Protein 2MZF (pdb70)

GO terms:
  GO:0005576 extracellular region (C, EXP)
  GO:0019855 calcium channel inhibitor activity (F, IDA)

InterPro domains:
  IPR011142 Spider toxin CSTX, Knottin scaffold conserved site [PS60029] (4-30)
  IPR019553 Spider toxin CSTX, Knottin scaffold [PF10530] (2-53)

Solvent-accessible surface area: 6748 Å² total; per-residue (Å²): 150,209,90,77,20,53,36,138,103,84,1,91,164,86,208,142,43,9,19,201,54,148,166,159,90,68,59,36,70,78,80,138,66,184,11,134,131,172,86,88,55,28,8,0,63,111,78,161,93,160,143,162,82,120,175,138,152,126,206,80,208,104,138,211

Foldseek 3Di:
DDDFAEFPGFQPVHQQRYDQDPPGTWGWDWDCPVPPVHDITITTHDPDDCQDDVGDDPDDDDDD

Nearest PDB structures (foldseek):
  2mzf-assembly1_A  TM=7.029E-01  e=3.295E-10  Alopecosa marikovskyi
  2mzg-assembly1_A  TM=7.404E-01  e=4.765E-07  Alopecosa marikovskyi
  2mzf-assembly1_A  TM=7.749E-01  e=6.824E-11  Alopecosa marikovskyi
  2mzg-assembly1_A  TM=7.170E-01  e=1.504E-07  Alopecosa marikovskyi
  2mzf-assembly1_A  TM=7.108E-01  e=2.549E-09  Alopecosa marikovskyi

Structure (mmCIF, N/CA/C/O backbone):
data_2MZF
#
_entry.id   2MZF
#
loop_
_atom_site.group_PDB
_atom_site.id
_atom_site.type_symbol
_atom_site.label_atom_id
_atom_site.label_alt_id
_atom_site.label_comp_id
_atom_site.label_asym_id
_atom_site.label_entity_id
_atom_site.label_seq_id
_atom_site.pdbx_PDB_ins_code
_atom_site.Cartn_x
_atom_site.Cartn_y
_atom_site.Cartn_z
_atom_site.occupancy
_atom_site.B_iso_or_equiv
_atom_site.auth_seq_id
_atom_site.auth_comp_id
_atom_site.auth_asym_id
_atom_site.auth_atom_id
_atom_site.pdbx_PDB_model_num
ATOM 1 N N . ALA A 1 1 ? 1.329 0.000 0.000 1.00 14.01 1 ALA A N 1
ATOM 2 C CA . ALA A 1 1 ? 2.093 -0.001 -1.241 1.00 3.42 1 ALA A CA 1
ATOM 3 C C . ALA A 1 1 ? 2.319 -1.422 -1.745 1.00 73.22 1 ALA A C 1
ATOM 4 O O . ALA A 1 1 ? 3.036 -2.206 -1.123 1.00 13.11 1 ALA A O 1
ATOM 11 N N . LYS A 1 2 ? 1.703 -1.749 -2.876 1.00 53.10 2 LYS A N 1
ATOM 12 C CA . LYS A 1 2 ? 1.837 -3.076 -3.466 1.00 12.24 2 LYS A CA 1
ATOM 13 C C . LYS A 1 2 ? 3.170 -3.216 -4.193 1.00 63.02 2 LYS A C 1
ATOM 14 O O . LYS A 1 2 ? 3.935 -4.144 -3.934 1.00 75.41 2 LYS A O 1
ATOM 33 N N . ALA A 1 3 ? 3.442 -2.288 -5.104 1.00 51.13 3 ALA A N 1
ATOM 34 C CA . ALA A 1 3 ? 4.685 -2.306 -5.867 1.00 2.52 3 ALA A CA 1
ATOM 35 C C . ALA A 1 3 ? 5.881 -1.991 -4.975 1.00 22.34 3 ALA A C 1
ATOM 36 O O . ALA A 1 3 ? 5.786 -1.178 -4.055 1.00 53.13 3 ALA A O 1
ATOM 43 N N . CYS A 1 4 ? 7.006 -2.642 -5.251 1.00 1.31 4 CYS A N 1
ATOM 44 C CA . CYS A 1 4 ? 8.221 -2.433 -4.473 1.00 21.42 4 CYS A CA 1
ATOM 45 C C . CYS A 1 4 ? 8.992 -1.218 -4.983 1.00 21.32 4 CYS A C 1
ATOM 46 O O . CYS A 1 4 ? 8.493 -0.455 -5.812 1.00 23.23 4 CYS A O 1
ATOM 53 N N . THR A 1 5 ? 10.211 -1.044 -4.483 1.00 60.33 5 THR A N 1
ATOM 54 C CA . THR A 1 5 ? 11.050 0.077 -4.886 1.00 44.34 5 THR A CA 1
ATOM 55 C C . THR A 1 5 ? 12.217 -0.392 -5.747 1.00 62.45 5 THR A C 1
ATOM 56 O O . THR A 1 5 ? 13.317 -0.652 -5.258 1.00 71.25 5 THR A O 1
ATOM 67 N N . PRO A 1 6 ? 11.976 -0.503 -7.062 1.00 50.32 6 PRO A N 1
ATOM 68 C CA . PRO A 1 6 ? 12.996 -0.940 -8.020 1.00 50.02 6 PRO A CA 1
ATOM 69 C C . PRO A 1 6 ? 14.096 0.099 -8.210 1.00 71.14 6 PRO A C 1
ATOM 70 O O . PRO A 1 6 ? 14.180 1.074 -7.461 1.00 33.32 6 PRO A O 1
ATOM 81 N N . LEU A 1 7 ? 14.937 -0.113 -9.216 1.00 2.42 7 LEU A N 1
ATOM 82 C CA . LEU A 1 7 ? 16.032 0.806 -9.505 1.00 11.32 7 LEU A CA 1
ATOM 83 C C . LEU A 1 7 ? 15.501 2.150 -9.993 1.00 11.03 7 LEU A C 1
ATOM 84 O O . LEU A 1 7 ? 14.399 2.233 -10.539 1.00 13.32 7 LEU A O 1
ATOM 100 N N . LEU A 1 8 ? 16.291 3.199 -9.797 1.00 30.35 8 LEU A N 1
ATOM 101 C CA . LEU A 1 8 ? 15.901 4.540 -10.219 1.00 54.44 8 LEU A CA 1
ATOM 102 C C . LEU A 1 8 ? 14.648 5.001 -9.482 1.00 72.32 8 LEU A C 1
ATOM 103 O O . LEU A 1 8 ? 13.861 5.790 -10.006 1.00 32.42 8 LEU A O 1
ATOM 119 N N . HIS A 1 9 ? 14.471 4.506 -8.261 1.00 40.43 9 HIS A N 1
ATOM 120 C CA . HIS A 1 9 ? 13.314 4.869 -7.449 1.00 23.22 9 HIS A CA 1
ATOM 121 C C . HIS A 1 9 ? 13.738 5.215 -6.025 1.00 23.14 9 HIS A C 1
ATOM 122 O O . HIS A 1 9 ? 14.613 4.566 -5.452 1.00 51.31 9 HIS A O 1
ATOM 136 N N . ASP A 1 10 ? 13.112 6.241 -5.459 1.00 4.31 10 ASP A N 1
ATOM 137 C CA . ASP A 1 10 ? 13.423 6.673 -4.102 1.00 0.42 10 ASP A CA 1
ATOM 138 C C . ASP A 1 10 ? 13.154 5.554 -3.100 1.00 61.15 10 ASP A C 1
ATOM 139 O O . ASP A 1 10 ? 12.166 4.828 -3.215 1.00 11.44 10 ASP A O 1
ATOM 148 N N . CYS A 1 11 ? 14.039 5.420 -2.118 1.00 50.33 11 CYS A N 1
ATOM 149 C CA . CYS A 1 11 ? 13.899 4.390 -1.097 1.00 53.43 11 CYS A CA 1
ATOM 150 C C . CYS A 1 11 ? 14.092 4.976 0.298 1.00 12.31 11 CYS A C 1
ATOM 151 O O . CYS A 1 11 ? 14.496 4.277 1.227 1.00 64.51 11 CYS A O 1
ATOM 158 N N . SER A 1 12 ? 13.800 6.266 0.438 1.00 44.51 12 SER A N 1
ATOM 159 C CA . SER A 1 12 ? 13.945 6.948 1.718 1.00 14.53 12 SER A CA 1
ATOM 160 C C . SER A 1 12 ? 13.052 6.310 2.778 1.00 61.22 12 SER A C 1
ATOM 161 O O . SER A 1 12 ? 13.354 6.358 3.971 1.00 51.12 12 SER A O 1
ATOM 169 N N . HIS A 1 13 ? 11.952 5.711 2.334 1.00 1.31 13 HIS A N 1
ATOM 170 C CA . HIS A 1 13 ? 11.014 5.062 3.243 1.00 33.11 13 HIS A CA 1
ATOM 171 C C . HIS A 1 13 ? 11.694 3.929 4.006 1.00 35.43 13 HIS A C 1
ATOM 172 O O . HIS A 1 13 ? 11.383 3.677 5.170 1.00 54.44 13 HIS A O 1
ATOM 186 N N . ASP A 1 14 ? 12.621 3.248 3.341 1.00 73.21 14 ASP A N 1
ATOM 187 C CA . ASP A 1 14 ? 13.345 2.142 3.957 1.00 51.22 14 ASP A CA 1
ATOM 188 C C . ASP A 1 14 ? 14.581 1.779 3.139 1.00 73.23 14 ASP A C 1
ATOM 189 O O . ASP A 1 14 ? 14.479 1.438 1.960 1.00 2.40 14 ASP A O 1
ATOM 198 N N . ARG A 1 15 ? 15.747 1.857 3.772 1.00 21.32 15 ARG A N 1
ATOM 199 C CA . ARG A 1 15 ? 17.002 1.539 3.103 1.00 34.43 15 ARG A CA 1
ATOM 200 C C . ARG A 1 15 ? 17.012 0.090 2.625 1.00 73.20 15 ARG A C 1
ATOM 201 O O . ARG A 1 15 ? 17.809 -0.286 1.764 1.00 20.11 15 ARG A O 1
ATOM 222 N N . HIS A 1 16 ? 16.122 -0.720 3.190 1.00 72.11 16 HIS A N 1
ATOM 223 C CA . HIS A 1 16 ? 16.029 -2.129 2.822 1.00 70.30 16 HIS A CA 1
ATOM 224 C C . HIS A 1 16 ? 14.675 -2.436 2.189 1.00 40.21 16 HIS A C 1
ATOM 225 O O . HIS A 1 16 ? 14.190 -3.565 2.256 1.00 30.52 16 HIS A O 1
ATOM 239 N N . SER A 1 17 ? 14.070 -1.423 1.576 1.00 12.25 17 SER A N 1
ATOM 240 C CA . SER A 1 17 ? 12.770 -1.584 0.936 1.00 41.11 17 SER A CA 1
ATOM 241 C C . SER A 1 17 ? 12.931 -1.885 -0.551 1.00 52.44 17 SER A C 1
ATOM 242 O O . SER A 1 17 ? 12.020 -2.409 -1.193 1.00 24.21 17 SER A O 1
ATOM 250 N N . CYS A 1 18 ? 14.096 -1.550 -1.094 1.00 2.32 18 CYS A N 1
ATOM 251 C CA . CYS A 1 18 ? 14.379 -1.782 -2.505 1.00 63.44 18 CYS A CA 1
ATOM 252 C C . CYS A 1 18 ? 14.076 -3.228 -2.889 1.00 71.45 18 CYS A C 1
ATOM 253 O O . CYS A 1 18 ? 14.297 -4.150 -2.104 1.00 3.55 18 CYS A O 1
ATOM 260 N N . CYS A 1 19 ? 13.568 -3.417 -4.103 1.00 74.11 19 CYS A N 1
ATOM 261 C CA . CYS A 1 19 ? 13.234 -4.749 -4.593 1.00 14.05 19 CYS A CA 1
ATOM 262 C C . CYS A 1 19 ? 14.412 -5.704 -4.420 1.00 21.04 19 CYS A C 1
ATOM 263 O O . CYS A 1 19 ? 15.523 -5.283 -4.099 1.00 62.23 19 CYS A O 1
ATOM 270 N N . ARG A 1 20 ? 14.160 -6.991 -4.636 1.00 61.30 20 ARG A N 1
ATOM 271 C CA . ARG A 1 20 ? 15.198 -8.005 -4.503 1.00 40.12 20 ARG A CA 1
ATOM 272 C C . ARG A 1 20 ? 15.225 -8.919 -5.725 1.00 32.05 20 ARG A C 1
ATOM 273 O O . ARG A 1 20 ? 14.238 -9.031 -6.451 1.00 62.53 20 ARG A O 1
ATOM 294 N N . GLY A 1 21 ? 16.363 -9.569 -5.947 1.00 52.13 21 GLY A N 1
ATOM 295 C CA . GLY A 1 21 ? 16.498 -10.464 -7.081 1.00 13.11 21 GLY A CA 1
ATOM 296 C C . GLY A 1 21 ? 17.094 -11.803 -6.697 1.00 61.44 21 GLY A C 1
ATOM 297 O O . GLY A 1 21 ? 17.308 -12.079 -5.516 1.00 21.44 21 GLY A O 1
ATOM 301 N N . ASP A 1 22 ? 17.363 -12.638 -7.695 1.00 44.30 22 ASP A N 1
ATOM 302 C CA . ASP A 1 22 ? 17.938 -13.956 -7.455 1.00 51.53 22 ASP A CA 1
ATOM 303 C C . ASP A 1 22 ? 19.462 -13.888 -7.431 1.00 32.12 22 ASP A C 1
ATOM 304 O O . ASP A 1 22 ? 20.112 -14.592 -6.659 1.00 50.24 22 ASP A O 1
ATOM 313 N N . MET A 1 23 ? 20.024 -13.037 -8.282 1.00 50.21 23 MET A N 1
ATOM 314 C CA . MET A 1 23 ? 21.472 -12.877 -8.358 1.00 15.13 23 MET A CA 1
ATOM 315 C C . MET A 1 23 ? 21.950 -11.788 -7.403 1.00 53.20 23 MET A C 1
ATOM 316 O O . MET A 1 23 ? 22.566 -12.075 -6.377 1.00 74.21 23 MET A O 1
ATOM 330 N N . PHE A 1 24 ? 21.662 -10.537 -7.748 1.00 4.32 24 PHE A N 1
ATOM 331 C CA . PHE A 1 24 ? 22.063 -9.404 -6.922 1.00 34.14 24 PHE A CA 1
ATOM 332 C C . PHE A 1 24 ? 20.870 -8.504 -6.616 1.00 52.45 24 PHE A C 1
ATOM 333 O O . PHE A 1 24 ? 19.942 -8.389 -7.417 1.00 31.24 24 PHE A O 1
ATOM 350 N N . LYS A 1 25 ? 20.901 -7.867 -5.451 1.00 44.41 25 LYS A N 1
ATOM 351 C CA . LYS A 1 25 ? 19.823 -6.976 -5.037 1.00 64.34 25 LYS A CA 1
ATOM 352 C C . LYS A 1 25 ? 20.201 -5.518 -5.277 1.00 63.21 25 LYS A C 1
ATOM 353 O O . LYS A 1 25 ? 21.347 -5.209 -5.604 1.00 73.14 25 LYS A O 1
ATOM 372 N N . TYR A 1 26 ? 19.231 -4.625 -5.112 1.00 41.45 26 TYR A N 1
ATOM 373 C CA . TYR A 1 26 ? 19.461 -3.200 -5.313 1.00 12.20 26 TYR A CA 1
ATOM 374 C C . TYR A 1 26 ? 19.959 -2.543 -4.029 1.00 44.32 26 TYR A C 1
ATOM 375 O O . TYR A 1 26 ? 19.479 -2.846 -2.936 1.00 22.14 26 TYR A O 1
ATOM 393 N N . VAL A 1 27 ? 20.924 -1.639 -4.169 1.00 60.43 27 VAL A N 1
ATOM 394 C CA . VAL A 1 27 ? 21.486 -0.937 -3.022 1.00 74.20 27 VAL A CA 1
ATOM 395 C C . VAL A 1 27 ? 21.073 0.531 -3.020 1.00 72.13 27 VAL A C 1
ATOM 396 O O . VAL A 1 27 ? 21.166 1.215 -4.040 1.00 1.45 27 VAL A O 1
ATOM 409 N N . CYS A 1 28 ? 20.617 1.010 -1.867 1.00 53.13 28 CYS A N 1
ATOM 410 C CA . CYS A 1 28 ? 20.189 2.396 -1.731 1.00 5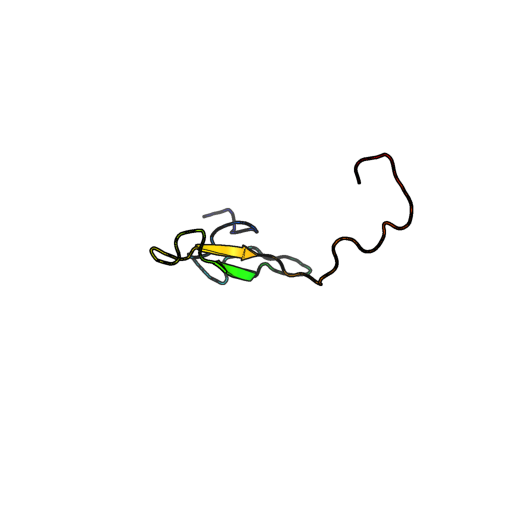3.25 28 CYS A CA 1
ATOM 411 C C . CYS A 1 28 ? 21.384 3.343 -1.790 1.00 63.14 28 CYS A C 1
ATOM 412 O O . CYS A 1 28 ? 22.369 3.161 -1.074 1.00 52.44 28 CYS A O 1
ATOM 419 N N . ASP A 1 29 ? 21.290 4.353 -2.648 1.00 62.34 29 ASP A N 1
ATOM 420 C CA . ASP A 1 29 ? 22.362 5.329 -2.800 1.00 22.41 29 ASP A CA 1
ATOM 421 C C . ASP A 1 29 ? 21.819 6.752 -2.708 1.00 41.31 29 ASP A C 1
ATOM 422 O O . ASP A 1 29 ? 20.827 7.092 -3.352 1.00 72.33 29 ASP A O 1
ATOM 431 N N . CYS A 1 30 ? 22.476 7.579 -1.901 1.00 43.14 30 CYS A N 1
ATOM 432 C CA . CYS A 1 30 ? 22.059 8.964 -1.722 1.00 45.55 30 CYS A CA 1
ATOM 433 C C . CYS A 1 30 ? 22.987 9.913 -2.476 1.00 54.40 30 CYS A C 1
ATOM 434 O O . CYS A 1 30 ? 24.202 9.714 -2.511 1.00 41.41 30 CYS A O 1
ATOM 441 N N . PHE A 1 31 ? 22.406 10.946 -3.078 1.00 44.41 31 PHE A N 1
ATOM 442 C CA . PHE A 1 31 ? 23.180 11.926 -3.832 1.00 64.44 31 PHE A CA 1
ATOM 443 C C . PHE A 1 31 ? 22.573 13.319 -3.695 1.00 63.25 31 PHE A C 1
ATOM 444 O O . PHE A 1 31 ? 21.470 13.479 -3.172 1.00 33.10 31 PHE A O 1
ATOM 461 N N . TYR A 1 32 ? 23.302 14.324 -4.168 1.00 45.33 32 TYR A N 1
ATOM 462 C CA . TYR A 1 32 ? 22.839 15.704 -4.096 1.00 60.34 32 TYR A CA 1
ATOM 463 C C . TYR A 1 32 ? 22.496 16.236 -5.484 1.00 3.51 32 TYR A C 1
ATOM 464 O O . TYR A 1 32 ? 23.290 16.921 -6.129 1.00 4.34 32 TYR A O 1
ATOM 482 N N . PRO A 1 33 ? 21.282 15.915 -5.956 1.00 14.23 33 PRO A N 1
ATOM 483 C CA . PRO A 1 33 ? 20.803 16.351 -7.271 1.00 22.13 33 PRO A CA 1
ATOM 484 C C . PRO A 1 33 ? 20.534 17.851 -7.323 1.00 52.22 33 PRO A C 1
ATOM 485 O O . PRO A 1 33 ? 19.384 18.282 -7.396 1.00 3.41 33 PRO A O 1
ATOM 496 N N . GLU A 1 34 ? 21.603 18.641 -7.285 1.00 34.24 34 GLU A N 1
ATOM 497 C CA . GLU A 1 34 ? 21.480 20.093 -7.327 1.00 24.34 34 GLU A CA 1
ATOM 498 C C . GLU A 1 34 ? 20.740 20.613 -6.097 1.00 60.11 34 GLU A C 1
ATOM 499 O O . GLU A 1 34 ? 20.116 21.672 -6.137 1.00 15.42 34 GLU A O 1
ATOM 511 N N . GLY A 1 35 ? 20.815 19.857 -5.006 1.00 22.11 35 GLY A N 1
ATOM 512 C CA . GLY A 1 35 ? 20.148 20.256 -3.780 1.00 52.00 35 GLY A CA 1
ATOM 513 C C . GLY A 1 35 ? 20.935 19.876 -2.542 1.00 75.12 35 GLY A C 1
ATOM 514 O O . GLY A 1 35 ? 20.355 19.546 -1.508 1.00 64.35 35 GLY A O 1
ATOM 518 N N . GLU A 1 36 ? 22.259 19.922 -2.647 1.00 13.34 36 GLU A N 1
ATOM 519 C CA . GLU A 1 36 ? 23.126 19.577 -1.526 1.00 24.24 36 GLU A CA 1
ATOM 520 C C . GLU A 1 36 ? 22.908 20.532 -0.356 1.00 71.24 36 GLU A C 1
ATOM 521 O O . GLU A 1 36 ? 23.241 20.217 0.786 1.00 2.35 36 GLU A O 1
ATOM 533 N N . ASP A 1 37 ? 22.348 21.700 -0.650 1.00 50.13 37 ASP A N 1
ATOM 534 C CA . ASP A 1 37 ? 22.085 22.702 0.376 1.00 55.42 37 ASP A CA 1
ATOM 535 C C . ASP A 1 37 ? 20.652 22.593 0.887 1.00 50.44 37 ASP A C 1
ATOM 536 O O . ASP A 1 37 ? 20.317 23.122 1.948 1.00 75.13 37 ASP A O 1
ATOM 545 N N . LYS A 1 38 ? 19.808 21.905 0.126 1.00 53.24 38 LYS A N 1
ATOM 546 C CA . LYS A 1 38 ? 18.411 21.725 0.500 1.00 32.33 38 LYS A CA 1
ATOM 547 C C . LYS A 1 38 ? 18.187 20.352 1.126 1.00 71.11 38 LYS A C 1
ATOM 548 O O . LYS A 1 38 ? 17.908 20.241 2.320 1.00 35.44 38 LYS A O 1
ATOM 567 N N . THR A 1 39 ? 18.312 19.308 0.312 1.00 54.25 39 THR A N 1
ATOM 568 C CA . THR A 1 39 ? 18.124 17.943 0.786 1.00 73.54 39 THR A CA 1
ATOM 569 C C . THR A 1 39 ? 18.777 16.939 -0.156 1.00 3.44 39 THR A C 1
ATOM 570 O O . THR A 1 39 ? 19.091 17.262 -1.301 1.00 1.33 39 THR A O 1
ATOM 581 N N . GLU A 1 40 ? 18.979 15.719 0.333 1.00 41.03 40 GLU A N 1
ATOM 582 C CA . GLU A 1 40 ? 19.595 14.668 -0.467 1.00 72.24 40 GLU A CA 1
ATOM 583 C C . GLU A 1 40 ? 18.557 13.640 -0.908 1.00 65.42 40 GLU A C 1
ATOM 584 O O . GLU A 1 40 ? 17.609 13.348 -0.180 1.00 72.24 40 GLU A O 1
ATOM 596 N N . VAL A 1 41 ? 18.744 13.094 -2.105 1.00 31.30 41 VAL A N 1
ATOM 597 C CA . VAL A 1 41 ? 17.826 12.099 -2.644 1.00 14.14 41 VAL A CA 1
ATOM 598 C C . VAL A 1 41 ? 18.444 10.705 -2.610 1.00 4.33 41 VAL A C 1
ATOM 599 O O . VAL A 1 41 ? 19.556 10.496 -3.095 1.00 72.44 41 VAL A O 1
ATOM 612 N N . CYS A 1 42 ? 17.715 9.755 -2.035 1.00 44.44 42 CYS A N 1
ATOM 613 C CA . CYS A 1 42 ? 18.191 8.380 -1.937 1.00 22.11 42 CYS A CA 1
ATOM 614 C C . CYS A 1 42 ? 17.354 7.452 -2.812 1.00 14.13 42 CYS A C 1
ATOM 615 O O . CYS A 1 42 ? 16.170 7.236 -2.552 1.00 52.43 42 CYS A O 1
ATOM 622 N N . SER A 1 43 ? 17.978 6.904 -3.850 1.00 73.25 43 SER A N 1
ATOM 623 C CA . SER A 1 43 ? 17.291 6.001 -4.766 1.00 24.12 43 SER A CA 1
ATOM 624 C C . SER A 1 43 ? 18.016 4.662 -4.856 1.00 25.42 43 SER A C 1
ATOM 625 O O . SER A 1 43 ? 19.148 4.523 -4.391 1.00 3.43 43 SER A O 1
ATOM 633 N N . CYS A 1 44 ? 17.356 3.678 -5.457 1.00 2.51 44 CYS A N 1
ATOM 634 C CA . CYS A 1 44 ? 17.936 2.349 -5.608 1.00 63.01 44 CYS A CA 1
ATOM 635 C C . CYS A 1 44 ? 18.900 2.307 -6.791 1.00 22.02 44 CYS A C 1
ATOM 636 O O . CYS A 1 44 ? 18.531 2.641 -7.916 1.00 63.41 44 CYS A O 1
ATOM 643 N N . GLN A 1 45 ? 20.135 1.894 -6.526 1.00 72.45 45 GLN A N 1
ATOM 644 C CA . GLN A 1 45 ? 21.151 1.809 -7.567 1.00 52.41 45 GLN A CA 1
ATOM 645 C C . GLN A 1 45 ? 21.747 0.407 -7.634 1.00 21.43 45 GLN A C 1
ATOM 646 O O . GLN A 1 45 ? 21.808 -0.299 -6.628 1.00 21.11 45 GLN A O 1
ATOM 660 N N . GLN A 1 46 ? 22.184 0.011 -8.825 1.00 10.11 46 GLN A N 1
ATOM 661 C CA . GLN A 1 46 ? 22.773 -1.308 -9.022 1.00 22.04 46 GLN A CA 1
ATOM 662 C C . GLN A 1 46 ? 24.296 -1.226 -9.044 1.00 32.22 46 GLN A C 1
ATOM 663 O O . GLN A 1 46 ? 24.882 -0.192 -9.365 1.00 45.04 46 GLN A O 1
ATOM 677 N N . PRO A 1 47 ? 24.954 -2.341 -8.693 1.00 61.10 47 PRO A N 1
ATOM 678 C CA . PRO A 1 47 ? 26.418 -2.420 -8.665 1.00 2.54 47 PRO A CA 1
ATOM 679 C C . PRO A 1 47 ? 27.028 -2.382 -10.062 1.00 44.14 47 PRO A C 1
ATOM 680 O O . PRO A 1 47 ? 26.320 -2.211 -11.055 1.00 23.10 47 PRO A O 1
ATOM 691 N N . LYS A 1 48 ? 28.345 -2.543 -10.132 1.00 55.02 48 LYS A N 1
ATOM 692 C CA . LYS A 1 48 ? 29.051 -2.529 -11.407 1.00 24.45 48 LYS A CA 1
ATOM 693 C C . LYS A 1 48 ? 30.370 -3.288 -11.308 1.00 43.21 48 LYS A C 1
ATOM 694 O O . LYS A 1 48 ? 30.730 -3.788 -10.242 1.00 62.52 48 LYS A O 1
ATOM 713 N N . SER A 1 49 ? 31.086 -3.371 -12.424 1.00 44.43 49 SER A N 1
ATOM 714 C CA . SER A 1 49 ? 32.364 -4.072 -12.463 1.00 63.41 49 SER A CA 1
ATOM 715 C C . SER A 1 49 ? 33.357 -3.342 -13.363 1.00 52.23 49 SER A C 1
ATOM 716 O O . SER A 1 49 ? 34.318 -3.934 -13.855 1.00 24.10 49 SER A O 1
ATOM 724 N N . HIS A 1 50 ? 33.117 -2.052 -13.575 1.00 0.04 50 HIS A N 1
ATOM 725 C CA . HIS A 1 50 ? 33.989 -1.240 -14.415 1.00 74.44 50 HIS A CA 1
ATOM 726 C C . HIS A 1 50 ? 34.202 -1.899 -15.774 1.00 41.21 50 HIS A C 1
ATOM 727 O O . HIS A 1 50 ? 35.331 -2.016 -16.250 1.00 44.30 50 HIS A O 1
ATOM 741 N N . LYS A 1 51 ? 33.109 -2.329 -16.395 1.00 63.33 51 LYS A N 1
ATOM 742 C CA . LYS A 1 51 ? 33.174 -2.977 -17.700 1.00 62.23 51 LYS A CA 1
ATOM 743 C C . LYS A 1 51 ? 31.820 -2.926 -18.401 1.00 71.14 51 LYS A C 1
ATOM 744 O O . LYS A 1 51 ? 30.946 -3.754 -18.142 1.00 43.34 51 LYS A O 1
ATOM 763 N N . ILE A 1 52 ? 31.654 -1.952 -19.289 1.00 63.14 52 ILE A N 1
ATOM 764 C CA . ILE A 1 52 ? 30.408 -1.796 -20.028 1.00 12.23 52 ILE A CA 1
ATOM 765 C C . ILE A 1 52 ? 30.631 -1.975 -21.526 1.00 74.13 52 ILE A C 1
ATOM 766 O O . ILE A 1 52 ? 29.683 -2.166 -22.286 1.00 54.43 52 ILE A O 1
ATOM 782 N N . ALA A 1 53 ? 31.892 -1.913 -21.942 1.00 34.43 53 ALA A N 1
ATOM 783 C CA . ALA A 1 53 ? 32.240 -2.072 -23.349 1.00 55.45 53 ALA A CA 1
ATOM 784 C C . ALA A 1 53 ? 33.745 -2.240 -23.525 1.00 2.11 53 ALA A C 1
ATOM 785 O O . ALA A 1 53 ? 34.494 -1.264 -23.506 1.00 43.11 53 ALA A O 1
ATOM 792 N N . GLU A 1 54 ? 34.181 -3.484 -23.697 1.00 42.51 54 GLU A N 1
ATOM 793 C CA . GLU A 1 54 ? 35.598 -3.778 -23.876 1.00 62.42 54 GLU A CA 1
ATOM 794 C C . GLU A 1 54 ? 35.824 -4.633 -25.119 1.00 0.50 54 GLU A C 1
ATOM 795 O O . GLU A 1 54 ? 36.772 -5.416 -25.185 1.00 23.25 54 GLU A O 1
ATOM 807 N N . LYS A 1 55 ? 34.946 -4.478 -26.104 1.00 42.44 55 LYS A N 1
ATOM 808 C CA . LYS A 1 55 ? 35.047 -5.233 -27.347 1.00 25.43 55 LYS A CA 1
ATOM 809 C C . LYS A 1 55 ? 34.493 -4.430 -28.519 1.00 0.30 55 LYS A C 1
ATOM 810 O O . LYS A 1 55 ? 33.312 -4.536 -28.853 1.00 32.34 55 LYS A O 1
ATOM 829 N N . ILE A 1 56 ? 35.351 -3.629 -29.140 1.00 40.51 56 ILE A N 1
ATOM 830 C CA . ILE A 1 56 ? 34.947 -2.810 -30.277 1.00 62.10 56 ILE A CA 1
ATOM 831 C C . ILE A 1 56 ? 36.098 -2.627 -31.260 1.00 63.50 56 ILE A C 1
ATOM 832 O O . ILE A 1 56 ? 36.171 -1.620 -31.965 1.00 51.35 56 ILE A O 1
ATOM 848 N N . ILE A 1 57 ? 36.994 -3.607 -31.302 1.00 64.52 57 ILE A N 1
ATOM 849 C CA . ILE A 1 57 ? 38.141 -3.555 -32.201 1.00 62.45 57 ILE A CA 1
ATOM 850 C C . ILE A 1 57 ? 37.694 -3.475 -33.657 1.00 3.33 57 ILE A C 1
ATOM 851 O O . ILE A 1 57 ? 38.290 -2.758 -34.461 1.00 51.35 57 ILE A O 1
ATOM 867 N N . ASP A 1 58 ? 36.641 -4.214 -33.988 1.00 5.43 58 ASP A N 1
ATOM 868 C CA . ASP A 1 58 ? 36.112 -4.225 -35.347 1.00 41.22 58 ASP A CA 1
ATOM 869 C C . ASP A 1 58 ? 35.024 -3.169 -35.515 1.00 51.20 58 ASP A C 1
ATOM 870 O O . ASP A 1 58 ? 34.524 -2.616 -34.535 1.00 0.34 58 ASP A O 1
ATOM 879 N N . LYS A 1 59 ? 34.661 -2.894 -36.763 1.00 2.51 59 LYS A N 1
ATOM 880 C CA . LYS A 1 59 ? 33.632 -1.905 -37.061 1.00 11.10 59 LYS A CA 1
ATOM 881 C C . LYS A 1 59 ? 32.259 -2.562 -37.162 1.00 51.42 59 LYS A C 1
ATOM 882 O O . LYS A 1 59 ? 32.147 -3.788 -37.179 1.00 73.11 59 LYS A O 1
ATOM 901 N N . ALA A 1 60 ? 31.218 -1.739 -37.229 1.00 31.34 60 ALA A N 1
ATOM 902 C CA . ALA A 1 60 ? 29.853 -2.241 -37.332 1.00 64.42 60 ALA A CA 1
ATOM 903 C C . ALA A 1 60 ? 28.872 -1.109 -37.617 1.00 73.53 60 ALA A C 1
ATOM 904 O O . ALA A 1 60 ? 28.707 -0.197 -36.806 1.00 63.20 60 ALA A O 1
ATOM 911 N N . LYS A 1 61 ? 28.223 -1.172 -38.775 1.00 44.54 61 LYS A N 1
ATOM 912 C CA . LYS A 1 61 ? 27.257 -0.153 -39.168 1.00 43.14 61 LYS A CA 1
ATOM 913 C C . LYS A 1 61 ? 25.845 -0.552 -38.751 1.00 42.01 61 LYS A C 1
ATOM 914 O O . LYS A 1 61 ? 24.936 -0.615 -39.580 1.00 53.30 61 LYS A O 1
ATOM 933 N N . THR A 1 62 ? 25.666 -0.819 -37.461 1.00 55.23 62 THR A N 1
ATOM 934 C CA . THR A 1 62 ? 24.365 -1.211 -36.935 1.00 55.23 62 THR A CA 1
ATOM 935 C C . THR A 1 62 ? 24.273 -0.939 -35.438 1.00 52.40 62 THR A C 1
ATOM 936 O O . THR A 1 62 ? 25.234 -1.150 -34.697 1.00 24.31 62 THR A O 1
ATOM 947 N N . THR A 1 63 ? 23.110 -0.470 -34.996 1.00 50.34 63 THR A N 1
ATOM 948 C CA . THR A 1 63 ? 22.892 -0.169 -33.587 1.00 11.35 63 THR A CA 1
ATOM 949 C C . THR A 1 63 ? 23.173 -1.387 -32.715 1.00 41.42 63 THR A C 1
ATOM 950 O O . THR A 1 63 ? 22.516 -2.421 -32.845 1.00 11.15 63 THR A O 1
ATOM 961 N N . LEU A 1 64 ? 24.151 -1.259 -31.825 1.00 70.34 64 LEU A N 1
ATOM 962 C CA . LEU A 1 64 ? 24.518 -2.351 -30.929 1.00 55.13 64 LEU A CA 1
ATOM 963 C C . LEU A 1 64 ? 23.464 -2.541 -29.843 1.00 73.05 64 LEU A C 1
ATOM 964 O O . LEU A 1 64 ? 22.288 -2.755 -30.135 1.00 33.22 64 LEU A O 1
ATOM 980 N N . ALA A 1 1 ? 8.380 -8.241 -5.777 1.00 14.01 1 ALA A N 2
ATOM 981 C CA . ALA A 1 1 ? 7.168 -7.443 -5.647 1.00 3.42 1 ALA A CA 2
ATOM 982 C C . ALA A 1 1 ? 6.976 -6.535 -6.857 1.00 73.22 1 ALA A C 2
ATOM 983 O O . ALA A 1 1 ? 7.905 -6.316 -7.636 1.00 13.11 1 ALA A O 2
ATOM 990 N N . LYS A 1 2 ? 5.766 -6.008 -7.011 1.00 53.10 2 LYS A N 2
ATOM 991 C CA . LYS A 1 2 ? 5.452 -5.122 -8.125 1.00 12.24 2 LYS A CA 2
ATOM 992 C C . LYS A 1 2 ? 5.460 -3.664 -7.680 1.00 63.02 2 LYS A C 2
ATOM 993 O O . LYS A 1 2 ? 6.004 -2.799 -8.366 1.00 75.41 2 LYS A O 2
ATOM 1012 N N . ALA A 1 3 ? 4.853 -3.397 -6.528 1.00 51.13 3 ALA A N 2
ATOM 1013 C CA . ALA A 1 3 ? 4.793 -2.044 -5.991 1.00 2.52 3 ALA A CA 2
ATOM 1014 C C . ALA A 1 3 ? 6.025 -1.735 -5.146 1.00 22.34 3 ALA A C 2
ATOM 1015 O O . ALA A 1 3 ? 6.028 -0.787 -4.359 1.00 53.13 3 ALA A O 2
ATOM 1022 N N . CYS A 1 4 ? 7.069 -2.539 -5.314 1.00 1.31 4 CYS A N 2
ATOM 1023 C CA . CYS A 1 4 ? 8.307 -2.351 -4.566 1.00 21.42 4 CYS A CA 2
ATOM 1024 C C . CYS A 1 4 ? 9.070 -1.131 -5.074 1.00 21.32 4 CYS A C 2
ATOM 1025 O O . CYS A 1 4 ? 8.556 -0.352 -5.878 1.00 23.23 4 CYS A O 2
ATOM 1032 N N . THR A 1 5 ? 10.302 -0.972 -4.600 1.00 60.33 5 THR A N 2
ATOM 1033 C CA . THR A 1 5 ? 11.136 0.153 -5.005 1.00 44.34 5 THR A CA 2
ATOM 1034 C C . THR A 1 5 ? 12.280 -0.306 -5.902 1.00 62.45 5 THR A C 2
ATOM 1035 O O . THR A 1 5 ? 13.388 -0.584 -5.443 1.00 71.25 5 THR A O 2
ATOM 1046 N N . PRO A 1 6 ? 12.009 -0.390 -7.212 1.00 50.32 6 PRO A N 2
ATOM 1047 C CA . PRO A 1 6 ? 13.003 -0.814 -8.202 1.00 50.02 6 PRO A CA 2
ATOM 1048 C C . PRO A 1 6 ? 14.105 0.222 -8.397 1.00 71.14 6 PRO A C 2
ATOM 1049 O O . PRO A 1 6 ? 14.215 1.179 -7.629 1.00 33.32 6 PRO A O 2
ATOM 1060 N N . LEU A 1 7 ? 14.921 0.024 -9.426 1.00 2.42 7 LEU A N 2
ATOM 1061 C CA . LEU A 1 7 ? 16.016 0.941 -9.721 1.00 11.32 7 LEU A CA 2
ATOM 1062 C C . LEU A 1 7 ? 15.484 2.293 -10.187 1.00 11.03 7 LEU A C 2
ATOM 1063 O O . LEU A 1 7 ? 14.394 2.381 -10.753 1.00 13.32 7 LEU A O 2
ATOM 1079 N N . LEU A 1 8 ? 16.261 3.343 -9.947 1.00 30.35 8 LEU A N 2
ATOM 1080 C CA . LEU A 1 8 ? 15.869 4.691 -10.344 1.00 54.44 8 LEU A CA 2
ATOM 1081 C C . LEU A 1 8 ? 14.619 5.138 -9.593 1.00 72.32 8 LEU A C 2
ATOM 1082 O O . LEU A 1 8 ? 13.825 5.929 -10.105 1.00 32.42 8 LEU A O 2
ATOM 1098 N N . HIS A 1 9 ? 14.449 4.627 -8.378 1.00 40.43 9 HIS A N 2
ATOM 1099 C CA . HIS A 1 9 ? 13.296 4.975 -7.556 1.00 23.22 9 HIS A CA 2
ATOM 1100 C C . HIS A 1 9 ? 13.728 5.329 -6.137 1.00 23.14 9 HIS A C 2
ATOM 1101 O O . HIS A 1 9 ? 14.623 4.700 -5.574 1.00 51.31 9 HIS A O 2
ATOM 1115 N N . ASP A 1 10 ? 13.085 6.342 -5.564 1.00 4.31 10 ASP A N 2
ATOM 1116 C CA . ASP A 1 10 ? 13.403 6.780 -4.209 1.00 0.42 10 ASP A CA 2
ATOM 1117 C C . ASP A 1 10 ? 13.061 5.696 -3.193 1.00 61.15 10 ASP A C 2
ATOM 1118 O O . ASP A 1 10 ? 11.955 5.155 -3.194 1.00 11.44 10 ASP A O 2
ATOM 1127 N N . CYS A 1 11 ? 14.017 5.381 -2.326 1.00 50.33 11 CYS A N 2
ATOM 1128 C CA . CYS A 1 11 ? 13.819 4.361 -1.305 1.00 53.43 11 CYS A CA 2
ATOM 1129 C C . CYS A 1 11 ? 14.064 4.932 0.090 1.00 12.31 11 CYS A C 2
ATOM 1130 O O . CYS A 1 11 ? 14.410 4.201 1.019 1.00 64.51 11 CYS A O 2
ATOM 1137 N N . SER A 1 12 ? 13.883 6.241 0.227 1.00 44.51 12 SER A N 2
ATOM 1138 C CA . SER A 1 12 ? 14.088 6.910 1.506 1.00 14.53 12 SER A CA 2
ATOM 1139 C C . SER A 1 12 ? 13.280 6.234 2.610 1.00 61.22 12 SER A C 2
ATOM 1140 O O . SER A 1 12 ? 13.659 6.264 3.781 1.00 51.12 12 SER A O 2
ATOM 1148 N N . HIS A 1 13 ? 12.162 5.624 2.227 1.00 1.31 13 HIS A N 2
ATOM 1149 C CA . HIS A 1 13 ? 11.299 4.939 3.183 1.00 33.11 13 HIS A CA 2
ATOM 1150 C C . HIS A 1 13 ? 12.057 3.822 3.896 1.00 35.43 13 HIS A C 2
ATOM 1151 O O . HIS A 1 13 ? 11.836 3.568 5.079 1.00 54.44 13 HIS A O 2
ATOM 1165 N N . ASP A 1 14 ? 12.948 3.160 3.167 1.00 73.21 14 ASP A N 2
ATOM 1166 C CA . ASP A 1 14 ? 13.739 2.071 3.729 1.00 51.22 14 ASP A CA 2
ATOM 1167 C C . ASP A 1 14 ? 14.930 1.745 2.833 1.00 73.23 14 ASP A C 2
ATOM 1168 O O . ASP A 1 14 ? 14.762 1.388 1.668 1.00 2.40 14 ASP A O 2
ATOM 1177 N N . ARG A 1 15 ? 16.132 1.872 3.386 1.00 21.32 15 ARG A N 2
ATOM 1178 C CA . ARG A 1 15 ? 17.350 1.593 2.637 1.00 34.43 15 ARG A CA 2
ATOM 1179 C C . ARG A 1 15 ? 17.383 0.140 2.172 1.00 73.20 15 ARG A C 2
ATOM 1180 O O . ARG A 1 15 ? 18.134 -0.217 1.265 1.00 20.11 15 ARG A O 2
ATOM 1201 N N . HIS A 1 16 ? 16.562 -0.696 2.802 1.00 72.11 16 HIS A N 2
ATOM 1202 C CA . HIS A 1 16 ? 16.496 -2.111 2.454 1.00 70.30 16 HIS A CA 2
ATOM 1203 C C . HIS A 1 16 ? 15.119 -2.472 1.908 1.00 40.21 16 HIS A C 2
ATOM 1204 O O . HIS A 1 16 ? 14.677 -3.616 2.017 1.00 30.52 16 HIS A O 2
ATOM 1218 N N . SER A 1 17 ? 14.442 -1.489 1.320 1.00 12.25 17 SER A N 2
ATOM 1219 C CA . SER A 1 17 ? 13.113 -1.703 0.762 1.00 41.11 17 SER A CA 2
ATOM 1220 C C . SER A 1 17 ? 13.189 -1.958 -0.740 1.00 52.44 17 SER A C 2
ATOM 1221 O O . SER A 1 17 ? 12.245 -2.468 -1.344 1.00 24.21 17 SER A O 2
ATOM 1229 N N . CYS A 1 18 ? 14.321 -1.599 -1.338 1.00 2.32 18 CYS A N 2
ATOM 1230 C CA . CYS A 1 18 ? 14.523 -1.788 -2.770 1.00 63.44 18 CYS A CA 2
ATOM 1231 C C . CYS A 1 18 ? 14.208 -3.224 -3.178 1.00 71.45 18 CYS A C 2
ATOM 1232 O O . CYS A 1 18 ? 14.465 -4.166 -2.428 1.00 3.55 18 CYS A O 2
ATOM 1239 N N . CYS A 1 19 ? 13.650 -3.384 -4.374 1.00 74.11 19 CYS A N 2
ATOM 1240 C CA . CYS A 1 19 ? 13.300 -4.704 -4.884 1.00 14.05 19 CYS A CA 2
ATOM 1241 C C . CYS A 1 19 ? 14.484 -5.660 -4.778 1.00 21.04 19 CYS A C 2
ATOM 1242 O O . CYS A 1 19 ? 15.611 -5.241 -4.510 1.00 62.23 19 CYS A O 2
ATOM 1249 N N . ARG A 1 20 ? 14.222 -6.945 -4.992 1.00 61.30 20 ARG A N 2
ATOM 1250 C CA . ARG A 1 20 ? 15.264 -7.960 -4.919 1.00 40.12 20 ARG A CA 2
ATOM 1251 C C . ARG A 1 20 ? 15.167 -8.925 -6.098 1.00 32.05 20 ARG A C 2
ATOM 1252 O O . ARG A 1 20 ? 14.161 -8.956 -6.805 1.00 62.53 20 ARG A O 2
ATOM 1273 N N . GLY A 1 21 ? 16.220 -9.711 -6.302 1.00 52.13 21 GLY A N 2
ATOM 1274 C CA . GLY A 1 21 ? 16.232 -10.665 -7.396 1.00 13.11 21 GLY A CA 2
ATOM 1275 C C . GLY A 1 21 ? 16.727 -12.032 -6.967 1.00 61.44 21 GLY A C 2
ATOM 1276 O O . GLY A 1 21 ? 16.828 -12.317 -5.773 1.00 21.44 21 GLY A O 2
ATOM 1280 N N . ASP A 1 22 ? 17.033 -12.882 -7.941 1.00 44.30 22 ASP A N 2
ATOM 1281 C CA . ASP A 1 22 ? 17.518 -14.228 -7.658 1.00 51.53 22 ASP A CA 2
ATOM 1282 C C . ASP A 1 22 ? 18.992 -14.202 -7.267 1.00 32.12 22 ASP A C 2
ATOM 1283 O O . ASP A 1 22 ? 19.453 -15.041 -6.494 1.00 50.24 22 ASP A O 2
ATOM 1292 N N . MET A 1 23 ? 19.726 -13.235 -7.808 1.00 50.21 23 MET A N 2
ATOM 1293 C CA . MET A 1 23 ? 21.149 -13.101 -7.515 1.00 15.13 23 MET A CA 2
ATOM 1294 C C . MET A 1 23 ? 21.375 -12.155 -6.341 1.00 53.20 23 MET A C 2
ATOM 1295 O O . MET A 1 23 ? 21.717 -12.587 -5.240 1.00 74.21 23 MET A O 2
ATOM 1309 N N . PHE A 1 24 ? 21.183 -10.862 -6.583 1.00 4.32 24 PHE A N 2
ATOM 1310 C CA . PHE A 1 24 ? 21.368 -9.855 -5.545 1.00 34.14 24 PHE A CA 2
ATOM 1311 C C . PHE A 1 24 ? 20.350 -8.728 -5.694 1.00 52.45 24 PHE A C 2
ATOM 1312 O O . PHE A 1 24 ? 19.782 -8.526 -6.767 1.00 31.24 24 PHE A O 2
ATOM 1329 N N . LYS A 1 25 ? 20.125 -7.996 -4.608 1.00 44.41 25 LYS A N 2
ATOM 1330 C CA . LYS A 1 25 ? 19.176 -6.888 -4.615 1.00 64.34 25 LYS A CA 2
ATOM 1331 C C . LYS A 1 25 ? 19.888 -5.564 -4.871 1.00 63.21 25 LYS A C 2
ATOM 1332 O O . LYS A 1 25 ? 21.092 -5.441 -4.643 1.00 73.14 25 LYS A O 2
ATOM 1351 N N . TYR A 1 26 ? 19.137 -4.576 -5.346 1.00 41.45 26 TYR A N 2
ATOM 1352 C CA . TYR A 1 26 ? 19.697 -3.261 -5.634 1.00 12.20 26 TYR A CA 2
ATOM 1353 C C . TYR A 1 26 ? 20.209 -2.597 -4.359 1.00 44.32 26 TYR A C 2
ATOM 1354 O O . TYR A 1 26 ? 19.834 -2.978 -3.251 1.00 22.14 26 TYR A O 2
ATOM 1372 N N . VAL A 1 27 ? 21.070 -1.598 -4.526 1.00 60.43 27 VAL A N 2
ATOM 1373 C CA . VAL A 1 27 ? 21.635 -0.877 -3.392 1.00 74.20 27 VAL A CA 2
ATOM 1374 C C . VAL A 1 27 ? 21.111 0.553 -3.334 1.00 72.13 27 VAL A C 2
ATOM 1375 O O . VAL A 1 27 ? 21.149 1.282 -4.327 1.00 1.45 27 VAL A O 2
ATOM 1388 N N . CYS A 1 28 ? 20.622 0.952 -2.165 1.00 53.13 28 CYS A N 2
ATOM 1389 C CA . CYS A 1 28 ? 20.089 2.296 -1.976 1.00 53.25 28 CYS A CA 2
ATOM 1390 C C . CYS A 1 28 ? 21.217 3.318 -1.874 1.00 63.14 28 CYS A C 2
ATOM 1391 O O . CYS A 1 28 ? 21.920 3.385 -0.865 1.00 52.44 28 CYS A O 2
ATOM 1398 N N . ASP A 1 29 ? 21.385 4.113 -2.925 1.00 62.34 29 ASP A N 2
ATOM 1399 C CA . ASP A 1 29 ? 22.426 5.133 -2.955 1.00 22.41 29 ASP A CA 2
ATOM 1400 C C . ASP A 1 29 ? 21.840 6.516 -2.688 1.00 41.31 29 ASP A C 2
ATOM 1401 O O . ASP A 1 29 ? 20.733 6.827 -3.127 1.00 72.33 29 ASP A O 2
ATOM 1410 N N . CYS A 1 30 ? 22.590 7.342 -1.965 1.00 43.14 30 CYS A N 2
ATOM 1411 C CA . CYS A 1 30 ? 22.145 8.691 -1.639 1.00 45.55 30 CYS A CA 2
ATOM 1412 C C . CYS A 1 30 ? 23.063 9.734 -2.269 1.00 54.40 30 CYS A C 2
ATOM 1413 O O . CYS A 1 30 ? 24.283 9.574 -2.286 1.00 41.41 30 CYS A O 2
ATOM 1420 N N . PHE A 1 31 ? 22.467 10.804 -2.786 1.00 44.41 31 PHE A N 2
ATOM 1421 C CA . PHE A 1 31 ? 23.229 11.873 -3.419 1.00 64.44 31 PHE A CA 2
ATOM 1422 C C . PHE A 1 31 ? 22.576 13.228 -3.168 1.00 63.25 31 PHE A C 2
ATOM 1423 O O . PHE A 1 31 ? 21.619 13.336 -2.400 1.00 33.10 31 PHE A O 2
ATOM 1440 N N . TYR A 1 32 ? 23.100 14.261 -3.819 1.00 45.33 32 TYR A N 2
ATOM 1441 C CA . TYR A 1 32 ? 22.571 15.611 -3.665 1.00 60.34 32 TYR A CA 2
ATOM 1442 C C . TYR A 1 32 ? 22.118 16.175 -5.008 1.00 3.51 32 TYR A C 2
ATOM 1443 O O . TYR A 1 32 ? 22.632 15.815 -6.067 1.00 4.34 32 TYR A O 2
ATOM 1461 N N . PRO A 1 33 ? 21.132 17.083 -4.965 1.00 14.23 33 PRO A N 2
ATOM 1462 C CA . PRO A 1 33 ? 20.588 17.719 -6.169 1.00 22.13 33 PRO A CA 2
ATOM 1463 C C . PRO A 1 33 ? 21.579 18.682 -6.814 1.00 52.22 33 PRO A C 2
ATOM 1464 O O . PRO A 1 33 ? 21.316 19.232 -7.883 1.00 3.41 33 PRO A O 2
ATOM 1475 N N . GLU A 1 34 ? 22.719 18.879 -6.158 1.00 34.24 34 GLU A N 2
ATOM 1476 C CA . GLU A 1 34 ? 23.748 19.776 -6.670 1.00 24.34 34 GLU A CA 2
ATOM 1477 C C . GLU A 1 34 ? 23.253 21.219 -6.688 1.00 60.11 34 GLU A C 2
ATOM 1478 O O . GLU A 1 34 ? 23.699 22.030 -7.498 1.00 15.42 34 GLU A O 2
ATOM 1490 N N . GLY A 1 35 ? 22.325 21.532 -5.788 1.00 22.11 35 GLY A N 2
ATOM 1491 C CA . GLY A 1 35 ? 21.783 22.876 -5.717 1.00 52.00 35 GLY A CA 2
ATOM 1492 C C . GLY A 1 35 ? 21.109 23.161 -4.390 1.00 75.12 35 GLY A C 2
ATOM 1493 O O . GLY A 1 35 ? 21.455 24.122 -3.705 1.00 64.35 35 GLY A O 2
ATOM 1497 N N . GLU A 1 36 ? 20.141 22.324 -4.028 1.00 13.34 36 GLU A N 2
ATOM 1498 C CA . GLU A 1 36 ? 19.415 22.494 -2.775 1.00 24.24 36 GLU A CA 2
ATOM 1499 C C . GLU A 1 36 ? 19.947 21.543 -1.706 1.00 71.24 36 GLU A C 2
ATOM 1500 O O . GLU A 1 36 ? 19.570 20.372 -1.658 1.00 2.35 36 GLU A O 2
ATOM 1512 N N . ASP A 1 37 ? 20.825 22.056 -0.850 1.00 50.13 37 ASP A N 2
ATOM 1513 C CA . ASP A 1 37 ? 21.408 21.253 0.218 1.00 55.42 37 ASP A CA 2
ATOM 1514 C C . ASP A 1 37 ? 20.489 21.219 1.435 1.00 50.44 37 ASP A C 2
ATOM 1515 O O . ASP A 1 37 ? 20.904 21.539 2.550 1.00 75.13 37 ASP A O 2
ATOM 1524 N N . LYS A 1 38 ? 19.239 20.828 1.215 1.00 53.24 38 LYS A N 2
ATOM 1525 C CA . LYS A 1 38 ? 18.260 20.751 2.293 1.00 32.33 38 LYS A CA 2
ATOM 1526 C C . LYS A 1 38 ? 17.822 19.308 2.527 1.00 71.11 38 LYS A C 2
ATOM 1527 O O . LYS A 1 38 ? 17.317 18.967 3.598 1.00 35.44 38 LYS A O 2
ATOM 1546 N N . THR A 1 39 ? 18.020 18.463 1.521 1.00 54.25 39 THR A N 2
ATOM 1547 C CA . THR A 1 39 ? 17.646 17.058 1.618 1.00 73.54 39 THR A CA 2
ATOM 1548 C C . THR A 1 39 ? 18.479 16.201 0.671 1.00 3.44 39 THR A C 2
ATOM 1549 O O . THR A 1 39 ? 18.825 16.632 -0.428 1.00 1.33 39 THR A O 2
ATOM 1560 N N . GLU A 1 40 ? 18.795 14.985 1.105 1.00 41.03 40 GLU A N 2
ATOM 1561 C CA . GLU A 1 40 ? 19.588 14.067 0.293 1.00 72.24 40 GLU A CA 2
ATOM 1562 C C . GLU A 1 40 ? 18.687 13.100 -0.470 1.00 65.42 40 GLU A C 2
ATOM 1563 O O . GLU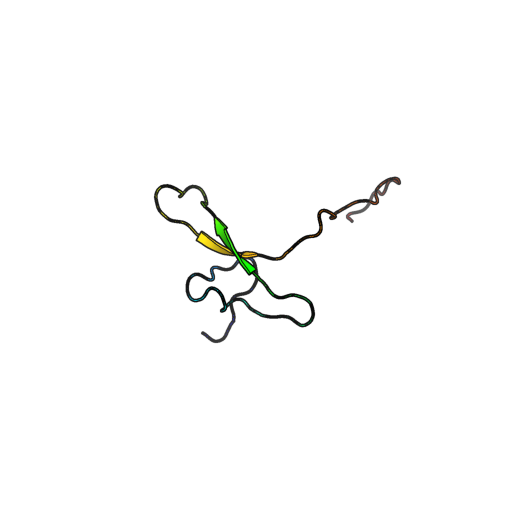 A 1 40 ? 17.815 12.456 0.111 1.00 72.24 40 GLU A O 2
ATOM 1575 N N . VAL A 1 41 ? 18.907 13.005 -1.778 1.00 31.30 41 VAL A N 2
ATOM 1576 C CA . VAL A 1 41 ? 18.117 12.118 -2.623 1.00 14.14 41 VAL A CA 2
ATOM 1577 C C . VAL A 1 41 ? 18.640 10.687 -2.558 1.00 4.33 41 VAL A C 2
ATOM 1578 O O . VAL A 1 41 ? 19.764 10.406 -2.974 1.00 72.44 41 VAL A O 2
ATOM 1591 N N . CYS A 1 42 ? 17.817 9.786 -2.033 1.00 44.44 42 CYS A N 2
ATOM 1592 C CA . CYS A 1 42 ? 18.195 8.383 -1.911 1.00 22.11 42 CYS A CA 2
ATOM 1593 C C . CYS A 1 42 ? 17.362 7.512 -2.848 1.00 14.13 42 CYS A C 2
ATOM 1594 O O . CYS A 1 42 ? 16.154 7.366 -2.667 1.00 52.43 42 CYS A O 2
ATOM 1601 N N . SER A 1 43 ? 18.019 6.937 -3.851 1.00 73.25 43 SER A N 2
ATOM 1602 C CA . SER A 1 43 ? 17.340 6.084 -4.819 1.00 24.12 43 SER A CA 2
ATOM 1603 C C . SER A 1 43 ? 18.068 4.752 -4.975 1.00 25.42 43 SER A C 2
ATOM 1604 O O . SER A 1 43 ? 19.209 4.600 -4.538 1.00 3.43 43 SER A O 2
ATOM 1612 N N . CYS A 1 44 ? 17.399 3.789 -5.600 1.00 2.51 44 CYS A N 2
ATOM 1613 C CA . CYS A 1 44 ? 17.981 2.469 -5.814 1.00 63.01 44 CYS A CA 2
ATOM 1614 C C . CYS A 1 44 ? 18.922 2.477 -7.016 1.00 22.02 44 CYS A C 2
ATOM 1615 O O . CYS A 1 44 ? 18.530 2.853 -8.119 1.00 63.41 44 CYS A O 2
ATOM 1622 N N . GLN A 1 45 ? 20.163 2.058 -6.790 1.00 72.45 45 GLN A N 2
ATOM 1623 C CA . GLN A 1 45 ? 21.159 2.018 -7.854 1.00 52.41 45 GLN A CA 2
ATOM 1624 C C . GLN A 1 45 ? 21.797 0.635 -7.950 1.00 21.43 45 GLN A C 2
ATOM 1625 O O . GLN A 1 45 ? 21.710 -0.165 -7.018 1.00 21.11 45 GLN A O 2
ATOM 1639 N N . GLN A 1 46 ? 22.437 0.361 -9.082 1.00 10.11 46 GLN A N 2
ATOM 1640 C CA . GLN A 1 46 ? 23.088 -0.925 -9.299 1.00 22.04 46 GLN A CA 2
ATOM 1641 C C . GLN A 1 46 ? 24.507 -0.918 -8.739 1.00 32.22 46 GLN A C 2
ATOM 1642 O O . GLN A 1 46 ? 25.114 0.132 -8.534 1.00 45.04 46 GLN A O 2
ATOM 1656 N N . PRO A 1 47 ? 25.048 -2.118 -8.484 1.00 61.10 47 PRO A N 2
ATOM 1657 C CA . PRO A 1 47 ? 26.402 -2.278 -7.944 1.00 2.54 47 PRO A CA 2
ATOM 1658 C C . PRO A 1 47 ? 27.477 -1.899 -8.955 1.00 44.14 47 PRO A C 2
ATOM 1659 O O . PRO A 1 47 ? 27.175 -1.430 -10.052 1.00 23.10 47 PRO A O 2
ATOM 1670 N N . LYS A 1 48 ? 28.735 -2.104 -8.579 1.00 55.02 48 LYS A N 2
ATOM 1671 C CA . LYS A 1 48 ? 29.858 -1.785 -9.453 1.00 24.45 48 LYS A CA 2
ATOM 1672 C C . LYS A 1 48 ? 29.676 -2.423 -10.825 1.00 43.21 48 LYS A C 2
ATOM 1673 O O . LYS A 1 48 ? 29.792 -3.639 -10.975 1.00 62.52 48 LYS A O 2
ATOM 1692 N N . SER A 1 49 ? 29.392 -1.595 -11.826 1.00 44.43 49 SER A N 2
ATOM 1693 C CA . SER A 1 49 ? 29.194 -2.080 -13.187 1.00 63.41 49 SER A CA 2
ATOM 1694 C C . SER A 1 49 ? 30.530 -2.281 -13.893 1.00 52.23 49 SER A C 2
ATOM 1695 O O . SER A 1 49 ? 31.592 -2.199 -13.274 1.00 24.10 49 SER A O 2
ATOM 1703 N N . HIS A 1 50 ? 30.471 -2.546 -15.195 1.00 0.04 50 HIS A N 2
ATOM 1704 C CA . HIS A 1 50 ? 31.677 -2.759 -15.987 1.00 74.44 50 HIS A CA 2
ATOM 1705 C C . HIS A 1 50 ? 31.464 -2.312 -17.431 1.00 41.21 50 HIS A C 2
ATOM 1706 O O . HIS A 1 50 ? 30.477 -1.649 -17.748 1.00 44.30 50 HIS A O 2
ATOM 1720 N N . LYS A 1 51 ? 32.397 -2.681 -18.302 1.00 63.33 51 LYS A N 2
ATOM 1721 C CA . LYS A 1 51 ? 32.312 -2.320 -19.713 1.00 62.23 51 LYS A CA 2
ATOM 1722 C C . LYS A 1 51 ? 32.045 -3.551 -20.574 1.00 71.14 51 LYS A C 2
ATOM 1723 O O . LYS A 1 51 ? 32.619 -3.701 -21.652 1.00 43.34 51 LYS A O 2
ATOM 1742 N N . ILE A 1 52 ? 31.169 -4.427 -20.091 1.00 63.14 52 ILE A N 2
ATOM 1743 C CA . ILE A 1 52 ? 30.825 -5.641 -20.819 1.00 12.23 52 ILE A CA 2
ATOM 1744 C C . ILE A 1 52 ? 29.340 -5.674 -21.165 1.00 74.13 52 ILE A C 2
ATOM 1745 O O . ILE A 1 52 ? 28.486 -5.555 -20.287 1.00 54.43 52 ILE A O 2
ATOM 1761 N N . ALA A 1 53 ? 29.040 -5.836 -22.449 1.00 34.43 53 ALA A N 2
ATOM 1762 C CA . ALA A 1 53 ? 27.659 -5.887 -22.910 1.00 55.45 53 ALA A CA 2
ATOM 1763 C C . ALA A 1 53 ? 26.901 -4.624 -22.516 1.00 2.11 53 ALA A C 2
ATOM 1764 O O . ALA A 1 53 ? 25.733 -4.685 -22.132 1.00 43.11 53 ALA A O 2
ATOM 1771 N N . GLU A 1 54 ? 27.573 -3.481 -22.614 1.00 42.51 54 GLU A N 2
ATOM 1772 C CA . GLU A 1 54 ? 26.962 -2.204 -22.265 1.00 62.42 54 GLU A CA 2
ATOM 1773 C C . GLU A 1 54 ? 26.920 -1.272 -23.473 1.00 0.50 54 GLU A C 2
ATOM 1774 O O . GLU A 1 54 ? 26.890 -0.051 -23.330 1.00 23.25 54 GLU A O 2
ATOM 1786 N N . LYS A 1 55 ? 26.921 -1.860 -24.666 1.00 42.44 55 LYS A N 2
ATOM 1787 C CA . LYS A 1 55 ? 26.884 -1.086 -25.901 1.00 25.43 55 LYS A CA 2
ATOM 1788 C C . LYS A 1 55 ? 25.623 -1.399 -26.701 1.00 0.30 55 LYS A C 2
ATOM 1789 O O . LYS A 1 55 ? 25.037 -2.473 -26.558 1.00 32.34 55 LYS A O 2
ATOM 1808 N N . ILE A 1 56 ? 25.213 -0.457 -27.544 1.00 40.51 56 ILE A N 2
ATOM 1809 C CA . ILE A 1 56 ? 24.025 -0.636 -28.369 1.00 62.10 56 ILE A CA 2
ATOM 1810 C C . ILE A 1 56 ? 24.338 -0.399 -29.842 1.00 63.50 56 ILE A C 2
ATOM 1811 O O . ILE A 1 56 ? 25.430 0.050 -30.191 1.00 51.35 56 ILE A O 2
ATOM 1827 N N . ILE A 1 57 ? 23.372 -0.702 -30.703 1.00 64.52 57 ILE A N 2
ATOM 1828 C CA . ILE A 1 57 ? 23.543 -0.520 -32.138 1.00 62.45 57 ILE A CA 2
ATOM 1829 C C . ILE A 1 57 ? 22.714 0.654 -32.646 1.00 3.33 57 ILE A C 2
ATOM 1830 O O . ILE A 1 57 ? 21.546 0.806 -32.284 1.00 51.35 57 ILE A O 2
ATOM 1846 N N . ASP A 1 58 ? 23.322 1.482 -33.488 1.00 5.43 58 ASP A N 2
ATOM 1847 C CA . ASP A 1 58 ? 22.639 2.642 -34.049 1.00 41.22 58 ASP A CA 2
ATOM 1848 C C . ASP A 1 58 ? 21.495 2.210 -34.961 1.00 51.20 58 ASP A C 2
ATOM 1849 O O . ASP A 1 58 ? 21.626 1.259 -35.732 1.00 0.34 58 ASP A O 2
ATOM 1858 N N . LYS A 1 59 ? 20.372 2.914 -34.867 1.00 2.51 59 LYS A N 2
ATOM 1859 C CA . LYS A 1 59 ? 19.205 2.604 -35.683 1.00 11.10 59 LYS A CA 2
ATOM 1860 C C . LYS A 1 59 ? 19.346 3.195 -37.082 1.00 51.42 59 LYS A C 2
ATOM 1861 O O . LYS A 1 59 ? 18.759 4.232 -37.391 1.00 73.11 59 LYS A O 2
ATOM 1880 N N . ALA A 1 60 ? 20.128 2.528 -37.924 1.00 31.34 60 ALA A N 2
ATOM 1881 C CA . ALA A 1 60 ? 20.343 2.985 -39.291 1.00 64.42 60 ALA A CA 2
ATOM 1882 C C . ALA A 1 60 ? 19.158 2.632 -40.182 1.00 73.53 60 ALA A C 2
ATOM 1883 O O . ALA A 1 60 ? 18.454 1.651 -39.937 1.00 63.20 60 ALA A O 2
ATOM 1890 N N . LYS A 1 61 ? 18.941 3.435 -41.218 1.00 44.54 61 LYS A N 2
ATOM 1891 C CA . LYS A 1 61 ? 17.840 3.207 -42.147 1.00 43.14 61 LYS A CA 2
ATOM 1892 C C . LYS A 1 61 ? 17.906 1.800 -42.733 1.00 42.01 61 LYS A C 2
ATOM 1893 O O . LYS A 1 61 ? 18.918 1.404 -43.314 1.00 53.30 61 LYS A O 2
ATOM 1912 N N . THR A 1 62 ? 16.820 1.048 -42.579 1.00 55.23 62 THR A N 2
ATOM 1913 C CA . THR A 1 62 ? 16.756 -0.314 -43.093 1.00 55.23 62 THR A CA 2
ATOM 1914 C C . THR A 1 62 ? 16.227 -0.337 -44.523 1.00 52.40 62 THR A C 2
ATOM 1915 O O . THR A 1 62 ? 15.020 -0.432 -44.749 1.00 24.31 62 THR A O 2
ATOM 1926 N N . THR A 1 63 ? 17.139 -0.251 -45.487 1.00 50.34 63 THR A N 2
ATOM 1927 C CA . THR A 1 63 ? 16.765 -0.262 -46.896 1.00 11.35 63 THR A CA 2
ATOM 1928 C C . THR A 1 63 ? 16.071 -1.566 -47.270 1.00 41.42 63 THR A C 2
ATOM 1929 O O . THR A 1 63 ? 16.178 -2.565 -46.558 1.00 11.15 63 THR A O 2
ATOM 1940 N N . LEU A 1 64 ? 15.359 -1.551 -48.392 1.00 70.34 64 LEU A N 2
ATOM 1941 C CA . LEU A 1 64 ? 14.648 -2.733 -48.862 1.00 55.13 64 LEU A CA 2
ATOM 1942 C C . LEU A 1 64 ? 15.599 -3.915 -49.019 1.00 73.05 64 LEU A C 2
ATOM 1943 O O . LEU A 1 64 ? 15.360 -4.995 -48.477 1.00 33.22 64 LEU A O 2
ATOM 1959 N N . ALA A 1 1 ? 1.813 -7.991 -2.347 1.00 14.01 1 ALA A N 3
ATOM 1960 C CA . ALA A 1 1 ? 0.544 -7.283 -2.239 1.00 3.42 1 ALA A CA 3
ATOM 1961 C C . ALA A 1 1 ? 0.623 -5.912 -2.901 1.00 73.22 1 ALA A C 3
ATOM 1962 O O . ALA A 1 1 ? -0.308 -5.488 -3.585 1.00 13.11 1 ALA A O 3
ATOM 1969 N N . LYS A 1 2 ? 1.739 -5.222 -2.692 1.00 53.10 2 LYS A N 3
ATOM 1970 C CA . LYS A 1 2 ? 1.941 -3.898 -3.268 1.00 12.24 2 LYS A CA 3
ATOM 1971 C C . LYS A 1 2 ? 3.266 -3.828 -4.019 1.00 63.02 2 LYS A C 3
ATOM 1972 O O . LYS A 1 2 ? 4.172 -4.623 -3.773 1.00 75.41 2 LYS A O 3
ATOM 1991 N N . ALA A 1 3 ? 3.374 -2.869 -4.933 1.00 51.13 3 ALA A N 3
ATOM 1992 C CA . ALA A 1 3 ? 4.590 -2.692 -5.716 1.00 2.52 3 ALA A CA 3
ATOM 1993 C C . ALA A 1 3 ? 5.782 -2.384 -4.816 1.00 22.34 3 ALA A C 3
ATOM 1994 O O . ALA A 1 3 ? 5.630 -1.783 -3.752 1.00 53.13 3 ALA A O 3
ATOM 2001 N N . CYS A 1 4 ? 6.967 -2.800 -5.249 1.00 1.31 4 CYS A N 3
ATOM 2002 C CA . CYS A 1 4 ? 8.186 -2.569 -4.483 1.00 21.42 4 CYS A CA 3
ATOM 2003 C C . CYS A 1 4 ? 8.918 -1.329 -4.985 1.00 21.32 4 CYS A C 3
ATOM 2004 O O . CYS A 1 4 ? 8.391 -0.569 -5.797 1.00 23.23 4 CYS A O 3
ATOM 2011 N N . THR A 1 5 ? 10.138 -1.129 -4.497 1.00 60.33 5 THR A N 3
ATOM 2012 C CA . THR A 1 5 ? 10.944 0.018 -4.895 1.00 44.34 5 THR A CA 3
ATOM 2013 C C . THR A 1 5 ? 12.113 -0.409 -5.775 1.00 62.45 5 THR A C 3
ATOM 2014 O O . THR A 1 5 ? 13.221 -0.656 -5.300 1.00 71.25 5 THR A O 3
ATOM 2025 N N . PRO A 1 6 ? 11.863 -0.498 -7.090 1.00 50.32 6 PRO A N 3
ATOM 2026 C CA . PRO A 1 6 ? 12.883 -0.893 -8.065 1.00 50.02 6 PRO A CA 3
ATOM 2027 C C . PRO A 1 6 ? 13.960 0.172 -8.242 1.00 71.14 6 PRO A C 3
ATOM 2028 O O . PRO A 1 6 ? 14.056 1.110 -7.449 1.00 33.32 6 PRO A O 3
ATOM 2039 N N . LEU A 1 7 ? 14.767 0.022 -9.285 1.00 2.42 7 LEU A N 3
ATOM 2040 C CA . LEU A 1 7 ? 15.838 0.973 -9.567 1.00 11.32 7 LEU A CA 3
ATOM 2041 C C . LEU A 1 7 ? 15.270 2.323 -9.993 1.00 11.03 7 LEU A C 3
ATOM 2042 O O . LEU A 1 7 ? 14.166 2.401 -10.534 1.00 13.32 7 LEU A O 3
ATOM 2058 N N . LEU A 1 8 ? 16.030 3.382 -9.746 1.00 30.35 8 LEU A N 3
ATOM 2059 C CA . LEU A 1 8 ? 15.604 4.731 -10.105 1.00 54.44 8 LEU A CA 3
ATOM 2060 C C . LEU A 1 8 ? 14.362 5.137 -9.319 1.00 72.32 8 LEU A C 3
ATOM 2061 O O . LEU A 1 8 ? 13.544 5.927 -9.793 1.00 32.42 8 LEU A O 3
ATOM 2077 N N . HIS A 1 9 ? 14.228 4.594 -8.113 1.00 40.43 9 HIS A N 3
ATOM 2078 C CA . HIS A 1 9 ? 13.086 4.902 -7.259 1.00 23.22 9 HIS A CA 3
ATOM 2079 C C . HIS A 1 9 ? 13.543 5.234 -5.841 1.00 23.14 9 HIS A C 3
ATOM 2080 O O . HIS A 1 9 ? 14.439 4.587 -5.299 1.00 51.31 9 HIS A O 3
ATOM 2094 N N . ASP A 1 10 ? 12.921 6.247 -5.247 1.00 4.31 10 ASP A N 3
ATOM 2095 C CA . ASP A 1 10 ? 13.263 6.666 -3.893 1.00 0.42 10 ASP A CA 3
ATOM 2096 C C . ASP A 1 10 ? 13.046 5.527 -2.902 1.00 61.15 10 ASP A C 3
ATOM 2097 O O . ASP A 1 10 ? 12.038 4.822 -2.959 1.00 11.44 10 ASP A O 3
ATOM 2106 N N . CYS A 1 11 ? 13.998 5.353 -1.991 1.00 50.33 11 CYS A N 3
ATOM 2107 C CA . CYS A 1 11 ? 13.913 4.299 -0.987 1.00 53.43 11 CYS A CA 3
ATOM 2108 C C . CYS A 1 11 ? 14.101 4.868 0.416 1.00 12.31 11 CYS A C 3
ATOM 2109 O O . CYS A 1 11 ? 14.394 4.135 1.361 1.00 64.51 11 CYS A O 3
ATOM 2116 N N . SER A 1 12 ? 13.930 6.180 0.544 1.00 44.51 12 SER A N 3
ATOM 2117 C CA . SER A 1 12 ? 14.084 6.849 1.830 1.00 14.53 12 SER A CA 3
ATOM 2118 C C . SER A 1 12 ? 13.196 6.202 2.889 1.00 61.22 12 SER A C 3
ATOM 2119 O O . SER A 1 12 ? 13.560 6.130 4.063 1.00 51.12 12 SER A O 3
ATOM 2127 N N . HIS A 1 13 ? 12.026 5.735 2.465 1.00 1.31 13 HIS A N 3
ATOM 2128 C CA . HIS A 1 13 ? 11.083 5.094 3.375 1.00 33.11 13 HIS A CA 3
ATOM 2129 C C . HIS A 1 13 ? 11.709 3.865 4.029 1.00 35.43 13 HIS A C 3
ATOM 2130 O O . HIS A 1 13 ? 11.423 3.551 5.184 1.00 54.44 13 HIS A O 3
ATOM 2144 N N . ASP A 1 14 ? 12.563 3.175 3.281 1.00 73.21 14 ASP A N 3
ATOM 2145 C CA . ASP A 1 14 ? 13.230 1.981 3.789 1.00 51.22 14 ASP A CA 3
ATOM 2146 C C . ASP A 1 14 ? 14.421 1.608 2.910 1.00 73.23 14 ASP A C 3
ATOM 2147 O O . ASP A 1 14 ? 14.263 1.322 1.723 1.00 2.40 14 ASP A O 3
ATOM 2156 N N . ARG A 1 15 ? 15.611 1.618 3.501 1.00 21.32 15 ARG A N 3
ATOM 2157 C CA . ARG A 1 15 ? 16.828 1.284 2.772 1.00 34.43 15 ARG A CA 3
ATOM 2158 C C . ARG A 1 15 ? 16.824 -0.182 2.348 1.00 73.20 15 ARG A C 3
ATOM 2159 O O . ARG A 1 15 ? 17.632 -0.602 1.518 1.00 20.11 15 ARG A O 3
ATOM 2180 N N . HIS A 1 16 ? 15.910 -0.956 2.924 1.00 72.11 16 HIS A N 3
ATOM 2181 C CA . HIS A 1 16 ? 15.800 -2.376 2.607 1.00 70.30 16 HIS A CA 3
ATOM 2182 C C . HIS A 1 16 ? 14.506 -2.666 1.854 1.00 40.21 16 HIS A C 3
ATOM 2183 O O . HIS A 1 16 ? 14.184 -3.821 1.575 1.00 30.52 16 HIS A O 3
ATOM 2197 N N . SER A 1 17 ? 13.767 -1.609 1.528 1.00 12.25 17 SER A N 3
ATOM 2198 C CA . SER A 1 17 ? 12.505 -1.751 0.812 1.00 41.11 17 SER A CA 3
ATOM 2199 C C . SER A 1 17 ? 12.748 -2.003 -0.674 1.00 52.44 17 SER A C 3
ATOM 2200 O O . SER A 1 17 ? 11.884 -2.527 -1.376 1.00 24.21 17 SER A O 3
ATOM 2208 N N . CYS A 1 18 ? 13.933 -1.628 -1.144 1.00 2.32 18 CYS A N 3
ATOM 2209 C CA . CYS A 1 18 ? 14.293 -1.811 -2.545 1.00 63.44 18 CYS A CA 3
ATOM 2210 C C . CYS A 1 18 ? 14.056 -3.254 -2.982 1.00 71.45 18 CYS A C 3
ATOM 2211 O O . CYS A 1 18 ? 14.336 -4.194 -2.238 1.00 3.55 18 CYS A O 3
ATOM 2218 N N . CYS A 1 19 ? 13.540 -3.421 -4.195 1.00 74.11 19 CYS A N 3
ATOM 2219 C CA . CYS A 1 19 ? 13.265 -4.747 -4.733 1.00 14.05 19 CYS A CA 3
ATOM 2220 C C . CYS A 1 19 ? 14.489 -5.650 -4.609 1.00 21.04 19 CYS A C 3
ATOM 2221 O O . CYS A 1 19 ? 15.583 -5.187 -4.288 1.00 62.23 19 CYS A O 3
ATOM 2228 N N . ARG A 1 20 ? 14.296 -6.939 -4.867 1.00 61.30 20 ARG A N 3
ATOM 2229 C CA . ARG A 1 20 ? 15.384 -7.906 -4.783 1.00 40.12 20 ARG A CA 3
ATOM 2230 C C . ARG A 1 20 ? 15.449 -8.762 -6.045 1.00 32.05 20 ARG A C 3
ATOM 2231 O O . ARG A 1 20 ? 14.475 -8.860 -6.791 1.00 62.53 20 ARG A O 3
ATOM 2252 N N . GLY A 1 21 ? 16.603 -9.379 -6.278 1.00 52.13 21 GLY A N 3
ATOM 2253 C CA . GLY A 1 21 ? 16.774 -10.218 -7.450 1.00 13.11 21 GLY A CA 3
ATOM 2254 C C . GLY A 1 21 ? 17.191 -11.632 -7.095 1.00 61.44 21 GLY A C 3
ATOM 2255 O O . GLY A 1 21 ? 17.177 -12.015 -5.925 1.00 21.44 21 GLY A O 3
ATOM 2259 N N . ASP A 1 22 ? 17.563 -12.407 -8.107 1.00 44.30 22 ASP A N 3
ATOM 2260 C CA . ASP A 1 22 ? 17.986 -13.787 -7.897 1.00 51.53 22 ASP A CA 3
ATOM 2261 C C . ASP A 1 22 ? 19.465 -13.852 -7.529 1.00 32.12 22 ASP A C 3
ATOM 2262 O O . ASP A 1 22 ? 19.873 -14.665 -6.700 1.00 50.24 22 ASP A O 3
ATOM 2271 N N . MET A 1 23 ? 20.263 -12.989 -8.150 1.00 50.21 23 MET A N 3
ATOM 2272 C CA . MET A 1 23 ? 21.696 -12.948 -7.886 1.00 15.13 23 MET A CA 3
ATOM 2273 C C . MET A 1 23 ? 22.013 -11.983 -6.748 1.00 53.20 23 MET A C 3
ATOM 2274 O O . MET A 1 23 ? 22.419 -12.400 -5.664 1.00 74.21 23 MET A O 3
ATOM 2288 N N . PHE A 1 24 ? 21.824 -10.693 -7.003 1.00 4.32 24 PHE A N 3
ATOM 2289 C CA . PHE A 1 24 ? 22.091 -9.669 -6.000 1.00 34.14 24 PHE A CA 3
ATOM 2290 C C . PHE A 1 24 ? 20.954 -8.653 -5.945 1.00 52.45 24 PHE A C 3
ATOM 2291 O O . PHE A 1 24 ? 20.194 -8.500 -6.902 1.00 31.24 24 PHE A O 3
ATOM 2308 N N . LYS A 1 25 ? 20.843 -7.959 -4.817 1.00 44.41 25 LYS A N 3
ATOM 2309 C CA . LYS A 1 25 ? 19.801 -6.955 -4.635 1.00 64.34 25 LYS A CA 3
ATOM 2310 C C . LYS A 1 25 ? 20.348 -5.552 -4.872 1.00 63.21 25 LYS A C 3
ATOM 2311 O O . LYS A 1 25 ? 21.534 -5.294 -4.661 1.00 73.14 25 LYS A O 3
ATOM 2330 N N . TYR A 1 26 ? 19.479 -4.649 -5.309 1.00 41.45 26 TYR A N 3
ATOM 2331 C CA . TYR A 1 26 ? 19.876 -3.271 -5.576 1.00 12.20 26 TYR A CA 3
ATOM 2332 C C . TYR A 1 26 ? 20.393 -2.598 -4.308 1.00 44.32 26 TYR A C 3
ATOM 2333 O O . TYR A 1 26 ? 20.063 -3.008 -3.194 1.00 22.14 26 TYR A O 3
ATOM 2351 N N . VAL A 1 27 ? 21.206 -1.562 -4.485 1.00 60.43 27 VAL A N 3
ATOM 2352 C CA . VAL A 1 27 ? 21.769 -0.829 -3.357 1.00 74.20 27 VAL A CA 3
ATOM 2353 C C . VAL A 1 27 ? 21.232 0.596 -3.304 1.00 72.13 27 VAL A C 3
ATOM 2354 O O . VAL A 1 27 ? 21.245 1.313 -4.306 1.00 1.45 27 VAL A O 3
ATOM 2367 N N . CYS A 1 28 ? 20.760 1.002 -2.131 1.00 53.13 28 CYS A N 3
ATOM 2368 C CA . CYS A 1 28 ? 20.218 2.342 -1.946 1.00 53.25 28 CYS A CA 3
ATOM 2369 C C . CYS A 1 28 ? 21.332 3.387 -1.960 1.00 63.14 28 CYS A C 3
ATOM 2370 O O . CYS A 1 28 ? 22.168 3.429 -1.058 1.00 52.44 28 CYS A O 3
ATOM 2377 N N . ASP A 1 29 ? 21.334 4.225 -2.990 1.00 62.34 29 ASP A N 3
ATOM 2378 C CA . ASP A 1 29 ? 22.343 5.271 -3.122 1.00 22.41 29 ASP A CA 3
ATOM 2379 C C . ASP A 1 29 ? 21.730 6.649 -2.899 1.00 41.31 29 ASP A C 3
ATOM 2380 O O . ASP A 1 29 ? 20.582 6.898 -3.271 1.00 72.33 29 ASP A O 3
ATOM 2389 N N . CYS A 1 30 ? 22.502 7.543 -2.289 1.00 43.14 30 CYS A N 3
ATOM 2390 C CA . CYS A 1 30 ? 22.035 8.897 -2.015 1.00 45.55 30 CYS A CA 3
ATOM 2391 C C . CYS A 1 30 ? 22.860 9.923 -2.786 1.00 54.40 30 CYS A C 3
ATOM 2392 O O . CYS A 1 30 ? 24.078 9.793 -2.905 1.00 41.41 30 CYS A O 3
ATOM 2399 N N . PHE A 1 31 ? 22.187 10.943 -3.308 1.00 44.41 31 PHE A N 3
ATOM 2400 C CA . PHE A 1 31 ? 22.856 11.991 -4.068 1.00 64.44 31 PHE A CA 3
ATOM 2401 C C . PHE A 1 31 ? 22.183 13.342 -3.840 1.00 63.25 31 PHE A C 3
ATOM 2402 O O . PHE A 1 31 ? 21.239 13.453 -3.058 1.00 33.10 31 PHE A O 3
ATOM 2419 N N . TYR A 1 32 ? 22.676 14.365 -4.530 1.00 45.33 32 TYR A N 3
ATOM 2420 C CA . TYR A 1 32 ? 22.125 15.709 -4.401 1.00 60.34 32 TYR A CA 3
ATOM 2421 C C . TYR A 1 32 ? 21.947 16.358 -5.770 1.00 3.51 32 TYR A C 3
ATOM 2422 O O . TYR A 1 32 ? 22.672 16.070 -6.722 1.00 4.34 32 TYR A O 3
ATOM 2440 N N . PRO A 1 33 ? 20.956 17.257 -5.873 1.00 14.23 33 PRO A N 3
ATOM 2441 C CA . PRO A 1 33 ? 20.658 17.966 -7.120 1.00 22.13 33 PRO A CA 3
ATOM 2442 C C . PRO A 1 33 ? 21.743 18.974 -7.488 1.00 52.22 33 PRO A C 3
ATOM 2443 O O . PRO A 1 33 ? 21.650 19.652 -8.510 1.00 3.41 33 PRO A O 3
ATOM 2454 N N . GLU A 1 34 ? 22.768 19.065 -6.648 1.00 34.24 34 GLU A N 3
ATOM 2455 C CA . GLU A 1 34 ? 23.870 19.990 -6.885 1.00 24.34 34 GLU A CA 3
ATOM 2456 C C . GLU A 1 34 ? 23.425 21.433 -6.669 1.00 60.11 34 GLU A C 3
ATOM 2457 O O . GLU A 1 34 ? 23.941 22.355 -7.300 1.00 15.42 34 GLU A O 3
ATOM 2469 N N . GLY A 1 35 ? 22.461 21.621 -5.772 1.00 22.11 35 GLY A N 3
ATOM 2470 C CA . GLY A 1 35 ? 21.962 22.954 -5.488 1.00 52.00 35 GLY A CA 3
ATOM 2471 C C . GLY A 1 35 ? 21.433 23.085 -4.074 1.00 75.12 35 GLY A C 3
ATOM 2472 O O . GLY A 1 35 ? 21.826 23.991 -3.340 1.00 64.35 35 GLY A O 3
ATOM 2476 N N . GLU A 1 36 ? 20.539 22.179 -3.690 1.00 13.34 36 GLU A N 3
ATOM 2477 C CA . GLU A 1 36 ? 19.954 22.200 -2.355 1.00 24.24 36 GLU A CA 3
ATOM 2478 C C . GLU A 1 36 ? 20.623 21.169 -1.452 1.00 71.24 36 GLU A C 3
ATOM 2479 O O . GLU A 1 36 ? 20.384 19.968 -1.581 1.00 2.35 36 GLU A O 3
ATOM 2491 N N . ASP A 1 37 ? 21.462 21.646 -0.539 1.00 50.13 37 ASP A N 3
ATOM 2492 C CA . ASP A 1 37 ? 22.166 20.766 0.387 1.00 55.42 37 ASP A CA 3
ATOM 2493 C C . ASP A 1 37 ? 21.355 20.559 1.663 1.00 50.44 37 ASP A C 3
ATOM 2494 O O . ASP A 1 37 ? 21.901 20.201 2.707 1.00 75.13 37 ASP A O 3
ATOM 2503 N N . LYS A 1 38 ? 20.050 20.788 1.572 1.00 53.24 38 LYS A N 3
ATOM 2504 C CA . LYS A 1 38 ? 19.162 20.627 2.718 1.00 32.33 38 LYS A CA 3
ATOM 2505 C C . LYS A 1 38 ? 18.425 19.294 2.653 1.00 71.11 38 LYS A C 3
ATOM 2506 O O . LYS A 1 38 ? 17.851 18.840 3.644 1.00 35.44 38 LYS A O 3
ATOM 2525 N N . THR A 1 39 ? 18.446 18.667 1.480 1.00 54.25 39 THR A N 3
ATOM 2526 C CA . THR A 1 39 ? 17.780 17.386 1.286 1.00 73.54 39 THR A CA 3
ATOM 2527 C C . THR A 1 39 ? 18.551 16.509 0.305 1.00 3.44 39 THR A C 3
ATOM 2528 O O . THR A 1 39 ? 18.920 16.953 -0.780 1.00 1.33 39 THR A O 3
ATOM 2539 N N . GLU A 1 40 ? 18.789 15.261 0.697 1.00 41.03 40 GLU A N 3
ATOM 2540 C CA . GLU A 1 40 ? 19.517 14.322 -0.149 1.00 72.24 40 GLU A CA 3
ATOM 2541 C C . GLU A 1 40 ? 18.573 13.282 -0.745 1.00 65.42 40 GLU A C 3
ATOM 2542 O O . GLU A 1 40 ? 17.790 12.655 -0.030 1.00 72.24 40 GLU A O 3
ATOM 2554 N N . VAL A 1 41 ? 18.650 13.105 -2.060 1.00 31.30 41 VAL A N 3
ATOM 2555 C CA . VAL A 1 41 ? 17.803 12.142 -2.753 1.00 14.14 41 VAL A CA 3
ATOM 2556 C C . VAL A 1 41 ? 18.390 10.736 -2.673 1.00 4.33 41 VAL A C 3
ATOM 2557 O O . VAL A 1 41 ? 19.491 10.482 -3.162 1.00 72.44 41 VAL A O 3
ATOM 2570 N N . CYS A 1 42 ? 17.646 9.826 -2.051 1.00 44.44 42 CYS A N 3
ATOM 2571 C CA . CYS A 1 42 ? 18.091 8.446 -1.906 1.00 22.11 42 CYS A CA 3
ATOM 2572 C C . CYS A 1 42 ? 17.216 7.502 -2.727 1.00 14.13 42 CYS A C 3
ATOM 2573 O O . CYS A 1 42 ? 16.039 7.309 -2.422 1.00 52.43 42 CYS A O 3
ATOM 2580 N N . SER A 1 43 ? 17.800 6.918 -3.768 1.00 73.25 43 SER A N 3
ATOM 2581 C CA . SER A 1 43 ? 17.073 5.999 -4.635 1.00 24.12 43 SER A CA 3
ATOM 2582 C C . SER A 1 43 ? 17.834 4.686 -4.793 1.00 25.42 43 SER A C 3
ATOM 2583 O O . SER A 1 43 ? 18.984 4.565 -4.367 1.00 3.43 43 SER A O 3
ATOM 2591 N N . CYS A 1 44 ? 17.184 3.703 -5.409 1.00 2.51 44 CYS A N 3
ATOM 2592 C CA . CYS A 1 44 ? 17.797 2.398 -5.623 1.00 63.01 44 CYS A CA 3
ATOM 2593 C C . CYS A 1 44 ? 18.719 2.423 -6.839 1.00 22.02 44 CYS A C 3
ATOM 2594 O O . CYS A 1 44 ? 18.303 2.793 -7.936 1.00 63.41 44 CYS A O 3
ATOM 2601 N N . GLN A 1 45 ? 19.971 2.028 -6.633 1.00 72.45 45 GLN A N 3
ATOM 2602 C CA . GLN A 1 45 ? 20.952 2.006 -7.712 1.00 52.41 45 GLN A CA 3
ATOM 2603 C C . GLN A 1 45 ? 21.656 0.654 -7.780 1.00 21.43 45 GLN A C 3
ATOM 2604 O O . GLN A 1 45 ? 21.622 -0.121 -6.826 1.00 21.11 45 GLN A O 3
ATOM 2618 N N . GLN A 1 46 ? 22.291 0.381 -8.915 1.00 10.11 46 GLN A N 3
ATOM 2619 C CA . GLN A 1 46 ? 23.001 -0.878 -9.109 1.00 22.04 46 GLN A CA 3
ATOM 2620 C C . GLN A 1 46 ? 24.421 -0.792 -8.556 1.00 32.22 46 GLN A C 3
ATOM 2621 O O . GLN A 1 46 ? 24.977 0.291 -8.374 1.00 45.04 46 GLN A O 3
ATOM 2635 N N . PRO A 1 47 ? 25.022 -1.960 -8.284 1.00 61.10 47 PRO A N 3
ATOM 2636 C CA . PRO A 1 47 ? 26.384 -2.042 -7.749 1.00 2.54 47 PRO A CA 3
ATOM 2637 C C . PRO A 1 47 ? 27.435 -1.629 -8.773 1.00 44.14 47 PRO A C 3
ATOM 2638 O O . PRO A 1 47 ? 27.105 -1.198 -9.878 1.00 23.10 47 PRO A O 3
ATOM 2649 N N . LYS A 1 48 ? 28.703 -1.763 -8.400 1.00 55.02 48 LYS A N 3
ATOM 2650 C CA . LYS A 1 48 ? 29.804 -1.405 -9.287 1.00 24.45 48 LYS A CA 3
ATOM 2651 C C . LYS A 1 48 ? 29.783 0.086 -9.605 1.00 43.21 48 LYS A C 3
ATOM 2652 O O . LYS A 1 48 ? 29.100 0.523 -10.532 1.00 62.52 48 LYS A O 3
ATOM 2671 N N . SER A 1 49 ? 30.537 0.862 -8.834 1.00 44.43 49 SER A N 3
ATOM 2672 C CA . SER A 1 49 ? 30.603 2.305 -9.033 1.00 63.41 49 SER A CA 3
ATOM 2673 C C . SER A 1 49 ? 31.540 2.652 -10.185 1.00 52.23 49 SER A C 3
ATOM 2674 O O . SER A 1 49 ? 31.986 1.774 -10.923 1.00 24.10 49 SER A O 3
ATOM 2682 N N . HIS A 1 50 ? 31.833 3.941 -10.334 1.00 0.04 50 HIS A N 3
ATOM 2683 C CA . HIS A 1 50 ? 32.717 4.405 -11.397 1.00 74.44 50 HIS A CA 3
ATOM 2684 C C . HIS A 1 50 ? 34.049 3.663 -11.359 1.00 41.21 50 HIS A C 3
ATOM 2685 O O . HIS A 1 50 ? 34.419 2.980 -12.314 1.00 44.30 50 HIS A O 3
ATOM 2699 N N . LYS A 1 51 ? 34.766 3.801 -10.249 1.00 63.33 51 LYS A N 3
ATOM 2700 C CA . LYS A 1 51 ? 36.057 3.143 -10.085 1.00 62.23 51 LYS A CA 3
ATOM 2701 C C . LYS A 1 51 ? 36.573 3.304 -8.658 1.00 71.14 51 LYS A C 3
ATOM 2702 O O . LYS A 1 51 ? 37.250 4.282 -8.340 1.00 43.34 51 LYS A O 3
ATOM 2721 N N . ILE A 1 52 ? 36.248 2.339 -7.805 1.00 63.14 52 ILE A N 3
ATOM 2722 C CA . ILE A 1 52 ? 36.681 2.372 -6.414 1.00 12.23 52 ILE A CA 3
ATOM 2723 C C . ILE A 1 52 ? 37.598 1.196 -6.095 1.00 74.13 52 ILE A C 3
ATOM 2724 O O . ILE A 1 52 ? 38.292 1.196 -5.078 1.00 54.43 52 ILE A O 3
ATOM 2740 N N . ALA A 1 53 ? 37.596 0.197 -6.971 1.00 34.43 53 ALA A N 3
ATOM 2741 C CA . ALA A 1 53 ? 38.430 -0.984 -6.784 1.00 55.45 53 ALA A CA 3
ATOM 2742 C C . ALA A 1 53 ? 38.815 -1.601 -8.123 1.00 2.11 53 ALA A C 3
ATOM 2743 O O . ALA A 1 53 ? 39.982 -1.585 -8.513 1.00 43.11 53 ALA A O 3
ATOM 2750 N N . GLU A 1 54 ? 37.825 -2.146 -8.824 1.00 42.51 54 GLU A N 3
ATOM 2751 C CA . GLU A 1 54 ? 38.062 -2.770 -10.121 1.00 62.42 54 GLU A CA 3
ATOM 2752 C C . GLU A 1 54 ? 39.030 -3.943 -9.991 1.00 0.50 54 GLU A C 3
ATOM 2753 O O . GLU A 1 54 ? 39.890 -4.151 -10.847 1.00 23.25 54 GLU A O 3
ATOM 2765 N N . LYS A 1 55 ? 38.883 -4.707 -8.914 1.00 42.44 55 LYS A N 3
ATOM 2766 C CA . LYS A 1 55 ? 39.742 -5.860 -8.671 1.00 25.43 55 LYS A CA 3
ATOM 2767 C C . LYS A 1 55 ? 41.214 -5.471 -8.761 1.00 0.30 55 LYS A C 3
ATOM 2768 O O . LYS A 1 55 ? 42.010 -6.164 -9.396 1.00 32.34 55 LYS A O 3
ATOM 2787 N N . ILE A 1 56 ? 41.569 -4.360 -8.124 1.00 40.51 56 ILE A N 3
ATOM 2788 C CA . ILE A 1 56 ? 42.945 -3.881 -8.132 1.00 62.10 56 ILE A CA 3
ATOM 2789 C C . ILE A 1 56 ? 43.850 -4.795 -7.312 1.00 63.50 56 ILE A C 3
ATOM 2790 O O . ILE A 1 56 ? 43.623 -5.002 -6.120 1.00 51.35 56 ILE A O 3
ATOM 2806 N N . ILE A 1 57 ? 44.876 -5.337 -7.959 1.00 64.52 57 ILE A N 3
ATOM 2807 C CA . ILE A 1 57 ? 45.817 -6.226 -7.289 1.00 62.45 57 ILE A CA 3
ATOM 2808 C C . ILE A 1 57 ? 45.088 -7.347 -6.557 1.00 3.33 57 ILE A C 3
ATOM 2809 O O . ILE A 1 57 ? 44.871 -7.275 -5.347 1.00 51.35 57 ILE A O 3
ATOM 2825 N N . ASP A 1 58 ? 44.712 -8.384 -7.298 1.00 5.43 58 ASP A N 3
ATOM 2826 C CA . ASP A 1 58 ? 44.009 -9.524 -6.719 1.00 41.22 58 ASP A CA 3
ATOM 2827 C C . ASP A 1 58 ? 44.776 -10.086 -5.526 1.00 51.20 58 ASP A C 3
ATOM 2828 O O . ASP A 1 58 ? 46.002 -9.995 -5.463 1.00 0.34 58 ASP A O 3
ATOM 2837 N N . LYS A 1 59 ? 44.045 -10.667 -4.581 1.00 2.51 59 LYS A N 3
ATOM 2838 C CA . LYS A 1 59 ? 44.656 -11.245 -3.389 1.00 11.10 59 LYS A CA 3
ATOM 2839 C C . LYS A 1 59 ? 44.226 -12.697 -3.207 1.00 51.42 59 LYS A C 3
ATOM 2840 O O . LYS A 1 59 ? 43.128 -13.084 -3.607 1.00 73.11 59 LYS A O 3
ATOM 2859 N N . ALA A 1 60 ? 45.098 -13.497 -2.601 1.00 31.34 60 ALA A N 3
ATOM 2860 C CA . ALA A 1 60 ? 44.806 -14.904 -2.365 1.00 64.42 60 ALA A CA 3
ATOM 2861 C C . ALA A 1 60 ? 45.583 -15.431 -1.162 1.00 73.53 60 ALA A C 3
ATOM 2862 O O . ALA A 1 60 ? 46.634 -14.898 -0.806 1.00 63.20 60 ALA A O 3
ATOM 2869 N N . LYS A 1 61 ? 45.058 -16.480 -0.538 1.00 44.54 61 LYS A N 3
ATOM 2870 C CA . LYS A 1 61 ? 45.701 -17.080 0.625 1.00 43.14 61 LYS A CA 3
ATOM 2871 C C . LYS A 1 61 ? 46.132 -18.514 0.330 1.00 42.01 61 LYS A C 3
ATOM 2872 O O . LYS A 1 61 ? 45.804 -19.068 -0.721 1.00 53.30 61 LYS A O 3
ATOM 2891 N N . THR A 1 62 ? 46.866 -19.110 1.263 1.00 55.23 62 THR A N 3
ATOM 2892 C CA . THR A 1 62 ? 47.341 -20.480 1.103 1.00 55.23 62 THR A CA 3
ATOM 2893 C C . THR A 1 62 ? 46.940 -21.343 2.294 1.00 52.40 62 THR A C 3
ATOM 2894 O O . THR A 1 62 ? 46.889 -20.869 3.429 1.00 24.31 62 THR A O 3
ATOM 2905 N N . THR A 1 63 ? 46.657 -22.614 2.029 1.00 50.34 63 THR A N 3
ATOM 2906 C CA . THR A 1 63 ? 46.260 -23.545 3.078 1.00 11.35 63 THR A CA 3
ATOM 2907 C C . THR A 1 63 ? 47.473 -24.051 3.851 1.00 41.42 63 THR A C 3
ATOM 2908 O O . THR A 1 63 ? 47.372 -24.394 5.030 1.00 11.15 63 THR A O 3
ATOM 2919 N N . LEU A 1 64 ? 48.620 -24.093 3.181 1.00 70.34 64 LEU A N 3
ATOM 2920 C CA . LEU A 1 64 ? 49.853 -24.557 3.806 1.00 55.13 64 LEU A CA 3
ATOM 2921 C C . LEU A 1 64 ? 50.878 -23.430 3.891 1.00 73.05 64 LEU A C 3
ATOM 2922 O O . LEU A 1 64 ? 50.996 -22.615 2.977 1.00 33.22 64 LEU A O 3
ATOM 2938 N N . ALA A 1 1 ? -0.029 -3.180 -8.093 1.00 14.01 1 ALA A N 4
ATOM 2939 C CA . ALA A 1 1 ? -0.426 -3.211 -6.691 1.00 3.42 1 ALA A CA 4
ATOM 2940 C C . ALA A 1 1 ? 0.663 -3.834 -5.825 1.00 73.22 1 ALA A C 4
ATOM 2941 O O . ALA A 1 1 ? 1.230 -4.871 -6.172 1.00 13.11 1 ALA A O 4
ATOM 2948 N N . LYS A 1 2 ? 0.954 -3.195 -4.696 1.00 53.10 2 LYS A N 4
ATOM 2949 C CA . LYS A 1 2 ? 1.976 -3.686 -3.779 1.00 12.24 2 LYS A CA 4
ATOM 2950 C C . LYS A 1 2 ? 3.344 -3.715 -4.454 1.00 63.02 2 LYS A C 4
ATOM 2951 O O . LYS A 1 2 ? 4.175 -4.572 -4.157 1.00 75.41 2 LYS A O 4
ATOM 2970 N N . ALA A 1 3 ? 3.570 -2.771 -5.362 1.00 51.13 3 ALA A N 4
ATOM 2971 C CA . ALA A 1 3 ? 4.838 -2.686 -6.075 1.00 2.52 3 ALA A CA 4
ATOM 2972 C C . ALA A 1 3 ? 5.980 -2.338 -5.126 1.00 22.34 3 ALA A C 4
ATOM 2973 O O . ALA A 1 3 ? 5.787 -1.627 -4.140 1.00 53.13 3 ALA A O 4
ATOM 2980 N N . CYS A 1 4 ? 7.170 -2.845 -5.429 1.00 1.31 4 CYS A N 4
ATOM 2981 C CA . CYS A 1 4 ? 8.344 -2.589 -4.603 1.00 21.42 4 CYS A CA 4
ATOM 2982 C C . CYS A 1 4 ? 9.095 -1.355 -5.092 1.00 21.32 4 CYS A C 4
ATOM 2983 O O . CYS A 1 4 ? 8.611 -0.619 -5.953 1.00 23.23 4 CYS A O 4
ATOM 2990 N N . THR A 1 5 ? 10.284 -1.135 -4.538 1.00 60.33 5 THR A N 4
ATOM 2991 C CA . THR A 1 5 ? 11.103 0.010 -4.917 1.00 44.34 5 THR A CA 4
ATOM 2992 C C . THR A 1 5 ? 12.322 -0.428 -5.720 1.00 62.45 5 THR A C 4
ATOM 2993 O O . THR A 1 5 ? 13.402 -0.664 -5.177 1.00 71.25 5 THR A O 4
ATOM 3004 N N . PRO A 1 6 ? 12.149 -0.540 -7.045 1.00 50.32 6 PRO A N 4
ATOM 3005 C CA . PRO A 1 6 ? 13.225 -0.950 -7.953 1.00 50.02 6 PRO A CA 4
ATOM 3006 C C . PRO A 1 6 ? 14.308 0.116 -8.086 1.00 71.14 6 PRO A C 4
ATOM 3007 O O . PRO A 1 6 ? 14.370 1.055 -7.292 1.00 33.32 6 PRO A O 4
ATOM 3018 N N . LEU A 1 7 ? 15.160 -0.036 -9.093 1.00 2.42 7 LEU A N 4
ATOM 3019 C CA . LEU A 1 7 ? 16.242 0.914 -9.331 1.00 11.32 7 LEU A CA 4
ATOM 3020 C C . LEU A 1 7 ? 15.690 2.271 -9.756 1.00 11.03 7 LEU A C 4
ATOM 3021 O O . LEU A 1 7 ? 14.592 2.363 -10.307 1.00 13.32 7 LEU A O 4
ATOM 3037 N N . LEU A 1 8 ? 16.459 3.323 -9.499 1.00 30.35 8 LEU A N 4
ATOM 3038 C CA . LEU A 1 8 ? 16.049 4.676 -9.856 1.00 54.44 8 LEU A CA 4
ATOM 3039 C C . LEU A 1 8 ? 14.834 5.111 -9.043 1.00 72.32 8 LEU A C 4
ATOM 3040 O O . LEU A 1 8 ? 14.003 5.886 -9.515 1.00 32.42 8 LEU A O 4
ATOM 3056 N N . HIS A 1 9 ? 14.738 4.606 -7.817 1.00 40.43 9 HIS A N 4
ATOM 3057 C CA . HIS A 1 9 ? 13.625 4.944 -6.936 1.00 23.22 9 HIS A CA 4
ATOM 3058 C C . HIS A 1 9 ? 14.122 5.238 -5.523 1.00 23.14 9 HIS A C 4
ATOM 3059 O O . HIS A 1 9 ? 14.952 4.508 -4.981 1.00 51.31 9 HIS A O 4
ATOM 3073 N N . ASP A 1 10 ? 13.608 6.312 -4.933 1.00 4.31 10 ASP A N 4
ATOM 3074 C CA . ASP A 1 10 ? 13.997 6.702 -3.584 1.00 0.42 10 ASP A CA 4
ATOM 3075 C C . ASP A 1 10 ? 13.867 5.528 -2.619 1.00 61.15 10 ASP A C 4
ATOM 3076 O O . ASP A 1 10 ? 13.032 4.643 -2.810 1.00 11.44 10 ASP A O 4
ATOM 3085 N N . CYS A 1 11 ? 14.697 5.526 -1.582 1.00 50.33 11 CYS A N 4
ATOM 3086 C CA . CYS A 1 11 ? 14.677 4.460 -0.587 1.00 53.43 11 CYS A CA 4
ATOM 3087 C C . CYS A 1 11 ? 14.852 5.025 0.819 1.00 12.31 11 CYS A C 4
ATOM 3088 O O . CYS A 1 11 ? 15.077 4.282 1.775 1.00 64.51 11 CYS A O 4
ATOM 3095 N N . SER A 1 12 ? 14.748 6.345 0.939 1.00 44.51 12 SER A N 4
ATOM 3096 C CA . SER A 1 12 ? 14.898 7.011 2.227 1.00 14.53 12 SER A CA 4
ATOM 3097 C C . SER A 1 12 ? 13.865 6.501 3.225 1.00 61.22 12 SER A C 4
ATOM 3098 O O . SER A 1 12 ? 14.094 6.514 4.435 1.00 51.12 12 SER A O 4
ATOM 3106 N N . HIS A 1 13 ? 12.725 6.052 2.710 1.00 1.31 13 HIS A N 4
ATOM 3107 C CA . HIS A 1 13 ? 11.654 5.536 3.557 1.00 33.11 13 HIS A CA 4
ATOM 3108 C C . HIS A 1 13 ? 12.085 4.250 4.255 1.00 35.43 13 HIS A C 4
ATOM 3109 O O . HIS A 1 13 ? 11.722 4.006 5.406 1.00 54.44 13 HIS A O 4
ATOM 3123 N N . ASP A 1 14 ? 12.858 3.431 3.551 1.00 73.21 14 ASP A N 4
ATOM 3124 C CA . ASP A 1 14 ? 13.339 2.170 4.103 1.00 51.22 14 ASP A CA 4
ATOM 3125 C C . ASP A 1 14 ? 14.482 1.609 3.263 1.00 73.23 14 ASP A C 4
ATOM 3126 O O . ASP A 1 14 ? 14.303 1.291 2.088 1.00 2.40 14 ASP A O 4
ATOM 3135 N N . ARG A 1 15 ? 15.656 1.492 3.874 1.00 21.32 15 ARG A N 4
ATOM 3136 C CA . ARG A 1 15 ? 16.830 0.971 3.182 1.00 34.43 15 ARG A CA 4
ATOM 3137 C C . ARG A 1 15 ? 16.640 -0.499 2.820 1.00 73.20 15 ARG A C 4
ATOM 3138 O O . ARG A 1 15 ? 17.403 -1.059 2.032 1.00 20.11 15 ARG A O 4
ATOM 3159 N N . HIS A 1 16 ? 15.619 -1.119 3.403 1.00 72.11 16 HIS A N 4
ATOM 3160 C CA . HIS A 1 16 ? 15.329 -2.525 3.142 1.00 70.30 16 HIS A CA 4
ATOM 3161 C C . HIS A 1 16 ? 14.029 -2.675 2.358 1.00 40.21 16 HIS A C 4
ATOM 3162 O O . HIS A 1 16 ? 13.422 -3.745 2.342 1.00 30.52 16 HIS A O 4
ATOM 3176 N N . SER A 1 17 ? 13.607 -1.594 1.708 1.00 12.25 17 SER A N 4
ATOM 3177 C CA . SER A 1 17 ? 12.377 -1.605 0.925 1.00 41.11 17 SER A CA 4
ATOM 3178 C C . SER A 1 17 ? 12.671 -1.889 -0.545 1.00 52.44 17 SER A C 4
ATOM 3179 O O . SER A 1 17 ? 11.816 -2.391 -1.276 1.00 24.21 17 SER A O 4
ATOM 3187 N N . CYS A 1 18 ? 13.887 -1.564 -0.972 1.00 2.32 18 CYS A N 4
ATOM 3188 C CA . CYS A 1 18 ? 14.296 -1.782 -2.354 1.00 63.44 18 CYS A CA 4
ATOM 3189 C C . CYS A 1 18 ? 14.044 -3.228 -2.775 1.00 71.45 18 CYS A C 4
ATOM 3190 O O . CYS A 1 18 ? 14.152 -4.148 -1.964 1.00 3.55 18 CYS A O 4
ATOM 3197 N N . CYS A 1 19 ? 13.708 -3.418 -4.046 1.00 74.11 19 CYS A N 4
ATOM 3198 C CA . CYS A 1 19 ? 13.442 -4.749 -4.575 1.00 14.05 19 CYS A CA 4
ATOM 3199 C C . CYS A 1 19 ? 14.654 -5.659 -4.397 1.00 21.04 19 CYS A C 4
ATOM 3200 O O . CYS A 1 19 ? 15.632 -5.288 -3.748 1.00 62.23 19 CYS A O 4
ATOM 3207 N N . ARG A 1 20 ? 14.581 -6.852 -4.979 1.00 61.30 20 ARG A N 4
ATOM 3208 C CA . ARG A 1 20 ? 15.672 -7.815 -4.883 1.00 40.12 20 ARG A CA 4
ATOM 3209 C C . ARG A 1 20 ? 16.060 -8.334 -6.265 1.00 32.05 20 ARG A C 4
ATOM 3210 O O . ARG A 1 20 ? 17.233 -8.593 -6.534 1.00 62.53 20 ARG A O 4
ATOM 3231 N N . GLY A 1 21 ? 15.068 -8.484 -7.136 1.00 52.13 21 GLY A N 4
ATOM 3232 C CA . GLY A 1 21 ? 15.326 -8.972 -8.478 1.00 13.11 21 GLY A CA 4
ATOM 3233 C C . GLY A 1 21 ? 15.887 -10.381 -8.486 1.00 61.44 21 GLY A C 4
ATOM 3234 O O . GLY A 1 21 ? 16.354 -10.875 -7.460 1.00 21.44 21 GLY A O 4
ATOM 3238 N N . ASP A 1 22 ? 15.840 -11.029 -9.644 1.00 44.30 22 ASP A N 4
ATOM 3239 C CA . ASP A 1 22 ? 16.347 -12.388 -9.781 1.00 51.53 22 ASP A CA 4
ATOM 3240 C C . ASP A 1 22 ? 17.864 -12.389 -9.948 1.00 32.12 22 ASP A C 4
ATOM 3241 O O . ASP A 1 22 ? 18.507 -13.434 -9.862 1.00 50.24 22 ASP A O 4
ATOM 3250 N N . MET A 1 23 ? 18.428 -11.210 -10.187 1.00 50.21 23 MET A N 4
ATOM 3251 C CA . MET A 1 23 ? 19.869 -11.074 -10.367 1.00 15.13 23 MET A CA 4
ATOM 3252 C C . MET A 1 23 ? 20.560 -10.806 -9.033 1.00 53.20 23 MET A C 4
ATOM 3253 O O . MET A 1 23 ? 21.180 -11.697 -8.453 1.00 74.21 23 MET A O 4
ATOM 3267 N N . PHE A 1 24 ? 20.448 -9.571 -8.554 1.00 4.32 24 PHE A N 4
ATOM 3268 C CA . PHE A 1 24 ? 21.063 -9.184 -7.290 1.00 34.14 24 PHE A CA 4
ATOM 3269 C C . PHE A 1 24 ? 20.263 -8.075 -6.612 1.00 52.45 24 PHE A C 4
ATOM 3270 O O . PHE A 1 24 ? 19.659 -7.234 -7.278 1.00 31.24 24 PHE A O 4
ATOM 3287 N N . LYS A 1 25 ? 20.264 -8.081 -5.283 1.00 44.41 25 LYS A N 4
ATOM 3288 C CA . LYS A 1 25 ? 19.539 -7.076 -4.513 1.00 64.34 25 LYS A CA 4
ATOM 3289 C C . LYS A 1 25 ? 20.049 -5.674 -4.832 1.00 63.21 25 LYS A C 4
ATOM 3290 O O . LYS A 1 25 ? 21.197 -5.499 -5.243 1.00 73.14 25 LYS A O 4
ATOM 3309 N N . TYR A 1 26 ? 19.189 -4.680 -4.640 1.00 41.45 26 TYR A N 4
ATOM 3310 C CA . TYR A 1 26 ? 19.553 -3.294 -4.909 1.00 12.20 26 TYR A CA 4
ATOM 3311 C C . TYR A 1 26 ? 20.134 -2.631 -3.663 1.00 44.32 26 TYR A C 4
ATOM 3312 O O . TYR A 1 26 ? 19.716 -2.917 -2.541 1.00 22.14 26 TYR A O 4
ATOM 3330 N N . VAL A 1 27 ? 21.103 -1.745 -3.869 1.00 60.43 27 VAL A N 4
ATOM 3331 C CA . VAL A 1 27 ? 21.742 -1.040 -2.765 1.00 74.20 27 VAL A CA 4
ATOM 3332 C C . VAL A 1 27 ? 21.394 0.444 -2.785 1.00 72.13 27 VAL A C 4
ATOM 3333 O O . VAL A 1 27 ? 21.366 1.072 -3.844 1.00 1.45 27 VAL A O 4
ATOM 3346 N N . CYS A 1 28 ? 21.130 1.000 -1.607 1.00 53.13 28 CYS A N 4
ATOM 3347 C CA . CYS A 1 28 ? 20.784 2.411 -1.488 1.00 53.25 28 CYS A CA 4
ATOM 3348 C C . CYS A 1 28 ? 21.996 3.295 -1.770 1.00 63.14 28 CYS A C 4
ATOM 3349 O O . CYS A 1 28 ? 23.092 3.042 -1.267 1.00 52.44 28 CYS A O 4
ATOM 3356 N N . ASP A 1 29 ? 21.792 4.331 -2.575 1.00 62.34 29 ASP A N 4
ATOM 3357 C CA . ASP A 1 29 ? 22.867 5.253 -2.923 1.00 22.41 29 ASP A CA 4
ATOM 3358 C C . ASP A 1 29 ? 22.429 6.700 -2.718 1.00 41.31 29 ASP A C 4
ATOM 3359 O O . ASP A 1 29 ? 21.468 7.162 -3.335 1.00 72.33 29 ASP A O 4
ATOM 3368 N N . CYS A 1 30 ? 23.139 7.410 -1.849 1.00 43.14 30 CYS A N 4
ATOM 3369 C CA . CYS A 1 30 ? 22.824 8.804 -1.562 1.00 45.55 30 CYS A CA 4
ATOM 3370 C C . CYS A 1 30 ? 23.763 9.742 -2.316 1.00 54.40 30 CYS A C 4
ATOM 3371 O O . CYS A 1 30 ? 24.976 9.535 -2.341 1.00 41.41 30 CYS A O 4
ATOM 3378 N N . PHE A 1 31 ? 23.192 10.772 -2.931 1.00 44.41 31 PHE A N 4
ATOM 3379 C CA . PHE A 1 31 ? 23.977 11.741 -3.688 1.00 64.44 31 PHE A CA 4
ATOM 3380 C C . PHE A 1 31 ? 23.381 13.141 -3.562 1.00 63.25 31 PHE A C 4
ATOM 3381 O O . PHE A 1 31 ? 22.279 13.313 -3.043 1.00 33.10 31 PHE A O 4
ATOM 3398 N N . TYR A 1 32 ? 24.120 14.136 -4.040 1.00 45.33 32 TYR A N 4
ATOM 3399 C CA . TYR A 1 32 ? 23.667 15.520 -3.980 1.00 60.34 32 TYR A CA 4
ATOM 3400 C C . TYR A 1 32 ? 23.341 16.049 -5.372 1.00 3.51 32 TYR A C 4
ATOM 3401 O O . TYR A 1 32 ? 24.145 16.730 -6.010 1.00 4.34 32 TYR A O 4
ATOM 3419 N N . PRO A 1 33 ? 22.132 15.729 -5.857 1.00 14.23 33 PRO A N 4
ATOM 3420 C CA . PRO A 1 33 ? 21.669 16.161 -7.180 1.00 22.13 33 PRO A CA 4
ATOM 3421 C C . PRO A 1 33 ? 21.404 17.662 -7.239 1.00 52.22 33 PRO A C 4
ATOM 3422 O O . PRO A 1 33 ? 20.261 18.094 -7.378 1.00 3.41 33 PRO A O 4
ATOM 3433 N N . GLU A 1 34 ? 22.469 18.451 -7.132 1.00 34.24 34 GLU A N 4
ATOM 3434 C CA . GLU A 1 34 ? 22.349 19.903 -7.173 1.00 24.34 34 GLU A CA 4
ATOM 3435 C C . GLU A 1 34 ? 21.276 20.389 -6.203 1.00 60.11 34 GLU A C 4
ATOM 3436 O O . GLU A 1 34 ? 20.628 21.409 -6.435 1.00 15.42 34 GLU A O 4
ATOM 3448 N N . GLY A 1 35 ? 21.091 19.648 -5.113 1.00 22.11 35 GLY A N 4
ATOM 3449 C CA . GLY A 1 35 ? 20.096 20.018 -4.125 1.00 52.00 35 GLY A CA 4
ATOM 3450 C C . GLY A 1 35 ? 20.570 21.130 -3.213 1.00 75.12 35 GLY A C 4
ATOM 3451 O O . GLY A 1 35 ? 21.118 20.872 -2.141 1.00 64.35 35 GLY A O 4
ATOM 3455 N N . GLU A 1 36 ? 20.361 22.372 -3.638 1.00 13.34 36 GLU A N 4
ATOM 3456 C CA . GLU A 1 36 ? 20.774 23.528 -2.851 1.00 24.24 36 GLU A CA 4
ATOM 3457 C C . GLU A 1 36 ? 19.801 23.782 -1.703 1.00 71.24 36 GLU A C 4
ATOM 3458 O O . GLU A 1 36 ? 20.210 24.080 -0.581 1.00 2.35 36 GLU A O 4
ATOM 3470 N N . ASP A 1 37 ? 18.509 23.662 -1.994 1.00 50.13 37 ASP A N 4
ATOM 3471 C CA . ASP A 1 37 ? 17.476 23.877 -0.987 1.00 55.42 37 ASP A CA 4
ATOM 3472 C C . ASP A 1 37 ? 16.959 22.548 -0.447 1.00 50.44 37 ASP A C 4
ATOM 3473 O O . ASP A 1 37 ? 16.231 22.510 0.546 1.00 75.13 37 ASP A O 4
ATOM 3482 N N . LYS A 1 38 ? 17.340 21.459 -1.106 1.00 53.24 38 LYS A N 4
ATOM 3483 C CA . LYS A 1 38 ? 16.914 20.126 -0.694 1.00 32.33 38 LYS A CA 4
ATOM 3484 C C . LYS A 1 38 ? 18.013 19.427 0.102 1.00 71.11 38 LYS A C 4
ATOM 3485 O O . LYS A 1 38 ? 18.985 20.055 0.522 1.00 35.44 38 LYS A O 4
ATOM 3504 N N . THR A 1 39 ? 17.852 18.123 0.305 1.00 54.25 39 THR A N 4
ATOM 3505 C CA . THR A 1 39 ? 18.829 17.340 1.049 1.00 73.54 39 THR A CA 4
ATOM 3506 C C . THR A 1 39 ? 19.350 16.175 0.215 1.00 3.44 39 THR A C 4
ATOM 3507 O O . THR A 1 39 ? 18.954 15.999 -0.937 1.00 1.33 39 THR A O 4
ATOM 3518 N N . GLU A 1 40 ? 20.240 15.381 0.805 1.00 41.03 40 GLU A N 4
ATOM 3519 C CA . GLU A 1 40 ? 20.814 14.234 0.114 1.00 72.24 40 GLU A CA 4
ATOM 3520 C C . GLU A 1 40 ? 19.720 13.284 -0.366 1.00 65.42 40 GLU A C 4
ATOM 3521 O O . GLU A 1 40 ? 18.880 12.840 0.416 1.00 72.24 40 GLU A O 4
ATOM 3533 N N . VAL A 1 41 ? 19.737 12.976 -1.659 1.00 31.30 41 VAL A N 4
ATOM 3534 C CA . VAL A 1 41 ? 18.748 12.080 -2.245 1.00 14.14 41 VAL A CA 4
ATOM 3535 C C . VAL A 1 41 ? 19.266 10.646 -2.296 1.00 4.33 41 VAL A C 4
ATOM 3536 O O . VAL A 1 41 ? 20.294 10.368 -2.914 1.00 72.44 41 VAL A O 4
ATOM 3549 N N . CYS A 1 42 ? 18.549 9.741 -1.641 1.00 44.44 42 CYS A N 4
ATOM 3550 C CA . CYS A 1 42 ? 18.935 8.335 -1.610 1.00 22.11 42 CYS A CA 4
ATOM 3551 C C . CYS A 1 42 ? 17.988 7.492 -2.458 1.00 14.13 42 CYS A C 4
ATOM 3552 O O . CYS A 1 42 ? 16.787 7.433 -2.195 1.00 52.43 42 CYS A O 4
ATOM 3559 N N . SER A 1 43 ? 18.537 6.839 -3.478 1.00 73.25 43 SER A N 4
ATOM 3560 C CA . SER A 1 43 ? 17.741 6.002 -4.367 1.00 24.12 43 SER A CA 4
ATOM 3561 C C . SER A 1 43 ? 18.353 4.610 -4.496 1.00 25.42 43 SER A C 4
ATOM 3562 O O . SER A 1 43 ? 19.479 4.371 -4.055 1.00 3.43 43 SER A O 4
ATOM 3570 N N . CYS A 1 44 ? 17.605 3.695 -5.101 1.00 2.51 44 CYS A N 4
ATOM 3571 C CA . CYS A 1 44 ? 18.071 2.326 -5.288 1.00 63.01 44 CYS A CA 4
ATOM 3572 C C . CYS A 1 44 ? 19.003 2.228 -6.493 1.00 22.02 44 CYS A C 4
ATOM 3573 O O . CYS A 1 44 ? 18.621 2.562 -7.614 1.00 63.41 44 CYS A O 4
ATOM 3580 N N . GLN A 1 45 ? 20.227 1.770 -6.252 1.00 72.45 45 GLN A N 4
ATOM 3581 C CA . GLN A 1 45 ? 21.213 1.629 -7.316 1.00 52.41 45 GLN A CA 4
ATOM 3582 C C . GLN A 1 45 ? 21.827 0.232 -7.309 1.00 21.43 45 GLN A C 4
ATOM 3583 O O . GLN A 1 45 ? 21.829 -0.449 -6.284 1.00 21.11 45 GLN A O 4
ATOM 3597 N N . GLN A 1 46 ? 22.344 -0.187 -8.459 1.00 10.11 46 GLN A N 4
ATOM 3598 C CA . GLN A 1 46 ? 22.959 -1.503 -8.584 1.00 22.04 46 GLN A CA 4
ATOM 3599 C C . GLN A 1 46 ? 24.480 -1.402 -8.511 1.00 32.22 46 GLN A C 4
ATOM 3600 O O . GLN A 1 46 ? 25.067 -0.340 -8.719 1.00 45.04 46 GLN A O 4
ATOM 3614 N N . PRO A 1 47 ? 25.134 -2.534 -8.209 1.00 61.10 47 PRO A N 4
ATOM 3615 C CA . PRO A 1 47 ? 26.595 -2.600 -8.103 1.00 2.54 47 PRO A CA 4
ATOM 3616 C C . PRO A 1 47 ? 27.282 -2.447 -9.455 1.00 44.14 47 PRO A C 4
ATOM 3617 O O . PRO A 1 47 ? 26.630 -2.208 -10.471 1.00 23.10 47 PRO A O 4
ATOM 3628 N N . LYS A 1 48 ? 28.603 -2.587 -9.461 1.00 55.02 48 LYS A N 4
ATOM 3629 C CA . LYS A 1 48 ? 29.381 -2.467 -10.689 1.00 24.45 48 LYS A CA 4
ATOM 3630 C C . LYS A 1 48 ? 28.975 -3.537 -11.696 1.00 43.21 48 LYS A C 4
ATOM 3631 O O . LYS A 1 48 ? 28.906 -4.721 -11.365 1.00 62.52 48 LYS A O 4
ATOM 3650 N N . SER A 1 49 ? 28.708 -3.114 -12.927 1.00 44.43 49 SER A N 4
ATOM 3651 C CA . SER A 1 49 ? 28.307 -4.036 -13.983 1.00 63.41 49 SER A CA 4
ATOM 3652 C C . SER A 1 49 ? 28.969 -3.668 -15.308 1.00 52.23 49 SER A C 4
ATOM 3653 O O . SER A 1 49 ? 28.294 -3.473 -16.319 1.00 24.10 49 SER A O 4
ATOM 3661 N N . HIS A 1 50 ? 30.295 -3.574 -15.293 1.00 0.04 50 HIS A N 4
ATOM 3662 C CA . HIS A 1 50 ? 31.050 -3.229 -16.492 1.00 74.44 50 HIS A CA 4
ATOM 3663 C C . HIS A 1 50 ? 32.405 -3.930 -16.501 1.00 41.21 50 HIS A C 4
ATOM 3664 O O . HIS A 1 50 ? 33.449 -3.284 -16.594 1.00 44.30 50 HIS A O 4
ATOM 3678 N N . LYS A 1 51 ? 32.382 -5.254 -16.404 1.00 63.33 51 LYS A N 4
ATOM 3679 C CA . LYS A 1 51 ? 33.608 -6.044 -16.401 1.00 62.23 51 LYS A CA 4
ATOM 3680 C C . LYS A 1 51 ? 33.342 -7.463 -16.896 1.00 71.14 51 LYS A C 4
ATOM 3681 O O . LYS A 1 51 ? 33.932 -8.422 -16.400 1.00 43.34 51 LYS A O 4
ATOM 3700 N N . ILE A 1 52 ? 32.452 -7.585 -17.875 1.00 63.14 52 ILE A N 4
ATOM 3701 C CA . ILE A 1 52 ? 32.112 -8.887 -18.438 1.00 12.23 52 ILE A CA 4
ATOM 3702 C C . ILE A 1 52 ? 31.133 -8.744 -19.599 1.00 74.13 52 ILE A C 4
ATOM 3703 O O . ILE A 1 52 ? 31.192 -9.498 -20.570 1.00 54.43 52 ILE A O 4
ATOM 3719 N N . ALA A 1 53 ? 30.235 -7.771 -19.492 1.00 34.43 53 ALA A N 4
ATOM 3720 C CA . ALA A 1 53 ? 29.246 -7.527 -20.534 1.00 55.45 53 ALA A CA 4
ATOM 3721 C C . ALA A 1 53 ? 29.753 -6.504 -21.545 1.00 2.11 53 ALA A C 4
ATOM 3722 O O . ALA A 1 53 ? 29.715 -5.300 -21.295 1.00 43.11 53 ALA A O 4
ATOM 3729 N N . GLU A 1 54 ? 30.231 -6.993 -22.686 1.00 42.51 54 GLU A N 4
ATOM 3730 C CA . GLU A 1 54 ? 30.749 -6.120 -23.733 1.00 62.42 54 GLU A CA 4
ATOM 3731 C C . GLU A 1 54 ? 30.693 -6.810 -25.093 1.00 0.50 54 GLU A C 4
ATOM 3732 O O . GLU A 1 54 ? 31.479 -6.503 -25.990 1.00 23.25 54 GLU A O 4
ATOM 3744 N N . LYS A 1 55 ? 29.759 -7.743 -25.239 1.00 42.44 55 LYS A N 4
ATOM 3745 C CA . LYS A 1 55 ? 29.599 -8.478 -26.488 1.00 25.43 55 LYS A CA 4
ATOM 3746 C C . LYS A 1 55 ? 28.245 -8.178 -27.124 1.00 0.30 55 LYS A C 4
ATOM 3747 O O . LYS A 1 55 ? 27.421 -7.468 -26.548 1.00 32.34 55 LYS A O 4
ATOM 3766 N N . ILE A 1 56 ? 28.023 -8.727 -28.314 1.00 40.51 56 ILE A N 4
ATOM 3767 C CA . ILE A 1 56 ? 26.768 -8.521 -29.027 1.00 62.10 56 ILE A CA 4
ATOM 3768 C C . ILE A 1 56 ? 26.538 -7.041 -29.317 1.00 63.50 56 ILE A C 4
ATOM 3769 O O . ILE A 1 56 ? 25.768 -6.376 -28.625 1.00 51.35 56 ILE A O 4
ATOM 3785 N N . ILE A 1 57 ? 27.209 -6.535 -30.346 1.00 64.52 57 ILE A N 4
ATOM 3786 C CA . ILE A 1 57 ? 27.075 -5.135 -30.730 1.00 62.45 57 ILE A CA 4
ATOM 3787 C C . ILE A 1 57 ? 26.857 -4.995 -32.233 1.00 3.33 57 ILE A C 4
ATOM 3788 O O . ILE A 1 57 ? 27.712 -5.375 -33.032 1.00 51.35 57 ILE A O 4
ATOM 3804 N N . ASP A 1 58 ? 25.707 -4.447 -32.610 1.00 5.43 58 ASP A N 4
ATOM 3805 C CA . ASP A 1 58 ? 25.377 -4.254 -34.017 1.00 41.22 58 ASP A CA 4
ATOM 3806 C C . ASP A 1 58 ? 24.316 -3.170 -34.182 1.00 51.20 58 ASP A C 4
ATOM 3807 O O . ASP A 1 58 ? 23.120 -3.430 -34.044 1.00 0.34 58 ASP A O 4
ATOM 3816 N N . LYS A 1 59 ? 24.762 -1.953 -34.479 1.00 2.51 59 LYS A N 4
ATOM 3817 C CA . LYS A 1 59 ? 23.852 -0.829 -34.663 1.00 11.10 59 LYS A CA 4
ATOM 3818 C C . LYS A 1 59 ? 24.514 0.278 -35.478 1.00 51.42 59 LYS A C 4
ATOM 3819 O O . LYS A 1 59 ? 25.562 0.798 -35.098 1.00 73.11 59 LYS A O 4
ATOM 3838 N N . ALA A 1 60 ? 23.894 0.634 -36.598 1.00 31.34 60 ALA A N 4
ATOM 3839 C CA . ALA A 1 60 ? 24.421 1.682 -37.462 1.00 64.42 60 ALA A CA 4
ATOM 3840 C C . ALA A 1 60 ? 23.482 1.954 -38.633 1.00 73.53 60 ALA A C 4
ATOM 3841 O O . ALA A 1 60 ? 23.870 1.835 -39.795 1.00 63.20 60 ALA A O 4
ATOM 3848 N N . LYS A 1 61 ? 22.243 2.317 -38.319 1.00 44.54 61 LYS A N 4
ATOM 3849 C CA . LYS A 1 61 ? 21.247 2.605 -39.343 1.00 43.14 61 LYS A CA 4
ATOM 3850 C C . LYS A 1 61 ? 20.916 4.094 -39.377 1.00 42.01 61 LYS A C 4
ATOM 3851 O O . LYS A 1 61 ? 19.988 4.551 -38.711 1.00 53.30 61 LYS A O 4
ATOM 3870 N N . THR A 1 62 ? 21.683 4.848 -40.160 1.00 55.23 62 THR A N 4
ATOM 3871 C CA . THR A 1 62 ? 21.472 6.285 -40.282 1.00 55.23 62 THR A CA 4
ATOM 3872 C C . THR A 1 62 ? 21.154 6.674 -41.720 1.00 52.40 62 THR A C 4
ATOM 3873 O O . THR A 1 62 ? 22.018 6.623 -42.595 1.00 24.31 62 THR A O 4
ATOM 3884 N N . THR A 1 63 ? 19.905 7.065 -41.960 1.00 50.34 63 THR A N 4
ATOM 3885 C CA . THR A 1 63 ? 19.473 7.463 -43.294 1.00 11.35 63 THR A CA 4
ATOM 3886 C C . THR A 1 63 ? 18.841 8.850 -43.275 1.00 41.42 63 THR A C 4
ATOM 3887 O O . THR A 1 63 ? 18.212 9.244 -42.293 1.00 11.15 63 THR A O 4
ATOM 3898 N N . LEU A 1 64 ? 19.011 9.587 -44.367 1.00 70.34 64 LEU A N 4
ATOM 3899 C CA . LEU A 1 64 ? 18.457 10.932 -44.478 1.00 55.13 64 LEU A CA 4
ATOM 3900 C C . LEU A 1 64 ? 17.085 10.902 -45.144 1.00 73.05 64 LEU A C 4
ATOM 3901 O O . LEU A 1 64 ? 16.058 11.027 -44.478 1.00 33.22 64 LEU A O 4
ATOM 3917 N N . ALA A 1 1 ? 7.322 -7.299 -4.447 1.00 14.01 1 ALA A N 5
ATOM 3918 C CA . ALA A 1 1 ? 6.056 -6.785 -4.952 1.00 3.42 1 ALA A CA 5
ATOM 3919 C C . ALA A 1 1 ? 6.247 -6.061 -6.280 1.00 73.22 1 ALA A C 5
ATOM 3920 O O . ALA A 1 1 ? 7.370 -5.913 -6.762 1.00 13.11 1 ALA A O 5
ATOM 3927 N N . LYS A 1 2 ? 5.144 -5.613 -6.868 1.00 53.10 2 LYS A N 5
ATOM 3928 C CA . LYS A 1 2 ? 5.189 -4.902 -8.142 1.00 12.24 2 LYS A CA 5
ATOM 3929 C C . LYS A 1 2 ? 5.355 -3.402 -7.922 1.00 63.02 2 LYS A C 5
ATOM 3930 O O . LYS A 1 2 ? 6.044 -2.726 -8.685 1.00 75.41 2 LYS A O 5
ATOM 3949 N N . ALA A 1 3 ? 4.719 -2.889 -6.874 1.00 51.13 3 ALA A N 5
ATOM 3950 C CA . ALA A 1 3 ? 4.799 -1.469 -6.553 1.00 2.52 3 ALA A CA 5
ATOM 3951 C C . ALA A 1 3 ? 6.002 -1.175 -5.663 1.00 22.34 3 ALA A C 5
ATOM 3952 O O . ALA A 1 3 ? 6.061 -0.134 -5.006 1.00 53.13 3 ALA A O 5
ATOM 3959 N N . CYS A 1 4 ? 6.959 -2.097 -5.646 1.00 1.31 4 CYS A N 5
ATOM 3960 C CA . CYS A 1 4 ? 8.160 -1.937 -4.835 1.00 21.42 4 CYS A CA 5
ATOM 3961 C C . CYS A 1 4 ? 8.951 -0.708 -5.271 1.00 21.32 4 CYS A C 5
ATOM 3962 O O . CYS A 1 4 ? 8.475 0.101 -6.069 1.00 23.23 4 CYS A O 5
ATOM 3969 N N . THR A 1 5 ? 10.164 -0.572 -4.743 1.00 60.33 5 THR A N 5
ATOM 3970 C CA . THR A 1 5 ? 11.020 0.559 -5.076 1.00 44.34 5 THR A CA 5
ATOM 3971 C C . THR A 1 5 ? 12.198 0.120 -5.939 1.00 62.45 5 THR A C 5
ATOM 3972 O O . THR A 1 5 ? 13.286 -0.173 -5.443 1.00 71.25 5 THR A O 5
ATOM 3983 N N . PRO A 1 6 ? 11.980 0.075 -7.261 1.00 50.32 6 PRO A N 5
ATOM 3984 C CA . PRO A 1 6 ? 13.012 -0.327 -8.221 1.00 50.02 6 PRO A CA 5
ATOM 3985 C C . PRO A 1 6 ? 14.124 0.709 -8.342 1.00 71.14 6 PRO A C 5
ATOM 3986 O O . PRO A 1 6 ? 14.224 1.628 -7.527 1.00 33.32 6 PRO A O 5
ATOM 3997 N N . LEU A 1 7 ? 14.958 0.559 -9.364 1.00 2.42 7 LEU A N 5
ATOM 3998 C CA . LEU A 1 7 ? 16.064 1.482 -9.593 1.00 11.32 7 LEU A CA 5
ATOM 3999 C C . LEU A 1 7 ? 15.549 2.864 -9.979 1.00 11.03 7 LEU A C 5
ATOM 4000 O O . LEU A 1 7 ? 14.440 3.003 -10.496 1.00 13.32 7 LEU A O 5
ATOM 4016 N N . LEU A 1 8 ? 16.360 3.886 -9.724 1.00 30.35 8 LEU A N 5
ATOM 4017 C CA . LEU A 1 8 ? 15.987 5.259 -10.046 1.00 54.44 8 LEU A CA 5
ATOM 4018 C C . LEU A 1 8 ? 14.789 5.706 -9.214 1.00 72.32 8 LEU A C 5
ATOM 4019 O O . LEU A 1 8 ? 13.988 6.532 -9.655 1.00 32.42 8 LEU A O 5
ATOM 4035 N N . HIS A 1 9 ? 14.674 5.159 -8.009 1.00 40.43 9 HIS A N 5
ATOM 4036 C CA . HIS A 1 9 ? 13.575 5.504 -7.114 1.00 23.22 9 HIS A CA 5
ATOM 4037 C C . HIS A 1 9 ? 14.083 5.736 -5.694 1.00 23.14 9 HIS A C 5
ATOM 4038 O O . HIS A 1 9 ? 14.939 4.999 -5.203 1.00 51.31 9 HIS A O 5
ATOM 4052 N N . ASP A 1 10 ? 13.551 6.763 -5.041 1.00 4.31 10 ASP A N 5
ATOM 4053 C CA . ASP A 1 10 ? 13.950 7.091 -3.677 1.00 0.42 10 ASP A CA 5
ATOM 4054 C C . ASP A 1 10 ? 13.866 5.864 -2.776 1.00 61.15 10 ASP A C 5
ATOM 4055 O O . ASP A 1 10 ? 12.926 5.074 -2.869 1.00 11.44 10 ASP A O 5
ATOM 4064 N N . CYS A 1 11 ? 14.858 5.707 -1.905 1.00 50.33 11 CYS A N 5
ATOM 4065 C CA . CYS A 1 11 ? 14.898 4.575 -0.987 1.00 53.43 11 CYS A CA 5
ATOM 4066 C C . CYS A 1 11 ? 15.064 5.049 0.454 1.00 12.31 11 CYS A C 5
ATOM 4067 O O . CYS A 1 11 ? 15.110 4.241 1.382 1.00 64.51 11 CYS A O 5
ATOM 4074 N N . SER A 1 12 ? 15.153 6.363 0.633 1.00 44.51 12 SER A N 5
ATOM 4075 C CA . SER A 1 12 ? 15.317 6.944 1.960 1.00 14.53 12 SER A CA 5
ATOM 4076 C C . SER A 1 12 ? 14.244 6.430 2.916 1.00 61.22 12 SER A C 5
ATOM 4077 O O . SER A 1 12 ? 14.465 6.339 4.123 1.00 51.12 12 SER A O 5
ATOM 4085 N N . HIS A 1 13 ? 13.082 6.094 2.364 1.00 1.31 13 HIS A N 5
ATOM 4086 C CA . HIS A 1 13 ? 11.973 5.587 3.166 1.00 33.11 13 HIS A CA 5
ATOM 4087 C C . HIS A 1 13 ? 12.366 4.299 3.883 1.00 35.43 13 HIS A C 5
ATOM 4088 O O . HIS A 1 13 ? 11.957 4.059 5.019 1.00 54.44 13 HIS A O 5
ATOM 4102 N N . ASP A 1 14 ? 13.160 3.472 3.211 1.00 73.21 14 ASP A N 5
ATOM 4103 C CA . ASP A 1 14 ? 13.608 2.208 3.783 1.00 51.22 14 ASP A CA 5
ATOM 4104 C C . ASP A 1 14 ? 14.781 1.638 2.992 1.00 73.23 14 ASP A C 5
ATOM 4105 O O . ASP A 1 14 ? 14.658 1.349 1.801 1.00 2.40 14 ASP A O 5
ATOM 4114 N N . ARG A 1 15 ? 15.918 1.481 3.661 1.00 21.32 15 ARG A N 5
ATOM 4115 C CA . ARG A 1 15 ? 17.114 0.948 3.019 1.00 34.43 15 ARG A CA 5
ATOM 4116 C C . ARG A 1 15 ? 16.888 -0.488 2.555 1.00 73.20 15 ARG A C 5
ATOM 4117 O O . ARG A 1 15 ? 17.649 -1.017 1.744 1.00 20.11 15 ARG A O 5
ATOM 4138 N N . HIS A 1 16 ? 15.837 -1.114 3.074 1.00 72.11 16 HIS A N 5
ATOM 4139 C CA . HIS A 1 16 ? 15.510 -2.489 2.713 1.00 70.30 16 HIS A CA 5
ATOM 4140 C C . HIS A 1 16 ? 14.169 -2.556 1.989 1.00 40.21 16 HIS A C 5
ATOM 4141 O O . HIS A 1 16 ? 13.504 -3.593 1.989 1.00 30.52 16 HIS A O 5
ATOM 4155 N N . SER A 1 17 ? 13.778 -1.445 1.374 1.00 12.25 17 SER A N 5
ATOM 4156 C CA . SER A 1 17 ? 12.515 -1.377 0.649 1.00 41.11 17 SER A CA 5
ATOM 4157 C C . SER A 1 17 ? 12.731 -1.602 -0.844 1.00 52.44 17 SER A C 5
ATOM 4158 O O . SER A 1 17 ? 11.830 -2.051 -1.554 1.00 24.21 17 SER A O 5
ATOM 4166 N N . CYS A 1 18 ? 13.933 -1.287 -1.315 1.00 2.32 18 CYS A N 5
ATOM 4167 C CA . CYS A 1 18 ? 14.271 -1.454 -2.723 1.00 63.44 18 CYS A CA 5
ATOM 4168 C C . CYS A 1 18 ? 13.961 -2.872 -3.194 1.00 71.45 18 CYS A C 5
ATOM 4169 O O . CYS A 1 18 ? 14.147 -3.838 -2.452 1.00 3.55 18 CYS A O 5
ATOM 4176 N N . CYS A 1 19 ? 13.489 -2.991 -4.429 1.00 74.11 19 CYS A N 5
ATOM 4177 C CA . CYS A 1 19 ? 13.154 -4.290 -4.999 1.00 14.05 19 CYS A CA 5
ATOM 4178 C C . CYS A 1 19 ? 14.316 -5.266 -4.849 1.00 21.04 19 CYS A C 5
ATOM 4179 O O . CYS A 1 19 ? 15.424 -4.876 -4.479 1.00 62.23 19 CYS A O 5
ATOM 4186 N N . ARG A 1 20 ? 14.056 -6.537 -5.139 1.00 61.30 20 ARG A N 5
ATOM 4187 C CA . ARG A 1 20 ? 15.080 -7.570 -5.036 1.00 40.12 20 ARG A CA 5
ATOM 4188 C C . ARG A 1 20 ? 15.096 -8.447 -6.285 1.00 32.05 20 ARG A C 5
ATOM 4189 O O . ARG A 1 20 ? 14.215 -8.346 -7.137 1.00 62.53 20 ARG A O 5
ATOM 4210 N N . GLY A 1 21 ? 16.106 -9.305 -6.385 1.00 52.13 21 GLY A N 5
ATOM 4211 C CA . GLY A 1 21 ? 16.218 -10.187 -7.532 1.00 13.11 21 GLY A CA 5
ATOM 4212 C C . GLY A 1 21 ? 16.540 -11.615 -7.138 1.00 61.44 21 GLY A C 5
ATOM 4213 O O . GLY A 1 21 ? 16.116 -12.084 -6.081 1.00 21.44 21 GLY A O 5
ATOM 4217 N N . ASP A 1 22 ? 17.289 -12.308 -7.989 1.00 44.30 22 ASP A N 5
ATOM 4218 C CA . ASP A 1 22 ? 17.665 -13.691 -7.725 1.00 51.53 22 ASP A CA 5
ATOM 4219 C C . ASP A 1 22 ? 19.047 -13.764 -7.081 1.00 32.12 22 ASP A C 5
ATOM 4220 O O . ASP A 1 22 ? 19.301 -14.614 -6.228 1.00 50.24 22 ASP A O 5
ATOM 4229 N N . MET A 1 23 ? 19.936 -12.868 -7.498 1.00 50.21 23 MET A N 5
ATOM 4230 C CA . MET A 1 23 ? 21.291 -12.832 -6.962 1.00 15.13 23 MET A CA 5
ATOM 4231 C C . MET A 1 23 ? 21.388 -11.859 -5.791 1.00 53.20 23 MET A C 5
ATOM 4232 O O . MET A 1 23 ? 21.613 -12.266 -4.651 1.00 74.21 23 MET A O 5
ATOM 4246 N N . PHE A 1 24 ? 21.216 -10.573 -6.080 1.00 4.32 24 PHE A N 5
ATOM 4247 C CA . PHE A 1 24 ? 21.285 -9.543 -5.051 1.00 34.14 24 PHE A CA 5
ATOM 4248 C C . PHE A 1 24 ? 20.283 -8.427 -5.330 1.00 52.45 24 PHE A C 5
ATOM 4249 O O . PHE A 1 24 ? 19.811 -8.268 -6.457 1.00 31.24 24 PHE A O 5
ATOM 4266 N N . LYS A 1 25 ? 19.959 -7.658 -4.297 1.00 44.41 25 LYS A N 5
ATOM 4267 C CA . LYS A 1 25 ? 19.014 -6.555 -4.429 1.00 64.34 25 LYS A CA 5
ATOM 4268 C C . LYS A 1 25 ? 19.742 -5.240 -4.682 1.00 63.21 25 LYS A C 5
ATOM 4269 O O . LYS A 1 25 ? 20.960 -5.151 -4.514 1.00 73.14 25 LYS A O 5
ATOM 4288 N N . TYR A 1 26 ? 18.992 -4.221 -5.086 1.00 41.45 26 TYR A N 5
ATOM 4289 C CA . TYR A 1 26 ? 19.568 -2.910 -5.363 1.00 12.20 26 TYR A CA 5
ATOM 4290 C C . TYR A 1 26 ? 20.155 -2.294 -4.097 1.00 44.32 26 TYR A C 5
ATOM 4291 O O . TYR A 1 26 ? 19.740 -2.618 -2.984 1.00 22.14 26 TYR A O 5
ATOM 4309 N N . VAL A 1 27 ? 21.124 -1.402 -4.275 1.00 60.43 27 VAL A N 5
ATOM 4310 C CA . VAL A 1 27 ? 21.769 -0.738 -3.149 1.00 74.20 27 VAL A CA 5
ATOM 4311 C C . VAL A 1 27 ? 21.376 0.734 -3.082 1.00 72.13 27 VAL A C 5
ATOM 4312 O O . VAL A 1 27 ? 21.179 1.383 -4.109 1.00 1.45 27 VAL A O 5
ATOM 4325 N N . CYS A 1 28 ? 21.266 1.256 -1.865 1.00 53.13 28 CYS A N 5
ATOM 4326 C CA . CYS A 1 28 ? 20.898 2.651 -1.661 1.00 53.25 28 CYS A CA 5
ATOM 4327 C C . CYS A 1 28 ? 22.084 3.572 -1.933 1.00 63.14 28 CYS A C 5
ATOM 4328 O O . CYS A 1 28 ? 23.172 3.378 -1.392 1.00 52.44 28 CYS A O 5
ATOM 4335 N N . ASP A 1 29 ? 21.865 4.575 -2.778 1.00 62.34 29 ASP A N 5
ATOM 4336 C CA . ASP A 1 29 ? 22.914 5.527 -3.122 1.00 22.41 29 ASP A CA 5
ATOM 4337 C C . ASP A 1 29 ? 22.442 6.960 -2.897 1.00 41.31 29 ASP A C 5
ATOM 4338 O O . ASP A 1 29 ? 21.488 7.418 -3.527 1.00 72.33 29 ASP A O 5
ATOM 4347 N N . CYS A 1 30 ? 23.115 7.665 -1.994 1.00 43.14 30 CYS A N 5
ATOM 4348 C CA . CYS A 1 30 ? 22.765 9.045 -1.684 1.00 45.55 30 CYS A CA 5
ATOM 4349 C C . CYS A 1 30 ? 23.685 10.018 -2.418 1.00 54.40 30 CYS A C 5
ATOM 4350 O O . CYS A 1 30 ? 24.908 9.947 -2.294 1.00 41.41 30 CYS A O 5
ATOM 4357 N N . PHE A 1 31 ? 23.087 10.926 -3.182 1.00 44.41 31 PHE A N 5
ATOM 4358 C CA . PHE A 1 31 ? 23.850 11.912 -3.937 1.00 64.44 31 PHE A CA 5
ATOM 4359 C C . PHE A 1 31 ? 23.098 13.238 -4.018 1.00 63.25 31 PHE A C 5
ATOM 4360 O O . PHE A 1 31 ? 22.008 13.380 -3.463 1.00 33.10 31 PHE A O 5
ATOM 4377 N N . TYR A 1 32 ? 23.688 14.205 -4.711 1.00 45.33 32 TYR A N 5
ATOM 4378 C CA . TYR A 1 32 ? 23.077 15.519 -4.862 1.00 60.34 32 TYR A CA 5
ATOM 4379 C C . TYR A 1 32 ? 22.650 15.759 -6.307 1.00 3.51 32 TYR A C 5
ATOM 4380 O O . TYR A 1 32 ? 23.323 16.449 -7.075 1.00 4.34 32 TYR A O 5
ATOM 4398 N N . PRO A 1 33 ? 21.504 15.175 -6.689 1.00 14.23 33 PRO A N 5
ATOM 4399 C CA . PRO A 1 33 ? 20.960 15.311 -8.044 1.00 22.13 33 PRO A CA 5
ATOM 4400 C C . PRO A 1 33 ? 20.451 16.720 -8.326 1.00 52.22 33 PRO A C 5
ATOM 4401 O O . PRO A 1 33 ? 19.252 16.931 -8.506 1.00 3.41 33 PRO A O 5
ATOM 4412 N N . GLU A 1 34 ? 21.369 17.680 -8.362 1.00 34.24 34 GLU A N 5
ATOM 4413 C CA . GLU A 1 34 ? 21.011 19.070 -8.623 1.00 24.34 34 GLU A CA 5
ATOM 4414 C C . GLU A 1 34 ? 19.866 19.515 -7.718 1.00 60.11 34 GLU A C 5
ATOM 4415 O O . GLU A 1 34 ? 19.059 20.365 -8.092 1.00 15.42 34 GLU A O 5
ATOM 4427 N N . GLY A 1 35 ? 19.801 18.932 -6.525 1.00 22.11 35 GLY A N 5
ATOM 4428 C CA . GLY A 1 35 ? 18.751 19.280 -5.585 1.00 52.00 35 GLY A CA 5
ATOM 4429 C C . GLY A 1 35 ? 19.179 19.094 -4.143 1.00 75.12 35 GLY A C 5
ATOM 4430 O O . GLY A 1 35 ? 18.844 18.091 -3.514 1.00 64.35 35 GLY A O 5
ATOM 4434 N N . GLU A 1 36 ? 19.922 20.063 -3.618 1.00 13.34 36 GLU A N 5
ATOM 4435 C CA . GLU A 1 36 ? 20.399 20.000 -2.241 1.00 24.24 36 GLU A CA 5
ATOM 4436 C C . GLU A 1 36 ? 19.531 20.858 -1.326 1.00 71.24 36 GLU A C 5
ATOM 4437 O O . GLU A 1 36 ? 19.902 21.978 -0.972 1.00 2.35 36 GLU A O 5
ATOM 4449 N N . ASP A 1 37 ? 18.374 20.326 -0.946 1.00 50.13 37 ASP A N 5
ATOM 4450 C CA . ASP A 1 37 ? 17.453 21.043 -0.071 1.00 55.42 37 ASP A CA 5
ATOM 4451 C C . ASP A 1 37 ? 17.746 20.735 1.394 1.00 50.44 37 ASP A C 5
ATOM 4452 O O . ASP A 1 37 ? 18.306 21.562 2.113 1.00 75.13 37 ASP A O 5
ATOM 4461 N N . LYS A 1 38 ? 17.361 19.541 1.830 1.00 53.24 38 LYS A N 5
ATOM 4462 C CA . LYS A 1 38 ? 17.580 19.123 3.210 1.00 32.33 38 LYS A CA 5
ATOM 4463 C C . LYS A 1 38 ? 18.753 18.151 3.304 1.00 71.11 38 LYS A C 5
ATOM 4464 O O . LYS A 1 38 ? 19.819 18.496 3.816 1.00 35.44 38 LYS A O 5
ATOM 4483 N N . THR A 1 39 ? 18.551 16.937 2.804 1.00 54.25 39 THR A N 5
ATOM 4484 C CA . THR A 1 39 ? 19.591 15.916 2.830 1.00 73.54 39 THR A CA 5
ATOM 4485 C C . THR A 1 39 ? 19.858 15.366 1.434 1.00 3.44 39 THR A C 5
ATOM 4486 O O . THR A 1 39 ? 19.169 15.717 0.477 1.00 1.33 39 THR A O 5
ATOM 4497 N N . GLU A 1 40 ? 20.865 14.504 1.325 1.00 41.03 40 GLU A N 5
ATOM 4498 C CA . GLU A 1 40 ? 21.222 13.906 0.044 1.00 72.24 40 GLU A CA 5
ATOM 4499 C C . GLU A 1 40 ? 20.118 12.975 -0.449 1.00 65.42 40 GLU A C 5
ATOM 4500 O O . GLU A 1 40 ? 19.518 12.237 0.332 1.00 72.24 40 GLU A O 5
ATOM 4512 N N . VAL A 1 41 ? 19.855 13.015 -1.752 1.00 31.30 41 VAL A N 5
ATOM 4513 C CA . VAL A 1 41 ? 18.826 12.175 -2.350 1.00 14.14 41 VAL A CA 5
ATOM 4514 C C . VAL A 1 41 ? 19.286 10.726 -2.447 1.00 4.33 41 VAL A C 5
ATOM 4515 O O . VAL A 1 41 ? 20.217 10.406 -3.186 1.00 72.44 41 VAL A O 5
ATOM 4528 N N . CYS A 1 42 ? 18.627 9.849 -1.695 1.00 44.44 42 CYS A N 5
ATOM 4529 C CA . CYS A 1 42 ? 18.968 8.432 -1.694 1.00 22.11 42 CYS A CA 5
ATOM 4530 C C . CYS A 1 42 ? 18.012 7.643 -2.585 1.00 14.13 42 CYS A C 5
ATOM 4531 O O . CYS A 1 42 ? 16.806 7.605 -2.339 1.00 52.43 42 CYS A O 5
ATOM 4538 N N . SER A 1 43 ? 18.560 7.014 -3.620 1.00 73.25 43 SER A N 5
ATOM 4539 C CA . SER A 1 43 ? 17.756 6.228 -4.549 1.00 24.12 43 SER A CA 5
ATOM 4540 C C . SER A 1 43 ? 18.357 4.839 -4.748 1.00 25.42 43 SER A C 5
ATOM 4541 O O . SER A 1 43 ? 19.478 4.569 -4.317 1.00 3.43 43 SER A O 5
ATOM 4549 N N . CYS A 1 44 ? 17.603 3.963 -5.402 1.00 2.51 44 CYS A N 5
ATOM 4550 C CA . CYS A 1 44 ? 18.058 2.602 -5.658 1.00 63.01 44 CYS A CA 5
ATOM 4551 C C . CYS A 1 44 ? 18.988 2.558 -6.868 1.00 22.02 44 CYS A C 5
ATOM 4552 O O . CYS A 1 44 ? 18.593 2.912 -7.978 1.00 63.41 44 CYS A O 5
ATOM 4559 N N . GLN A 1 45 ? 20.223 2.121 -6.643 1.00 72.45 45 GLN A N 5
ATOM 4560 C CA . GLN A 1 45 ? 21.208 2.032 -7.714 1.00 52.41 45 GLN A CA 5
ATOM 4561 C C . GLN A 1 45 ? 21.750 0.611 -7.837 1.00 21.43 45 GLN A C 5
ATOM 4562 O O . GLN A 1 45 ? 21.656 -0.181 -6.902 1.00 21.11 45 GLN A O 5
ATOM 4576 N N . GLN A 1 46 ? 22.315 0.299 -9.000 1.00 10.11 46 GLN A N 5
ATOM 4577 C CA . GLN A 1 46 ? 22.871 -1.027 -9.245 1.00 22.04 46 GLN A CA 5
ATOM 4578 C C . GLN A 1 46 ? 23.980 -1.346 -8.248 1.00 32.22 46 GLN A C 5
ATOM 4579 O O . GLN A 1 46 ? 24.639 -0.456 -7.710 1.00 45.04 46 GLN A O 5
ATOM 4593 N N . PRO A 1 47 ? 24.192 -2.646 -7.994 1.00 61.10 47 PRO A N 5
ATOM 4594 C CA . PRO A 1 47 ? 25.222 -3.112 -7.060 1.00 2.54 47 PRO A CA 5
ATOM 4595 C C . PRO A 1 47 ? 26.633 -2.885 -7.593 1.00 44.14 47 PRO A C 5
ATOM 4596 O O . PRO A 1 47 ? 26.819 -2.289 -8.654 1.00 23.10 47 PRO A O 5
ATOM 4607 N N . LYS A 1 48 ? 27.625 -3.364 -6.850 1.00 55.02 48 LYS A N 5
ATOM 4608 C CA . LYS A 1 48 ? 29.019 -3.215 -7.247 1.00 24.45 48 LYS A CA 5
ATOM 4609 C C . LYS A 1 48 ? 29.866 -4.360 -6.699 1.00 43.21 48 LYS A C 5
ATOM 4610 O O . LYS A 1 48 ? 31.011 -4.159 -6.294 1.00 62.52 48 LYS A O 5
ATOM 4629 N N . SER A 1 49 ? 29.296 -5.560 -6.689 1.00 44.43 49 SER A N 5
ATOM 4630 C CA . SER A 1 49 ? 29.998 -6.736 -6.189 1.00 63.41 49 SER A CA 5
ATOM 4631 C C . SER A 1 49 ? 29.960 -7.868 -7.211 1.00 52.23 49 SER A C 5
ATOM 4632 O O . SER A 1 49 ? 30.448 -8.969 -6.955 1.00 24.10 49 SER A O 5
ATOM 4640 N N . HIS A 1 50 ? 29.377 -7.588 -8.373 1.00 0.04 50 HIS A N 5
ATOM 4641 C CA . HIS A 1 50 ? 29.276 -8.581 -9.436 1.00 74.44 50 HIS A CA 5
ATOM 4642 C C . HIS A 1 50 ? 28.703 -7.960 -10.707 1.00 41.21 50 HIS A C 5
ATOM 4643 O O . HIS A 1 50 ? 27.617 -7.381 -10.693 1.00 44.30 50 HIS A O 5
ATOM 4657 N N . LYS A 1 51 ? 29.441 -8.084 -11.804 1.00 63.33 51 LYS A N 5
ATOM 4658 C CA . LYS A 1 51 ? 29.008 -7.536 -13.085 1.00 62.23 51 LYS A CA 5
ATOM 4659 C C . LYS A 1 51 ? 29.486 -8.409 -14.240 1.00 71.14 51 LYS A C 5
ATOM 4660 O O . LYS A 1 51 ? 28.704 -9.153 -14.833 1.00 43.34 51 LYS A O 5
ATOM 4679 N N . ILE A 1 52 ? 30.773 -8.313 -14.554 1.00 63.14 52 ILE A N 5
ATOM 4680 C CA . ILE A 1 52 ? 31.356 -9.097 -15.637 1.00 12.23 52 ILE A CA 5
ATOM 4681 C C . ILE A 1 52 ? 32.437 -10.037 -15.116 1.00 74.13 52 ILE A C 5
ATOM 4682 O O . ILE A 1 52 ? 32.699 -11.084 -15.706 1.00 54.43 52 ILE A O 5
ATOM 4698 N N . ALA A 1 53 ? 33.058 -9.656 -14.005 1.00 34.43 53 ALA A N 5
ATOM 4699 C CA . ALA A 1 53 ? 34.109 -10.468 -13.401 1.00 55.45 53 ALA A CA 5
ATOM 4700 C C . ALA A 1 53 ? 34.628 -9.829 -12.118 1.00 2.11 53 ALA A C 5
ATOM 4701 O O . ALA A 1 53 ? 34.944 -10.522 -11.153 1.00 43.11 53 ALA A O 5
ATOM 4708 N N . GLU A 1 54 ? 34.713 -8.502 -12.116 1.00 42.51 54 GLU A N 5
ATOM 4709 C CA . GLU A 1 54 ? 35.196 -7.769 -10.952 1.00 62.42 54 GLU A CA 5
ATOM 4710 C C . GLU A 1 54 ? 36.609 -8.208 -10.580 1.00 0.50 54 GLU A C 5
ATOM 4711 O O . GLU A 1 54 ? 36.841 -8.752 -9.500 1.00 23.25 54 GLU A O 5
ATOM 4723 N N . LYS A 1 55 ? 37.554 -7.969 -11.485 1.00 42.44 55 LYS A N 5
ATOM 4724 C CA . LYS A 1 55 ? 38.945 -8.338 -11.254 1.00 25.43 55 LYS A CA 5
ATOM 4725 C C . LYS A 1 55 ? 39.833 -7.098 -11.187 1.00 0.30 55 LYS A C 5
ATOM 4726 O O . LYS A 1 55 ? 40.899 -7.121 -10.571 1.00 32.34 55 LYS A O 5
ATOM 4745 N N . ILE A 1 56 ? 39.385 -6.020 -11.819 1.00 40.51 56 ILE A N 5
ATOM 4746 C CA . ILE A 1 56 ? 40.137 -4.772 -11.828 1.00 62.10 56 ILE A CA 5
ATOM 4747 C C . ILE A 1 56 ? 41.485 -4.947 -12.519 1.00 63.50 56 ILE A C 5
ATOM 4748 O O . ILE A 1 56 ? 42.475 -5.313 -11.885 1.00 51.35 56 ILE A O 5
ATOM 4764 N N . ILE A 1 57 ? 41.515 -4.682 -13.820 1.00 64.52 57 ILE A N 5
ATOM 4765 C CA . ILE A 1 57 ? 42.743 -4.807 -14.597 1.00 62.45 57 ILE A CA 5
ATOM 4766 C C . ILE A 1 57 ? 43.776 -3.774 -14.162 1.00 3.33 57 ILE A C 5
ATOM 4767 O O . ILE A 1 57 ? 44.978 -3.962 -14.355 1.00 51.35 57 ILE A O 5
ATOM 4783 N N . ASP A 1 58 ? 43.301 -2.682 -13.574 1.00 5.43 58 ASP A N 5
ATOM 4784 C CA . ASP A 1 58 ? 44.184 -1.618 -13.108 1.00 41.22 58 ASP A CA 5
ATOM 4785 C C . ASP A 1 58 ? 44.924 -0.975 -14.278 1.00 51.20 58 ASP A C 5
ATOM 4786 O O . ASP A 1 58 ? 45.848 -1.563 -14.841 1.00 0.34 58 ASP A O 5
ATOM 4795 N N . LYS A 1 59 ? 44.511 0.234 -14.640 1.00 2.51 59 LYS A N 5
ATOM 4796 C CA . LYS A 1 59 ? 45.134 0.957 -15.742 1.00 11.10 59 LYS A CA 5
ATOM 4797 C C . LYS A 1 59 ? 44.941 0.213 -17.060 1.00 51.42 59 LYS A C 5
ATOM 4798 O O . LYS A 1 59 ? 45.589 -0.803 -17.310 1.00 73.11 59 LYS A O 5
ATOM 4817 N N . ALA A 1 60 ? 44.047 0.726 -17.898 1.00 31.34 60 ALA A N 5
ATOM 4818 C CA . ALA A 1 60 ? 43.772 0.111 -19.191 1.00 64.42 60 ALA A CA 5
ATOM 4819 C C . ALA A 1 60 ? 45.014 0.113 -20.076 1.00 73.53 60 ALA A C 5
ATOM 4820 O O . ALA A 1 60 ? 46.095 0.516 -19.644 1.00 63.20 60 ALA A O 5
ATOM 4827 N N . LYS A 1 61 ? 44.854 -0.339 -21.314 1.00 44.54 61 LYS A N 5
ATOM 4828 C CA . LYS A 1 61 ? 45.963 -0.390 -22.260 1.00 43.14 61 LYS A CA 5
ATOM 4829 C C . LYS A 1 61 ? 45.688 0.500 -23.469 1.00 42.01 61 LYS A C 5
ATOM 4830 O O . LYS A 1 61 ? 44.537 0.819 -23.768 1.00 53.30 61 LYS A O 5
ATOM 4849 N N . THR A 1 62 ? 46.751 0.895 -24.161 1.00 55.23 62 THR A N 5
ATOM 4850 C CA . THR A 1 62 ? 46.624 1.747 -25.337 1.00 55.23 62 THR A CA 5
ATOM 4851 C C . THR A 1 62 ? 46.826 0.948 -26.619 1.00 52.40 62 THR A C 5
ATOM 4852 O O . THR A 1 62 ? 47.167 -0.235 -26.580 1.00 24.31 62 THR A O 5
ATOM 4863 N N . THR A 1 63 ? 46.614 1.602 -27.757 1.00 50.34 63 THR A N 5
ATOM 4864 C CA . THR A 1 63 ? 46.773 0.952 -29.052 1.00 11.35 63 THR A CA 5
ATOM 4865 C C . THR A 1 63 ? 47.472 1.872 -30.047 1.00 41.42 63 THR A C 5
ATOM 4866 O O . THR A 1 63 ? 47.658 3.060 -29.784 1.00 11.15 63 THR A O 5
ATOM 4877 N N . LEU A 1 64 ? 47.858 1.315 -31.189 1.00 70.34 64 LEU A N 5
ATOM 4878 C CA . LEU A 1 64 ? 48.537 2.085 -32.225 1.00 55.13 64 LEU A CA 5
ATOM 4879 C C . LEU A 1 64 ? 47.619 3.163 -32.792 1.00 73.05 64 LEU A C 5
ATOM 4880 O O . LEU A 1 64 ? 46.408 3.138 -32.575 1.00 33.22 64 LEU A O 5
ATOM 4896 N N . ALA A 1 1 ? -0.225 -5.300 -1.324 1.00 14.01 1 ALA A N 6
ATOM 4897 C CA . ALA A 1 1 ? -0.751 -4.003 -0.915 1.00 3.42 1 ALA A CA 6
ATOM 4898 C C . ALA A 1 1 ? -0.270 -2.897 -1.848 1.00 73.22 1 ALA A C 6
ATOM 4899 O O . ALA A 1 1 ? -0.974 -1.914 -2.078 1.00 13.11 1 ALA A O 6
ATOM 4906 N N . LYS A 1 2 ? 0.936 -3.063 -2.382 1.00 53.10 2 LYS A N 6
ATOM 4907 C CA . LYS A 1 2 ? 1.513 -2.078 -3.291 1.00 12.24 2 LYS A CA 6
ATOM 4908 C C . LYS A 1 2 ? 2.820 -2.588 -3.886 1.00 63.02 2 LYS A C 6
ATOM 4909 O O . LYS A 1 2 ? 3.414 -3.540 -3.380 1.00 75.41 2 LYS A O 6
ATOM 4928 N N . ALA A 1 3 ? 3.265 -1.949 -4.963 1.00 51.13 3 ALA A N 6
ATOM 4929 C CA . ALA A 1 3 ? 4.505 -2.335 -5.624 1.00 2.52 3 ALA A CA 6
ATOM 4930 C C . ALA A 1 3 ? 5.711 -2.074 -4.728 1.00 22.34 3 ALA A C 6
ATOM 4931 O O . ALA A 1 3 ? 5.591 -1.440 -3.679 1.00 53.13 3 ALA A O 6
ATOM 4938 N N . CYS A 1 4 ? 6.871 -2.566 -5.147 1.00 1.31 4 CYS A N 6
ATOM 4939 C CA . CYS A 1 4 ? 8.099 -2.387 -4.381 1.00 21.42 4 CYS A CA 6
ATOM 4940 C C . CYS A 1 4 ? 8.858 -1.151 -4.853 1.00 21.32 4 CYS A C 6
ATOM 4941 O O . CYS A 1 4 ? 8.347 -0.359 -5.646 1.00 23.23 4 CYS A O 6
ATOM 4948 N N . THR A 1 5 ? 10.082 -0.990 -4.359 1.00 60.33 5 THR A N 6
ATOM 4949 C CA . THR A 1 5 ? 10.912 0.150 -4.728 1.00 44.34 5 THR A CA 6
ATOM 4950 C C . THR A 1 5 ? 12.071 -0.279 -5.6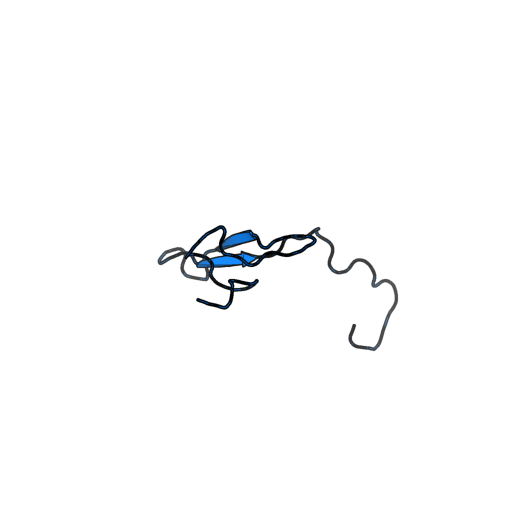22 1.00 62.45 5 THR A C 6
ATOM 4951 O O . THR A 1 5 ? 13.171 -0.571 -5.154 1.00 71.25 5 THR A O 6
ATOM 4962 N N . PRO A 1 6 ? 11.820 -0.320 -6.939 1.00 50.32 6 PRO A N 6
ATOM 4963 C CA . PRO A 1 6 ? 12.832 -0.712 -7.925 1.00 50.02 6 PRO A CA 6
ATOM 4964 C C . PRO A 1 6 ? 13.936 0.329 -8.067 1.00 71.14 6 PRO A C 6
ATOM 4965 O O . PRO A 1 6 ? 14.056 1.240 -7.246 1.00 33.32 6 PRO A O 6
ATOM 4976 N N . LEU A 1 7 ? 14.743 0.191 -9.114 1.00 2.42 7 LEU A N 6
ATOM 4977 C CA . LEU A 1 7 ? 15.838 1.120 -9.365 1.00 11.32 7 LEU A CA 6
ATOM 4978 C C . LEU A 1 7 ? 15.307 2.501 -9.736 1.00 11.03 7 LEU A C 6
ATOM 4979 O O . LEU A 1 7 ? 14.207 2.631 -10.276 1.00 13.32 7 LEU A O 6
ATOM 4995 N N . LEU A 1 8 ? 16.094 3.530 -9.444 1.00 30.35 8 LEU A N 6
ATOM 4996 C CA . LEU A 1 8 ? 15.704 4.902 -9.749 1.00 54.44 8 LEU A CA 6
ATOM 4997 C C . LEU A 1 8 ? 14.468 5.307 -8.953 1.00 72.32 8 LEU A C 6
ATOM 4998 O O . LEU A 1 8 ? 13.657 6.112 -9.411 1.00 32.42 8 LEU A O 6
ATOM 5014 N N . HIS A 1 9 ? 14.331 4.745 -7.756 1.00 40.43 9 HIS A N 6
ATOM 5015 C CA . HIS A 1 9 ? 13.194 5.049 -6.894 1.00 23.22 9 HIS A CA 6
ATOM 5016 C C . HIS A 1 9 ? 13.652 5.310 -5.462 1.00 23.14 9 HIS A C 6
ATOM 5017 O O . HIS A 1 9 ? 14.519 4.608 -4.940 1.00 51.31 9 HIS A O 6
ATOM 5031 N N . ASP A 1 10 ? 13.066 6.323 -4.833 1.00 4.31 10 ASP A N 6
ATOM 5032 C CA . ASP A 1 10 ? 13.414 6.676 -3.462 1.00 0.42 10 ASP A CA 6
ATOM 5033 C C . ASP A 1 10 ? 13.209 5.488 -2.526 1.00 61.15 10 ASP A C 6
ATOM 5034 O O . ASP A 1 10 ? 12.227 4.756 -2.642 1.00 11.44 10 ASP A O 6
ATOM 5043 N N . CYS A 1 11 ? 14.143 5.304 -1.600 1.00 50.33 11 CYS A N 6
ATOM 5044 C CA . CYS A 1 11 ? 14.066 4.205 -0.645 1.00 53.43 11 CYS A CA 6
ATOM 5045 C C . CYS A 1 11 ? 14.226 4.715 0.785 1.00 12.31 11 CYS A C 6
ATOM 5046 O O . CYS A 1 11 ? 14.529 3.948 1.698 1.00 64.51 11 CYS A O 6
ATOM 5053 N N . SER A 1 12 ? 14.019 6.014 0.970 1.00 44.51 12 SER A N 6
ATOM 5054 C CA . SER A 1 12 ? 14.143 6.628 2.288 1.00 14.53 12 SER A CA 6
ATOM 5055 C C . SER A 1 12 ? 13.156 6.008 3.271 1.00 61.22 12 SER A C 6
ATOM 5056 O O . SER A 1 12 ? 13.425 5.926 4.470 1.00 51.12 12 SER A O 6
ATOM 5064 N N . HIS A 1 13 ? 12.011 5.571 2.754 1.00 1.31 13 HIS A N 6
ATOM 5065 C CA . HIS A 1 13 ? 10.982 4.957 3.586 1.00 33.11 13 HIS A CA 6
ATOM 5066 C C . HIS A 1 13 ? 11.519 3.708 4.281 1.00 35.43 13 HIS A C 6
ATOM 5067 O O . HIS A 1 13 ? 11.123 3.391 5.402 1.00 54.44 13 HIS A O 6
ATOM 5081 N N . ASP A 1 14 ? 12.422 3.004 3.607 1.00 73.21 14 ASP A N 6
ATOM 5082 C CA . ASP A 1 14 ? 13.013 1.791 4.158 1.00 51.22 14 ASP A CA 6
ATOM 5083 C C . ASP A 1 14 ? 14.263 1.394 3.381 1.00 73.23 14 ASP A C 6
ATOM 5084 O O . ASP A 1 14 ? 14.197 1.104 2.186 1.00 2.40 14 ASP A O 6
ATOM 5093 N N . ARG A 1 15 ? 15.402 1.383 4.067 1.00 21.32 15 ARG A N 6
ATOM 5094 C CA . ARG A 1 15 ? 16.668 1.024 3.439 1.00 34.43 15 ARG A CA 6
ATOM 5095 C C . ARG A 1 15 ? 16.627 -0.408 2.912 1.00 73.20 15 ARG A C 6
ATOM 5096 O O . ARG A 1 15 ? 17.447 -0.798 2.082 1.00 20.11 15 ARG A O 6
ATOM 5117 N N . HIS A 1 16 ? 15.666 -1.185 3.402 1.00 72.11 16 HIS A N 6
ATOM 5118 C CA . HIS A 1 16 ? 15.518 -2.574 2.980 1.00 70.30 16 HIS A CA 6
ATOM 5119 C C . HIS A 1 16 ? 14.192 -2.782 2.253 1.00 40.21 16 HIS A C 6
ATOM 5120 O O . HIS A 1 16 ? 13.642 -3.883 2.249 1.00 30.52 16 HIS A O 6
ATOM 5134 N N . SER A 1 17 ? 13.687 -1.718 1.640 1.00 12.25 17 SER A N 6
ATOM 5135 C CA . SER A 1 17 ? 12.424 -1.783 0.912 1.00 41.11 17 SER A CA 6
ATOM 5136 C C . SER A 1 17 ? 12.665 -2.005 -0.577 1.00 52.44 17 SER A C 6
ATOM 5137 O O . SER A 1 17 ? 11.785 -2.480 -1.297 1.00 24.21 17 SER A O 6
ATOM 5145 N N . CYS A 1 18 ? 13.864 -1.658 -1.034 1.00 2.32 18 CYS A N 6
ATOM 5146 C CA . CYS A 1 18 ? 14.223 -1.818 -2.438 1.00 63.44 18 CYS A CA 6
ATOM 5147 C C . CYS A 1 18 ? 13.948 -3.241 -2.911 1.00 71.45 18 CYS A C 6
ATOM 5148 O O . CYS A 1 18 ? 14.192 -4.207 -2.187 1.00 3.55 18 CYS A O 6
ATOM 5155 N N . CYS A 1 19 ? 13.438 -3.366 -4.132 1.00 74.11 19 CYS A N 6
ATOM 5156 C CA . CYS A 1 19 ? 13.129 -4.671 -4.704 1.00 14.05 19 CYS A CA 6
ATOM 5157 C C . CYS A 1 19 ? 14.337 -5.599 -4.624 1.00 21.04 19 CYS A C 6
ATOM 5158 O O . CYS A 1 19 ? 15.432 -5.180 -4.249 1.00 62.23 19 CYS A O 6
ATOM 5165 N N . ARG A 1 20 ? 14.130 -6.863 -4.980 1.00 61.30 20 ARG A N 6
ATOM 5166 C CA . ARG A 1 20 ? 15.201 -7.852 -4.948 1.00 40.12 20 ARG A CA 6
ATOM 5167 C C . ARG A 1 20 ? 15.252 -8.639 -6.254 1.00 32.05 20 ARG A C 6
ATOM 5168 O O . ARG A 1 20 ? 14.288 -8.660 -7.017 1.00 62.53 20 ARG A O 6
ATOM 5189 N N . GLY A 1 21 ? 16.387 -9.286 -6.504 1.00 52.13 21 GLY A N 6
ATOM 5190 C CA . GLY A 1 21 ? 16.543 -10.066 -7.718 1.00 13.11 21 GLY A CA 6
ATOM 5191 C C . GLY A 1 21 ? 17.302 -11.357 -7.484 1.00 61.44 21 GLY A C 6
ATOM 5192 O O . GLY A 1 21 ? 17.614 -11.705 -6.344 1.00 21.44 21 GLY A O 6
ATOM 5196 N N . ASP A 1 22 ? 17.599 -12.071 -8.564 1.00 44.30 22 ASP A N 6
ATOM 5197 C CA . ASP A 1 22 ? 18.325 -13.332 -8.472 1.00 51.53 22 ASP A CA 6
ATOM 5198 C C . ASP A 1 22 ? 19.805 -13.131 -8.781 1.00 32.12 22 ASP A C 6
ATOM 5199 O O . ASP A 1 22 ? 20.651 -13.917 -8.355 1.00 5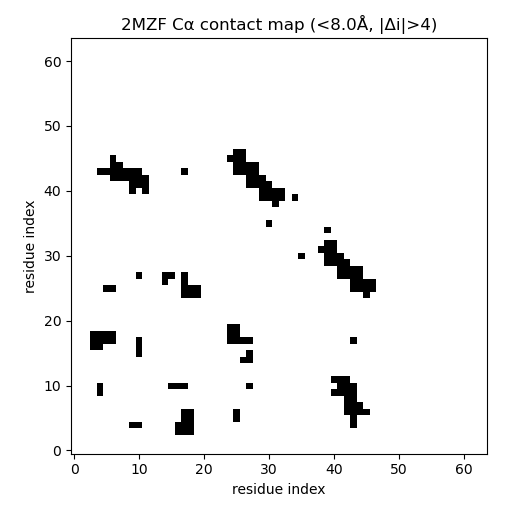0.24 22 ASP A O 6
ATOM 5208 N N . MET A 1 23 ? 20.110 -12.073 -9.526 1.00 50.21 23 MET A N 6
ATOM 5209 C CA . MET A 1 23 ? 21.488 -11.769 -9.892 1.00 15.13 23 MET A CA 6
ATOM 5210 C C . MET A 1 23 ? 22.141 -10.866 -8.850 1.00 53.20 23 MET A C 6
ATOM 5211 O O . MET A 1 23 ? 23.128 -11.243 -8.219 1.00 74.21 23 MET A O 6
ATOM 5225 N N . PHE A 1 24 ? 21.583 -9.672 -8.676 1.00 4.32 24 PHE A N 6
ATOM 5226 C CA . PHE A 1 24 ? 22.113 -8.716 -7.711 1.00 34.14 24 PHE A CA 6
ATOM 5227 C C . PHE A 1 24 ? 20.982 -7.953 -7.025 1.00 52.45 24 PHE A C 6
ATOM 5228 O O . PHE A 1 24 ? 19.913 -7.754 -7.602 1.00 31.24 24 PHE A O 6
ATOM 5245 N N . LYS A 1 25 ? 21.227 -7.529 -5.790 1.00 44.41 25 LYS A N 6
ATOM 5246 C CA . LYS A 1 25 ? 20.233 -6.787 -5.024 1.00 64.34 25 LYS A CA 6
ATOM 5247 C C . LYS A 1 25 ? 20.496 -5.287 -5.099 1.00 63.21 25 LYS A C 6
ATOM 5248 O O . LYS A 1 25 ? 21.644 -4.845 -5.060 1.00 73.14 25 LYS A O 6
ATOM 5267 N N . TYR A 1 26 ? 19.425 -4.508 -5.203 1.00 41.45 26 TYR A N 6
ATOM 5268 C CA . TYR A 1 26 ? 19.541 -3.057 -5.284 1.00 12.20 26 TYR A CA 6
ATOM 5269 C C . TYR A 1 26 ? 20.072 -2.479 -3.976 1.00 44.32 26 TYR A C 6
ATOM 5270 O O . TYR A 1 26 ? 19.687 -2.913 -2.889 1.00 22.14 26 TYR A O 6
ATOM 5288 N N . VAL A 1 27 ? 20.961 -1.497 -4.088 1.00 60.43 27 VAL A N 6
ATOM 5289 C CA . VAL A 1 27 ? 21.546 -0.857 -2.916 1.00 74.20 27 VAL A CA 6
ATOM 5290 C C . VAL A 1 27 ? 21.085 0.591 -2.792 1.00 72.13 27 VAL A C 6
ATOM 5291 O O . VAL A 1 27 ? 21.074 1.336 -3.772 1.00 1.45 27 VAL A O 6
ATOM 5304 N N . CYS A 1 28 ? 20.704 0.984 -1.581 1.00 53.13 28 CYS A N 6
ATOM 5305 C CA . CYS A 1 28 ? 20.242 2.343 -1.328 1.00 53.25 28 CYS A CA 6
ATOM 5306 C C . CYS A 1 28 ? 21.402 3.333 -1.389 1.00 63.14 28 CYS A C 6
ATOM 5307 O O . CYS A 1 28 ? 22.306 3.296 -0.554 1.00 52.44 28 CYS A O 6
ATOM 5314 N N . ASP A 1 29 ? 21.368 4.215 -2.382 1.00 62.34 29 ASP A N 6
ATOM 5315 C CA . ASP A 1 29 ? 22.415 5.215 -2.551 1.00 22.41 29 ASP A CA 6
ATOM 5316 C C . ASP A 1 29 ? 21.858 6.622 -2.360 1.00 41.31 29 ASP A C 6
ATOM 5317 O O . ASP A 1 29 ? 20.833 6.981 -2.941 1.00 72.33 29 ASP A O 6
ATOM 5326 N N . CYS A 1 30 ? 22.540 7.416 -1.540 1.00 43.14 30 CYS A N 6
ATOM 5327 C CA . CYS A 1 30 ? 22.113 8.783 -1.268 1.00 45.55 30 CYS A CA 6
ATOM 5328 C C . CYS A 1 30 ? 23.012 9.786 -1.986 1.00 54.40 30 CYS A C 6
ATOM 5329 O O . CYS A 1 30 ? 24.229 9.791 -1.796 1.00 41.41 30 CYS A O 6
ATOM 5336 N N . PHE A 1 31 ? 22.406 10.632 -2.810 1.00 44.41 31 PHE A N 6
ATOM 5337 C CA . PHE A 1 31 ? 23.151 11.639 -3.557 1.00 64.44 31 PHE A CA 6
ATOM 5338 C C . PHE A 1 31 ? 22.330 12.916 -3.717 1.00 63.25 31 PHE A C 6
ATOM 5339 O O . PHE A 1 31 ? 21.122 12.924 -3.479 1.00 33.10 31 PHE A O 6
ATOM 5356 N N . TYR A 1 32 ? 22.995 13.993 -4.121 1.00 45.33 32 TYR A N 6
ATOM 5357 C CA . TYR A 1 32 ? 22.330 15.275 -4.310 1.00 60.34 32 TYR A CA 6
ATOM 5358 C C . TYR A 1 32 ? 22.291 15.657 -5.788 1.00 3.51 32 TYR A C 6
ATOM 5359 O O . TYR A 1 32 ? 23.206 15.361 -6.556 1.00 4.34 32 TYR A O 6
ATOM 5377 N N . PRO A 1 33 ? 21.206 16.332 -6.195 1.00 14.23 33 PRO A N 6
ATOM 5378 C CA . PRO A 1 33 ? 21.022 16.771 -7.581 1.00 22.13 33 PRO A CA 6
ATOM 5379 C C . PRO A 1 33 ? 21.983 17.889 -7.968 1.00 52.22 33 PRO A C 6
ATOM 5380 O O . PRO A 1 33 ? 21.562 19.002 -8.278 1.00 3.41 33 PRO A O 6
ATOM 5391 N N . GLU A 1 34 ? 23.277 17.583 -7.949 1.00 34.24 34 GLU A N 6
ATOM 5392 C CA . GLU A 1 34 ? 24.297 18.564 -8.298 1.00 24.34 34 GLU A CA 6
ATOM 5393 C C . GLU A 1 34 ? 24.084 19.868 -7.535 1.00 60.11 34 GLU A C 6
ATOM 5394 O O . GLU A 1 34 ? 24.494 20.937 -7.984 1.00 15.42 34 GLU A O 6
ATOM 5406 N N . GLY A 1 35 ? 23.437 19.769 -6.378 1.00 22.11 35 GLY A N 6
ATOM 5407 C CA . GLY A 1 35 ? 23.179 20.948 -5.570 1.00 52.00 35 GLY A CA 6
ATOM 5408 C C . GLY A 1 35 ? 22.397 20.628 -4.312 1.00 75.12 35 GLY A C 6
ATOM 5409 O O . GLY A 1 35 ? 21.352 19.982 -4.371 1.00 64.35 35 GLY A O 6
ATOM 5413 N N . GLU A 1 36 ? 22.905 21.080 -3.170 1.00 13.34 36 GLU A N 6
ATOM 5414 C CA . GLU A 1 36 ? 22.247 20.836 -1.891 1.00 24.24 36 GLU A CA 6
ATOM 5415 C C . GLU A 1 36 ? 21.214 21.919 -1.595 1.00 71.24 36 GLU A C 6
ATOM 5416 O O . GLU A 1 36 ? 21.523 22.931 -0.967 1.00 2.35 36 GLU A O 6
ATOM 5428 N N . ASP A 1 37 ? 19.987 21.698 -2.052 1.00 50.13 37 ASP A N 6
ATOM 5429 C CA . ASP A 1 37 ? 18.906 22.653 -1.836 1.00 55.42 37 ASP A CA 6
ATOM 5430 C C . ASP A 1 37 ? 18.057 22.251 -0.635 1.00 50.44 37 ASP A C 6
ATOM 5431 O O . ASP A 1 37 ? 17.791 23.063 0.251 1.00 75.13 37 ASP A O 6
ATOM 5440 N N . LYS A 1 38 ? 17.632 20.993 -0.613 1.00 53.24 38 LYS A N 6
ATOM 5441 C CA . LYS A 1 38 ? 16.812 20.481 0.479 1.00 32.33 38 LYS A CA 6
ATOM 5442 C C . LYS A 1 38 ? 17.584 19.460 1.307 1.00 71.11 38 LYS A C 6
ATOM 5443 O O . LYS A 1 38 ? 18.058 19.763 2.403 1.00 35.44 38 LYS A O 6
ATOM 5462 N N . THR A 1 39 ? 17.711 18.247 0.776 1.00 54.25 39 THR A N 6
ATOM 5463 C CA . THR A 1 39 ? 18.426 17.182 1.466 1.00 73.54 39 THR A CA 6
ATOM 5464 C C . THR A 1 39 ? 18.999 16.174 0.478 1.00 3.44 39 THR A C 6
ATOM 5465 O O . THR A 1 39 ? 18.953 16.385 -0.734 1.00 1.33 39 THR A O 6
ATOM 5476 N N . GLU A 1 40 ? 19.539 15.078 1.002 1.00 41.03 40 GLU A N 6
ATOM 5477 C CA . GLU A 1 40 ? 20.121 14.038 0.162 1.00 72.24 40 GLU A CA 6
ATOM 5478 C C . GLU A 1 40 ? 19.043 13.091 -0.358 1.00 65.42 40 GLU A C 6
ATOM 5479 O O . GLU A 1 40 ? 18.175 12.649 0.394 1.00 72.24 40 GLU A O 6
ATOM 5491 N N . VAL A 1 41 ? 19.105 12.785 -1.650 1.00 31.30 41 VAL A N 6
ATOM 5492 C CA . VAL A 1 41 ? 18.136 11.890 -2.272 1.00 14.14 41 VAL A CA 6
ATOM 5493 C C . VAL A 1 41 ? 18.612 10.443 -2.220 1.00 4.33 41 VAL A C 6
ATOM 5494 O O . VAL A 1 41 ? 19.594 10.078 -2.866 1.00 72.44 41 VAL A O 6
ATOM 5507 N N . CYS A 1 42 ? 17.908 9.622 -1.448 1.00 44.44 42 CYS A N 6
ATOM 5508 C CA . CYS A 1 42 ? 18.257 8.213 -1.311 1.00 22.11 42 CYS A CA 6
ATOM 5509 C C . CYS A 1 42 ? 17.368 7.345 -2.196 1.00 14.13 42 CYS A C 6
ATOM 5510 O O . CYS A 1 42 ? 16.183 7.163 -1.916 1.00 52.43 42 CYS A O 6
ATOM 5517 N N . SER A 1 43 ? 17.949 6.809 -3.265 1.00 73.25 43 SER A N 6
ATOM 5518 C CA . SER A 1 43 ? 17.209 5.963 -4.194 1.00 24.12 43 SER A CA 6
ATOM 5519 C C . SER A 1 43 ? 17.924 4.630 -4.400 1.00 25.42 43 SER A C 6
ATOM 5520 O O . SER A 1 43 ? 19.061 4.448 -3.968 1.00 3.43 43 SER A O 6
ATOM 5528 N N . CYS A 1 44 ? 17.246 3.700 -5.067 1.00 2.51 44 CYS A N 6
ATOM 5529 C CA . CYS A 1 44 ? 17.813 2.384 -5.331 1.00 63.01 44 CYS A CA 6
ATOM 5530 C C . CYS A 1 44 ? 18.752 2.428 -6.534 1.00 22.02 44 CYS A C 6
ATOM 5531 O O . CYS A 1 44 ? 18.329 2.717 -7.652 1.00 63.41 44 CYS A O 6
ATOM 5538 N N . GLN A 1 45 ? 20.027 2.140 -6.294 1.00 72.45 45 GLN A N 6
ATOM 5539 C CA . GLN A 1 45 ? 21.025 2.147 -7.357 1.00 52.41 45 GLN A CA 6
ATOM 5540 C C . GLN A 1 45 ? 21.723 0.794 -7.458 1.00 21.43 45 GLN A C 6
ATOM 5541 O O . GLN A 1 45 ? 21.726 0.015 -6.506 1.00 21.11 45 GLN A O 6
ATOM 5555 N N . GLN A 1 46 ? 22.312 0.524 -8.618 1.00 10.11 46 GLN A N 6
ATOM 5556 C CA . GLN A 1 46 ? 23.011 -0.736 -8.843 1.00 22.04 46 GLN A CA 6
ATOM 5557 C C . GLN A 1 46 ? 24.442 -0.665 -8.319 1.00 32.22 46 GLN A C 6
ATOM 5558 O O . GLN A 1 46 ? 25.009 0.413 -8.136 1.00 45.04 46 GLN A O 6
ATOM 5572 N N . PRO A 1 47 ? 25.040 -1.839 -8.069 1.00 61.10 47 PRO A N 6
ATOM 5573 C CA . PRO A 1 47 ? 26.412 -1.937 -7.561 1.00 2.54 47 PRO A CA 6
ATOM 5574 C C . PRO A 1 47 ? 27.445 -1.520 -8.601 1.00 44.14 47 PRO A C 6
ATOM 5575 O O . PRO A 1 47 ? 27.098 -1.074 -9.695 1.00 23.10 47 PRO A O 6
ATOM 5586 N N . LYS A 1 48 ? 28.720 -1.668 -8.254 1.00 55.02 48 LYS A N 6
ATOM 5587 C CA . LYS A 1 48 ? 29.806 -1.308 -9.159 1.00 24.45 48 LYS A CA 6
ATOM 5588 C C . LYS A 1 48 ? 30.974 -2.280 -9.019 1.00 43.21 48 LYS A C 6
ATOM 5589 O O . LYS A 1 48 ? 31.986 -1.963 -8.393 1.00 62.52 48 LYS A O 6
ATOM 5608 N N . SER A 1 49 ? 30.827 -3.463 -9.607 1.00 44.43 49 SER A N 6
ATOM 5609 C CA . SER A 1 49 ? 31.868 -4.481 -9.546 1.00 63.41 49 SER A CA 6
ATOM 5610 C C . SER A 1 49 ? 31.779 -5.422 -10.743 1.00 52.23 49 SER A C 6
ATOM 5611 O O . SER A 1 49 ? 30.714 -5.588 -11.339 1.00 24.10 49 SER A O 6
ATOM 5619 N N . HIS A 1 50 ? 32.905 -6.038 -11.090 1.00 0.04 50 HIS A N 6
ATOM 5620 C CA . HIS A 1 50 ? 32.955 -6.964 -12.216 1.00 74.44 50 HIS A CA 6
ATOM 5621 C C . HIS A 1 50 ? 33.935 -8.101 -11.941 1.00 41.21 50 HIS A C 6
ATOM 5622 O O . HIS A 1 50 ? 34.388 -8.285 -10.811 1.00 44.30 50 HIS A O 6
ATOM 5636 N N . LYS A 1 51 ? 34.257 -8.861 -12.982 1.00 63.33 51 LYS A N 6
ATOM 5637 C CA . LYS A 1 51 ? 35.184 -9.980 -12.854 1.00 62.23 51 LYS A CA 6
ATOM 5638 C C . LYS A 1 51 ? 34.658 -11.012 -11.861 1.00 71.14 51 LYS A C 6
ATOM 5639 O O . LYS A 1 51 ? 34.919 -10.921 -10.662 1.00 43.34 51 LYS A O 6
ATOM 5658 N N . ILE A 1 52 ? 33.917 -11.991 -12.368 1.00 63.14 52 ILE A N 6
ATOM 5659 C CA . ILE A 1 52 ? 33.358 -13.041 -11.526 1.00 12.23 52 ILE A CA 6
ATOM 5660 C C . ILE A 1 52 ? 32.998 -14.273 -12.348 1.00 74.13 52 ILE A C 6
ATOM 5661 O O . ILE A 1 52 ? 32.452 -14.162 -13.445 1.00 54.43 52 ILE A O 6
ATOM 5677 N N . ALA A 1 53 ? 33.306 -15.448 -11.809 1.00 34.43 53 ALA A N 6
ATOM 5678 C CA . ALA A 1 53 ? 33.011 -16.703 -12.490 1.00 55.45 53 ALA A CA 6
ATOM 5679 C C . ALA A 1 53 ? 33.889 -16.874 -13.726 1.00 2.11 53 ALA A C 6
ATOM 5680 O O . ALA A 1 53 ? 34.860 -17.630 -13.707 1.00 43.11 53 ALA A O 6
ATOM 5687 N N . GLU A 1 54 ? 33.540 -16.169 -14.797 1.00 42.51 54 GLU A N 6
ATOM 5688 C CA . GLU A 1 54 ? 34.297 -16.247 -16.042 1.00 62.42 54 GLU A CA 6
ATOM 5689 C C . GLU A 1 54 ? 34.314 -17.675 -16.579 1.00 0.50 54 GLU A C 6
ATOM 5690 O O . GLU A 1 54 ? 35.257 -18.429 -16.340 1.00 23.25 54 GLU A O 6
ATOM 5702 N N . LYS A 1 55 ? 33.264 -18.040 -17.307 1.00 42.44 55 LYS A N 6
ATOM 5703 C CA . LYS A 1 55 ? 33.158 -19.376 -17.880 1.00 25.43 55 LYS A CA 6
ATOM 5704 C C . LYS A 1 55 ? 32.816 -19.306 -19.364 1.00 0.30 55 LYS A C 6
ATOM 5705 O O . LYS A 1 55 ? 31.887 -18.602 -19.764 1.00 32.34 55 LYS A O 6
ATOM 5724 N N . ILE A 1 56 ? 33.569 -20.039 -20.177 1.00 40.51 56 ILE A N 6
ATOM 5725 C CA . ILE A 1 56 ? 33.343 -20.061 -21.616 1.00 62.10 56 ILE A CA 6
ATOM 5726 C C . ILE A 1 56 ? 33.778 -21.391 -22.221 1.00 63.50 56 ILE A C 6
ATOM 5727 O O . ILE A 1 56 ? 34.971 -21.676 -22.326 1.00 51.35 56 ILE A O 6
ATOM 5743 N N . ILE A 1 57 ? 32.803 -22.201 -22.619 1.00 64.52 57 ILE A N 6
ATOM 5744 C CA . ILE A 1 57 ? 33.084 -23.500 -23.216 1.00 62.45 57 ILE A CA 6
ATOM 5745 C C . ILE A 1 57 ? 33.319 -23.376 -24.718 1.00 3.33 57 ILE A C 6
ATOM 5746 O O . ILE A 1 57 ? 34.309 -23.883 -25.246 1.00 51.35 57 ILE A O 6
ATOM 5762 N N . ASP A 1 58 ? 32.403 -22.697 -25.400 1.00 5.43 58 ASP A N 6
ATOM 5763 C CA . ASP A 1 58 ? 32.511 -22.504 -26.840 1.00 41.22 58 ASP A CA 6
ATOM 5764 C C . ASP A 1 58 ? 32.019 -21.116 -27.241 1.00 51.20 58 ASP A C 6
ATOM 5765 O O . ASP A 1 58 ? 30.976 -20.657 -26.775 1.00 0.34 58 ASP A O 6
ATOM 5774 N N . LYS A 1 59 ? 32.778 -20.452 -28.106 1.00 2.51 59 LYS A N 6
ATOM 5775 C CA . LYS A 1 59 ? 32.421 -19.115 -28.569 1.00 11.10 59 LYS A CA 6
ATOM 5776 C C . LYS A 1 59 ? 33.045 -18.828 -29.931 1.00 51.42 59 LYS A C 6
ATOM 5777 O O . LYS A 1 59 ? 34.118 -18.232 -30.018 1.00 73.11 59 LYS A O 6
ATOM 5796 N N . ALA A 1 60 ? 32.364 -19.253 -30.990 1.00 31.34 60 ALA A N 6
ATOM 5797 C CA . ALA A 1 60 ? 32.850 -19.036 -32.347 1.00 64.42 60 ALA A CA 6
ATOM 5798 C C . ALA A 1 60 ? 31.776 -19.372 -33.376 1.00 73.53 60 ALA A C 6
ATOM 5799 O O . ALA A 1 60 ? 30.767 -20.000 -33.053 1.00 63.20 60 ALA A O 6
ATOM 5806 N N . LYS A 1 61 ? 31.998 -18.950 -34.616 1.00 44.54 61 LYS A N 6
ATOM 5807 C CA . LYS A 1 61 ? 31.049 -19.206 -35.693 1.00 43.14 61 LYS A CA 6
ATOM 5808 C C . LYS A 1 61 ? 29.715 -18.518 -35.418 1.00 42.01 61 LYS A C 6
ATOM 5809 O O . LYS A 1 61 ? 29.415 -18.151 -34.282 1.00 53.30 61 LYS A O 6
ATOM 5828 N N . THR A 1 62 ? 28.916 -18.345 -36.467 1.00 55.23 62 THR A N 6
ATOM 5829 C CA . THR A 1 62 ? 27.616 -17.701 -36.340 1.00 55.23 62 THR A CA 6
ATOM 5830 C C . THR A 1 62 ? 26.912 -17.611 -37.689 1.00 52.40 62 THR A C 6
ATOM 5831 O O . THR A 1 62 ? 26.830 -16.536 -38.287 1.00 24.31 62 THR A O 6
ATOM 5842 N N . THR A 1 63 ? 26.404 -18.743 -38.164 1.00 50.34 63 THR A N 6
ATOM 5843 C CA . THR A 1 63 ? 25.708 -18.791 -39.443 1.00 11.35 63 THR A CA 6
ATOM 5844 C C . THR A 1 63 ? 24.439 -19.630 -39.347 1.00 41.42 63 THR A C 6
ATOM 5845 O O . THR A 1 63 ? 24.456 -20.744 -38.823 1.00 11.15 63 THR A O 6
ATOM 5856 N N . LEU A 1 64 ? 23.338 -19.089 -39.857 1.00 70.34 64 LEU A N 6
ATOM 5857 C CA . LEU A 1 64 ? 22.058 -19.787 -39.830 1.00 55.13 64 LEU A CA 6
ATOM 5858 C C . LEU A 1 64 ? 21.898 -20.681 -41.056 1.00 73.05 64 LEU A C 6
ATOM 5859 O O . LEU A 1 64 ? 21.471 -21.830 -40.948 1.00 33.22 64 LEU A O 6
ATOM 5875 N N . ALA A 1 1 ? 2.804 -4.016 -11.461 1.00 14.01 1 ALA A N 7
ATOM 5876 C CA . ALA A 1 1 ? 2.553 -5.172 -10.610 1.00 3.42 1 ALA A CA 7
ATOM 5877 C C . ALA A 1 1 ? 3.339 -5.076 -9.306 1.00 73.22 1 ALA A C 7
ATOM 5878 O O . ALA A 1 1 ? 2.842 -5.444 -8.241 1.00 13.11 1 ALA A O 7
ATOM 5885 N N . LYS A 1 2 ? 4.568 -4.580 -9.397 1.00 53.10 2 LYS A N 7
ATOM 5886 C CA . LYS A 1 2 ? 5.423 -4.434 -8.226 1.00 12.24 2 LYS A CA 7
ATOM 5887 C C . LYS A 1 2 ? 5.503 -2.975 -7.788 1.00 63.02 2 LYS A C 7
ATOM 5888 O O . LYS A 1 2 ? 6.122 -2.149 -8.460 1.00 75.41 2 LYS A O 7
ATOM 5907 N N . ALA A 1 3 ? 4.875 -2.664 -6.659 1.00 51.13 3 ALA A N 7
ATOM 5908 C CA . ALA A 1 3 ? 4.879 -1.305 -6.131 1.00 2.52 3 ALA A CA 7
ATOM 5909 C C . ALA A 1 3 ? 6.099 -1.063 -5.249 1.00 22.34 3 ALA A C 7
ATOM 5910 O O . ALA A 1 3 ? 6.138 -0.104 -4.477 1.00 53.13 3 ALA A O 7
ATOM 5917 N N . CYS A 1 4 ? 7.092 -1.937 -5.368 1.00 1.31 4 CYS A N 7
ATOM 5918 C CA . CYS A 1 4 ? 8.314 -1.818 -4.582 1.00 21.42 4 CYS A CA 7
ATOM 5919 C C . CYS A 1 4 ? 9.135 -0.612 -5.028 1.00 21.32 4 CYS A C 7
ATOM 5920 O O . CYS A 1 4 ? 8.669 0.214 -5.814 1.00 23.23 4 CYS A O 7
ATOM 5927 N N . THR A 1 5 ? 10.360 -0.516 -4.522 1.00 60.33 5 THR A N 7
ATOM 5928 C CA . THR A 1 5 ? 11.245 0.589 -4.867 1.00 44.34 5 THR A CA 7
ATOM 5929 C C . THR A 1 5 ? 12.392 0.118 -5.755 1.00 62.45 5 THR A C 7
ATOM 5930 O O . THR A 1 5 ? 13.472 -0.235 -5.280 1.00 71.25 5 THR A O 7
ATOM 5941 N N . PRO A 1 6 ? 12.155 0.112 -7.074 1.00 50.32 6 PRO A N 7
ATOM 5942 C CA . PRO A 1 6 ? 13.157 -0.312 -8.057 1.00 50.02 6 PRO A CA 7
ATOM 5943 C C . PRO A 1 6 ? 14.313 0.676 -8.170 1.00 71.14 6 PRO A C 7
ATOM 5944 O O . PRO A 1 6 ? 14.446 1.588 -7.352 1.00 33.32 6 PRO A O 7
ATOM 5955 N N . LEU A 1 7 ? 15.147 0.490 -9.187 1.00 2.42 7 LEU A N 7
ATOM 5956 C CA . LEU A 1 7 ? 16.293 1.366 -9.406 1.00 11.32 7 LEU A CA 7
ATOM 5957 C C . LEU A 1 7 ? 15.839 2.769 -9.798 1.00 11.03 7 LEU A C 7
ATOM 5958 O O . LEU A 1 7 ? 14.713 2.962 -10.257 1.00 13.32 7 LEU A O 7
ATOM 5974 N N . LEU A 1 8 ? 16.723 3.743 -9.614 1.00 30.35 8 LEU A N 7
ATOM 5975 C CA . LEU A 1 8 ? 16.414 5.129 -9.950 1.00 54.44 8 LEU A CA 7
ATOM 5976 C C . LEU A 1 8 ? 15.162 5.600 -9.217 1.00 72.32 8 LEU A C 7
ATOM 5977 O O . LEU A 1 8 ? 14.439 6.474 -9.699 1.00 32.42 8 LEU A O 7
ATOM 5993 N N . HIS A 1 9 ? 14.912 5.019 -8.048 1.00 40.43 9 HIS A N 7
ATOM 5994 C CA . HIS A 1 9 ? 13.749 5.382 -7.247 1.00 23.22 9 HIS A CA 7
ATOM 5995 C C . HIS A 1 9 ? 14.152 5.671 -5.803 1.00 23.14 9 HIS A C 7
ATOM 5996 O O . HIS A 1 9 ? 15.020 5.001 -5.245 1.00 51.31 9 HIS A O 7
ATOM 6010 N N . ASP A 1 10 ? 13.516 6.673 -5.206 1.00 4.31 10 ASP A N 7
ATOM 6011 C CA . ASP A 1 10 ? 13.808 7.051 -3.828 1.00 0.42 10 ASP A CA 7
ATOM 6012 C C . ASP A 1 10 ? 13.509 5.898 -2.874 1.00 61.15 10 ASP A C 7
ATOM 6013 O O . ASP A 1 10 ? 12.499 5.208 -3.014 1.00 11.44 10 ASP A O 7
ATOM 6022 N N . CYS A 1 11 ? 14.395 5.694 -1.906 1.00 50.33 11 CYS A N 7
ATOM 6023 C CA . CYS A 1 11 ? 14.229 4.625 -0.928 1.00 53.43 11 CYS A CA 7
ATOM 6024 C C . CYS A 1 11 ? 14.510 5.129 0.485 1.00 12.31 11 CYS A C 7
ATOM 6025 O O . CYS A 1 11 ? 14.905 4.361 1.362 1.00 64.51 11 CYS A O 7
ATOM 6032 N N . SER A 1 12 ? 14.303 6.425 0.696 1.00 44.51 12 SER A N 7
ATOM 6033 C CA . SER A 1 12 ? 14.539 7.033 2.000 1.00 14.53 12 SER A CA 7
ATOM 6034 C C . SER A 1 12 ? 13.594 6.452 3.048 1.00 61.22 12 SER A C 7
ATOM 6035 O O . SER A 1 12 ? 13.893 6.461 4.243 1.00 51.12 12 SER A O 7
ATOM 6043 N N . HIS A 1 13 ? 12.453 5.948 2.592 1.00 1.31 13 HIS A N 7
ATOM 6044 C CA . HIS A 1 13 ? 11.464 5.361 3.490 1.00 33.11 13 HIS A CA 7
ATOM 6045 C C . HIS A 1 13 ? 12.001 4.087 4.133 1.00 35.43 13 HIS A C 7
ATOM 6046 O O . HIS A 1 13 ? 11.641 3.749 5.261 1.00 54.44 13 HIS A O 7
ATOM 6060 N N . ASP A 1 14 ? 12.864 3.384 3.408 1.00 73.21 14 ASP A N 7
ATOM 6061 C CA . ASP A 1 14 ? 13.452 2.145 3.908 1.00 51.22 14 ASP A CA 7
ATOM 6062 C C . ASP A 1 14 ? 14.656 1.737 3.066 1.00 73.23 14 ASP A C 7
ATOM 6063 O O . ASP A 1 14 ? 14.537 1.516 1.861 1.00 2.40 14 ASP A O 7
ATOM 6072 N N . ARG A 1 15 ? 15.816 1.640 3.708 1.00 21.32 15 ARG A N 7
ATOM 6073 C CA . ARG A 1 15 ? 17.043 1.261 3.018 1.00 34.43 15 ARG A CA 7
ATOM 6074 C C . ARG A 1 15 ? 16.955 -0.172 2.502 1.00 73.20 15 ARG A C 7
ATOM 6075 O O . ARG A 1 15 ? 17.762 -0.596 1.674 1.00 20.11 15 ARG A O 7
ATOM 6096 N N . HIS A 1 16 ? 15.970 -0.915 2.998 1.00 72.11 16 HIS A N 7
ATOM 6097 C CA . HIS A 1 16 ? 15.777 -2.302 2.587 1.00 70.30 16 HIS A CA 7
ATOM 6098 C C . HIS A 1 16 ? 14.489 -2.455 1.784 1.00 40.21 16 HIS A C 7
ATOM 6099 O O . HIS A 1 16 ? 14.105 -3.566 1.414 1.00 30.52 16 HIS A O 7
ATOM 6113 N N . SER A 1 17 ? 13.825 -1.335 1.519 1.00 12.25 17 SER A N 7
ATOM 6114 C CA . SER A 1 17 ? 12.578 -1.347 0.763 1.00 41.11 17 SER A CA 7
ATOM 6115 C C . SER A 1 17 ? 12.842 -1.595 -0.719 1.00 52.44 17 SER A C 7
ATOM 6116 O O . SER A 1 17 ? 11.955 -2.025 -1.456 1.00 24.21 17 SER A O 7
ATOM 6124 N N . CYS A 1 18 ? 14.069 -1.319 -1.148 1.00 2.32 18 CYS A N 7
ATOM 6125 C CA . CYS A 1 18 ? 14.452 -1.510 -2.542 1.00 63.44 18 CYS A CA 7
ATOM 6126 C C . CYS A 1 18 ? 14.108 -2.921 -3.012 1.00 71.45 18 CYS A C 7
ATOM 6127 O O . CYS A 1 18 ? 14.288 -3.893 -2.279 1.00 3.55 18 CYS A O 7
ATOM 6134 N N . CYS A 1 19 ? 13.611 -3.023 -4.241 1.00 74.11 19 CYS A N 7
ATOM 6135 C CA . CYS A 1 19 ? 13.241 -4.313 -4.810 1.00 14.05 19 CYS A CA 7
ATOM 6136 C C . CYS A 1 19 ? 14.388 -5.311 -4.690 1.00 21.04 19 CYS A C 7
ATOM 6137 O O . CYS A 1 19 ? 15.526 -4.933 -4.407 1.00 62.23 19 CYS A O 7
ATOM 6144 N N . ARG A 1 20 ? 14.082 -6.585 -4.906 1.00 61.30 20 ARG A N 7
ATOM 6145 C CA . ARG A 1 20 ? 15.087 -7.638 -4.821 1.00 40.12 20 ARG A CA 7
ATOM 6146 C C . ARG A 1 20 ? 15.052 -8.525 -6.063 1.00 32.05 20 ARG A C 7
ATOM 6147 O O . ARG A 1 20 ? 14.005 -9.056 -6.430 1.00 62.53 20 ARG A O 7
ATOM 6168 N N . GLY A 1 21 ? 16.206 -8.681 -6.706 1.00 52.13 21 GLY A N 7
ATOM 6169 C CA . GLY A 1 21 ? 16.285 -9.502 -7.898 1.00 13.11 21 GLY A CA 7
ATOM 6170 C C . GLY A 1 21 ? 16.390 -10.981 -7.578 1.00 61.44 21 GLY A C 7
ATOM 6171 O O . GLY A 1 21 ? 15.855 -11.444 -6.571 1.00 21.44 21 GLY A O 7
ATOM 6175 N N . ASP A 1 22 ? 17.079 -11.723 -8.438 1.00 44.30 22 ASP A N 7
ATOM 6176 C CA . ASP A 1 22 ? 17.252 -13.158 -8.242 1.00 51.53 22 ASP A CA 7
ATOM 6177 C C . ASP A 1 22 ? 18.622 -13.463 -7.647 1.00 32.12 22 ASP A C 7
ATOM 6178 O O . ASP A 1 22 ? 18.741 -14.257 -6.713 1.00 50.24 22 ASP A O 7
ATOM 6187 N N . MET A 1 23 ? 19.654 -12.830 -8.194 1.00 50.21 23 MET A N 7
ATOM 6188 C CA . MET A 1 23 ? 21.017 -13.035 -7.717 1.00 15.13 23 MET A CA 7
ATOM 6189 C C . MET A 1 23 ? 21.355 -12.053 -6.600 1.00 53.20 23 MET A C 7
ATOM 6190 O O . MET A 1 23 ? 21.644 -12.455 -5.472 1.00 74.21 23 MET A O 7
ATOM 6204 N N . PHE A 1 24 ? 21.317 -10.763 -6.920 1.00 4.32 24 PHE A N 7
ATOM 6205 C CA . PHE A 1 24 ? 21.621 -9.724 -5.943 1.00 34.14 24 PHE A CA 7
ATOM 6206 C C . PHE A 1 24 ? 20.558 -8.630 -5.964 1.00 52.45 24 PHE A C 7
ATOM 6207 O O . PHE A 1 24 ? 19.894 -8.413 -6.978 1.00 31.24 24 PHE A O 7
ATOM 6224 N N . LYS A 1 25 ? 20.400 -7.946 -4.837 1.00 44.41 25 LYS A N 7
ATOM 6225 C CA . LYS A 1 25 ? 19.418 -6.874 -4.722 1.00 64.34 25 LYS A CA 7
ATOM 6226 C C . LYS A 1 25 ? 20.079 -5.509 -4.887 1.00 63.21 25 LYS A C 7
ATOM 6227 O O . LYS A 1 25 ? 21.291 -5.371 -4.709 1.00 73.14 25 LYS A O 7
ATOM 6246 N N . TYR A 1 26 ? 19.279 -4.505 -5.224 1.00 41.45 26 TYR A N 7
ATOM 6247 C CA . TYR A 1 26 ? 19.787 -3.152 -5.413 1.00 12.20 26 TYR A CA 7
ATOM 6248 C C . TYR A 1 26 ? 20.268 -2.561 -4.090 1.00 44.32 26 TYR A C 7
ATOM 6249 O O . TYR A 1 26 ? 19.834 -2.977 -3.016 1.00 22.14 26 TYR A O 7
ATOM 6267 N N . VAL A 1 27 ? 21.169 -1.588 -4.177 1.00 60.43 27 VAL A N 7
ATOM 6268 C CA . VAL A 1 27 ? 21.708 -0.937 -2.989 1.00 74.20 27 VAL A CA 7
ATOM 6269 C C . VAL A 1 27 ? 21.298 0.530 -2.931 1.00 72.13 27 VAL A C 7
ATOM 6270 O O . VAL A 1 27 ? 21.402 1.255 -3.921 1.00 1.45 27 VAL A O 7
ATOM 6283 N N . CYS A 1 28 ? 20.831 0.962 -1.765 1.00 53.13 28 CYS A N 7
ATOM 6284 C CA . CYS A 1 28 ? 20.403 2.343 -1.576 1.00 53.25 28 CYS A CA 7
ATOM 6285 C C . CYS A 1 28 ? 21.607 3.278 -1.498 1.00 63.14 28 CYS A C 7
ATOM 6286 O O . CYS A 1 28 ? 22.456 3.143 -0.617 1.00 52.44 28 CYS A O 7
ATOM 6293 N N . ASP A 1 29 ? 21.672 4.228 -2.425 1.00 62.34 29 ASP A N 7
ATOM 6294 C CA . ASP A 1 29 ? 22.770 5.187 -2.462 1.00 22.41 29 ASP A CA 7
ATOM 6295 C C . ASP A 1 29 ? 22.243 6.617 -2.391 1.00 41.31 29 ASP A C 7
ATOM 6296 O O . ASP A 1 29 ? 21.210 6.940 -2.977 1.00 72.33 29 ASP A O 7
ATOM 6305 N N . CYS A 1 30 ? 22.961 7.471 -1.669 1.00 43.14 30 CYS A N 7
ATOM 6306 C CA . CYS A 1 30 ? 22.567 8.867 -1.518 1.00 45.55 30 CYS A CA 7
ATOM 6307 C C . CYS A 1 30 ? 23.565 9.791 -2.210 1.00 54.40 30 CYS A C 7
ATOM 6308 O O . CYS A 1 30 ? 24.776 9.670 -2.018 1.00 41.41 30 CYS A O 7
ATOM 6315 N N . PHE A 1 31 ? 23.050 10.714 -3.015 1.00 44.41 31 PHE A N 7
ATOM 6316 C CA . PHE A 1 31 ? 23.896 11.659 -3.735 1.00 64.44 31 PHE A CA 7
ATOM 6317 C C . PHE A 1 31 ? 23.202 13.011 -3.877 1.00 63.25 31 PHE A C 7
ATOM 6318 O O . PHE A 1 31 ? 22.059 13.182 -3.454 1.00 33.10 31 PHE A O 7
ATOM 6335 N N . TYR A 1 32 ? 23.904 13.968 -4.473 1.00 45.33 32 TYR A N 7
ATOM 6336 C CA . TYR A 1 32 ? 23.359 15.306 -4.668 1.00 60.34 32 TYR A CA 7
ATOM 6337 C C . TYR A 1 32 ? 23.112 15.584 -6.148 1.00 3.51 32 TYR A C 7
ATOM 6338 O O . TYR A 1 32 ? 23.903 16.242 -6.824 1.00 4.34 32 TYR A O 7
ATOM 6356 N N . PRO A 1 33 ? 21.986 15.069 -6.665 1.00 14.23 33 PRO A N 7
ATOM 6357 C CA . PRO A 1 33 ? 21.607 15.249 -8.070 1.00 22.13 33 PRO A CA 7
ATOM 6358 C C . PRO A 1 33 ? 21.210 16.688 -8.385 1.00 52.22 33 PRO A C 7
ATOM 6359 O O . PRO A 1 33 ? 20.059 16.965 -8.717 1.00 3.41 33 PRO A O 7
ATOM 6370 N N . GLU A 1 34 ? 22.173 17.599 -8.278 1.00 34.24 34 GLU A N 7
ATOM 6371 C CA . GLU A 1 34 ? 21.923 19.009 -8.551 1.00 24.34 34 GLU A CA 7
ATOM 6372 C C . GLU A 1 34 ? 20.649 19.480 -7.858 1.00 60.11 34 GLU A C 7
ATOM 6373 O O . GLU A 1 34 ? 19.952 20.366 -8.350 1.00 15.42 34 GLU A O 7
ATOM 6385 N N . GLY A 1 35 ? 20.349 18.878 -6.710 1.00 22.11 35 GLY A N 7
ATOM 6386 C CA . GLY A 1 35 ? 19.158 19.248 -5.968 1.00 52.00 35 GLY A CA 7
ATOM 6387 C C . GLY A 1 35 ? 19.261 18.899 -4.496 1.00 75.12 35 GLY A C 7
ATOM 6388 O O . GLY A 1 35 ? 18.727 17.882 -4.054 1.00 64.35 35 GLY A O 7
ATOM 6392 N N . GLU A 1 36 ? 19.951 19.743 -3.736 1.00 13.34 36 GLU A N 7
ATOM 6393 C CA . GLU A 1 36 ? 20.124 19.516 -2.306 1.00 24.24 36 GLU A CA 7
ATOM 6394 C C . GLU A 1 36 ? 19.151 20.370 -1.498 1.00 71.24 36 GLU A C 7
ATOM 6395 O O . GLU A 1 36 ? 19.544 21.355 -0.873 1.00 2.35 36 GLU A O 7
ATOM 6407 N N . ASP A 1 37 ? 17.879 19.984 -1.516 1.00 50.13 37 ASP A N 7
ATOM 6408 C CA . ASP A 1 37 ? 16.849 20.713 -0.786 1.00 55.42 37 ASP A CA 7
ATOM 6409 C C . ASP A 1 37 ? 17.099 20.646 0.718 1.00 50.44 37 ASP A C 7
ATOM 6410 O O . ASP A 1 37 ? 17.513 21.627 1.334 1.00 75.13 37 ASP A O 7
ATOM 6419 N N . LYS A 1 38 ? 16.842 19.481 1.303 1.00 53.24 38 LYS A N 7
ATOM 6420 C CA . LYS A 1 38 ? 17.039 19.284 2.735 1.00 32.33 38 LYS A CA 7
ATOM 6421 C C . LYS A 1 38 ? 18.183 18.311 2.998 1.00 71.11 38 LYS A C 7
ATOM 6422 O O . LYS A 1 38 ? 18.937 18.469 3.960 1.00 35.44 38 LYS A O 7
ATOM 6441 N N . THR A 1 39 ? 18.310 17.306 2.137 1.00 54.25 39 THR A N 7
ATOM 6442 C CA . THR A 1 39 ? 19.363 16.309 2.276 1.00 73.54 39 THR A CA 7
ATOM 6443 C C . THR A 1 39 ? 19.622 15.593 0.956 1.00 3.44 39 THR A C 7
ATOM 6444 O O . THR A 1 39 ? 18.837 15.707 0.014 1.00 1.33 39 THR A O 7
ATOM 6455 N N . GLU A 1 40 ? 20.726 14.857 0.892 1.00 41.03 40 GLU A N 7
ATOM 6456 C CA . GLU A 1 40 ? 21.088 14.124 -0.316 1.00 72.24 40 GLU A CA 7
ATOM 6457 C C . GLU A 1 40 ? 19.975 13.161 -0.720 1.00 65.42 40 GLU A C 7
ATOM 6458 O O . GLU A 1 40 ? 19.343 12.532 0.129 1.00 72.24 40 GLU A O 7
ATOM 6470 N N . VAL A 1 41 ? 19.741 13.051 -2.023 1.00 31.30 41 VAL A N 7
ATOM 6471 C CA . VAL A 1 41 ? 18.706 12.165 -2.543 1.00 14.14 41 VAL A CA 7
ATOM 6472 C C . VAL A 1 41 ? 19.140 10.707 -2.462 1.00 4.33 41 VAL A C 7
ATOM 6473 O O . VAL A 1 41 ? 20.132 10.307 -3.071 1.00 72.44 41 VAL A O 7
ATOM 6486 N N . CYS A 1 42 ? 18.390 9.912 -1.703 1.00 44.44 42 CYS A N 7
ATOM 6487 C CA . CYS A 1 42 ? 18.696 8.496 -1.541 1.00 22.11 42 CYS A CA 7
ATOM 6488 C C . CYS A 1 42 ? 17.817 7.643 -2.450 1.00 14.13 42 CYS A C 7
ATOM 6489 O O . CYS A 1 42 ? 16.609 7.531 -2.236 1.00 52.43 42 CYS A O 7
ATOM 6496 N N . SER A 1 43 ? 18.430 7.041 -3.463 1.00 73.25 43 SER A N 7
ATOM 6497 C CA . SER A 1 43 ? 17.705 6.199 -4.407 1.00 24.12 43 SER A CA 7
ATOM 6498 C C . SER A 1 43 ? 18.386 4.844 -4.563 1.00 25.42 43 SER A C 7
ATOM 6499 O O . SER A 1 43 ? 19.509 4.643 -4.098 1.00 3.43 43 SER A O 7
ATOM 6507 N N . CYS A 1 44 ? 17.699 3.915 -5.219 1.00 2.51 44 CYS A N 7
ATOM 6508 C CA . CYS A 1 44 ? 18.236 2.577 -5.437 1.00 63.01 44 CYS A CA 7
ATOM 6509 C C . CYS A 1 44 ? 19.206 2.565 -6.615 1.00 22.02 44 CYS A C 7
ATOM 6510 O O . CYS A 1 44 ? 18.846 2.940 -7.731 1.00 63.41 44 CYS A O 7
ATOM 6517 N N . GLN A 1 45 ? 20.436 2.132 -6.358 1.00 72.45 45 GLN A N 7
ATOM 6518 C CA . GLN A 1 45 ? 21.457 2.072 -7.396 1.00 52.41 45 GLN A CA 7
ATOM 6519 C C . GLN A 1 45 ? 22.031 0.664 -7.515 1.00 21.43 45 GLN A C 7
ATOM 6520 O O . GLN A 1 45 ? 22.093 -0.075 -6.533 1.00 21.11 45 GLN A O 7
ATOM 6534 N N . GLN A 1 46 ? 22.448 0.301 -8.723 1.00 10.11 46 GLN A N 7
ATOM 6535 C CA . GLN A 1 46 ? 23.017 -1.020 -8.969 1.00 22.04 46 GLN A CA 7
ATOM 6536 C C . GLN A 1 46 ? 24.540 -0.958 -9.010 1.00 32.22 46 GLN A C 7
ATOM 6537 O O . GLN A 1 46 ? 25.136 0.083 -9.287 1.00 45.04 46 GLN A O 7
ATOM 6551 N N . PRO A 1 47 ? 25.187 -2.099 -8.728 1.00 61.10 47 PRO A N 7
ATOM 6552 C CA . PRO A 1 47 ? 26.649 -2.200 -8.727 1.00 2.54 47 PRO A CA 7
ATOM 6553 C C . PRO A 1 47 ? 27.238 -2.099 -10.130 1.00 44.14 47 PRO A C 7
ATOM 6554 O O . PRO A 1 47 ? 26.520 -1.861 -11.101 1.00 23.10 47 PRO A O 7
ATOM 6565 N N . LYS A 1 48 ? 28.551 -2.279 -10.229 1.00 55.02 48 LYS A N 7
ATOM 6566 C CA . LYS A 1 48 ? 29.238 -2.210 -11.514 1.00 24.45 48 LYS A CA 7
ATOM 6567 C C . LYS A 1 48 ? 29.233 -3.569 -12.207 1.00 43.21 48 LYS A C 7
ATOM 6568 O O . LYS A 1 48 ? 28.772 -4.562 -11.645 1.00 62.52 48 LYS A O 7
ATOM 6587 N N . SER A 1 49 ? 29.752 -3.605 -13.430 1.00 44.43 49 SER A N 7
ATOM 6588 C CA . SER A 1 49 ? 29.805 -4.842 -14.201 1.00 63.41 49 SER A CA 7
ATOM 6589 C C . SER A 1 49 ? 31.098 -4.925 -15.007 1.00 52.23 49 SER A C 7
ATOM 6590 O O . SER A 1 49 ? 31.565 -3.928 -15.558 1.00 24.10 49 SER A O 7
ATOM 6598 N N . HIS A 1 50 ? 31.674 -6.121 -15.068 1.00 0.04 50 HIS A N 7
ATOM 6599 C CA . HIS A 1 50 ? 32.914 -6.336 -15.806 1.00 74.44 50 HIS A CA 7
ATOM 6600 C C . HIS A 1 50 ? 32.719 -7.379 -16.903 1.00 41.21 50 HIS A C 7
ATOM 6601 O O . HIS A 1 50 ? 33.639 -8.128 -17.233 1.00 44.30 50 HIS A O 7
ATOM 6615 N N . LYS A 1 51 ? 31.516 -7.422 -17.465 1.00 63.33 51 LYS A N 7
ATOM 6616 C CA . LYS A 1 51 ? 31.200 -8.373 -18.525 1.00 62.23 51 LYS A CA 7
ATOM 6617 C C . LYS A 1 51 ? 30.298 -7.734 -19.576 1.00 71.14 51 LYS A C 7
ATOM 6618 O O . LYS A 1 51 ? 29.538 -8.424 -20.256 1.00 43.34 51 LYS A O 7
ATOM 6637 N N . ILE A 1 52 ? 30.388 -6.414 -19.704 1.00 63.14 52 ILE A N 7
ATOM 6638 C CA . ILE A 1 52 ? 29.581 -5.684 -20.675 1.00 12.23 52 ILE A CA 7
ATOM 6639 C C . ILE A 1 52 ? 30.381 -4.555 -21.314 1.00 74.13 52 ILE A C 7
ATOM 6640 O O . ILE A 1 52 ? 31.272 -3.981 -20.690 1.00 54.43 52 ILE A O 7
ATOM 6656 N N . ALA A 1 53 ? 30.054 -4.240 -22.564 1.00 34.43 53 ALA A N 7
ATOM 6657 C CA . ALA A 1 53 ? 30.739 -3.177 -23.288 1.00 55.45 53 ALA A CA 7
ATOM 6658 C C . ALA A 1 53 ? 32.249 -3.384 -23.269 1.00 2.11 53 ALA A C 7
ATOM 6659 O O . ALA A 1 53 ? 33.015 -2.424 -23.195 1.00 43.11 53 ALA A O 7
ATOM 6666 N N . GLU A 1 54 ? 32.670 -4.643 -23.336 1.00 42.51 54 GLU A N 7
ATOM 6667 C CA . GLU A 1 54 ? 34.091 -4.974 -23.324 1.00 62.42 54 GLU A CA 7
ATOM 6668 C C . GLU A 1 54 ? 34.769 -4.504 -24.608 1.00 0.50 54 GLU A C 7
ATOM 6669 O O . GLU A 1 54 ? 34.756 -5.199 -25.623 1.00 23.25 54 GLU A O 7
ATOM 6681 N N . LYS A 1 55 ? 35.363 -3.316 -24.555 1.00 42.44 55 LYS A N 7
ATOM 6682 C CA . LYS A 1 55 ? 36.049 -2.750 -25.711 1.00 25.43 55 LYS A CA 7
ATOM 6683 C C . LYS A 1 55 ? 36.929 -1.574 -25.300 1.00 0.30 55 LYS A C 7
ATOM 6684 O O . LYS A 1 55 ? 36.479 -0.664 -24.602 1.00 32.34 55 LYS A O 7
ATOM 6703 N N . ILE A 1 56 ? 38.184 -1.599 -25.737 1.00 40.51 56 ILE A N 7
ATOM 6704 C CA . ILE A 1 56 ? 39.125 -0.534 -25.415 1.00 62.10 56 ILE A CA 7
ATOM 6705 C C . ILE A 1 56 ? 38.859 0.708 -26.261 1.00 63.50 56 ILE A C 7
ATOM 6706 O O . ILE A 1 56 ? 38.869 0.647 -27.491 1.00 51.35 56 ILE A O 7
ATOM 6722 N N . ILE A 1 57 ? 38.625 1.831 -25.593 1.00 64.52 57 ILE A N 7
ATOM 6723 C CA . ILE A 1 57 ? 38.360 3.088 -26.283 1.00 62.45 57 ILE A CA 7
ATOM 6724 C C . ILE A 1 57 ? 39.655 3.832 -26.586 1.00 3.33 57 ILE A C 7
ATOM 6725 O O . ILE A 1 57 ? 40.490 4.032 -25.703 1.00 51.35 57 ILE A O 7
ATOM 6741 N N . ASP A 1 58 ? 39.817 4.242 -27.840 1.00 5.43 58 ASP A N 7
ATOM 6742 C CA . ASP A 1 58 ? 41.010 4.967 -28.260 1.00 41.22 58 ASP A CA 7
ATOM 6743 C C . ASP A 1 58 ? 41.103 6.316 -27.555 1.00 51.20 58 ASP A C 7
ATOM 6744 O O . ASP A 1 58 ? 40.089 6.967 -27.302 1.00 0.34 58 ASP A O 7
ATOM 6753 N N . LYS A 1 59 ? 42.325 6.730 -27.237 1.00 2.51 59 LYS A N 7
ATOM 6754 C CA . LYS A 1 59 ? 42.551 8.001 -26.561 1.00 11.10 59 LYS A CA 7
ATOM 6755 C C . LYS A 1 59 ? 41.965 9.158 -27.365 1.00 51.42 59 LYS A C 7
ATOM 6756 O O . LYS A 1 59 ? 41.026 9.819 -26.925 1.00 73.11 59 LYS A O 7
ATOM 6775 N N . ALA A 1 60 ? 42.525 9.393 -28.548 1.00 31.34 60 ALA A N 7
ATOM 6776 C CA . ALA A 1 60 ? 42.055 10.467 -29.415 1.00 64.42 60 ALA A CA 7
ATOM 6777 C C . ALA A 1 60 ? 42.702 10.384 -30.792 1.00 73.53 60 ALA A C 7
ATOM 6778 O O . ALA A 1 60 ? 43.835 9.919 -30.931 1.00 63.20 60 ALA A O 7
ATOM 6785 N N . LYS A 1 61 ? 41.978 10.835 -31.810 1.00 44.54 61 LYS A N 7
ATOM 6786 C CA . LYS A 1 61 ? 42.480 10.811 -33.178 1.00 43.14 61 LYS A CA 7
ATOM 6787 C C . LYS A 1 61 ? 43.849 11.478 -33.266 1.00 42.01 61 LYS A C 7
ATOM 6788 O O . LYS A 1 61 ? 43.971 12.694 -33.108 1.00 53.30 61 LYS A O 7
ATOM 6807 N N . THR A 1 62 ? 44.878 10.676 -33.521 1.00 55.23 62 THR A N 7
ATOM 6808 C CA . THR A 1 62 ? 46.238 11.188 -33.629 1.00 55.23 62 THR A CA 7
ATOM 6809 C C . THR A 1 62 ? 46.341 12.244 -34.723 1.00 52.40 62 THR A C 7
ATOM 6810 O O . THR A 1 62 ? 45.569 12.239 -35.682 1.00 24.31 62 THR A O 7
ATOM 6821 N N . THR A 1 63 ? 47.301 13.153 -34.574 1.00 50.34 63 THR A N 7
ATOM 6822 C CA . THR A 1 63 ? 47.506 14.216 -35.549 1.00 11.35 63 THR A CA 7
ATOM 6823 C C . THR A 1 63 ? 46.297 15.143 -35.614 1.00 41.42 63 THR A C 7
ATOM 6824 O O . THR A 1 63 ? 45.196 14.773 -35.200 1.00 11.15 63 THR A O 7
ATOM 6835 N N . LEU A 1 64 ? 46.507 16.346 -36.134 1.00 70.34 64 LEU A N 7
ATOM 6836 C CA . LEU A 1 64 ? 45.432 17.326 -36.254 1.00 55.13 64 LEU A CA 7
ATOM 6837 C C . LEU A 1 64 ? 44.756 17.560 -34.907 1.00 73.05 64 LEU A C 7
ATOM 6838 O O . LEU A 1 64 ? 44.967 18.590 -34.266 1.00 33.22 64 LEU A O 7
ATOM 6854 N N . ALA A 1 1 ? 2.629 -8.608 -10.936 1.00 14.01 1 ALA A N 8
ATOM 6855 C CA . ALA A 1 1 ? 2.727 -7.203 -10.558 1.00 3.42 1 ALA A CA 8
ATOM 6856 C C . ALA A 1 1 ? 3.659 -7.019 -9.365 1.00 73.22 1 ALA A C 8
ATOM 6857 O O . ALA A 1 1 ? 3.599 -7.774 -8.394 1.00 13.11 1 ALA A O 8
ATOM 6864 N N . LYS A 1 2 ? 4.521 -6.011 -9.444 1.00 53.10 2 LYS A N 8
ATOM 6865 C CA . LYS A 1 2 ? 5.467 -5.727 -8.370 1.00 12.24 2 LYS A CA 8
ATOM 6866 C C . LYS A 1 2 ? 5.450 -4.245 -8.008 1.00 63.02 2 LYS A C 8
ATOM 6867 O O . LYS A 1 2 ? 6.043 -3.420 -8.703 1.00 75.41 2 LYS A O 8
ATOM 6886 N N . ALA A 1 3 ? 4.766 -3.915 -6.918 1.00 51.13 3 ALA A N 8
ATOM 6887 C CA . ALA A 1 3 ? 4.675 -2.533 -6.463 1.00 2.52 3 ALA A CA 8
ATOM 6888 C C . ALA A 1 3 ? 5.847 -2.176 -5.553 1.00 22.34 3 ALA A C 8
ATOM 6889 O O . ALA A 1 3 ? 5.803 -1.181 -4.830 1.00 53.13 3 ALA A O 8
ATOM 6896 N N . CYS A 1 4 ? 6.892 -2.995 -5.594 1.00 1.31 4 CYS A N 8
ATOM 6897 C CA . CYS A 1 4 ? 8.075 -2.768 -4.773 1.00 21.42 4 CYS A CA 8
ATOM 6898 C C . CYS A 1 4 ? 8.800 -1.497 -5.206 1.00 21.32 4 CYS A C 8
ATOM 6899 O O . CYS A 1 4 ? 8.290 -0.721 -6.014 1.00 23.23 4 CYS A O 8
ATOM 6906 N N . THR A 1 5 ? 9.996 -1.291 -4.662 1.00 60.33 5 THR A N 8
ATOM 6907 C CA . THR A 1 5 ? 10.793 -0.116 -4.990 1.00 44.34 5 THR A CA 8
ATOM 6908 C C . THR A 1 5 ? 12.004 -0.491 -5.837 1.00 62.45 5 THR A C 8
ATOM 6909 O O . THR A 1 5 ? 13.100 -0.725 -5.326 1.00 71.25 5 THR A O 8
ATOM 6920 N N . PRO A 1 6 ? 11.805 -0.549 -7.162 1.00 50.32 6 PRO A N 8
ATOM 6921 C CA . PRO A 1 6 ? 12.871 -0.894 -8.108 1.00 50.02 6 PRO A CA 8
ATOM 6922 C C . PRO A 1 6 ? 13.928 0.200 -8.215 1.00 71.14 6 PRO A C 8
ATOM 6923 O O . PRO A 1 6 ? 13.980 1.111 -7.387 1.00 33.32 6 PRO A O 8
ATOM 6934 N N . LEU A 1 7 ? 14.768 0.106 -9.240 1.00 2.42 7 LEU A N 8
ATOM 6935 C CA . LEU A 1 7 ? 15.824 1.090 -9.456 1.00 11.32 7 LEU A CA 8
ATOM 6936 C C . LEU A 1 7 ? 15.237 2.443 -9.844 1.00 11.03 7 LEU A C 8
ATOM 6937 O O . LEU A 1 7 ? 14.139 2.520 -10.397 1.00 13.32 7 LEU A O 8
ATOM 6953 N N . LEU A 1 8 ? 15.975 3.507 -9.553 1.00 30.35 8 LEU A N 8
ATOM 6954 C CA . LEU A 1 8 ? 15.530 4.859 -9.873 1.00 54.44 8 LEU A CA 8
ATOM 6955 C C . LEU A 1 8 ? 14.289 5.229 -9.067 1.00 72.32 8 LEU A C 8
ATOM 6956 O O . LEU A 1 8 ? 13.432 5.979 -9.534 1.00 32.42 8 LEU A O 8
ATOM 6972 N N . HIS A 1 9 ? 14.200 4.699 -7.851 1.00 40.43 9 HIS A N 8
ATOM 6973 C CA . HIS A 1 9 ? 13.066 4.975 -6.977 1.00 23.22 9 HIS A CA 8
ATOM 6974 C C . HIS A 1 9 ? 13.534 5.278 -5.557 1.00 23.14 9 HIS A C 8
ATOM 6975 O O . HIS A 1 9 ? 14.408 4.595 -5.023 1.00 51.31 9 HIS A O 8
ATOM 6989 N N . ASP A 1 10 ? 12.949 6.306 -4.953 1.00 4.31 10 ASP A N 8
ATOM 6990 C CA . ASP A 1 10 ? 13.306 6.699 -3.594 1.00 0.42 10 ASP A CA 8
ATOM 6991 C C . ASP A 1 10 ? 13.237 5.505 -2.647 1.00 61.15 10 ASP A C 8
ATOM 6992 O O . ASP A 1 10 ? 12.405 4.612 -2.816 1.00 11.44 10 ASP A O 8
ATOM 7001 N N . CYS A 1 11 ? 14.116 5.495 -1.651 1.00 50.33 11 CYS A N 8
ATOM 7002 C CA . CYS A 1 11 ? 14.156 4.410 -0.677 1.00 53.43 11 CYS A CA 8
ATOM 7003 C C . CYS A 1 11 ? 14.415 4.950 0.727 1.00 12.31 11 CYS A C 8
ATOM 7004 O O . CYS A 1 11 ? 14.818 4.209 1.623 1.00 64.51 11 CYS A O 8
ATOM 7011 N N . SER A 1 12 ? 14.178 6.245 0.910 1.00 44.51 12 SER A N 8
ATOM 7012 C CA . SER A 1 12 ? 14.389 6.885 2.203 1.00 14.53 12 SER A CA 8
ATOM 7013 C C . SER A 1 12 ? 13.477 6.278 3.265 1.00 61.22 12 SER A C 8
ATOM 7014 O O . SER A 1 12 ? 13.902 6.019 4.391 1.00 51.12 12 SER A O 8
ATOM 7022 N N . HIS A 1 13 ? 12.220 6.052 2.896 1.00 1.31 13 HIS A N 8
ATOM 7023 C CA . HIS A 1 13 ? 11.246 5.474 3.816 1.00 33.11 13 HIS A CA 8
ATOM 7024 C C . HIS A 1 13 ? 11.703 4.101 4.299 1.00 35.43 13 HIS A C 8
ATOM 7025 O O . HIS A 1 13 ? 11.409 3.699 5.425 1.00 54.44 13 HIS A O 8
ATOM 7039 N N . ASP A 1 14 ? 12.423 3.387 3.441 1.00 73.21 14 ASP A N 8
ATOM 7040 C CA . ASP A 1 14 ? 12.921 2.059 3.781 1.00 51.22 14 ASP A CA 8
ATOM 7041 C C . ASP A 1 14 ? 14.000 1.616 2.797 1.00 73.23 14 ASP A C 8
ATOM 7042 O O . ASP A 1 14 ? 13.697 1.124 1.709 1.00 2.40 14 ASP A O 8
ATOM 7051 N N . ARG A 1 15 ? 15.258 1.794 3.186 1.00 21.32 15 ARG A N 8
ATOM 7052 C CA . ARG A 1 15 ? 16.381 1.415 2.337 1.00 34.43 15 ARG A CA 8
ATOM 7053 C C . ARG A 1 15 ? 16.386 -0.090 2.08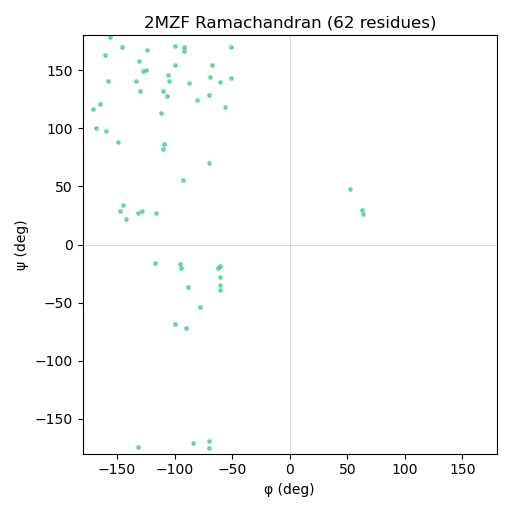2 1.00 73.20 15 ARG A C 8
ATOM 7054 O O . ARG A 1 15 ? 17.012 -0.567 1.136 1.00 20.11 15 ARG A O 8
ATOM 7075 N N . HIS A 1 16 ? 15.684 -0.832 2.933 1.00 72.11 16 HIS A N 8
ATOM 7076 C CA . HIS A 1 16 ? 15.606 -2.282 2.800 1.00 70.30 16 HIS A CA 8
ATOM 7077 C C . HIS A 1 16 ? 14.301 -2.697 2.130 1.00 40.21 16 HIS A C 8
ATOM 7078 O O . HIS A 1 16 ? 13.882 -3.851 2.226 1.00 30.52 16 HIS A O 8
ATOM 7092 N N . SER A 1 17 ? 13.661 -1.750 1.452 1.00 12.25 17 SER A N 8
ATOM 7093 C CA . SER A 1 17 ? 12.401 -2.016 0.769 1.00 41.11 17 SER A CA 8
ATOM 7094 C C . SER A 1 17 ? 12.625 -2.225 -0.724 1.00 52.44 17 SER A C 8
ATOM 7095 O O . SER A 1 17 ? 11.764 -2.758 -1.425 1.00 24.21 17 SER A O 8
ATOM 7103 N N . CYS A 1 18 ? 13.789 -1.801 -1.207 1.00 2.32 18 CYS A N 8
ATOM 7104 C CA . CYS A 1 18 ? 14.129 -1.940 -2.617 1.00 63.44 18 CYS A CA 8
ATOM 7105 C C . CYS A 1 18 ? 13.912 -3.374 -3.091 1.00 71.45 18 CYS A C 8
ATOM 7106 O O . CYS A 1 18 ? 14.157 -4.328 -2.351 1.00 3.55 18 CYS A O 8
ATOM 7113 N N . CYS A 1 19 ? 13.452 -3.520 -4.329 1.00 74.11 19 CYS A N 8
ATOM 7114 C CA . CYS A 1 19 ? 13.201 -4.837 -4.902 1.00 14.05 19 CYS A CA 8
ATOM 7115 C C . CYS A 1 19 ? 14.424 -5.736 -4.752 1.00 21.04 19 CYS A C 8
ATOM 7116 O O . CYS A 1 19 ? 15.499 -5.281 -4.363 1.00 62.23 19 CYS A O 8
ATOM 7123 N N . ARG A 1 20 ? 14.250 -7.017 -5.063 1.00 61.30 20 ARG A N 8
ATOM 7124 C CA . ARG A 1 20 ? 15.338 -7.982 -4.961 1.00 40.12 20 ARG A CA 8
ATOM 7125 C C . ARG A 1 20 ? 15.439 -8.824 -6.230 1.00 32.05 20 ARG A C 8
ATOM 7126 O O . ARG A 1 20 ? 14.504 -8.877 -7.028 1.00 62.53 20 ARG A O 8
ATOM 7147 N N . GLY A 1 21 ? 16.583 -9.478 -6.411 1.00 52.13 21 GLY A N 8
ATOM 7148 C CA . GLY A 1 21 ? 16.785 -10.308 -7.585 1.00 13.11 21 GLY A CA 8
ATOM 7149 C C . GLY A 1 21 ? 17.521 -11.594 -7.267 1.00 61.44 21 GLY A C 8
ATOM 7150 O O . GLY A 1 21 ? 17.726 -11.927 -6.099 1.00 21.44 21 GLY A O 8
ATOM 7154 N N . ASP A 1 22 ? 17.916 -12.320 -8.306 1.00 44.30 22 ASP A N 8
ATOM 7155 C CA . ASP A 1 22 ? 18.633 -13.578 -8.132 1.00 51.53 22 ASP A CA 8
ATOM 7156 C C . ASP A 1 22 ? 20.141 -13.348 -8.130 1.00 32.12 22 ASP A C 8
ATOM 7157 O O . ASP A 1 22 ? 20.889 -14.081 -7.482 1.00 50.24 22 ASP A O 8
ATOM 7166 N N . MET A 1 23 ? 20.581 -12.327 -8.856 1.00 50.21 23 MET A N 8
ATOM 7167 C CA . MET A 1 23 ? 22.000 -12.001 -8.938 1.00 15.13 23 MET A CA 8
ATOM 7168 C C . MET A 1 23 ? 22.395 -11.018 -7.841 1.00 53.20 23 MET A C 8
ATOM 7169 O O . MET A 1 23 ? 23.142 -11.363 -6.925 1.00 74.21 23 MET A O 8
ATOM 7183 N N . PHE A 1 24 ? 21.891 -9.793 -7.940 1.00 4.32 24 PHE A N 8
ATOM 7184 C CA . PHE A 1 24 ? 22.192 -8.759 -6.957 1.00 34.14 24 PHE A CA 8
ATOM 7185 C C . PHE A 1 24 ? 20.952 -7.929 -6.641 1.00 52.45 24 PHE A C 8
ATOM 7186 O O . PHE A 1 24 ? 20.080 -7.747 -7.491 1.00 31.24 24 PHE A O 8
ATOM 7203 N N . LYS A 1 25 ? 20.879 -7.429 -5.412 1.00 44.41 25 LYS A N 8
ATOM 7204 C CA . LYS A 1 25 ? 19.746 -6.617 -4.982 1.00 64.34 25 LYS A CA 8
ATOM 7205 C C . LYS A 1 25 ? 20.087 -5.131 -5.042 1.00 63.21 25 LYS A C 8
ATOM 7206 O O . LYS A 1 25 ? 21.239 -4.741 -4.850 1.00 73.14 25 LYS A O 8
ATOM 7225 N N . TYR A 1 26 ? 19.080 -4.309 -5.309 1.00 41.45 26 TYR A N 8
ATOM 7226 C CA . TYR A 1 26 ? 19.273 -2.867 -5.395 1.00 12.20 26 TYR A CA 8
ATOM 7227 C C . TYR A 1 26 ? 19.623 -2.281 -4.031 1.00 44.32 26 TYR A C 8
ATOM 7228 O O . TYR A 1 26 ? 18.996 -2.608 -3.023 1.00 22.14 26 TYR A O 8
ATOM 7246 N N . VAL A 1 27 ? 20.630 -1.413 -4.007 1.00 60.43 27 VAL A N 8
ATOM 7247 C CA . VAL A 1 27 ? 21.064 -0.780 -2.767 1.00 74.20 27 VAL A CA 8
ATOM 7248 C C . VAL A 1 27 ? 20.656 0.688 -2.729 1.00 72.13 27 VAL A C 8
ATOM 7249 O O . VAL A 1 27 ? 20.662 1.374 -3.752 1.00 1.45 27 VAL A O 8
ATOM 7262 N N . CYS A 1 28 ? 20.300 1.167 -1.541 1.00 53.13 28 CYS A N 8
ATOM 7263 C CA . CYS A 1 28 ? 19.888 2.555 -1.366 1.00 53.25 28 CYS A CA 8
ATOM 7264 C C . CYS A 1 28 ? 21.088 3.493 -1.454 1.00 63.14 28 CYS A C 8
ATOM 7265 O O . CYS A 1 28 ? 21.967 3.477 -0.592 1.00 52.44 28 CYS A O 8
ATOM 7272 N N . ASP A 1 29 ? 21.118 4.309 -2.502 1.00 62.34 29 ASP A N 8
ATOM 7273 C CA . ASP A 1 29 ? 22.209 5.256 -2.703 1.00 22.41 29 ASP A CA 8
ATOM 7274 C C . ASP A 1 29 ? 21.700 6.694 -2.636 1.00 41.31 29 ASP A C 8
ATOM 7275 O O . ASP A 1 29 ? 20.652 7.018 -3.196 1.00 72.33 29 ASP A O 8
ATOM 7284 N N . CYS A 1 30 ? 22.448 7.549 -1.949 1.00 43.14 30 CYS A N 8
ATOM 7285 C CA . CYS A 1 30 ? 22.073 8.951 -1.808 1.00 45.55 30 CYS A CA 8
ATOM 7286 C C . CYS A 1 30 ? 23.001 9.847 -2.624 1.00 54.40 30 CYS A C 8
ATOM 7287 O O . CYS A 1 30 ? 24.204 9.600 -2.708 1.00 41.41 30 CYS A O 8
ATOM 7294 N N . PHE A 1 31 ? 22.432 10.888 -3.222 1.00 44.41 31 PHE A N 8
ATOM 7295 C CA . PHE A 1 31 ? 23.207 11.821 -4.033 1.00 64.44 31 PHE A CA 8
ATOM 7296 C C . PHE A 1 31 ? 22.662 13.240 -3.898 1.00 63.25 31 PHE A C 8
ATOM 7297 O O . PHE A 1 31 ? 21.589 13.454 -3.333 1.00 33.10 31 PHE A O 8
ATOM 7314 N N . TYR A 1 32 ? 23.409 14.205 -4.421 1.00 45.33 32 TYR A N 8
ATOM 7315 C CA . TYR A 1 32 ? 23.003 15.605 -4.357 1.00 60.34 32 TYR A CA 8
ATOM 7316 C C . TYR A 1 32 ? 22.620 16.125 -5.740 1.00 3.51 32 TYR A C 8
ATOM 7317 O O . TYR A 1 32 ? 23.412 16.763 -6.433 1.00 4.34 32 TYR A O 8
ATOM 7335 N N . PRO A 1 33 ? 21.374 15.845 -6.151 1.00 14.23 33 PRO A N 8
ATOM 7336 C CA . PRO A 1 33 ? 20.855 16.275 -7.453 1.00 22.13 33 PRO A CA 8
ATOM 7337 C C . PRO A 1 33 ? 20.644 17.784 -7.523 1.00 52.22 33 PRO A C 8
ATOM 7338 O O . PRO A 1 33 ? 19.511 18.261 -7.555 1.00 3.41 33 PRO A O 8
ATOM 7349 N N . GLU A 1 34 ? 21.745 18.529 -7.549 1.00 34.24 34 GLU A N 8
ATOM 7350 C CA . GLU A 1 34 ? 21.680 19.984 -7.615 1.00 24.34 34 GLU A CA 8
ATOM 7351 C C . GLU A 1 34 ? 21.015 20.557 -6.367 1.00 60.11 34 GLU A C 8
ATOM 7352 O O . GLU A 1 34 ? 20.411 21.628 -6.408 1.00 15.42 34 GLU A O 8
ATOM 7364 N N . GLY A 1 35 ? 21.131 19.834 -5.257 1.00 22.11 35 GLY A N 8
ATOM 7365 C CA . GLY A 1 35 ? 20.535 20.284 -4.013 1.00 52.00 35 GLY A CA 8
ATOM 7366 C C . GLY A 1 35 ? 21.388 19.945 -2.806 1.00 75.12 35 GLY A C 8
ATOM 7367 O O . GLY A 1 35 ? 20.865 19.683 -1.724 1.00 64.35 35 GLY A O 8
ATOM 7371 N N . GLU A 1 36 ? 22.704 19.947 -2.993 1.00 13.34 36 GLU A N 8
ATOM 7372 C CA . GLU A 1 36 ? 23.629 19.634 -1.911 1.00 24.24 36 GLU A CA 8
ATOM 7373 C C . GLU A 1 36 ? 23.465 20.614 -0.753 1.00 71.24 36 GLU A C 8
ATOM 7374 O O . GLU A 1 36 ? 23.831 20.318 0.383 1.00 2.35 36 GLU A O 8
ATOM 7386 N N . ASP A 1 37 ? 22.913 21.786 -1.052 1.00 50.13 37 ASP A N 8
ATOM 7387 C CA . ASP A 1 37 ? 22.699 22.811 -0.037 1.00 55.42 37 ASP A CA 8
ATOM 7388 C C . ASP A 1 37 ? 21.276 22.746 0.509 1.00 50.44 37 ASP A C 8
ATOM 7389 O O . ASP A 1 37 ? 20.975 23.319 1.557 1.00 75.13 37 ASP A O 8
ATOM 7398 N N . LYS A 1 38 ? 20.404 22.044 -0.206 1.00 53.24 38 LYS A N 8
ATOM 7399 C CA . LYS A 1 38 ? 19.013 21.903 0.205 1.00 32.33 38 LYS A CA 8
ATOM 7400 C C . LYS A 1 38 ? 18.781 20.559 0.888 1.00 71.11 38 LYS A C 8
ATOM 7401 O O . LYS A 1 38 ? 18.586 20.491 2.102 1.00 35.44 38 LYS A O 8
ATOM 7420 N N . THR A 1 39 ? 18.804 19.488 0.099 1.00 54.25 39 THR A N 8
ATOM 7421 C CA . THR A 1 39 ? 18.597 18.146 0.626 1.00 73.54 39 THR A CA 8
ATOM 7422 C C . THR A 1 39 ? 19.158 17.090 -0.320 1.00 3.44 39 THR A C 8
ATOM 7423 O O . THR A 1 39 ? 19.416 17.368 -1.490 1.00 1.33 39 THR A O 8
ATOM 7434 N N . GLU A 1 40 ? 19.343 15.879 0.195 1.00 41.03 40 GLU A N 8
ATOM 7435 C CA . GLU A 1 40 ? 19.875 14.782 -0.606 1.00 72.24 40 GLU A CA 8
ATOM 7436 C C . GLU A 1 40 ? 18.776 13.784 -0.958 1.00 65.42 40 GLU A C 8
ATOM 7437 O O . GLU A 1 40 ? 17.843 13.571 -0.184 1.00 72.24 40 GLU A O 8
ATOM 7449 N N . VAL A 1 41 ? 18.893 13.174 -2.134 1.00 31.30 41 VAL A N 8
ATOM 7450 C CA . VAL A 1 41 ? 17.910 12.198 -2.591 1.00 14.14 41 VAL A CA 8
ATOM 7451 C C . VAL A 1 41 ? 18.474 10.784 -2.533 1.00 4.33 41 VAL A C 8
ATOM 7452 O O . VAL A 1 41 ? 19.541 10.506 -3.083 1.00 72.44 41 VAL A O 8
ATOM 7465 N N . CYS A 1 42 ? 17.752 9.891 -1.865 1.00 44.44 42 CYS A N 8
ATOM 7466 C CA . CYS A 1 42 ? 18.179 8.503 -1.735 1.00 22.11 42 CYS A CA 8
ATOM 7467 C C . CYS A 1 42 ? 17.270 7.577 -2.538 1.00 14.13 42 CYS A C 8
ATOM 7468 O O . CYS A 1 42 ? 16.097 7.405 -2.209 1.00 52.43 42 CYS A O 8
ATOM 7475 N N . SER A 1 43 ? 17.821 6.982 -3.590 1.00 73.25 43 SER A N 8
ATOM 7476 C CA . SER A 1 43 ? 17.059 6.076 -4.443 1.00 24.12 43 SER A CA 8
ATOM 7477 C C . SER A 1 43 ? 17.774 4.736 -4.586 1.00 25.42 43 SER A C 8
ATOM 7478 O O . SER A 1 43 ? 18.915 4.577 -4.150 1.00 3.43 43 SER A O 8
ATOM 7486 N N . CYS A 1 44 ? 17.094 3.772 -5.198 1.00 2.51 44 CYS A N 8
ATOM 7487 C CA . CYS A 1 44 ? 17.661 2.445 -5.399 1.00 63.01 44 CYS A CA 8
ATOM 7488 C C . CYS A 1 44 ? 18.604 2.431 -6.599 1.00 22.02 44 CYS A C 8
ATOM 7489 O O . CYS A 1 44 ? 18.218 2.799 -7.708 1.00 63.41 44 CYS A O 8
ATOM 7496 N N . GLN A 1 45 ? 19.841 2.004 -6.367 1.00 72.45 45 GLN A N 8
ATOM 7497 C CA . GLN A 1 45 ? 20.839 1.943 -7.429 1.00 52.41 45 GLN A CA 8
ATOM 7498 C C . GLN A 1 45 ? 21.536 0.587 -7.443 1.00 21.43 45 GLN A C 8
ATOM 7499 O O . GLN A 1 45 ? 21.442 -0.179 -6.486 1.00 21.11 45 GLN A O 8
ATOM 7513 N N . GLN A 1 46 ? 22.235 0.299 -8.537 1.00 10.11 46 GLN A N 8
ATOM 7514 C CA . GLN A 1 46 ? 22.947 -0.967 -8.676 1.00 22.04 46 GLN A CA 8
ATOM 7515 C C . GLN A 1 46 ? 24.313 -0.899 -8.000 1.00 32.22 46 GLN A C 8
ATOM 7516 O O . GLN A 1 46 ? 24.866 0.176 -7.769 1.00 45.04 46 GLN A O 8
ATOM 7530 N N . PRO A 1 47 ? 24.871 -2.075 -7.675 1.00 61.10 47 PRO A N 8
ATOM 7531 C CA . PRO A 1 47 ? 26.180 -2.176 -7.022 1.00 2.54 47 PRO A CA 8
ATOM 7532 C C . PRO A 1 47 ? 27.323 -1.778 -7.949 1.00 44.14 47 PRO A C 8
ATOM 7533 O O . PRO A 1 47 ? 27.098 -1.341 -9.077 1.00 23.10 47 PRO A O 8
ATOM 7544 N N . LYS A 1 48 ? 28.551 -1.931 -7.465 1.00 55.02 48 LYS A N 8
ATOM 7545 C CA . LYS A 1 48 ? 29.732 -1.589 -8.251 1.00 24.45 48 LYS A CA 8
ATOM 7546 C C . LYS A 1 48 ? 30.123 -2.738 -9.174 1.00 43.21 48 LYS A C 8
ATOM 7547 O O . LYS A 1 48 ? 30.286 -3.875 -8.730 1.00 62.52 48 LYS A O 8
ATOM 7566 N N . SER A 1 49 ? 30.272 -2.435 -10.459 1.00 44.43 49 SER A N 8
ATOM 7567 C CA . SER A 1 49 ? 30.641 -3.443 -11.445 1.00 63.41 49 SER A CA 8
ATOM 7568 C C . SER A 1 49 ? 31.601 -2.866 -12.480 1.00 52.23 49 SER A C 8
ATOM 7569 O O . SER A 1 49 ? 31.246 -1.960 -13.236 1.00 24.10 49 SER A O 8
ATOM 7577 N N . HIS A 1 50 ? 32.819 -3.395 -12.509 1.00 0.04 50 HIS A N 8
ATOM 7578 C CA . HIS A 1 50 ? 33.832 -2.933 -13.451 1.00 74.44 50 HIS A CA 8
ATOM 7579 C C . HIS A 1 50 ? 34.705 -4.092 -13.923 1.00 41.21 50 HIS A C 8
ATOM 7580 O O . HIS A 1 50 ? 34.630 -4.508 -15.079 1.00 44.30 50 HIS A O 8
ATOM 7594 N N . LYS A 1 51 ? 35.532 -4.609 -13.021 1.00 63.33 51 LYS A N 8
ATOM 7595 C CA . LYS A 1 51 ? 36.419 -5.721 -13.344 1.00 62.23 51 LYS A CA 8
ATOM 7596 C C . LYS A 1 51 ? 37.098 -6.258 -12.087 1.00 71.14 51 LYS A C 8
ATOM 7597 O O . LYS A 1 51 ? 36.732 -7.317 -11.577 1.00 43.34 51 LYS A O 8
ATOM 7616 N N . ILE A 1 52 ? 38.086 -5.520 -11.594 1.00 63.14 52 ILE A N 8
ATOM 7617 C CA . ILE A 1 52 ? 38.814 -5.920 -10.396 1.00 12.23 52 ILE A CA 8
ATOM 7618 C C . ILE A 1 52 ? 39.328 -7.352 -10.518 1.00 74.13 52 ILE A C 8
ATOM 7619 O O . ILE A 1 52 ? 38.691 -8.292 -10.046 1.00 54.43 52 ILE A O 8
ATOM 7635 N N . ALA A 1 53 ? 40.484 -7.507 -11.154 1.00 34.43 53 ALA A N 8
ATOM 7636 C CA . ALA A 1 53 ? 41.086 -8.822 -11.335 1.00 55.45 53 ALA A CA 8
ATOM 7637 C C . ALA A 1 53 ? 40.271 -9.670 -12.306 1.00 2.11 53 ALA A C 8
ATOM 7638 O O . ALA A 1 53 ? 40.646 -9.833 -13.466 1.00 43.11 53 ALA A O 8
ATOM 7645 N N . GLU A 1 54 ? 39.156 -10.207 -11.822 1.00 42.51 54 GLU A N 8
ATOM 7646 C CA . GLU A 1 54 ? 38.289 -11.039 -12.650 1.00 62.42 54 GLU A CA 8
ATOM 7647 C C . GLU A 1 54 ? 39.024 -12.293 -13.117 1.00 0.50 54 GLU A C 8
ATOM 7648 O O . GLU A 1 54 ? 39.744 -12.267 -14.116 1.00 23.25 54 GLU A O 8
ATOM 7660 N N . LYS A 1 55 ? 38.837 -13.388 -12.388 1.00 42.44 55 LYS A N 8
ATOM 7661 C CA . LYS A 1 55 ? 39.479 -14.651 -12.728 1.00 25.43 55 LYS A CA 8
ATOM 7662 C C . LYS A 1 55 ? 38.468 -15.640 -13.299 1.00 0.30 55 LYS A C 8
ATOM 7663 O O . LYS A 1 55 ? 37.298 -15.307 -13.483 1.00 32.34 55 LYS A O 8
ATOM 7682 N N . ILE A 1 56 ? 38.929 -16.855 -13.576 1.00 40.51 56 ILE A N 8
ATOM 7683 C CA . ILE A 1 56 ? 38.063 -17.892 -14.124 1.00 62.10 56 ILE A CA 8
ATOM 7684 C C . ILE A 1 56 ? 38.048 -19.126 -13.229 1.00 63.50 56 ILE A C 8
ATOM 7685 O O . ILE A 1 56 ? 38.876 -19.262 -12.327 1.00 51.35 56 ILE A O 8
ATOM 7701 N N . ILE A 1 57 ? 37.101 -20.023 -13.482 1.00 64.52 57 ILE A N 8
ATOM 7702 C CA . ILE A 1 57 ? 36.979 -21.247 -12.700 1.00 62.45 57 ILE A CA 8
ATOM 7703 C C . ILE A 1 57 ? 36.479 -20.951 -11.290 1.00 3.33 57 ILE A C 8
ATOM 7704 O O . ILE A 1 57 ? 35.345 -21.279 -10.940 1.00 51.35 57 ILE A O 8
ATOM 7720 N N . ASP A 1 58 ? 37.332 -20.328 -10.484 1.00 5.43 58 ASP A N 8
ATOM 7721 C CA . ASP A 1 58 ? 36.977 -19.985 -9.112 1.00 41.22 58 ASP A CA 8
ATOM 7722 C C . ASP A 1 58 ? 36.858 -21.239 -8.252 1.00 51.20 58 ASP A C 8
ATOM 7723 O O . ASP A 1 58 ? 37.740 -21.540 -7.448 1.00 0.34 58 ASP A O 8
ATOM 7732 N N . LYS A 1 59 ? 35.759 -21.966 -8.425 1.00 2.51 59 LYS A N 8
ATOM 7733 C CA . LYS A 1 59 ? 35.522 -23.187 -7.664 1.00 11.10 59 LYS A CA 8
ATOM 7734 C C . LYS A 1 59 ? 35.454 -22.894 -6.169 1.00 51.42 59 LYS A C 8
ATOM 7735 O O . LYS A 1 59 ? 35.769 -21.788 -5.730 1.00 73.11 59 LYS A O 8
ATOM 7754 N N . ALA A 1 60 ? 35.044 -23.891 -5.392 1.00 31.34 60 ALA A N 8
ATOM 7755 C CA . ALA A 1 60 ? 34.940 -23.740 -3.947 1.00 64.42 60 ALA A CA 8
ATOM 7756 C C . ALA A 1 60 ? 34.735 -25.090 -3.267 1.00 73.53 60 ALA A C 8
ATOM 7757 O O . ALA A 1 60 ? 35.391 -25.403 -2.274 1.00 63.20 60 ALA A O 8
ATOM 7764 N N . LYS A 1 61 ? 33.819 -25.887 -3.808 1.00 44.54 61 LYS A N 8
ATOM 7765 C CA . LYS A 1 61 ? 33.527 -27.203 -3.256 1.00 43.14 61 LYS A CA 8
ATOM 7766 C C . LYS A 1 61 ? 33.021 -27.091 -1.821 1.00 42.01 61 LYS A C 8
ATOM 7767 O O . LYS A 1 61 ? 32.786 -25.992 -1.318 1.00 53.30 61 LYS A O 8
ATOM 7786 N N . THR A 1 62 ? 32.855 -28.235 -1.166 1.00 55.23 62 THR A N 8
ATOM 7787 C CA . THR A 1 62 ? 32.378 -28.266 0.211 1.00 55.23 62 THR A CA 8
ATOM 7788 C C . THR A 1 62 ? 32.968 -29.448 0.972 1.00 52.40 62 THR A C 8
ATOM 7789 O O . THR A 1 62 ? 33.423 -30.421 0.371 1.00 24.31 62 THR A O 8
ATOM 7800 N N . THR A 1 63 ? 32.956 -29.358 2.298 1.00 50.34 63 THR A N 8
ATOM 7801 C CA . THR A 1 63 ? 33.490 -30.419 3.141 1.00 11.35 63 THR A CA 8
ATOM 7802 C C . THR A 1 63 ? 32.548 -30.728 4.300 1.00 41.42 63 THR A C 8
ATOM 7803 O O . THR A 1 63 ? 31.560 -30.025 4.515 1.00 11.15 63 THR A O 8
ATOM 7814 N N . LEU A 1 64 ? 32.860 -31.784 5.044 1.00 70.34 64 LEU A N 8
ATOM 7815 C CA . LEU A 1 64 ? 32.040 -32.185 6.182 1.00 55.13 64 LEU A CA 8
ATOM 7816 C C . LEU A 1 64 ? 32.842 -32.126 7.478 1.00 73.05 64 LEU A C 8
ATOM 7817 O O . LEU A 1 64 ? 32.443 -31.467 8.437 1.00 33.22 64 LEU A O 8
ATOM 7833 N N . ALA A 1 1 ? 0.422 -8.432 -2.286 1.00 14.01 1 ALA A N 9
ATOM 7834 C CA . ALA A 1 1 ? 1.732 -7.932 -2.683 1.00 3.42 1 ALA A CA 9
ATOM 7835 C C . ALA A 1 1 ? 1.642 -6.495 -3.186 1.00 73.22 1 ALA A C 9
ATOM 7836 O O . ALA A 1 1 ? 0.908 -6.201 -4.129 1.00 13.11 1 ALA A O 9
ATOM 7843 N N . LYS A 1 2 ? 2.393 -5.603 -2.550 1.00 53.10 2 LYS A N 9
ATOM 7844 C CA . LYS A 1 2 ? 2.399 -4.195 -2.933 1.00 12.24 2 LYS A CA 9
ATOM 7845 C C . LYS A 1 2 ? 3.612 -3.873 -3.800 1.00 63.02 2 LYS A C 9
ATOM 7846 O O . LYS A 1 2 ? 4.599 -4.608 -3.801 1.00 75.41 2 LYS A O 9
ATOM 7865 N N . ALA A 1 3 ? 3.531 -2.768 -4.535 1.00 51.13 3 ALA A N 9
ATOM 7866 C CA . ALA A 1 3 ? 4.624 -2.347 -5.403 1.00 2.52 3 ALA A CA 9
ATOM 7867 C C . ALA A 1 3 ? 5.893 -2.084 -4.600 1.00 22.34 3 ALA A C 9
ATOM 7868 O O . ALA A 1 3 ? 5.861 -1.407 -3.573 1.00 53.13 3 ALA A O 9
ATOM 7875 N N . CYS A 1 4 ? 7.010 -2.626 -5.075 1.00 1.31 4 CYS A N 9
ATOM 7876 C CA . CYS A 1 4 ? 8.291 -2.452 -4.401 1.00 21.42 4 CYS A CA 9
ATOM 7877 C C . CYS A 1 4 ? 9.019 -1.218 -4.927 1.00 21.32 4 CYS A C 9
ATOM 7878 O O . CYS A 1 4 ? 8.432 -0.383 -5.618 1.00 23.23 4 CYS A O 9
ATOM 7885 N N . THR A 1 5 ? 10.301 -1.108 -4.595 1.00 60.33 5 THR A N 9
ATOM 7886 C CA . THR A 1 5 ? 11.110 0.023 -5.032 1.00 44.34 5 THR A CA 9
ATOM 7887 C C . THR A 1 5 ? 12.309 -0.441 -5.851 1.00 62.45 5 THR A C 9
ATOM 7888 O O . THR A 1 5 ? 13.398 -0.674 -5.327 1.00 71.25 5 THR A O 9
ATOM 7899 N N . PRO A 1 6 ? 12.107 -0.581 -7.170 1.00 50.32 6 PRO A N 9
ATOM 7900 C CA . PRO A 1 6 ? 13.160 -1.018 -8.091 1.00 50.02 6 PRO A CA 9
ATOM 7901 C C . PRO A 1 6 ? 14.249 0.035 -8.269 1.00 71.14 6 PRO A C 9
ATOM 7902 O O . PRO A 1 6 ? 14.310 1.012 -7.520 1.00 33.32 6 PRO A O 9
ATOM 7913 N N . LEU A 1 7 ? 15.103 -0.166 -9.266 1.00 2.42 7 LEU A N 9
ATOM 7914 C CA . LEU A 1 7 ? 16.189 0.767 -9.543 1.00 11.32 7 LEU A CA 9
ATOM 7915 C C . LEU A 1 7 ? 15.646 2.106 -10.032 1.00 11.03 7 LEU A C 9
ATOM 7916 O O . LEU A 1 7 ? 14.568 2.170 -10.626 1.00 13.32 7 LEU A O 9
ATOM 7932 N N . LEU A 1 8 ? 16.397 3.172 -9.781 1.00 30.35 8 LEU A N 9
ATOM 7933 C CA . LEU A 1 8 ? 15.991 4.510 -10.198 1.00 54.44 8 LEU A CA 9
ATOM 7934 C C . LEU A 1 8 ? 14.716 4.941 -9.481 1.00 72.32 8 LEU A C 9
ATOM 7935 O O . LEU A 1 8 ? 13.912 5.700 -10.023 1.00 32.42 8 LEU A O 9
ATOM 7951 N N . HIS A 1 9 ? 14.538 4.452 -8.257 1.00 40.43 9 HIS A N 9
ATOM 7952 C CA . HIS A 1 9 ? 13.362 4.790 -7.463 1.00 23.22 9 HIS A CA 9
ATOM 7953 C C . HIS A 1 9 ? 13.753 5.135 -6.029 1.00 23.14 9 HIS A C 9
ATOM 7954 O O . HIS A 1 9 ? 14.619 4.488 -5.440 1.00 51.31 9 HIS A O 9
ATOM 7968 N N . ASP A 1 10 ? 13.111 6.157 -5.476 1.00 4.31 10 ASP A N 9
ATOM 7969 C CA . ASP A 1 10 ? 13.393 6.588 -4.111 1.00 0.42 10 ASP A CA 9
ATOM 7970 C C . ASP A 1 10 ? 13.079 5.475 -3.115 1.00 61.15 10 ASP A C 9
ATOM 7971 O O . ASP A 1 10 ? 12.076 4.775 -3.246 1.00 11.44 10 ASP A O 9
ATOM 7980 N N . CYS A 1 11 ? 13.944 5.320 -2.118 1.00 50.33 11 CYS A N 9
ATOM 7981 C CA . CYS A 1 11 ? 13.761 4.293 -1.100 1.00 53.43 11 CYS A CA 9
ATOM 7982 C C . CYS A 1 11 ? 14.009 4.860 0.294 1.00 12.31 11 CYS A C 9
ATOM 7983 O O . CYS A 1 11 ? 14.408 4.138 1.208 1.00 64.51 11 CYS A O 9
ATOM 7990 N N . SER A 1 12 ? 13.769 6.158 0.451 1.00 44.51 12 SER A N 9
ATOM 7991 C CA . SER A 1 12 ? 13.968 6.824 1.733 1.00 14.53 12 SER A CA 9
ATOM 7992 C C . SER A 1 12 ? 13.054 6.231 2.801 1.00 61.22 12 SER A C 9
ATOM 7993 O O . SER A 1 12 ? 13.356 6.287 3.993 1.00 51.12 12 SER A O 9
ATOM 8001 N N . HIS A 1 13 ? 11.934 5.664 2.364 1.00 1.31 13 HIS A N 9
ATOM 8002 C CA . HIS A 1 13 ? 10.974 5.060 3.281 1.00 33.11 13 HIS A CA 9
ATOM 8003 C C . HIS A 1 13 ? 11.624 3.940 4.087 1.00 35.43 13 HIS A C 9
ATOM 8004 O O . HIS A 1 13 ? 11.360 3.785 5.280 1.00 54.44 13 HIS A O 9
ATOM 8018 N N . ASP A 1 14 ? 12.473 3.159 3.428 1.00 73.21 14 ASP A N 9
ATOM 8019 C CA . ASP A 1 14 ? 13.161 2.053 4.084 1.00 51.22 14 ASP A CA 9
ATOM 8020 C C . ASP A 1 14 ? 14.330 1.561 3.235 1.00 73.23 14 ASP A C 9
ATOM 8021 O O . ASP A 1 14 ? 14.146 1.133 2.096 1.00 2.40 14 ASP A O 9
ATOM 8030 N N . ARG A 1 15 ? 15.532 1.626 3.798 1.00 21.32 15 ARG A N 9
ATOM 8031 C CA . ARG A 1 15 ? 16.731 1.190 3.093 1.00 34.43 15 ARG A CA 9
ATOM 8032 C C . ARG A 1 15 ? 16.581 -0.248 2.605 1.00 73.20 15 ARG A C 9
ATOM 8033 O O . ARG A 1 15 ? 17.188 -0.643 1.608 1.00 20.11 15 ARG A O 9
ATOM 8054 N N . HIS A 1 16 ? 15.770 -1.027 3.314 1.00 72.11 16 HIS A N 9
ATOM 8055 C CA . HIS A 1 16 ? 15.541 -2.421 2.953 1.00 70.30 16 HIS A CA 9
ATOM 8056 C C . HIS A 1 16 ? 14.206 -2.583 2.233 1.00 40.21 16 HIS A C 9
ATOM 8057 O O . HIS A 1 16 ? 13.574 -3.638 2.306 1.00 30.52 16 HIS A O 9
ATOM 8071 N N . SER A 1 17 ? 13.781 -1.532 1.539 1.00 12.25 17 SER A N 9
ATOM 8072 C CA . SER A 1 17 ? 12.519 -1.557 0.810 1.00 41.11 17 SER A CA 9
ATOM 8073 C C . SER A 1 17 ? 12.754 -1.831 -0.672 1.00 52.44 17 SER A C 9
ATOM 8074 O O . SER A 1 17 ? 11.855 -2.285 -1.382 1.00 24.21 17 SER A O 9
ATOM 8082 N N . CYS A 1 18 ? 13.968 -1.551 -1.135 1.00 2.32 18 CYS A N 9
ATOM 8083 C CA . CYS A 1 18 ? 14.322 -1.765 -2.532 1.00 63.44 18 CYS A CA 9
ATOM 8084 C C . CYS A 1 18 ? 14.078 -3.216 -2.939 1.00 71.45 18 CYS A C 9
ATOM 8085 O O . CYS A 1 18 ? 14.286 -4.138 -2.149 1.00 3.55 18 CYS A O 9
ATOM 8092 N N . CYS A 1 19 ? 13.634 -3.412 -4.176 1.00 74.11 19 CYS A N 9
ATOM 8093 C CA . CYS A 1 19 ? 13.360 -4.749 -4.689 1.00 14.05 19 CYS A CA 9
ATOM 8094 C C . CYS A 1 19 ? 14.510 -5.700 -4.369 1.00 21.04 19 CYS A C 9
ATOM 8095 O O . CYS A 1 19 ? 15.623 -5.266 -4.069 1.00 62.23 19 CYS A O 9
ATOM 8102 N N . ARG A 1 20 ? 14.233 -6.998 -4.435 1.00 61.30 20 ARG A N 9
ATOM 8103 C CA . ARG A 1 20 ? 15.243 -8.010 -4.152 1.00 40.12 20 ARG A CA 9
ATOM 8104 C C . ARG A 1 20 ? 15.293 -9.055 -5.263 1.00 32.05 20 ARG A C 9
ATOM 8105 O O . ARG A 1 20 ? 14.399 -9.122 -6.106 1.00 62.53 20 ARG A O 9
ATOM 8126 N N . GLY A 1 21 ? 16.345 -9.868 -5.258 1.00 52.13 21 GLY A N 9
ATOM 8127 C CA . GLY A 1 21 ? 16.491 -10.898 -6.270 1.00 13.11 21 GLY A CA 9
ATOM 8128 C C . GLY A 1 21 ? 17.786 -11.672 -6.127 1.00 61.44 21 GLY A C 9
ATOM 8129 O O . GLY A 1 21 ? 18.629 -11.335 -5.295 1.00 21.44 21 GLY A O 9
ATOM 8133 N N . ASP A 1 22 ? 17.945 -12.712 -6.937 1.00 44.30 22 ASP A N 9
ATOM 8134 C CA . ASP A 1 22 ? 19.148 -13.536 -6.897 1.00 51.53 22 ASP A CA 9
ATOM 8135 C C . ASP A 1 22 ? 20.392 -12.697 -7.170 1.00 32.12 22 ASP A C 9
ATOM 8136 O O . ASP A 1 22 ? 21.209 -12.473 -6.279 1.00 50.24 22 ASP A O 9
ATOM 8145 N N . MET A 1 23 ? 20.528 -12.236 -8.410 1.00 50.21 23 MET A N 9
ATOM 8146 C CA . MET A 1 23 ? 21.673 -11.422 -8.801 1.00 15.13 23 MET A CA 9
ATOM 8147 C C . MET A 1 23 ? 21.217 -10.082 -9.370 1.00 53.20 23 MET A C 9
ATOM 8148 O O . MET A 1 23 ? 21.825 -9.554 -10.302 1.00 74.21 23 MET A O 9
ATOM 8162 N N . PHE A 1 24 ? 20.145 -9.538 -8.805 1.00 4.32 24 PHE A N 9
ATOM 8163 C CA . PHE A 1 24 ? 19.608 -8.260 -9.258 1.00 34.14 24 PHE A CA 9
ATOM 8164 C C . PHE A 1 24 ? 19.273 -7.360 -8.072 1.00 52.45 24 PHE A C 9
ATOM 8165 O O . PHE A 1 24 ? 18.656 -6.306 -8.233 1.00 31.24 24 PHE A O 9
ATOM 8182 N N . LYS A 1 25 ? 19.683 -7.783 -6.882 1.00 44.41 25 LYS A N 9
ATOM 8183 C CA . LYS A 1 25 ? 19.428 -7.017 -5.668 1.00 64.34 25 LYS A CA 9
ATOM 8184 C C . LYS A 1 25 ? 19.877 -5.568 -5.834 1.00 63.21 25 LYS A C 9
ATOM 8185 O O . LYS A 1 25 ? 20.991 -5.301 -6.285 1.00 73.14 25 LYS A O 9
ATOM 8204 N N . TYR A 1 26 ? 19.003 -4.637 -5.466 1.00 41.45 26 TYR A N 9
ATOM 8205 C CA . TYR A 1 26 ? 19.310 -3.216 -5.575 1.00 12.20 26 TYR A CA 9
ATOM 8206 C C . TYR A 1 26 ? 19.829 -2.667 -4.250 1.00 44.32 26 TYR A C 9
ATOM 8207 O O . TYR A 1 26 ? 19.383 -3.076 -3.177 1.00 22.14 26 TYR A O 9
ATOM 8225 N N . VAL A 1 27 ? 20.774 -1.737 -4.331 1.00 60.43 27 VAL A N 9
ATOM 8226 C CA . VAL A 1 27 ? 21.354 -1.128 -3.141 1.00 74.20 27 VAL A CA 9
ATOM 8227 C C . VAL A 1 27 ? 20.914 0.324 -2.995 1.00 72.13 27 VAL A C 9
ATOM 8228 O O . VAL A 1 27 ? 21.048 1.121 -3.925 1.00 1.45 27 VAL A O 9
ATOM 8241 N N . CYS A 1 28 ? 20.389 0.663 -1.823 1.00 53.13 28 CYS A N 9
ATOM 8242 C CA . CYS A 1 28 ? 19.929 2.019 -1.554 1.00 53.25 28 CYS A CA 9
ATOM 8243 C C . CYS A 1 28 ? 21.109 2.982 -1.440 1.00 63.14 28 CYS A C 9
ATOM 8244 O O . CYS A 1 28 ? 21.898 2.904 -0.498 1.00 52.44 28 CYS A O 9
ATOM 8251 N N . ASP A 1 29 ? 21.221 3.887 -2.406 1.00 62.34 29 ASP A N 9
ATOM 8252 C CA . ASP A 1 29 ? 22.302 4.866 -2.414 1.00 22.41 29 ASP A CA 9
ATOM 8253 C C . ASP A 1 29 ? 21.754 6.283 -2.283 1.00 41.31 29 ASP A C 9
ATOM 8254 O O . ASP A 1 29 ? 20.702 6.607 -2.836 1.00 72.33 29 ASP A O 9
ATOM 8263 N N . CYS A 1 30 ? 22.473 7.125 -1.548 1.00 43.14 30 CYS A N 9
ATOM 8264 C CA . CYS A 1 30 ? 22.058 8.508 -1.342 1.00 45.55 30 CYS A CA 9
ATOM 8265 C C . CYS A 1 30 ? 23.052 9.474 -1.981 1.00 54.40 30 CYS A C 9
ATOM 8266 O O . CYS A 1 30 ? 24.263 9.263 -1.923 1.00 41.41 30 CYS A O 9
ATOM 8273 N N . PHE A 1 31 ? 22.530 10.533 -2.590 1.00 44.41 31 PHE A N 9
ATOM 8274 C CA . PHE A 1 31 ? 23.370 11.532 -3.241 1.00 64.44 31 PHE A CA 9
ATOM 8275 C C . PHE A 1 31 ? 22.760 12.924 -3.110 1.00 63.25 31 PHE A C 9
ATOM 8276 O O . PHE A 1 31 ? 21.747 13.109 -2.437 1.00 33.10 31 PHE A O 9
ATOM 8293 N N . TYR A 1 32 ? 23.385 13.900 -3.759 1.00 45.33 32 TYR A N 9
ATOM 8294 C CA . TYR A 1 32 ? 22.907 15.277 -3.714 1.00 60.34 32 TYR A CA 9
ATOM 8295 C C . TYR A 1 32 ? 22.285 15.682 -5.047 1.00 3.51 32 TYR A C 9
ATOM 8296 O O . TYR A 1 32 ? 22.681 15.212 -6.114 1.00 4.34 32 TYR A O 9
ATOM 8314 N N . PRO A 1 33 ? 21.286 16.575 -4.985 1.00 14.23 33 PRO A N 9
ATOM 8315 C CA . PRO A 1 33 ? 20.587 17.065 -6.178 1.00 22.13 33 PRO A CA 9
ATOM 8316 C C . PRO A 1 33 ? 21.470 17.963 -7.038 1.00 52.22 33 PRO A C 9
ATOM 8317 O O . PRO A 1 33 ? 21.079 18.365 -8.134 1.00 3.41 33 PRO A O 9
ATOM 8328 N N . GLU A 1 34 ? 22.660 18.273 -6.534 1.00 34.24 34 GLU A N 9
ATOM 8329 C CA . GLU A 1 34 ? 23.596 19.125 -7.258 1.00 24.34 34 GLU A CA 9
ATOM 8330 C C . GLU A 1 34 ? 23.043 20.540 -7.405 1.00 60.11 34 GLU A C 9
ATOM 8331 O O . GLU A 1 34 ? 23.341 21.236 -8.374 1.00 15.42 34 GLU A O 9
ATOM 8343 N N . GLY A 1 35 ? 22.235 20.957 -6.435 1.00 22.11 35 GLY A N 9
ATOM 8344 C CA . GLY A 1 35 ? 21.652 22.285 -6.476 1.00 52.00 35 GLY A CA 9
ATOM 8345 C C . GLY A 1 35 ? 21.024 22.682 -5.154 1.00 75.12 35 GLY A C 9
ATOM 8346 O O . GLY A 1 35 ? 21.352 23.728 -4.593 1.00 64.35 35 GLY A O 9
ATOM 8350 N N . GLU A 1 36 ? 20.117 21.847 -4.657 1.00 13.34 36 GLU A N 9
ATOM 8351 C CA . GLU A 1 36 ? 19.440 22.120 -3.394 1.00 24.24 36 GLU A CA 9
ATOM 8352 C C . GLU A 1 36 ? 20.066 21.316 -2.257 1.00 71.24 36 GLU A C 9
ATOM 8353 O O . GLU A 1 36 ? 19.734 20.148 -2.052 1.00 2.35 36 GLU A O 9
ATOM 8365 N N . ASP A 1 37 ? 20.971 21.950 -1.522 1.00 50.13 37 ASP A N 9
ATOM 8366 C CA . ASP A 1 37 ? 21.644 21.297 -0.405 1.00 55.42 37 ASP A CA 9
ATOM 8367 C C . ASP A 1 37 ? 20.790 21.365 0.858 1.00 50.44 37 ASP A C 9
ATOM 8368 O O . ASP A 1 37 ? 21.249 21.821 1.907 1.00 75.13 37 ASP A O 9
ATOM 8377 N N . LYS A 1 38 ? 19.547 20.910 0.751 1.00 53.24 38 LYS A N 9
ATOM 8378 C CA . LYS A 1 38 ? 18.629 20.918 1.884 1.00 32.33 38 LYS A CA 9
ATOM 8379 C C . LYS A 1 38 ? 18.099 19.516 2.166 1.00 71.11 38 LYS A C 9
ATOM 8380 O O . LYS A 1 38 ? 17.434 19.283 3.177 1.00 35.44 38 LYS A O 9
ATOM 8399 N N . THR A 1 39 ? 18.398 18.583 1.268 1.00 54.25 39 THR A N 9
ATOM 8400 C CA . THR A 1 39 ? 17.954 17.204 1.420 1.00 73.54 39 THR A CA 9
ATOM 8401 C C . THR A 1 39 ? 18.789 16.258 0.564 1.00 3.44 39 THR A C 9
ATOM 8402 O O . THR A 1 39 ? 19.314 16.651 -0.477 1.00 1.33 39 THR A O 9
ATOM 8413 N N . GLU A 1 40 ? 18.907 15.011 1.010 1.00 41.03 40 GLU A N 9
ATOM 8414 C CA . GLU A 1 40 ? 19.680 14.011 0.283 1.00 72.24 40 GLU A CA 9
ATOM 8415 C C . GLU A 1 40 ? 18.759 13.053 -0.467 1.00 65.42 40 GLU A C 9
ATOM 8416 O O . GLU A 1 40 ? 17.841 12.474 0.113 1.00 72.24 40 GLU A O 9
ATOM 8428 N N . VAL A 1 41 ? 19.012 12.891 -1.762 1.00 31.30 41 VAL A N 9
ATOM 8429 C CA . VAL A 1 41 ? 18.208 12.005 -2.594 1.00 14.14 41 VAL A CA 9
ATOM 8430 C C . VAL A 1 41 ? 18.671 10.557 -2.460 1.00 4.33 41 VAL A C 9
ATOM 8431 O O . VAL A 1 41 ? 19.786 10.212 -2.852 1.00 72.44 41 VAL A O 9
ATOM 8444 N N . CYS A 1 42 ? 17.806 9.715 -1.906 1.00 44.44 42 CYS A N 9
ATOM 8445 C CA . CYS A 1 42 ? 18.125 8.304 -1.720 1.00 22.11 42 CYS A CA 9
ATOM 8446 C C . CYS A 1 42 ? 17.319 7.433 -2.680 1.00 14.13 42 CYS A C 9
ATOM 8447 O O . CYS A 1 42 ? 16.103 7.301 -2.543 1.00 52.43 42 CYS A O 9
ATOM 8454 N N . SER A 1 43 ? 18.006 6.842 -3.653 1.00 73.25 43 SER A N 9
ATOM 8455 C CA . SER A 1 43 ? 17.355 5.987 -4.637 1.00 24.12 43 SER A CA 9
ATOM 8456 C C . SER A 1 43 ? 18.076 4.648 -4.757 1.00 25.42 43 SER A C 9
ATOM 8457 O O . SER A 1 43 ? 19.203 4.492 -4.285 1.00 3.43 43 SER A O 9
ATOM 8465 N N . CYS A 1 44 ? 17.419 3.683 -5.392 1.00 2.51 44 CYS A N 9
ATOM 8466 C CA . CYS A 1 44 ? 17.996 2.357 -5.575 1.00 63.01 44 CYS A CA 9
ATOM 8467 C C . CYS A 1 44 ? 18.972 2.345 -6.748 1.00 22.02 44 CYS A C 9
ATOM 8468 O O . CYS A 1 44 ? 18.602 2.660 -7.880 1.00 63.41 44 CYS A O 9
ATOM 8475 N N . GLN A 1 45 ? 20.219 1.979 -6.469 1.00 72.45 45 GLN A N 9
ATOM 8476 C CA . GLN A 1 45 ? 21.248 1.926 -7.501 1.00 52.41 45 GLN A CA 9
ATOM 8477 C C . GLN A 1 45 ? 21.851 0.529 -7.596 1.00 21.43 45 GLN A C 9
ATOM 8478 O O . GLN A 1 45 ? 21.605 -0.323 -6.743 1.00 21.11 45 GLN A O 9
ATOM 8492 N N . GLN A 1 46 ? 22.643 0.302 -8.640 1.00 10.11 46 GLN A N 9
ATOM 8493 C CA . GLN A 1 46 ? 23.281 -0.993 -8.847 1.00 22.04 46 GLN A CA 9
ATOM 8494 C C . GLN A 1 46 ? 24.618 -1.064 -8.117 1.00 32.22 46 GLN A C 9
ATOM 8495 O O . GLN A 1 46 ? 25.224 -0.047 -7.781 1.00 45.04 46 GLN A O 9
ATOM 8509 N N . PRO A 1 47 ? 25.090 -2.294 -7.864 1.00 61.10 47 PRO A N 9
ATOM 8510 C CA . PRO A 1 47 ? 26.361 -2.527 -7.171 1.00 2.54 47 PRO A CA 9
ATOM 8511 C C . PRO A 1 47 ? 27.565 -2.133 -8.020 1.00 44.14 47 PRO A C 9
ATOM 8512 O O . PRO A 1 47 ? 27.414 -1.600 -9.120 1.00 23.10 47 PRO A O 9
ATOM 8523 N N . LYS A 1 48 ? 28.759 -2.399 -7.504 1.00 55.02 48 LYS A N 9
ATOM 8524 C CA . LYS A 1 48 ? 29.990 -2.074 -8.214 1.00 24.45 48 LYS A CA 9
ATOM 8525 C C . LYS A 1 48 ? 29.997 -0.613 -8.652 1.00 43.21 48 LYS A C 9
ATOM 8526 O O . LYS A 1 48 ? 29.139 0.170 -8.244 1.00 62.52 48 LYS A O 9
ATOM 8545 N N . SER A 1 49 ? 30.969 -0.253 -9.484 1.00 44.43 49 SER A N 9
ATOM 8546 C CA . SER A 1 49 ? 31.088 1.115 -9.974 1.00 63.41 49 SER A CA 9
ATOM 8547 C C . SER A 1 49 ? 31.086 1.147 -11.499 1.00 52.23 49 SER A C 9
ATOM 8548 O O . SER A 1 49 ? 31.389 0.149 -12.153 1.00 24.10 49 SER A O 9
ATOM 8556 N N . HIS A 1 50 ? 30.745 2.303 -12.059 1.00 0.04 50 HIS A N 9
ATOM 8557 C CA . HIS A 1 50 ? 30.704 2.468 -13.508 1.00 74.44 50 HIS A CA 9
ATOM 8558 C C . HIS A 1 50 ? 31.869 3.327 -13.991 1.00 41.21 50 HIS A C 9
ATOM 8559 O O . HIS A 1 50 ? 31.719 4.529 -14.212 1.00 44.30 50 HIS A O 9
ATOM 8573 N N . LYS A 1 51 ? 33.032 2.703 -14.150 1.00 63.33 51 LYS A N 9
ATOM 8574 C CA . LYS A 1 51 ? 34.223 3.409 -14.607 1.00 62.23 51 LYS A CA 9
ATOM 8575 C C . LYS A 1 51 ? 35.209 2.446 -15.261 1.00 71.14 51 LYS A C 9
ATOM 8576 O O . LYS A 1 51 ? 35.339 2.415 -16.485 1.00 43.34 51 LYS A O 9
ATOM 8595 N N . ILE A 1 52 ? 35.898 1.662 -14.439 1.00 63.14 52 ILE A N 9
ATOM 8596 C CA . ILE A 1 52 ? 36.869 0.698 -14.939 1.00 12.23 52 ILE A CA 9
ATOM 8597 C C . ILE A 1 52 ? 36.881 -0.565 -14.083 1.00 74.13 52 ILE A C 9
ATOM 8598 O O . ILE A 1 52 ? 36.168 -0.656 -13.084 1.00 54.43 52 ILE A O 9
ATOM 8614 N N . ALA A 1 53 ? 37.696 -1.536 -14.482 1.00 34.43 53 ALA A N 9
ATOM 8615 C CA . ALA A 1 53 ? 37.806 -2.791 -13.749 1.00 55.45 53 ALA A CA 9
ATOM 8616 C C . ALA A 1 53 ? 38.715 -2.641 -12.534 1.00 2.11 53 ALA A C 9
ATOM 8617 O O . ALA A 1 53 ? 39.936 -2.744 -12.647 1.00 43.11 53 ALA A O 9
ATOM 8624 N N . GLU A 1 54 ? 38.112 -2.396 -11.376 1.00 42.51 54 GLU A N 9
ATOM 8625 C CA . GLU A 1 54 ? 38.870 -2.231 -10.141 1.00 62.42 54 GLU A CA 9
ATOM 8626 C C . GLU A 1 54 ? 38.294 -3.102 -9.028 1.00 0.50 54 GLU A C 9
ATOM 8627 O O . GLU A 1 54 ? 37.877 -2.599 -7.983 1.00 23.25 54 GLU A O 9
ATOM 8639 N N . LYS A 1 55 ? 38.272 -4.410 -9.259 1.00 42.44 55 LYS A N 9
ATOM 8640 C CA . LYS A 1 55 ? 37.748 -5.352 -8.278 1.00 25.43 55 LYS A CA 9
ATOM 8641 C C . LYS A 1 55 ? 38.828 -5.751 -7.277 1.00 0.30 55 LYS A C 9
ATOM 8642 O O . LYS A 1 55 ? 39.984 -5.348 -7.402 1.00 32.34 55 LYS A O 9
ATOM 8661 N N . ILE A 1 56 ? 38.442 -6.547 -6.284 1.00 40.51 56 ILE A N 9
ATOM 8662 C CA . ILE A 1 56 ? 39.378 -7.001 -5.263 1.00 62.10 56 ILE A CA 9
ATOM 8663 C C . ILE A 1 56 ? 38.980 -8.371 -4.722 1.00 63.50 56 ILE A C 9
ATOM 8664 O O . ILE A 1 56 ? 37.806 -8.622 -4.448 1.00 51.35 56 ILE A O 9
ATOM 8680 N N . ILE A 1 57 ? 39.964 -9.250 -4.571 1.00 64.52 57 ILE A N 9
ATOM 8681 C CA . ILE A 1 57 ? 39.716 -10.592 -4.059 1.00 62.45 57 ILE A CA 9
ATOM 8682 C C . ILE A 1 57 ? 40.933 -11.132 -3.318 1.00 3.33 57 ILE A C 9
ATOM 8683 O O . ILE A 1 57 ? 42.073 -10.874 -3.705 1.00 51.35 57 ILE A O 9
ATOM 8699 N N . ASP A 1 58 ? 40.684 -11.883 -2.250 1.00 5.43 58 ASP A N 9
ATOM 8700 C CA . ASP A 1 58 ? 41.760 -12.463 -1.456 1.00 41.22 58 ASP A CA 9
ATOM 8701 C C . ASP A 1 58 ? 41.338 -13.804 -0.865 1.00 51.20 58 ASP A C 9
ATOM 8702 O O . ASP A 1 58 ? 40.151 -14.124 -0.809 1.00 0.34 58 ASP A O 9
ATOM 8711 N N . LYS A 1 59 ? 42.319 -14.588 -0.428 1.00 2.51 59 LYS A N 9
ATOM 8712 C CA . LYS A 1 59 ? 42.050 -15.895 0.159 1.00 11.10 59 LYS A CA 9
ATOM 8713 C C . LYS A 1 59 ? 43.286 -16.437 0.871 1.00 51.42 59 LYS A C 9
ATOM 8714 O O . LYS A 1 59 ? 44.402 -16.326 0.365 1.00 73.11 59 LYS A O 9
ATOM 8733 N N . ALA A 1 60 ? 43.078 -17.024 2.044 1.00 31.34 60 ALA A N 9
ATOM 8734 C CA . ALA A 1 60 ? 44.175 -17.586 2.822 1.00 64.42 60 ALA A CA 9
ATOM 8735 C C . ALA A 1 60 ? 43.802 -18.950 3.392 1.00 73.53 60 ALA A C 9
ATOM 8736 O O . ALA A 1 60 ? 42.807 -19.086 4.104 1.00 63.20 60 ALA A O 9
ATOM 8743 N N . LYS A 1 61 ? 44.606 -19.959 3.073 1.00 44.54 61 LYS A N 9
ATOM 8744 C CA . LYS A 1 61 ? 44.362 -21.314 3.553 1.00 43.14 61 LYS A CA 9
ATOM 8745 C C . LYS A 1 61 ? 45.354 -21.691 4.648 1.00 42.01 61 LYS A C 9
ATOM 8746 O O . LYS A 1 61 ? 46.417 -22.248 4.373 1.00 53.30 61 LYS A O 9
ATOM 8765 N N . THR A 1 62 ? 45.001 -21.384 5.893 1.00 55.23 62 THR A N 9
ATOM 8766 C CA . THR A 1 62 ? 45.860 -21.690 7.029 1.00 55.23 62 THR A CA 9
ATOM 8767 C C . THR A 1 62 ? 45.651 -23.122 7.506 1.00 52.40 62 THR A C 9
ATOM 8768 O O . THR A 1 62 ? 44.517 -23.594 7.611 1.00 24.31 62 THR A O 9
ATOM 8779 N N . THR A 1 63 ? 46.750 -23.813 7.794 1.00 50.34 63 THR A N 9
ATOM 8780 C CA . THR A 1 63 ? 46.686 -25.193 8.260 1.00 11.35 63 THR A CA 9
ATOM 8781 C C . THR A 1 63 ? 47.612 -25.414 9.451 1.00 41.42 63 THR A C 9
ATOM 8782 O O . THR A 1 63 ? 48.316 -24.500 9.881 1.00 11.15 63 THR A O 9
ATOM 8793 N N . LEU A 1 64 ? 47.607 -26.633 9.979 1.00 70.34 64 LEU A N 9
ATOM 8794 C CA . LEU A 1 64 ? 48.448 -26.975 11.121 1.00 55.13 64 LEU A CA 9
ATOM 8795 C C . LEU A 1 64 ? 49.926 -26.870 10.760 1.00 73.05 64 LEU A C 9
ATOM 8796 O O . LEU A 1 64 ? 50.552 -25.830 10.958 1.00 33.22 64 LEU A O 9
ATOM 8812 N N . ALA A 1 1 ? 2.968 -5.392 -11.732 1.00 14.01 1 ALA A N 10
ATOM 8813 C CA . ALA A 1 1 ? 2.464 -6.178 -10.613 1.00 3.42 1 ALA A CA 10
ATOM 8814 C C . ALA A 1 1 ? 3.237 -5.872 -9.336 1.00 73.22 1 ALA A C 10
ATOM 8815 O O . ALA A 1 1 ? 2.649 -5.701 -8.267 1.00 13.11 1 ALA A O 10
ATOM 8822 N N . LYS A 1 2 ? 4.559 -5.807 -9.451 1.00 53.10 2 LYS A N 10
ATOM 8823 C CA . LYS A 1 2 ? 5.415 -5.522 -8.304 1.00 12.24 2 LYS A CA 10
ATOM 8824 C C . LYS A 1 2 ? 5.525 -4.019 -8.068 1.00 63.02 2 LYS A C 10
ATOM 8825 O O . LYS A 1 2 ? 6.220 -3.315 -8.800 1.00 75.41 2 LYS A O 10
ATOM 8844 N N . ALA A 1 3 ? 4.837 -3.534 -7.040 1.00 51.13 3 ALA A N 10
ATOM 8845 C CA . ALA A 1 3 ? 4.861 -2.116 -6.705 1.00 2.52 3 ALA A CA 10
ATOM 8846 C C . ALA A 1 3 ? 6.024 -1.791 -5.774 1.00 22.34 3 ALA A C 10
ATOM 8847 O O . ALA A 1 3 ? 6.027 -0.757 -5.105 1.00 53.13 3 ALA A O 10
ATOM 8854 N N . CYS A 1 4 ? 7.009 -2.680 -5.734 1.00 1.31 4 CYS A N 10
ATOM 8855 C CA . CYS A 1 4 ? 8.178 -2.490 -4.883 1.00 21.42 4 CYS A CA 10
ATOM 8856 C C . CYS A 1 4 ? 8.949 -1.238 -5.289 1.00 21.32 4 CYS A C 10
ATOM 8857 O O . CYS A 1 4 ? 8.477 -0.441 -6.102 1.00 23.23 4 CYS A O 10
ATOM 8864 N N . THR A 1 5 ? 10.138 -1.068 -4.720 1.00 60.33 5 THR A N 10
ATOM 8865 C CA . THR A 1 5 ? 10.973 0.087 -5.021 1.00 44.34 5 THR A CA 10
ATOM 8866 C C . THR A 1 5 ? 12.190 -0.315 -5.846 1.00 62.45 5 THR A C 10
ATOM 8867 O O . THR A 1 5 ? 13.264 -0.602 -5.315 1.00 71.25 5 THR A O 10
ATOM 8878 N N . PRO A 1 6 ? 12.022 -0.338 -7.177 1.00 50.32 6 PRO A N 10
ATOM 8879 C CA . PRO A 1 6 ? 13.098 -0.703 -8.104 1.00 50.02 6 PRO A CA 10
ATOM 8880 C C . PRO A 1 6 ? 14.196 0.353 -8.163 1.00 71.14 6 PRO A C 10
ATOM 8881 O O . PRO A 1 6 ? 14.246 1.258 -7.328 1.00 33.32 6 PRO A O 10
ATOM 8892 N N . LEU A 1 7 ? 15.073 0.233 -9.153 1.00 2.42 7 LEU A N 10
ATOM 8893 C CA . LEU A 1 7 ? 16.171 1.178 -9.320 1.00 11.32 7 LEU A CA 10
ATOM 8894 C C . LEU A 1 7 ? 15.648 2.560 -9.703 1.00 11.03 7 LEU A C 10
ATOM 8895 O O . LEU A 1 7 ? 14.571 2.687 -10.287 1.00 13.32 7 LEU A O 10
ATOM 8911 N N . LEU A 1 8 ? 16.417 3.591 -9.372 1.00 30.35 8 LEU A N 10
ATOM 8912 C CA . LEU A 1 8 ? 16.033 4.963 -9.683 1.00 54.44 8 LEU A CA 10
ATOM 8913 C C . LEU A 1 8 ? 14.764 5.356 -8.933 1.00 72.32 8 LEU A C 10
ATOM 8914 O O . LEU A 1 8 ? 13.962 6.153 -9.423 1.00 32.42 8 LEU A O 10
ATOM 8930 N N . HIS A 1 9 ? 14.589 4.794 -7.742 1.00 40.43 9 HIS A N 10
ATOM 8931 C CA . HIS A 1 9 ? 13.419 5.088 -6.923 1.00 23.22 9 HIS A CA 10
ATOM 8932 C C . HIS A 1 9 ? 13.818 5.323 -5.469 1.00 23.14 9 HIS A C 10
ATOM 8933 O O . HIS A 1 9 ? 14.672 4.619 -4.928 1.00 51.31 9 HIS A O 10
ATOM 8947 N N . ASP A 1 10 ? 13.198 6.318 -4.843 1.00 4.31 10 ASP A N 10
ATOM 8948 C CA . ASP A 1 10 ? 13.489 6.646 -3.452 1.00 0.42 10 ASP A CA 10
ATOM 8949 C C . ASP A 1 10 ? 13.288 5.429 -2.553 1.00 61.15 10 ASP A C 10
ATOM 8950 O O . ASP A 1 10 ? 12.376 4.629 -2.768 1.00 11.44 10 ASP A O 10
ATOM 8959 N N . CYS A 1 11 ? 14.144 5.295 -1.547 1.00 50.33 11 CYS A N 10
ATOM 8960 C CA . CYS A 1 11 ? 14.063 4.177 -0.616 1.00 53.43 11 CYS A CA 10
ATOM 8961 C C . CYS A 1 11 ? 14.287 4.646 0.819 1.00 12.31 11 CYS A C 10
ATOM 8962 O O . CYS A 1 11 ? 14.716 3.872 1.675 1.00 64.51 11 CYS A O 10
ATOM 8969 N N . SER A 1 12 ? 13.995 5.917 1.073 1.00 44.51 12 SER A N 10
ATOM 8970 C CA . SER A 1 12 ? 14.168 6.491 2.402 1.00 14.53 12 SER A CA 10
ATOM 8971 C C . SER A 1 12 ? 13.129 5.936 3.372 1.00 61.22 12 SER A C 10
ATOM 8972 O O . SER A 1 12 ? 13.286 6.034 4.590 1.00 51.12 12 SER A O 10
ATOM 8980 N N . HIS A 1 13 ? 12.067 5.354 2.824 1.00 1.31 13 HIS A N 10
ATOM 8981 C CA . HIS A 1 13 ? 11.001 4.783 3.639 1.00 33.11 13 HIS A CA 10
ATOM 8982 C C . HIS A 1 13 ? 11.496 3.553 4.394 1.00 35.43 13 HIS A C 10
ATOM 8983 O O . HIS A 1 13 ? 11.154 3.350 5.560 1.00 54.44 13 HIS A O 10
ATOM 8997 N N . ASP A 1 14 ? 12.299 2.735 3.723 1.00 73.21 14 ASP A N 10
ATOM 8998 C CA . ASP A 1 14 ? 12.840 1.526 4.331 1.00 51.22 14 ASP A CA 10
ATOM 8999 C C . ASP A 1 14 ? 14.008 0.982 3.514 1.00 73.23 14 ASP A C 10
ATOM 9000 O O . ASP A 1 14 ? 13.855 0.653 2.338 1.00 2.40 14 ASP A O 10
ATOM 9009 N N . ARG A 1 15 ? 15.173 0.893 4.145 1.00 21.32 15 ARG A N 10
ATOM 9010 C CA . ARG A 1 15 ? 16.369 0.392 3.476 1.00 34.43 15 ARG A CA 10
ATOM 9011 C C . ARG A 1 15 ? 16.115 -0.987 2.872 1.00 73.20 15 ARG A C 10
ATOM 9012 O O . ARG A 1 15 ? 16.741 -1.367 1.882 1.00 20.11 15 ARG A O 10
ATOM 9033 N N . HIS A 1 16 ? 15.196 -1.732 3.477 1.00 72.11 16 HIS A N 10
ATOM 9034 C CA . HIS A 1 16 ? 14.860 -3.069 2.999 1.00 70.30 16 HIS A CA 10
ATOM 9035 C C . HIS A 1 16 ? 13.581 -3.044 2.169 1.00 40.21 16 HIS A C 10
ATOM 9036 O O . HIS A 1 16 ? 12.836 -4.022 2.129 1.00 30.52 16 HIS A O 10
ATOM 9050 N N . SER A 1 17 ? 13.333 -1.919 1.506 1.00 12.25 17 SER A N 10
ATOM 9051 C CA . SER A 1 17 ? 12.142 -1.765 0.679 1.00 41.11 17 SER A CA 10
ATOM 9052 C C . SER A 1 17 ? 12.473 -1.970 -0.796 1.00 52.44 17 SER A C 10
ATOM 9053 O O . SER A 1 17 ? 11.620 -2.375 -1.586 1.00 24.21 17 SER A O 10
ATOM 9061 N N . CYS A 1 18 ? 13.720 -1.688 -1.161 1.00 2.32 18 CYS A N 10
ATOM 9062 C CA . CYS A 1 18 ? 14.167 -1.840 -2.539 1.00 63.44 18 CYS A CA 10
ATOM 9063 C C . CYS A 1 18 ? 13.929 -3.265 -3.034 1.00 71.45 18 CYS A C 10
ATOM 9064 O O . CYS A 1 18 ? 14.110 -4.230 -2.291 1.00 3.55 18 CYS A O 10
ATOM 9071 N N . CYS A 1 19 ? 13.522 -3.387 -4.293 1.00 74.11 19 CYS A N 10
ATOM 9072 C CA . CYS A 1 19 ? 13.258 -4.691 -4.888 1.00 14.05 19 CYS A CA 10
ATOM 9073 C C . CYS A 1 19 ? 14.460 -5.617 -4.726 1.00 21.04 19 CYS A C 10
ATOM 9074 O O . CYS A 1 19 ? 15.523 -5.195 -4.269 1.00 62.23 19 CYS A O 10
ATOM 9081 N N . ARG A 1 20 ? 14.285 -6.878 -5.103 1.00 61.30 20 ARG A N 10
ATOM 9082 C CA . ARG A 1 20 ? 15.354 -7.863 -4.998 1.00 40.12 20 ARG A CA 10
ATOM 9083 C C . ARG A 1 20 ? 15.534 -8.614 -6.315 1.00 32.05 20 ARG A C 10
ATOM 9084 O O . ARG A 1 20 ? 14.649 -9.353 -6.746 1.00 62.53 20 ARG A O 10
ATOM 9105 N N . GLY A 1 21 ? 16.685 -8.416 -6.950 1.00 52.13 21 GLY A N 10
ATOM 9106 C CA . GLY A 1 21 ? 16.959 -9.080 -8.212 1.00 13.11 21 GLY A CA 10
ATOM 9107 C C . GLY A 1 21 ? 17.303 -10.545 -8.034 1.00 61.44 21 GLY A C 10
ATOM 9108 O O . GLY A 1 21 ? 16.836 -11.189 -7.094 1.00 21.44 21 GLY A O 10
ATOM 9112 N N . ASP A 1 22 ? 18.119 -11.074 -8.938 1.00 44.30 22 ASP A N 10
ATOM 9113 C CA . ASP A 1 22 ? 18.524 -12.474 -8.878 1.00 51.53 22 ASP A CA 10
ATOM 9114 C C . ASP A 1 22 ? 19.917 -12.610 -8.268 1.00 32.12 22 ASP A C 10
ATOM 9115 O O . ASP A 1 22 ? 20.083 -13.207 -7.205 1.00 50.24 22 ASP A O 10
ATOM 9124 N N . MET A 1 23 ? 20.912 -12.053 -8.950 1.00 50.21 23 MET A N 10
ATOM 9125 C CA . MET A 1 23 ? 22.289 -12.113 -8.475 1.00 15.13 23 MET A CA 10
ATOM 9126 C C . MET A 1 23 ? 22.727 -10.768 -7.903 1.00 53.20 23 MET A C 10
ATOM 9127 O O . MET A 1 23 ? 23.594 -10.705 -7.031 1.00 74.21 23 MET A O 10
ATOM 9141 N N . PHE A 1 24 ? 22.120 -9.695 -8.398 1.00 4.32 24 PHE A N 10
ATOM 9142 C CA . PHE A 1 24 ? 22.448 -8.350 -7.937 1.00 34.14 24 PHE A CA 10
ATOM 9143 C C . PHE A 1 24 ? 21.238 -7.689 -7.285 1.00 52.45 24 PHE A C 10
ATOM 9144 O O . PHE A 1 24 ? 20.184 -7.546 -7.905 1.00 31.24 24 PHE A O 10
ATOM 9161 N N . LYS A 1 25 ? 21.397 -7.286 -6.028 1.00 44.41 25 LYS A N 10
ATOM 9162 C CA . LYS A 1 25 ? 20.319 -6.639 -5.289 1.00 64.34 25 LYS A CA 10
ATOM 9163 C C . LYS A 1 25 ? 20.507 -5.126 -5.268 1.00 63.21 25 LYS A C 10
ATOM 9164 O O . LYS A 1 25 ? 21.631 -4.631 -5.190 1.00 73.14 25 LYS A O 10
ATOM 9183 N N . TYR A 1 26 ? 19.399 -4.396 -5.335 1.00 41.45 26 TYR A N 10
ATOM 9184 C CA . TYR A 1 26 ? 19.442 -2.939 -5.324 1.00 12.20 26 TYR A CA 10
ATOM 9185 C C . TYR A 1 26 ? 19.680 -2.411 -3.913 1.00 44.32 26 TYR A C 10
ATOM 9186 O O . TYR A 1 26 ? 18.985 -2.790 -2.970 1.00 22.14 26 TYR A O 10
ATOM 9204 N N . VAL A 1 27 ? 20.667 -1.532 -3.775 1.00 60.43 27 VAL A N 10
ATOM 9205 C CA . VAL A 1 27 ? 20.998 -0.950 -2.480 1.00 74.20 27 VAL A CA 10
ATOM 9206 C C . VAL A 1 27 ? 20.595 0.519 -2.418 1.00 72.13 27 VAL A C 10
ATOM 9207 O O . VAL A 1 27 ? 20.379 1.158 -3.448 1.00 1.45 27 VAL A O 10
ATOM 9220 N N . CYS A 1 28 ? 20.496 1.049 -1.204 1.00 53.13 28 CYS A N 10
ATOM 9221 C CA . CYS A 1 28 ? 20.119 2.444 -1.007 1.00 53.25 28 CYS A CA 10
ATOM 9222 C C . CYS A 1 28 ? 21.339 3.356 -1.107 1.00 63.14 28 CYS A C 10
ATOM 9223 O O . CYS A 1 28 ? 22.295 3.219 -0.344 1.00 52.44 28 CYS A O 10
ATOM 9230 N N . ASP A 1 29 ? 21.297 4.287 -2.054 1.00 62.34 29 ASP A N 10
ATOM 9231 C CA . ASP A 1 29 ? 22.398 5.223 -2.253 1.00 22.41 29 ASP A CA 10
ATOM 9232 C C . ASP A 1 29 ? 21.898 6.665 -2.223 1.00 41.31 29 ASP A C 10
ATOM 9233 O O . ASP A 1 29 ? 20.945 7.017 -2.920 1.00 72.33 29 ASP A O 10
ATOM 9242 N N . CYS A 1 30 ? 22.546 7.494 -1.412 1.00 43.14 30 CYS A N 10
ATOM 9243 C CA . CYS A 1 30 ? 22.167 8.896 -1.289 1.00 45.55 30 CYS A CA 10
ATOM 9244 C C . CYS A 1 30 ? 23.090 9.784 -2.121 1.00 54.40 30 CYS A C 10
ATOM 9245 O O . CYS A 1 30 ? 24.307 9.596 -2.130 1.00 41.41 30 CYS A O 10
ATOM 9252 N N . PHE A 1 31 ? 22.503 10.752 -2.816 1.00 44.41 31 PHE A N 10
ATOM 9253 C CA . PHE A 1 31 ? 23.270 11.668 -3.651 1.00 64.44 31 PHE A CA 10
ATOM 9254 C C . PHE A 1 31 ? 22.653 13.063 -3.636 1.00 63.25 31 PHE A C 10
ATOM 9255 O O . PHE A 1 31 ? 21.595 13.280 -3.046 1.00 33.10 31 PHE A O 10
ATOM 9272 N N . TYR A 1 32 ? 23.323 14.007 -4.290 1.00 45.33 32 TYR A N 10
ATOM 9273 C CA . TYR A 1 32 ? 22.844 15.382 -4.350 1.00 60.34 32 TYR A CA 10
ATOM 9274 C C . TYR A 1 32 ? 22.380 15.735 -5.759 1.00 3.51 32 TYR A C 10
ATOM 9275 O O . TYR A 1 32 ? 23.122 16.305 -6.561 1.00 4.34 32 TYR A O 10
ATOM 9293 N N . PRO A 1 33 ? 21.122 15.391 -6.071 1.00 14.23 33 PRO A N 10
ATOM 9294 C CA . PRO A 1 33 ? 20.529 15.662 -7.384 1.00 22.13 33 PRO A CA 10
ATOM 9295 C C . PRO A 1 33 ? 20.281 17.149 -7.612 1.00 52.22 33 PRO A C 10
ATOM 9296 O O . PRO A 1 33 ? 19.139 17.606 -7.599 1.00 3.41 33 PRO A O 10
ATOM 9307 N N . GLU A 1 34 ? 21.359 17.899 -7.822 1.00 34.24 34 GLU A N 10
ATOM 9308 C CA . GLU A 1 34 ? 21.257 19.335 -8.052 1.00 24.34 34 GLU A CA 10
ATOM 9309 C C . GLU A 1 34 ? 20.721 20.047 -6.814 1.00 60.11 34 GLU A C 10
ATOM 9310 O O . GLU A 1 34 ? 20.041 21.068 -6.917 1.00 15.42 34 GLU A O 10
ATOM 9322 N N . GLY A 1 35 ? 21.032 19.502 -5.641 1.00 22.11 35 GLY A N 10
ATOM 9323 C CA . GLY A 1 35 ? 20.573 20.098 -4.401 1.00 52.00 35 GLY A CA 10
ATOM 9324 C C . GLY A 1 35 ? 21.248 21.422 -4.108 1.00 75.12 35 GLY A C 10
ATOM 9325 O O . GLY A 1 35 ? 22.475 21.505 -4.073 1.00 64.35 35 GLY A O 10
ATOM 9329 N N . GLU A 1 36 ? 20.446 22.462 -3.901 1.00 13.34 36 GLU A N 10
ATOM 9330 C CA . GLU A 1 36 ? 20.975 23.790 -3.613 1.00 24.24 36 GLU A CA 10
ATOM 9331 C C . GLU A 1 36 ? 21.827 23.773 -2.348 1.00 71.24 36 GLU A C 10
ATOM 9332 O O . GLU A 1 36 ? 23.055 23.815 -2.414 1.00 2.35 36 GLU A O 10
ATOM 9344 N N . ASP A 1 37 ? 21.166 23.712 -1.197 1.00 50.13 37 ASP A N 10
ATOM 9345 C CA . ASP A 1 37 ? 21.862 23.690 0.085 1.00 55.42 37 ASP A CA 10
ATOM 9346 C C . ASP A 1 37 ? 21.945 22.268 0.633 1.00 50.44 37 ASP A C 10
ATOM 9347 O O . ASP A 1 37 ? 23.024 21.681 0.707 1.00 75.13 37 ASP A O 10
ATOM 9356 N N . LYS A 1 38 ? 20.796 21.721 1.018 1.00 53.24 38 LYS A N 10
ATOM 9357 C CA . LYS A 1 38 ? 20.738 20.368 1.560 1.00 32.33 38 LYS A CA 10
ATOM 9358 C C . LYS A 1 38 ? 19.508 19.629 1.043 1.00 71.11 38 LYS A C 10
ATOM 9359 O O . LYS A 1 38 ? 18.375 19.976 1.378 1.00 35.44 38 LYS A O 10
ATOM 9378 N N . THR A 1 39 ? 19.738 18.606 0.225 1.00 54.25 39 THR A N 10
ATOM 9379 C CA . THR A 1 39 ? 18.650 17.817 -0.337 1.00 73.54 39 THR A CA 10
ATOM 9380 C C . THR A 1 39 ? 19.153 16.471 -0.849 1.00 3.44 39 THR A C 10
ATOM 9381 O O . THR A 1 39 ? 18.998 16.148 -2.026 1.00 1.33 39 THR A O 10
ATOM 9392 N N . GLU A 1 40 ? 19.756 15.692 0.043 1.00 41.03 40 GLU A N 10
ATOM 9393 C CA . GLU A 1 40 ? 20.282 14.381 -0.320 1.00 72.24 40 GLU A CA 10
ATOM 9394 C C . GLU A 1 40 ? 19.149 13.391 -0.569 1.00 65.42 40 GLU A C 10
ATOM 9395 O O . GLU A 1 40 ? 18.341 13.118 0.318 1.00 72.24 40 GLU A O 10
ATOM 9407 N N . VAL A 1 41 ? 19.096 12.855 -1.785 1.00 31.30 41 VAL A N 10
ATOM 9408 C CA . VAL A 1 41 ? 18.063 11.894 -2.153 1.00 14.14 41 VAL A CA 10
ATOM 9409 C C . VAL A 1 41 ? 18.610 10.471 -2.149 1.00 4.33 41 VAL A C 10
ATOM 9410 O O . VAL A 1 41 ? 19.596 10.171 -2.823 1.00 72.44 41 VAL A O 10
ATOM 9423 N N . CYS A 1 42 ? 17.963 9.597 -1.386 1.00 44.44 42 CYS A N 10
ATOM 9424 C CA . CYS A 1 42 ? 18.383 8.204 -1.293 1.00 22.11 42 CYS A CA 10
ATOM 9425 C C . CYS A 1 42 ? 17.487 7.308 -2.142 1.00 14.13 42 CYS A C 10
ATOM 9426 O O . CYS A 1 42 ? 16.313 7.110 -1.829 1.00 52.43 42 CYS A O 10
ATOM 9433 N N . SER A 1 43 ? 18.049 6.767 -3.218 1.00 73.25 43 SER A N 10
ATOM 9434 C CA . SER A 1 43 ? 17.301 5.894 -4.115 1.00 24.12 43 SER A CA 10
ATOM 9435 C C . SER A 1 43 ? 18.007 4.552 -4.281 1.00 25.42 43 SER A C 10
ATOM 9436 O O . SER A 1 43 ? 19.118 4.356 -3.788 1.00 3.43 43 SER A O 10
ATOM 9444 N N . CYS A 1 44 ? 17.353 3.629 -4.980 1.00 2.51 44 CYS A N 10
ATOM 9445 C CA . CYS A 1 44 ? 17.915 2.305 -5.212 1.00 63.01 44 CYS A CA 10
ATOM 9446 C C . CYS A 1 44 ? 18.913 2.332 -6.367 1.00 22.02 44 CYS A C 10
ATOM 9447 O O . CYS A 1 44 ? 18.590 2.776 -7.468 1.00 63.41 44 CYS A O 10
ATOM 9454 N N . GLN A 1 45 ? 20.125 1.855 -6.105 1.00 72.45 45 GLN A N 10
ATOM 9455 C CA . GLN A 1 45 ? 21.169 1.824 -7.121 1.00 52.41 45 GLN A CA 10
ATOM 9456 C C . GLN A 1 45 ? 21.721 0.413 -7.294 1.00 21.43 45 GLN A C 10
ATOM 9457 O O . GLN A 1 45 ? 21.627 -0.415 -6.388 1.00 21.11 45 GLN A O 10
ATOM 9471 N N . GLN A 1 46 ? 22.296 0.146 -8.463 1.00 10.11 46 GLN A N 10
ATOM 9472 C CA . GLN A 1 46 ? 22.862 -1.166 -8.753 1.00 22.04 46 GLN A CA 10
ATOM 9473 C C . GLN A 1 46 ? 24.387 -1.117 -8.741 1.00 32.22 46 GLN A C 10
ATOM 9474 O O . GLN A 1 46 ? 25.035 -0.947 -9.773 1.00 45.04 46 GLN A O 10
ATOM 9488 N N . PRO A 1 47 ? 24.974 -1.267 -7.545 1.00 61.10 47 PRO A N 10
ATOM 9489 C CA . PRO A 1 47 ? 26.429 -1.244 -7.369 1.00 2.54 47 PRO A CA 10
ATOM 9490 C C . PRO A 1 47 ? 27.105 -2.474 -7.965 1.00 44.14 47 PRO A C 10
ATOM 9491 O O . PRO A 1 47 ? 26.462 -3.289 -8.627 1.00 23.10 47 PRO A O 10
ATOM 9502 N N . LYS A 1 48 ? 28.406 -2.603 -7.726 1.00 55.02 48 LYS A N 10
ATOM 9503 C CA . LYS A 1 48 ? 29.170 -3.735 -8.238 1.00 24.45 48 LYS A CA 10
ATOM 9504 C C . LYS A 1 48 ? 29.091 -3.800 -9.761 1.00 43.21 48 LYS A C 10
ATOM 9505 O O . LYS A 1 48 ? 29.017 -4.883 -10.341 1.00 62.52 48 LYS A O 10
ATOM 9524 N N . SER A 1 49 ? 29.110 -2.635 -10.400 1.00 44.43 49 SER A N 10
ATOM 9525 C CA . SER A 1 49 ? 29.039 -2.560 -11.855 1.00 63.41 49 SER A CA 10
ATOM 9526 C C . SER A 1 49 ? 30.436 -2.536 -12.466 1.00 52.23 49 SER A C 10
ATOM 9527 O O . SER A 1 49 ? 31.436 -2.429 -11.755 1.00 24.10 49 SER A O 10
ATOM 9535 N N . HIS A 1 50 ? 30.497 -2.636 -13.790 1.00 0.04 50 HIS A N 10
ATOM 9536 C CA . HIS A 1 50 ? 31.772 -2.625 -14.500 1.00 74.44 50 HIS A CA 10
ATOM 9537 C C . HIS A 1 50 ? 32.729 -3.659 -13.914 1.00 41.21 50 HIS A C 10
ATOM 9538 O O . HIS A 1 50 ? 33.745 -3.310 -13.313 1.00 44.30 50 HIS A O 10
ATOM 9552 N N . LYS A 1 51 ? 32.396 -4.933 -14.092 1.00 63.33 51 LYS A N 10
ATOM 9553 C CA . LYS A 1 51 ? 33.224 -6.019 -13.582 1.00 62.23 51 LYS A CA 10
ATOM 9554 C C . LYS A 1 51 ? 32.840 -7.346 -14.228 1.00 71.14 51 LYS A C 10
ATOM 9555 O O . LYS A 1 51 ? 33.005 -8.409 -13.630 1.00 43.34 51 LYS A O 10
ATOM 9574 N N . ILE A 1 52 ? 32.329 -7.276 -15.453 1.00 63.14 52 ILE A N 10
ATOM 9575 C CA . ILE A 1 52 ? 31.925 -8.473 -16.181 1.00 12.23 52 ILE A CA 10
ATOM 9576 C C . ILE A 1 52 ? 31.528 -8.137 -17.614 1.00 74.13 52 ILE A C 10
ATOM 9577 O O . ILE A 1 52 ? 30.811 -7.167 -17.860 1.00 54.43 52 ILE A O 10
ATOM 9593 N N . ALA A 1 53 ? 31.998 -8.947 -18.558 1.00 34.43 53 ALA A N 10
ATOM 9594 C CA . ALA A 1 53 ? 31.690 -8.739 -19.966 1.00 55.45 53 ALA A CA 10
ATOM 9595 C C . ALA A 1 53 ? 32.058 -7.325 -20.406 1.00 2.11 53 ALA A C 10
ATOM 9596 O O . ALA A 1 53 ? 31.183 -6.501 -20.674 1.00 43.11 53 ALA A O 10
ATOM 9603 N N . GLU A 1 54 ? 33.357 -7.052 -20.476 1.00 42.51 54 GLU A N 10
ATOM 9604 C CA . GLU A 1 54 ? 33.839 -5.737 -20.881 1.00 62.42 54 GLU A CA 10
ATOM 9605 C C . GLU A 1 54 ? 33.825 -5.597 -22.400 1.00 0.50 54 GLU A C 10
ATOM 9606 O O . GLU A 1 54 ? 34.685 -6.142 -23.093 1.00 23.25 54 GLU A O 10
ATOM 9618 N N . LYS A 1 55 ? 32.844 -4.863 -22.912 1.00 42.44 55 LYS A N 10
ATOM 9619 C CA . LYS A 1 55 ? 32.716 -4.650 -24.350 1.00 25.43 55 LYS A CA 10
ATOM 9620 C C . LYS A 1 55 ? 33.240 -3.272 -24.743 1.00 0.30 55 LYS A C 10
ATOM 9621 O O . LYS A 1 55 ? 33.158 -2.320 -23.965 1.00 32.34 55 LYS A O 10
ATOM 9640 N N . ILE A 1 56 ? 33.776 -3.172 -25.954 1.00 40.51 56 ILE A N 10
ATOM 9641 C CA . ILE A 1 56 ? 34.310 -1.910 -26.451 1.00 62.10 56 ILE A CA 10
ATOM 9642 C C . ILE A 1 56 ? 33.990 -1.722 -27.931 1.00 63.50 56 ILE A C 10
ATOM 9643 O O . ILE A 1 56 ? 34.201 -2.625 -28.741 1.00 51.35 56 ILE A O 10
ATOM 9659 N N . ILE A 1 57 ? 33.482 -0.543 -28.274 1.00 64.52 57 ILE A N 10
ATOM 9660 C CA . ILE A 1 57 ? 33.136 -0.235 -29.656 1.00 62.45 57 ILE A CA 10
ATOM 9661 C C . ILE A 1 57 ? 34.342 -0.398 -30.575 1.00 3.33 57 ILE A C 10
ATOM 9662 O O . ILE A 1 57 ? 35.469 -0.070 -30.201 1.00 51.35 57 ILE A O 10
ATOM 9678 N N . ASP A 1 58 ? 34.098 -0.905 -31.778 1.00 5.43 58 ASP A N 10
ATOM 9679 C CA . ASP A 1 58 ? 35.165 -1.109 -32.753 1.00 41.22 58 ASP A CA 10
ATOM 9680 C C . ASP A 1 58 ? 35.678 0.226 -33.283 1.00 51.20 58 ASP A C 10
ATOM 9681 O O . ASP A 1 58 ? 34.926 1.003 -33.872 1.00 0.34 58 ASP A O 10
ATOM 9690 N N . LYS A 1 59 ? 36.963 0.487 -33.071 1.00 2.51 59 LYS A N 10
ATOM 9691 C CA . LYS A 1 59 ? 37.578 1.727 -33.528 1.00 11.10 59 LYS A CA 10
ATOM 9692 C C . LYS A 1 59 ? 39.098 1.658 -33.409 1.00 51.42 59 LYS A C 10
ATOM 9693 O O . LYS A 1 59 ? 39.639 0.739 -32.796 1.00 73.11 59 LYS A O 10
ATOM 9712 N N . ALA A 1 60 ? 39.778 2.636 -33.997 1.00 31.34 60 ALA A N 10
ATOM 9713 C CA . ALA A 1 60 ? 41.234 2.686 -33.953 1.00 64.42 60 ALA A CA 10
ATOM 9714 C C . ALA A 1 60 ? 41.761 3.929 -34.661 1.00 73.53 60 ALA A C 10
ATOM 9715 O O . ALA A 1 60 ? 41.126 4.450 -35.579 1.00 63.20 60 ALA A O 10
ATOM 9722 N N . LYS A 1 61 ? 42.926 4.401 -34.231 1.00 44.54 61 LYS A N 10
ATOM 9723 C CA . LYS A 1 61 ? 43.540 5.583 -34.823 1.00 43.14 61 LYS A CA 10
ATOM 9724 C C . LYS A 1 61 ? 45.017 5.673 -34.452 1.00 42.01 61 LYS A C 10
ATOM 9725 O O . LYS A 1 61 ? 45.492 4.957 -33.569 1.00 53.30 61 LYS A O 10
ATOM 9744 N N . THR A 1 62 ? 45.741 6.558 -35.131 1.00 55.23 62 THR A N 10
ATOM 9745 C CA . THR A 1 62 ? 47.164 6.742 -34.871 1.00 55.23 62 THR A CA 10
ATOM 9746 C C . THR A 1 62 ? 47.678 8.026 -35.513 1.00 52.40 62 THR A C 10
ATOM 9747 O O . THR A 1 62 ? 47.152 8.478 -36.531 1.00 24.31 62 THR A O 10
ATOM 9758 N N . THR A 1 63 ? 48.708 8.611 -34.910 1.00 50.34 63 THR A N 10
ATOM 9759 C CA . THR A 1 63 ? 49.293 9.844 -35.422 1.00 11.35 63 THR A CA 10
ATOM 9760 C C . THR A 1 63 ? 50.701 10.053 -34.875 1.00 41.42 63 THR A C 10
ATOM 9761 O O . THR A 1 63 ? 50.999 9.677 -33.741 1.00 11.15 63 THR A O 10
ATOM 9772 N N . LEU A 1 64 ? 51.562 10.655 -35.687 1.00 70.34 64 LEU A N 10
ATOM 9773 C CA . LEU A 1 64 ? 52.940 10.915 -35.284 1.00 55.13 64 LEU A CA 10
ATOM 9774 C C . LEU A 1 64 ? 53.655 9.619 -34.921 1.00 73.05 64 LEU A C 10
ATOM 9775 O O . LEU A 1 64 ? 54.884 9.564 -34.890 1.00 33.22 64 LEU A O 10
ATOM 9791 N N . ALA A 1 1 ? 1.842 1.423 -1.906 1.00 14.01 1 ALA A N 11
ATOM 9792 C CA . ALA A 1 1 ? 1.612 0.730 -3.167 1.00 3.42 1 ALA A CA 11
ATOM 9793 C C . ALA A 1 1 ? 1.992 -0.743 -3.062 1.00 73.22 1 ALA A C 11
ATOM 9794 O O . ALA A 1 1 ? 2.903 -1.109 -2.318 1.00 13.11 1 ALA A O 11
ATOM 9801 N N . LYS A 1 2 ? 1.288 -1.586 -3.810 1.00 53.10 2 LYS A N 11
ATOM 9802 C CA . LYS A 1 2 ? 1.550 -3.021 -3.800 1.00 12.24 2 LYS A CA 11
ATOM 9803 C C . LYS A 1 2 ? 2.907 -3.329 -4.426 1.00 63.02 2 LYS A C 11
ATOM 9804 O O . LYS A 1 2 ? 3.620 -4.226 -3.977 1.00 75.41 2 LYS A O 11
ATOM 9823 N N . ALA A 1 3 ? 3.259 -2.579 -5.465 1.00 51.13 3 ALA A N 11
ATOM 9824 C CA . ALA A 1 3 ? 4.531 -2.769 -6.150 1.00 2.52 3 ALA A CA 11
ATOM 9825 C C . ALA A 1 3 ? 5.701 -2.387 -5.251 1.00 22.34 3 ALA A C 11
ATOM 9826 O O . ALA A 1 3 ? 5.604 -1.456 -4.450 1.00 53.13 3 ALA A O 11
ATOM 9833 N N . CYS A 1 4 ? 6.807 -3.111 -5.387 1.00 1.31 4 CYS A N 11
ATOM 9834 C CA . CYS A 1 4 ? 7.997 -2.848 -4.586 1.00 21.42 4 CYS A CA 11
ATOM 9835 C C . CYS A 1 4 ? 8.720 -1.598 -5.079 1.00 21.32 4 CYS A C 11
ATOM 9836 O O . CYS A 1 4 ? 8.206 -0.861 -5.921 1.00 23.23 4 CYS A O 11
ATOM 9843 N N . THR A 1 5 ? 9.915 -1.364 -4.547 1.00 60.33 5 THR A N 11
ATOM 9844 C CA . THR A 1 5 ? 10.709 -0.203 -4.930 1.00 44.34 5 THR A CA 11
ATOM 9845 C C . THR A 1 5 ? 11.918 -0.614 -5.762 1.00 62.45 5 THR A C 11
ATOM 9846 O O . THR A 1 5 ? 13.016 -0.823 -5.244 1.00 71.25 5 THR A O 11
ATOM 9857 N N . PRO A 1 6 ? 11.717 -0.733 -7.082 1.00 50.32 6 PRO A N 11
ATOM 9858 C CA . PRO A 1 6 ? 12.781 -1.119 -8.013 1.00 50.02 6 PRO A CA 11
ATOM 9859 C C . PRO A 1 6 ? 13.835 -0.029 -8.174 1.00 71.14 6 PRO A C 11
ATOM 9860 O O . PRO A 1 6 ? 13.874 0.930 -7.401 1.00 33.32 6 PRO A O 11
ATOM 9871 N N . LEU A 1 7 ? 14.688 -0.180 -9.181 1.00 2.42 7 LEU A N 11
ATOM 9872 C CA . LEU A 1 7 ? 15.743 0.793 -9.443 1.00 11.32 7 LEU A CA 11
ATOM 9873 C C . LEU A 1 7 ? 15.156 2.118 -9.923 1.00 11.03 7 LEU A C 11
ATOM 9874 O O . LEU A 1 7 ? 14.039 2.162 -10.440 1.00 13.32 7 LEU A O 11
ATOM 9890 N N . LEU A 1 8 ? 15.916 3.192 -9.747 1.00 30.35 8 LEU A N 11
ATOM 9891 C CA . LEU A 1 8 ? 15.473 4.518 -10.164 1.00 54.44 8 LEU A CA 11
ATOM 9892 C C . LEU A 1 8 ? 14.236 4.950 -9.383 1.00 72.32 8 LEU A C 11
ATOM 9893 O O . LEU A 1 8 ? 13.415 5.724 -9.876 1.00 32.42 8 LEU A O 11
ATOM 9909 N N . HIS A 1 9 ? 14.109 4.444 -8.160 1.00 40.43 9 HIS A N 11
ATOM 9910 C CA . HIS A 1 9 ? 12.972 4.780 -7.309 1.00 23.22 9 HIS A CA 11
ATOM 9911 C C . HIS A 1 9 ? 13.435 5.117 -5.894 1.00 23.14 9 HIS A C 11
ATOM 9912 O O . HIS A 1 9 ? 14.314 4.454 -5.343 1.00 51.31 9 HIS A O 11
ATOM 9926 N N . ASP A 1 10 ? 12.837 6.151 -5.313 1.00 4.31 10 ASP A N 11
ATOM 9927 C CA . ASP A 1 10 ? 13.186 6.576 -3.962 1.00 0.42 10 ASP A CA 11
ATOM 9928 C C . ASP A 1 10 ? 13.047 5.420 -2.975 1.00 61.15 10 ASP A C 11
ATOM 9929 O O . ASP A 1 10 ? 12.167 4.571 -3.117 1.00 11.44 10 ASP A O 11
ATOM 9938 N N . CYS A 1 11 ? 13.922 5.395 -1.976 1.00 50.33 11 CYS A N 11
ATOM 9939 C CA . CYS A 1 11 ? 13.899 4.344 -0.966 1.00 53.43 11 CYS A CA 11
ATOM 9940 C C . CYS A 1 11 ? 14.177 4.916 0.421 1.00 12.31 11 CYS A C 11
ATOM 9941 O O . CYS A 1 11 ? 14.595 4.196 1.328 1.00 64.51 11 CYS A O 11
ATOM 9948 N N . SER A 1 12 ? 13.939 6.214 0.578 1.00 44.51 12 SER A N 11
ATOM 9949 C CA . SER A 1 12 ? 14.167 6.884 1.853 1.00 14.53 12 SER A CA 11
ATOM 9950 C C . SER A 1 12 ? 13.424 6.174 2.980 1.00 61.22 12 SER A C 11
ATOM 9951 O O . SER A 1 12 ? 13.838 6.222 4.139 1.00 51.12 12 SER A O 11
ATOM 9959 N N . HIS A 1 13 ? 12.324 5.514 2.633 1.00 1.31 13 HIS A N 11
ATOM 9960 C CA . HIS A 1 13 ? 11.523 4.793 3.614 1.00 33.11 13 HIS A CA 11
ATOM 9961 C C . HIS A 1 13 ? 12.350 3.710 4.301 1.00 35.43 13 HIS A C 11
ATOM 9962 O O . HIS A 1 13 ? 12.319 3.575 5.524 1.00 54.44 13 HIS A O 11
ATOM 9976 N N . ASP A 1 14 ? 13.087 2.942 3.506 1.00 73.21 14 ASP A N 11
ATOM 9977 C CA . ASP A 1 14 ? 13.922 1.872 4.038 1.00 51.22 14 ASP A CA 11
ATOM 9978 C C . ASP A 1 14 ? 14.958 1.428 3.008 1.00 73.23 14 ASP A C 11
ATOM 9979 O O . ASP A 1 14 ? 14.609 0.962 1.924 1.00 2.40 14 ASP A O 11
ATOM 9988 N N . ARG A 1 15 ? 16.232 1.578 3.356 1.00 21.32 15 ARG A N 11
ATOM 9989 C CA . ARG A 1 15 ? 17.318 1.195 2.461 1.00 34.43 15 ARG A CA 11
ATOM 9990 C C . ARG A 1 15 ? 17.193 -0.269 2.050 1.00 73.20 15 ARG A C 11
ATOM 9991 O O . ARG A 1 15 ? 17.689 -0.674 0.999 1.00 20.11 15 ARG A O 11
ATOM 10012 N N . HIS A 1 16 ? 16.528 -1.059 2.887 1.00 72.11 16 HIS A N 11
ATOM 10013 C CA . HIS A 1 16 ? 16.338 -2.478 2.612 1.00 70.30 16 HIS A CA 11
ATOM 10014 C C . HIS A 1 16 ? 14.916 -2.752 2.131 1.00 40.21 16 HIS A C 11
ATOM 10015 O O . HIS A 1 16 ? 14.392 -3.852 2.309 1.00 30.52 16 HIS A O 11
ATOM 10029 N N . SER A 1 17 ? 14.296 -1.746 1.523 1.00 12.25 17 SER A N 11
ATOM 10030 C CA . SER A 1 17 ? 12.934 -1.877 1.021 1.00 41.11 17 SER A CA 11
ATOM 10031 C C . SER A 1 17 ? 12.931 -2.136 -0.482 1.00 52.44 17 SER A C 11
ATOM 10032 O O . SER A 1 17 ? 11.974 -2.685 -1.029 1.00 24.21 17 SER A O 11
ATOM 10040 N N . CYS A 1 18 ? 14.010 -1.735 -1.147 1.00 2.32 18 CYS A N 11
ATOM 10041 C CA . CYS A 1 18 ? 14.134 -1.921 -2.588 1.00 63.44 18 CYS A CA 11
ATOM 10042 C C . CYS A 1 18 ? 13.888 -3.377 -2.971 1.00 71.45 18 CYS A C 11
ATOM 10043 O O . CYS A 1 18 ? 14.127 -4.290 -2.178 1.00 3.55 18 CYS A O 11
ATOM 10050 N N . CYS A 1 19 ? 13.407 -3.589 -4.192 1.00 74.11 19 CYS A N 11
ATOM 10051 C CA . CYS A 1 19 ? 13.127 -4.933 -4.682 1.00 14.05 19 CYS A CA 11
ATOM 10052 C C . CYS A 1 19 ? 14.346 -5.836 -4.519 1.00 21.04 19 CYS A C 11
ATOM 10053 O O . CYS A 1 19 ? 15.426 -5.378 -4.148 1.00 62.23 19 CYS A O 11
ATOM 10060 N N . ARG A 1 20 ? 14.164 -7.123 -4.799 1.00 61.30 20 ARG A N 11
ATOM 10061 C CA . ARG A 1 20 ? 15.248 -8.091 -4.682 1.00 40.12 20 ARG A CA 11
ATOM 10062 C C . ARG A 1 20 ? 15.355 -8.941 -5.944 1.00 32.05 20 ARG A C 11
ATOM 10063 O O . ARG A 1 20 ? 14.476 -8.908 -6.804 1.00 62.53 20 ARG A O 11
ATOM 10084 N N . GLY A 1 21 ? 16.440 -9.704 -6.047 1.00 52.13 21 GLY A N 11
ATOM 10085 C CA . GLY A 1 21 ? 16.642 -10.551 -7.208 1.00 13.11 21 GLY A CA 11
ATOM 10086 C C . GLY A 1 21 ? 17.376 -11.834 -6.868 1.00 61.44 21 GLY A C 11
ATOM 10087 O O . GLY A 1 21 ? 17.652 -12.108 -5.700 1.00 21.44 21 GLY A O 11
ATOM 10091 N N . ASP A 1 22 ? 17.690 -12.623 -7.889 1.00 44.30 22 ASP A N 11
ATOM 10092 C CA . ASP A 1 22 ? 18.395 -13.884 -7.693 1.00 51.53 22 ASP A CA 11
ATOM 10093 C C . ASP A 1 22 ? 19.905 -13.673 -7.730 1.00 32.12 22 ASP A C 11
ATOM 10094 O O . ASP A 1 22 ? 20.664 -14.447 -7.147 1.00 50.24 22 ASP A O 11
ATOM 10103 N N . MET A 1 23 ? 20.335 -12.622 -8.422 1.00 50.21 23 MET A N 11
ATOM 10104 C CA . MET A 1 23 ? 21.755 -12.311 -8.535 1.00 15.13 23 MET A CA 11
ATOM 10105 C C . MET A 1 23 ? 22.195 -11.367 -7.420 1.00 53.20 23 MET A C 11
ATOM 10106 O O . MET A 1 23 ? 22.982 -11.742 -6.551 1.00 74.21 23 MET A O 11
ATOM 10120 N N . PHE A 1 24 ? 21.682 -10.142 -7.452 1.00 4.32 24 PHE A N 11
ATOM 10121 C CA . PHE A 1 24 ? 22.024 -9.143 -6.445 1.00 34.14 24 PHE A CA 11
ATOM 10122 C C . PHE A 1 24 ? 20.817 -8.269 -6.114 1.00 52.45 24 PHE A C 11
ATOM 10123 O O . PHE A 1 24 ? 19.908 -8.111 -6.929 1.00 31.24 24 PHE A O 11
ATOM 10140 N N . LYS A 1 25 ? 20.816 -7.704 -4.911 1.00 44.41 25 LYS A N 11
ATOM 10141 C CA . LYS A 1 25 ? 19.723 -6.846 -4.470 1.00 64.34 25 LYS A CA 11
ATOM 10142 C C . LYS A 1 25 ? 20.093 -5.373 -4.622 1.00 63.21 25 LYS A C 11
ATOM 10143 O O . LYS A 1 25 ? 21.222 -4.974 -4.334 1.00 73.14 25 LYS A O 11
ATOM 10162 N N . TYR A 1 26 ? 19.136 -4.571 -5.075 1.00 41.45 26 TYR A N 11
ATOM 10163 C CA . TYR A 1 26 ? 19.362 -3.144 -5.265 1.00 12.20 26 TYR A CA 11
ATOM 10164 C C . TYR A 1 26 ? 19.791 -2.481 -3.960 1.00 44.32 26 TYR A C 11
ATOM 10165 O O . TYR A 1 26 ? 19.305 -2.828 -2.883 1.00 22.14 26 TYR A O 11
ATOM 10183 N N . VAL A 1 27 ? 20.708 -1.523 -4.063 1.00 60.43 27 VAL A N 11
ATOM 10184 C CA . VAL A 1 27 ? 21.203 -0.809 -2.893 1.00 74.20 27 VAL A CA 11
ATOM 10185 C C . VAL A 1 27 ? 20.701 0.630 -2.873 1.00 72.13 27 VAL A C 11
ATOM 10186 O O . VAL A 1 27 ? 20.725 1.321 -3.891 1.00 1.45 27 VAL A O 11
ATOM 10199 N N . CYS A 1 28 ? 20.245 1.076 -1.707 1.00 53.13 28 CYS A N 11
ATOM 10200 C CA . CYS A 1 28 ? 19.737 2.434 -1.552 1.00 53.25 28 CYS A CA 11
ATOM 10201 C C . CYS A 1 28 ? 20.878 3.446 -1.550 1.00 63.14 28 CYS A C 11
ATOM 10202 O O . CYS A 1 28 ? 21.603 3.577 -0.563 1.00 52.44 28 CYS A O 11
ATOM 10209 N N . ASP A 1 29 ? 21.033 4.158 -2.661 1.00 62.34 29 ASP A N 11
ATOM 10210 C CA . ASP A 1 29 ? 22.085 5.159 -2.787 1.00 22.41 29 ASP A CA 11
ATOM 10211 C C . ASP A 1 29 ? 21.524 6.564 -2.592 1.00 41.31 29 ASP A C 11
ATOM 10212 O O . ASP A 1 29 ? 20.412 6.867 -3.026 1.00 72.33 29 ASP A O 11
ATOM 10221 N N . CYS A 1 30 ? 22.301 7.420 -1.936 1.00 43.14 30 CYS A N 11
ATOM 10222 C CA . CYS A 1 30 ? 21.882 8.793 -1.681 1.00 45.55 30 CYS A CA 11
ATOM 10223 C C . CYS A 1 30 ? 22.796 9.783 -2.398 1.00 54.40 30 CYS A C 11
ATOM 10224 O O . CYS A 1 30 ? 24.015 9.611 -2.424 1.00 41.41 30 CYS A O 11
ATOM 10231 N N . PHE A 1 31 ? 22.199 10.819 -2.978 1.00 44.41 31 PHE A N 11
ATOM 10232 C CA . PHE A 1 31 ? 22.959 11.834 -3.697 1.00 64.44 31 PHE A CA 11
ATOM 10233 C C . PHE A 1 31 ? 22.322 13.211 -3.527 1.00 63.25 31 PHE A C 11
ATOM 10234 O O . PHE A 1 31 ? 21.344 13.369 -2.794 1.00 33.10 31 PHE A O 11
ATOM 10251 N N . TYR A 1 32 ? 22.882 14.203 -4.209 1.00 45.33 32 TYR A N 11
ATOM 10252 C CA . TYR A 1 32 ? 22.371 15.567 -4.132 1.00 60.34 32 TYR A CA 11
ATOM 10253 C C . TYR A 1 32 ? 22.238 16.178 -5.524 1.00 3.51 32 TYR A C 11
ATOM 10254 O O . TYR A 1 32 ? 22.949 15.813 -6.461 1.00 4.34 32 TYR A O 11
ATOM 10272 N N . PRO A 1 33 ? 21.306 17.133 -5.663 1.00 14.23 33 PRO A N 11
ATOM 10273 C CA . PRO A 1 33 ? 21.057 17.817 -6.935 1.00 22.13 33 PRO A CA 11
ATOM 10274 C C . PRO A 1 33 ? 22.203 18.742 -7.330 1.00 52.22 33 PRO A C 11
ATOM 10275 O O . PRO A 1 33 ? 22.186 19.342 -8.404 1.00 3.41 33 PRO A O 11
ATOM 10286 N N . GLU A 1 34 ? 23.199 18.850 -6.455 1.00 34.24 34 GLU A N 11
ATOM 10287 C CA . GLU A 1 34 ? 24.353 19.702 -6.714 1.00 24.34 34 GLU A CA 11
ATOM 10288 C C . GLU A 1 34 ? 23.952 21.175 -6.720 1.00 60.11 34 GLU A C 11
ATOM 10289 O O . GLU A 1 34 ? 24.604 22.004 -7.352 1.00 15.42 34 GLU A O 11
ATOM 10301 N N . GLY A 1 35 ? 22.871 21.491 -6.012 1.00 22.11 35 GLY A N 11
ATOM 10302 C CA . GLY A 1 35 ? 22.400 22.861 -5.949 1.00 52.00 35 GLY A CA 11
ATOM 10303 C C . GLY A 1 35 ? 21.793 23.204 -4.603 1.00 75.12 35 GLY A C 11
ATOM 10304 O O . GLY A 1 35 ? 22.230 24.143 -3.939 1.00 64.35 35 GLY A O 11
ATOM 10308 N N . GLU A 1 36 ? 20.779 22.443 -4.202 1.00 13.34 36 GLU A N 11
ATOM 10309 C CA . GLU A 1 36 ? 20.109 22.674 -2.927 1.00 24.24 36 GLU A CA 11
ATOM 10310 C C . GLU A 1 36 ? 20.605 21.695 -1.866 1.00 71.24 36 GLU A C 11
ATOM 10311 O O . GLU A 1 36 ? 20.127 20.564 -1.778 1.00 2.35 36 GLU A O 11
ATOM 10323 N N . ASP A 1 37 ? 21.567 22.138 -1.065 1.00 50.13 37 ASP A N 11
ATOM 10324 C CA . ASP A 1 37 ? 22.129 21.303 -0.009 1.00 55.42 37 ASP A CA 11
ATOM 10325 C C . ASP A 1 37 ? 21.246 21.334 1.235 1.00 50.44 37 ASP A C 11
ATOM 10326 O O . ASP A 1 37 ? 21.712 21.645 2.331 1.00 75.13 37 ASP A O 11
ATOM 10335 N N . LYS A 1 38 ? 19.970 21.010 1.057 1.00 53.24 38 LYS A N 11
ATOM 10336 C CA . LYS A 1 38 ? 19.022 21.000 2.165 1.00 32.33 38 LYS A CA 11
ATOM 10337 C C . LYS A 1 38 ? 18.467 19.597 2.393 1.00 71.11 38 LYS A C 11
ATOM 10338 O O . LYS A 1 38 ? 18.056 19.254 3.502 1.00 35.44 38 LYS A O 11
ATOM 10357 N N . THR A 1 39 ? 18.460 18.789 1.337 1.00 54.25 39 THR A N 11
ATOM 10358 C CA . THR A 1 39 ? 17.957 17.425 1.423 1.00 73.54 39 THR A CA 11
ATOM 10359 C C . THR A 1 39 ? 18.712 16.499 0.477 1.00 3.44 39 THR A C 11
ATOM 10360 O O . THR A 1 39 ? 19.118 16.907 -0.612 1.00 1.33 39 THR A O 11
ATOM 10371 N N . GLU A 1 40 ? 18.896 15.252 0.897 1.00 41.03 40 GLU A N 11
ATOM 10372 C CA . GLU A 1 40 ? 19.604 14.269 0.085 1.00 72.24 40 GLU A CA 11
ATOM 10373 C C . GLU A 1 40 ? 18.627 13.284 -0.551 1.00 65.42 40 GLU A C 11
ATOM 10374 O O . GLU A 1 40 ? 17.801 12.681 0.134 1.00 72.24 40 GLU A O 11
ATOM 10386 N N . VAL A 1 41 ? 18.728 13.126 -1.868 1.00 31.30 41 VAL A N 11
ATOM 10387 C CA . VAL A 1 41 ? 17.855 12.214 -2.597 1.00 14.14 41 VAL A CA 11
ATOM 10388 C C . VAL A 1 41 ? 18.370 10.782 -2.522 1.00 4.33 41 VAL A C 11
ATOM 10389 O O . VAL A 1 41 ? 19.475 10.482 -2.976 1.00 72.44 41 VAL A O 11
ATOM 10402 N N . CYS A 1 42 ? 17.562 9.898 -1.944 1.00 44.44 42 CYS A N 11
ATOM 10403 C CA . CYS A 1 42 ? 17.935 8.496 -1.809 1.00 22.11 42 CYS A CA 11
ATOM 10404 C C . CYS A 1 42 ? 17.064 7.612 -2.697 1.00 14.13 42 CYS A C 11
ATOM 10405 O O . CYS A 1 42 ? 15.854 7.508 -2.492 1.00 52.43 42 CYS A O 11
ATOM 10412 N N . SER A 1 43 ? 17.687 6.979 -3.687 1.00 73.25 43 SER A N 11
ATOM 10413 C CA . SER A 1 43 ? 16.968 6.108 -4.609 1.00 24.12 43 SER A CA 11
ATOM 10414 C C . SER A 1 43 ? 17.669 4.759 -4.740 1.00 25.42 43 SER A C 11
ATOM 10415 O O . SER A 1 43 ? 18.789 4.580 -4.261 1.00 3.43 43 SER A O 11
ATOM 10423 N N . CYS A 1 44 ? 17.001 3.813 -5.391 1.00 2.51 44 CYS A N 11
ATOM 10424 C CA . CYS A 1 44 ? 17.558 2.480 -5.587 1.00 63.01 44 CYS A CA 11
ATOM 10425 C C . CYS A 1 44 ? 18.549 2.468 -6.746 1.00 22.02 44 CYS A C 11
ATOM 10426 O O . CYS A 1 44 ? 18.214 2.860 -7.865 1.00 63.41 44 CYS A O 11
ATOM 10433 N N . GLN A 1 45 ? 19.767 2.014 -6.472 1.00 72.45 45 GLN A N 11
ATOM 10434 C CA . GLN A 1 45 ? 20.807 1.952 -7.494 1.00 52.41 45 GLN A CA 11
ATOM 10435 C C . GLN A 1 45 ? 21.472 0.580 -7.510 1.00 21.43 45 GLN A C 11
ATOM 10436 O O . GLN A 1 45 ? 21.554 -0.092 -6.482 1.00 21.11 45 GLN A O 11
ATOM 10450 N N . GLN A 1 46 ? 21.945 0.171 -8.682 1.00 10.11 46 GLN A N 11
ATOM 10451 C CA . GLN A 1 46 ? 22.602 -1.122 -8.832 1.00 22.04 46 GLN A CA 11
ATOM 10452 C C . GLN A 1 46 ? 24.119 -0.963 -8.849 1.00 32.22 46 GLN A C 11
ATOM 10453 O O . GLN A 1 46 ? 24.652 0.095 -9.185 1.00 45.04 46 GLN A O 11
ATOM 10467 N N . PRO A 1 47 ? 24.832 -2.037 -8.478 1.00 61.10 47 PRO A N 11
ATOM 10468 C CA . PRO A 1 47 ? 26.297 -2.042 -8.443 1.00 2.54 47 PRO A CA 11
ATOM 10469 C C . PRO A 1 47 ? 26.910 -1.995 -9.838 1.00 44.14 47 PRO A C 11
ATOM 10470 O O . PRO A 1 47 ? 27.956 -2.593 -10.088 1.00 23.10 47 PRO A O 11
ATOM 10481 N N . LYS A 1 48 ? 26.251 -1.281 -10.745 1.00 55.02 48 LYS A N 11
ATOM 10482 C CA . LYS A 1 48 ? 26.733 -1.154 -12.116 1.00 24.45 48 LYS A CA 11
ATOM 10483 C C . LYS A 1 48 ? 27.111 0.290 -12.428 1.00 43.21 48 LYS A C 11
ATOM 10484 O O . LYS A 1 48 ? 26.339 1.024 -13.046 1.00 62.52 48 LYS A O 11
ATOM 10503 N N . SER A 1 49 ? 28.302 0.692 -11.999 1.00 44.43 49 SER A N 11
ATOM 10504 C CA . SER A 1 49 ? 28.781 2.050 -12.231 1.00 63.41 49 SER A CA 11
ATOM 10505 C C . SER A 1 49 ? 30.262 2.048 -12.600 1.00 52.23 49 SER A C 11
ATOM 10506 O O . SER A 1 49 ? 31.100 1.545 -11.850 1.00 24.10 49 SER A O 11
ATOM 10514 N N . HIS A 1 50 ? 30.578 2.614 -13.760 1.00 0.04 50 HIS A N 11
ATOM 10515 C CA . HIS A 1 50 ? 31.957 2.679 -14.229 1.00 74.44 50 HIS A CA 11
ATOM 10516 C C . HIS A 1 50 ? 32.052 3.472 -15.529 1.00 41.21 50 HIS A C 11
ATOM 10517 O O . HIS A 1 50 ? 31.310 3.220 -16.478 1.00 44.30 50 HIS A O 11
ATOM 10531 N N . LYS A 1 51 ? 32.970 4.432 -15.564 1.00 63.33 51 LYS A N 11
ATOM 10532 C CA . LYS A 1 51 ? 33.164 5.264 -16.747 1.00 62.23 51 LYS A CA 11
ATOM 10533 C C . LYS A 1 51 ? 34.571 5.850 -16.775 1.00 71.14 51 LYS A C 11
ATOM 10534 O O . LYS A 1 51 ? 34.745 7.069 -16.794 1.00 43.34 51 LYS A O 11
ATOM 10553 N N . ILE A 1 52 ? 35.572 4.976 -16.779 1.00 63.14 52 ILE A N 11
ATOM 10554 C CA . ILE A 1 52 ? 36.964 5.409 -16.806 1.00 12.23 52 ILE A CA 11
ATOM 10555 C C . ILE A 1 52 ? 37.264 6.369 -15.660 1.00 74.13 52 ILE A C 11
ATOM 10556 O O . ILE A 1 52 ? 37.500 7.557 -15.878 1.00 54.43 52 ILE A O 11
ATOM 10572 N N . ALA A 1 53 ? 37.256 5.845 -14.440 1.00 34.43 53 ALA A N 11
ATOM 10573 C CA . ALA A 1 53 ? 37.531 6.654 -13.259 1.00 55.45 53 ALA A CA 11
ATOM 10574 C C . ALA A 1 53 ? 37.661 5.783 -12.014 1.00 2.11 53 ALA A C 11
ATOM 10575 O O . ALA A 1 53 ? 37.336 6.213 -10.908 1.00 43.11 53 ALA A O 11
ATOM 10582 N N . GLU A 1 54 ? 38.137 4.556 -12.203 1.00 42.51 54 GLU A N 11
ATOM 10583 C CA . GLU A 1 54 ? 38.307 3.625 -11.094 1.00 62.42 54 GLU A CA 11
ATOM 10584 C C . GLU A 1 54 ? 39.749 3.632 -10.593 1.00 0.50 54 GLU A C 11
ATOM 10585 O O . GLU A 1 54 ? 40.322 2.584 -10.300 1.00 23.25 54 GLU A O 11
ATOM 10597 N N . LYS A 1 55 ? 40.329 4.824 -10.499 1.00 42.44 55 LYS A N 11
ATOM 10598 C CA . LYS A 1 55 ? 41.703 4.972 -10.034 1.00 25.43 55 LYS A CA 11
ATOM 10599 C C . LYS A 1 55 ? 41.748 5.170 -8.523 1.00 0.30 55 LYS A C 11
ATOM 10600 O O . LYS A 1 55 ? 40.708 5.242 -7.866 1.00 32.34 55 LYS A O 11
ATOM 10619 N N . ILE A 1 56 ? 42.956 5.259 -7.977 1.00 40.51 56 ILE A N 11
ATOM 10620 C CA . ILE A 1 56 ? 43.134 5.452 -6.543 1.00 62.10 56 ILE A CA 11
ATOM 10621 C C . ILE A 1 56 ? 42.653 6.832 -6.110 1.00 63.50 56 ILE A C 11
ATOM 10622 O O . ILE A 1 56 ? 42.926 7.832 -6.775 1.00 51.35 56 ILE A O 11
ATOM 10638 N N . ILE A 1 57 ? 41.937 6.880 -4.992 1.00 64.52 57 ILE A N 11
ATOM 10639 C CA . ILE A 1 57 ? 41.421 8.138 -4.469 1.00 62.45 57 ILE A CA 11
ATOM 10640 C C . ILE A 1 57 ? 41.821 8.333 -3.010 1.00 3.33 57 ILE A C 11
ATOM 10641 O O . ILE A 1 57 ? 42.592 9.235 -2.682 1.00 51.35 57 ILE A O 11
ATOM 10657 N N . ASP A 1 58 ? 41.293 7.481 -2.139 1.00 5.43 58 ASP A N 11
ATOM 10658 C CA . ASP A 1 58 ? 41.597 7.557 -0.714 1.00 41.22 58 ASP A CA 11
ATOM 10659 C C . ASP A 1 58 ? 40.987 6.377 0.035 1.00 51.20 58 ASP A C 11
ATOM 10660 O O . ASP A 1 58 ? 39.801 6.385 0.370 1.00 0.34 58 ASP A O 11
ATOM 10669 N N . LYS A 1 59 ? 41.803 5.361 0.294 1.00 2.51 59 LYS A N 11
ATOM 10670 C CA . LYS A 1 59 ? 41.346 4.172 1.003 1.00 11.10 59 LYS A CA 11
ATOM 10671 C C . LYS A 1 59 ? 42.349 3.757 2.075 1.00 51.42 59 LYS A C 11
ATOM 10672 O O . LYS A 1 59 ? 42.977 2.703 1.977 1.00 73.11 59 LYS A O 11
ATOM 10691 N N . ALA A 1 60 ? 42.495 4.594 3.098 1.00 31.34 60 ALA A N 11
ATOM 10692 C CA . ALA A 1 60 ? 43.419 4.313 4.189 1.00 64.42 60 ALA A CA 11
ATOM 10693 C C . ALA A 1 60 ? 42.770 3.422 5.242 1.00 73.53 60 ALA A C 11
ATOM 10694 O O . ALA A 1 60 ? 43.434 2.591 5.864 1.00 63.20 60 ALA A O 11
ATOM 10701 N N . LYS A 1 61 ? 41.468 3.600 5.441 1.00 44.54 61 LYS A N 11
ATOM 10702 C CA . LYS A 1 61 ? 40.728 2.812 6.419 1.00 43.14 61 LYS A CA 11
ATOM 10703 C C . LYS A 1 61 ? 39.226 3.030 6.269 1.00 42.01 61 LYS A C 11
ATOM 10704 O O . LYS A 1 61 ? 38.787 4.034 5.706 1.00 53.30 61 LYS A O 11
ATOM 10723 N N . THR A 1 62 ? 38.441 2.086 6.777 1.00 55.23 62 THR A N 11
ATOM 10724 C CA . THR A 1 62 ? 36.989 2.175 6.700 1.00 55.23 62 THR A CA 11
ATOM 10725 C C . THR A 1 62 ? 36.352 1.981 8.072 1.00 52.40 62 THR A C 11
ATOM 10726 O O . THR A 1 62 ? 37.014 1.561 9.022 1.00 24.31 62 THR A O 11
ATOM 10737 N N . THR A 1 63 ? 35.062 2.288 8.169 1.00 50.34 63 THR A N 11
ATOM 10738 C CA . THR A 1 63 ? 34.336 2.147 9.425 1.00 11.35 63 THR A CA 11
ATOM 10739 C C . THR A 1 63 ? 34.276 0.689 9.865 1.00 41.42 63 THR A C 11
ATOM 10740 O O . THR A 1 63 ? 33.985 -0.201 9.064 1.00 11.15 63 THR A O 11
ATOM 10751 N N . LEU A 1 64 ? 34.550 0.450 11.142 1.00 70.34 64 LEU A N 11
ATOM 10752 C CA . LEU A 1 64 ? 34.527 -0.903 11.690 1.00 55.13 64 LEU A CA 11
ATOM 10753 C C . LEU A 1 64 ? 33.106 -1.314 12.064 1.00 73.05 64 LEU A C 11
ATOM 10754 O O . LEU A 1 64 ? 32.226 -0.468 12.226 1.00 33.22 64 LEU A O 11
ATOM 10770 N N . ALA A 1 1 ? 0.589 -7.349 -3.164 1.00 14.01 1 ALA A N 12
ATOM 10771 C CA . ALA A 1 1 ? -0.508 -6.418 -2.930 1.00 3.42 1 ALA A CA 12
ATOM 10772 C C . ALA A 1 1 ? -0.223 -5.061 -3.563 1.00 73.22 1 ALA A C 12
ATOM 10773 O O . ALA A 1 1 ? -1.129 -4.395 -4.064 1.00 13.11 1 ALA A O 12
ATOM 10780 N N . LYS A 1 2 ? 1.043 -4.657 -3.540 1.00 53.10 2 LYS A N 12
ATOM 10781 C CA . LYS A 1 2 ? 1.449 -3.380 -4.113 1.00 12.24 2 LYS A CA 12
ATOM 10782 C C . LYS A 1 2 ? 2.835 -3.482 -4.743 1.00 63.02 2 LYS A C 12
ATOM 10783 O O . LYS A 1 2 ? 3.611 -4.379 -4.415 1.00 75.41 2 LYS A O 12
ATOM 10802 N N . ALA A 1 3 ? 3.139 -2.557 -5.649 1.00 51.13 3 ALA A N 12
ATOM 10803 C CA . ALA A 1 3 ? 4.432 -2.543 -6.321 1.00 2.52 3 ALA A CA 12
ATOM 10804 C C . ALA A 1 3 ? 5.564 -2.304 -5.327 1.00 22.34 3 ALA A C 12
ATOM 10805 O O . ALA A 1 3 ? 5.345 -1.790 -4.231 1.00 53.13 3 ALA A O 12
ATOM 10812 N N . CYS A 1 4 ? 6.777 -2.681 -5.719 1.00 1.31 4 CYS A N 12
ATOM 10813 C CA . CYS A 1 4 ? 7.945 -2.510 -4.863 1.00 21.42 4 CYS A CA 12
ATOM 10814 C C . CYS A 1 4 ? 8.731 -1.262 -5.259 1.00 21.32 4 CYS A C 12
ATOM 10815 O O . CYS A 1 4 ? 8.273 -0.457 -6.070 1.00 23.23 4 CYS A O 12
ATOM 10822 N N . THR A 1 5 ? 9.918 -1.109 -4.679 1.00 60.33 5 THR A N 12
ATOM 10823 C CA . THR A 1 5 ? 10.767 0.039 -4.969 1.00 44.34 5 THR A CA 12
ATOM 10824 C C . THR A 1 5 ? 11.984 -0.371 -5.790 1.00 62.45 5 THR A C 12
ATOM 10825 O O . THR A 1 5 ? 13.053 -0.663 -5.256 1.00 71.25 5 THR A O 12
ATOM 10836 N N . PRO A 1 6 ? 11.821 -0.393 -7.122 1.00 50.32 6 PRO A N 12
ATOM 10837 C CA . PRO A 1 6 ? 12.896 -0.765 -8.045 1.00 50.02 6 PRO A CA 12
ATOM 10838 C C . PRO A 1 6 ? 14.002 0.285 -8.099 1.00 71.14 6 PRO A C 12
ATOM 10839 O O . PRO A 1 6 ? 14.073 1.170 -7.247 1.00 33.32 6 PRO A O 12
ATOM 10850 N N . LEU A 1 7 ? 14.861 0.181 -9.108 1.00 2.42 7 LEU A N 12
ATOM 10851 C CA . LEU A 1 7 ? 15.963 1.122 -9.274 1.00 11.32 7 LEU A CA 12
ATOM 10852 C C . LEU A 1 7 ? 15.442 2.511 -9.629 1.00 11.03 7 LEU A C 12
ATOM 10853 O O . LEU A 1 7 ? 14.367 2.653 -10.214 1.00 13.32 7 LEU A O 12
ATOM 10869 N N . LEU A 1 8 ? 16.213 3.533 -9.275 1.00 30.35 8 LEU A N 12
ATOM 10870 C CA . LEU A 1 8 ? 15.833 4.913 -9.559 1.00 54.44 8 LEU A CA 12
ATOM 10871 C C . LEU A 1 8 ? 14.590 5.309 -8.767 1.00 72.32 8 LEU A C 12
ATOM 10872 O O . LEU A 1 8 ? 13.769 6.098 -9.233 1.00 32.42 8 LEU A O 12
ATOM 10888 N N . HIS A 1 9 ? 14.460 4.756 -7.565 1.00 40.43 9 HIS A N 12
ATOM 10889 C CA . HIS A 1 9 ? 13.319 5.052 -6.706 1.00 23.22 9 HIS A CA 12
ATOM 10890 C C . HIS A 1 9 ? 13.770 5.298 -5.269 1.00 23.14 9 HIS A C 12
ATOM 10891 O O . HIS A 1 9 ? 14.634 4.592 -4.751 1.00 51.31 9 HIS A O 12
ATOM 10905 N N . ASP A 1 10 ? 13.179 6.303 -4.633 1.00 4.31 10 ASP A N 12
ATOM 10906 C CA . ASP A 1 10 ? 13.520 6.642 -3.256 1.00 0.42 10 ASP A CA 12
ATOM 10907 C C . ASP A 1 10 ? 13.459 5.407 -2.362 1.00 61.15 10 ASP A C 12
ATOM 10908 O O . ASP A 1 10 ? 12.582 4.556 -2.518 1.00 11.44 10 ASP A O 12
ATOM 10917 N N . CYS A 1 11 ? 14.397 5.314 -1.425 1.00 50.33 11 CYS A N 12
ATOM 10918 C CA . CYS A 1 11 ? 14.453 4.183 -0.506 1.00 53.43 11 CYS A CA 12
ATOM 10919 C C . CYS A 1 11 ? 14.578 4.660 0.937 1.00 12.31 11 CYS A C 12
ATOM 10920 O O . CYS A 1 11 ? 14.861 3.873 1.840 1.00 64.51 11 CYS A O 12
ATOM 10927 N N . SER A 1 12 ? 14.364 5.956 1.148 1.00 44.51 12 SER A N 12
ATOM 10928 C CA . SER A 1 12 ? 14.456 6.540 2.480 1.00 14.53 12 SER A CA 12
ATOM 10929 C C . SER A 1 12 ? 13.410 5.934 3.412 1.00 61.22 12 SER A C 12
ATOM 10930 O O . SER A 1 12 ? 13.559 5.964 4.634 1.00 51.12 12 SER A O 12
ATOM 10938 N N . HIS A 1 13 ? 12.351 5.384 2.826 1.00 1.31 13 HIS A N 12
ATOM 10939 C CA . HIS A 1 13 ? 11.280 4.771 3.602 1.00 33.11 13 HIS A CA 12
ATOM 10940 C C . HIS A 1 13 ? 11.759 3.483 4.266 1.00 35.43 13 HIS A C 12
ATOM 10941 O O . HIS A 1 13 ? 11.447 3.218 5.426 1.00 54.44 13 HIS A O 12
ATOM 10955 N N . ASP A 1 14 ? 12.517 2.687 3.521 1.00 73.21 14 ASP A N 12
ATOM 10956 C CA . ASP A 1 14 ? 13.039 1.426 4.036 1.00 51.22 14 ASP A CA 12
ATOM 10957 C C . ASP A 1 14 ? 14.151 0.891 3.140 1.00 73.23 14 ASP A C 12
ATOM 10958 O O . ASP A 1 14 ? 13.946 0.666 1.946 1.00 2.40 14 ASP A O 12
ATOM 10967 N N . ARG A 1 15 ? 15.329 0.691 3.722 1.00 21.32 15 ARG A N 12
ATOM 10968 C CA . ARG A 1 15 ? 16.473 0.185 2.975 1.00 34.43 15 ARG A CA 12
ATOM 10969 C C . ARG A 1 15 ? 16.211 -1.231 2.470 1.00 73.20 15 ARG A C 12
ATOM 10970 O O . ARG A 1 15 ? 16.838 -1.686 1.513 1.00 20.11 15 ARG A O 12
ATOM 10991 N N . HIS A 1 16 ? 15.281 -1.923 3.120 1.00 72.11 16 HIS A N 12
ATOM 10992 C CA . HIS A 1 16 ? 14.934 -3.287 2.737 1.00 70.30 16 HIS A CA 12
ATOM 10993 C C . HIS A 1 16 ? 13.668 -3.308 1.888 1.00 40.21 16 HIS A C 12
ATOM 10994 O O . HIS A 1 16 ? 13.152 -4.374 1.551 1.00 30.52 16 HIS A O 12
ATOM 11008 N N . SER A 1 17 ? 13.171 -2.123 1.546 1.00 12.25 17 SER A N 12
ATOM 11009 C CA . SER A 1 17 ? 11.961 -2.006 0.740 1.00 41.11 17 SER A CA 12
ATOM 11010 C C . SER A 1 17 ? 12.276 -2.187 -0.742 1.00 52.44 17 SER A C 12
ATOM 11011 O O . SER A 1 17 ? 11.428 -2.626 -1.520 1.00 24.21 17 SER A O 12
ATOM 11019 N N . CYS A 1 18 ? 13.500 -1.845 -1.126 1.00 2.32 18 CYS A N 12
ATOM 11020 C CA . CYS A 1 18 ? 13.930 -1.968 -2.514 1.00 63.44 18 CYS A CA 12
ATOM 11021 C C . CYS A 1 18 ? 13.690 -3.383 -3.034 1.00 71.45 18 CYS A C 12
ATOM 11022 O O . CYS A 1 18 ? 13.888 -4.362 -2.314 1.00 3.55 18 CYS A O 12
ATOM 11029 N N . CYS A 1 19 ? 13.265 -3.482 -4.288 1.00 74.11 19 CYS A N 12
ATOM 11030 C CA . CYS A 1 19 ? 12.999 -4.775 -4.906 1.00 14.05 19 CYS A CA 12
ATOM 11031 C C . CYS A 1 19 ? 14.197 -5.708 -4.755 1.00 21.04 19 CYS A C 12
ATOM 11032 O O . CYS A 1 19 ? 15.266 -5.293 -4.306 1.00 62.23 19 CYS A O 12
ATOM 11039 N N . ARG A 1 20 ? 14.011 -6.967 -5.136 1.00 61.30 20 ARG A N 12
ATOM 11040 C CA . ARG A 1 20 ? 15.077 -7.959 -5.042 1.00 40.12 20 ARG A CA 12
ATOM 11041 C C . ARG A 1 20 ? 15.236 -8.712 -6.359 1.00 32.05 20 ARG A C 12
ATOM 11042 O O . ARG A 1 20 ? 14.298 -8.805 -7.149 1.00 62.53 20 ARG A O 12
ATOM 11063 N N . GLY A 1 21 ? 16.431 -9.248 -6.588 1.00 52.13 21 GLY A N 12
ATOM 11064 C CA . GLY A 1 21 ? 16.691 -9.986 -7.811 1.00 13.11 21 GLY A CA 12
ATOM 11065 C C . GLY A 1 21 ? 17.597 -11.181 -7.585 1.00 61.44 21 GLY A C 12
ATOM 11066 O O . GLY A 1 21 ? 18.231 -11.298 -6.538 1.00 21.44 21 GLY A O 12
ATOM 11070 N N . ASP A 1 22 ? 17.655 -12.070 -8.570 1.00 44.30 22 ASP A N 12
ATOM 11071 C CA . ASP A 1 22 ? 18.489 -13.262 -8.475 1.00 51.53 22 ASP A CA 12
ATOM 11072 C C . ASP A 1 22 ? 19.935 -12.945 -8.841 1.00 32.12 22 ASP A C 12
ATOM 11073 O O . ASP A 1 22 ? 20.846 -13.712 -8.532 1.00 50.24 22 ASP A O 12
ATOM 11082 N N . MET A 1 23 ? 20.138 -11.810 -9.502 1.00 50.21 23 MET A N 12
ATOM 11083 C CA . MET A 1 23 ? 21.474 -11.391 -9.910 1.00 15.13 23 MET A CA 12
ATOM 11084 C C . MET A 1 23 ? 22.133 -10.546 -8.825 1.00 53.20 23 MET A C 12
ATOM 11085 O O . MET A 1 23 ? 23.132 -10.951 -8.230 1.00 74.21 23 MET A O 12
ATOM 11099 N N . PHE A 1 24 ? 21.569 -9.370 -8.573 1.00 4.32 24 PHE A N 12
ATOM 11100 C CA . PHE A 1 24 ? 22.104 -8.467 -7.559 1.00 34.14 24 PHE A CA 12
ATOM 11101 C C . PHE A 1 24 ? 20.977 -7.784 -6.790 1.00 52.45 24 PHE A C 12
ATOM 11102 O O . PHE A 1 24 ? 19.883 -7.582 -7.318 1.00 31.24 24 PHE A O 12
ATOM 11119 N N . LYS A 1 25 ? 21.251 -7.430 -5.540 1.00 44.41 25 LYS A N 12
ATOM 11120 C CA . LYS A 1 25 ? 20.263 -6.769 -4.696 1.00 64.34 25 LYS A CA 12
ATOM 11121 C C . LYS A 1 25 ? 20.409 -5.253 -4.773 1.00 63.21 25 LYS 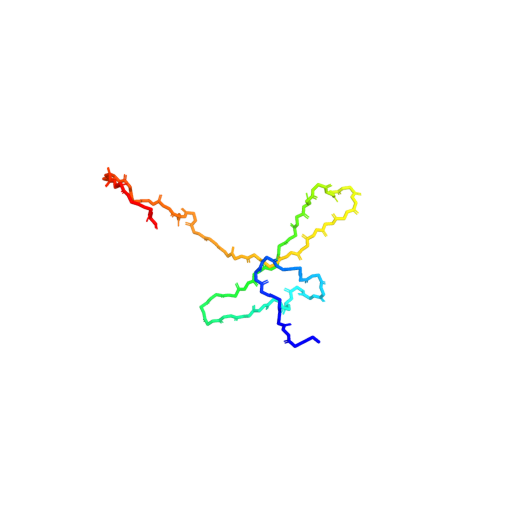A C 12
ATOM 11122 O O . LYS A 1 25 ? 21.522 -4.729 -4.801 1.00 73.14 25 LYS A O 12
ATOM 11141 N N . TYR A 1 26 ? 19.279 -4.556 -4.803 1.00 41.45 26 TYR A N 12
ATOM 11142 C CA . TYR A 1 26 ? 19.282 -3.099 -4.877 1.00 12.20 26 TYR A CA 12
ATOM 11143 C C . TYR A 1 26 ? 19.711 -2.487 -3.546 1.00 44.32 26 TYR A C 12
ATOM 11144 O O . TYR A 1 26 ? 19.166 -2.817 -2.493 1.00 22.14 26 TYR A O 12
ATOM 11162 N N . VAL A 1 27 ? 20.693 -1.593 -3.604 1.00 60.43 27 VAL A N 12
ATOM 11163 C CA . VAL A 1 27 ? 21.195 -0.931 -2.405 1.00 74.20 27 VAL A CA 12
ATOM 11164 C C . VAL A 1 27 ? 20.764 0.531 -2.362 1.00 72.13 27 VAL A C 12
ATOM 11165 O O . VAL A 1 27 ? 20.325 1.089 -3.367 1.00 1.45 27 VAL A O 12
ATOM 11178 N N . CYS A 1 28 ? 20.892 1.145 -1.191 1.00 53.13 28 CYS A N 12
ATOM 11179 C CA . CYS A 1 28 ? 20.516 2.542 -1.015 1.00 53.25 28 CYS A CA 12
ATOM 11180 C C . CYS A 1 28 ? 21.700 3.464 -1.294 1.00 63.14 28 CYS A C 12
ATOM 11181 O O . CYS A 1 28 ? 22.770 3.312 -0.704 1.00 52.44 28 CYS A O 12
ATOM 11188 N N . ASP A 1 29 ? 21.499 4.418 -2.195 1.00 62.34 29 ASP A N 12
ATOM 11189 C CA . ASP A 1 29 ? 22.549 5.366 -2.552 1.00 22.41 29 ASP A CA 12
ATOM 11190 C C . ASP A 1 29 ? 22.030 6.799 -2.496 1.00 41.31 29 ASP A C 12
ATOM 11191 O O . ASP A 1 29 ? 21.031 7.133 -3.133 1.00 72.33 29 ASP A O 12
ATOM 11200 N N . CYS A 1 30 ? 22.714 7.642 -1.729 1.00 43.14 30 CYS A N 12
ATOM 11201 C CA . CYS A 1 30 ? 22.321 9.038 -1.588 1.00 45.55 30 CYS A CA 12
ATOM 11202 C C . CYS A 1 30 ? 23.176 9.936 -2.479 1.00 54.40 30 CYS A C 12
ATOM 11203 O O . CYS A 1 30 ? 24.388 9.747 -2.588 1.00 41.41 30 CYS A O 12
ATOM 11210 N N . PHE A 1 31 ? 22.536 10.912 -3.112 1.00 44.41 31 PHE A N 12
ATOM 11211 C CA . PHE A 1 31 ? 23.237 11.839 -3.994 1.00 64.44 31 PHE A CA 12
ATOM 11212 C C . PHE A 1 31 ? 22.625 13.235 -3.913 1.00 63.25 31 PHE A C 12
ATOM 11213 O O . PHE A 1 31 ? 21.628 13.448 -3.223 1.00 33.10 31 PHE A O 12
ATOM 11230 N N . TYR A 1 32 ? 23.230 14.182 -4.622 1.00 45.33 32 TYR A N 12
ATOM 11231 C CA . TYR A 1 32 ? 22.747 15.558 -4.628 1.00 60.34 32 TYR A CA 12
ATOM 11232 C C . TYR A 1 32 ? 22.168 15.925 -5.991 1.00 3.51 32 TYR A C 12
ATOM 11233 O O . TYR A 1 32 ? 22.834 16.520 -6.838 1.00 4.34 32 TYR A O 12
ATOM 11251 N N . PRO A 1 33 ? 20.895 15.564 -6.209 1.00 14.23 33 PRO A N 12
ATOM 11252 C CA . PRO A 1 33 ? 20.196 15.845 -7.466 1.00 22.13 33 PRO A CA 12
ATOM 11253 C C . PRO A 1 33 ? 19.907 17.331 -7.649 1.00 52.22 33 PRO A C 12
ATOM 11254 O O . PRO A 1 33 ? 18.761 17.767 -7.545 1.00 3.41 33 PRO A O 12
ATOM 11265 N N . GLU A 1 34 ? 20.954 18.104 -7.920 1.00 34.24 34 GLU A N 12
ATOM 11266 C CA . GLU A 1 34 ? 20.812 19.542 -8.117 1.00 24.34 34 GLU A CA 12
ATOM 11267 C C . GLU A 1 34 ? 20.352 20.223 -6.831 1.00 60.11 34 GLU A C 12
ATOM 11268 O O . GLU A 1 34 ? 19.650 21.233 -6.867 1.00 15.42 34 GLU A O 12
ATOM 11280 N N . GLY A 1 35 ? 20.754 19.662 -5.694 1.00 22.11 35 GLY A N 12
ATOM 11281 C CA . GLY A 1 35 ? 20.373 20.228 -4.413 1.00 52.00 35 GLY A CA 12
ATOM 11282 C C . GLY A 1 35 ? 21.046 21.559 -4.145 1.00 75.12 35 GLY A C 12
ATOM 11283 O O . GLY A 1 35 ? 22.272 21.661 -4.187 1.00 64.35 35 GLY A O 12
ATOM 11287 N N . GLU A 1 36 ? 20.242 22.581 -3.869 1.00 13.34 36 GLU A N 12
ATOM 11288 C CA . GLU A 1 36 ? 20.768 23.913 -3.594 1.00 24.24 36 GLU A CA 12
ATOM 11289 C C . GLU A 1 36 ? 21.727 23.887 -2.408 1.00 71.24 36 GLU A C 12
ATOM 11290 O O . GLU A 1 36 ? 22.944 23.964 -2.577 1.00 2.35 36 GLU A O 12
ATOM 11302 N N . ASP A 1 37 ? 21.169 23.776 -1.207 1.00 50.13 37 ASP A N 12
ATOM 11303 C CA . ASP A 1 37 ? 21.974 23.738 0.009 1.00 55.42 37 ASP A CA 12
ATOM 11304 C C . ASP A 1 37 ? 22.133 22.306 0.511 1.00 50.44 37 ASP A C 12
ATOM 11305 O O . ASP A 1 37 ? 23.217 21.727 0.434 1.00 75.13 37 ASP A O 12
ATOM 11314 N N . LYS A 1 38 ? 21.047 21.740 1.025 1.00 53.24 38 LYS A N 12
ATOM 11315 C CA . LYS A 1 38 ? 21.065 20.376 1.540 1.00 32.33 38 LYS A CA 12
ATOM 11316 C C . LYS A 1 38 ? 19.786 19.636 1.163 1.00 71.11 38 LYS A C 12
ATOM 11317 O O . LYS A 1 38 ? 18.697 19.980 1.624 1.00 35.44 38 LYS A O 12
ATOM 11336 N N . THR A 1 39 ? 19.924 18.616 0.321 1.00 54.25 39 THR A N 12
ATOM 11337 C CA . THR A 1 39 ? 18.780 17.826 -0.117 1.00 73.54 39 THR A CA 12
ATOM 11338 C C . THR A 1 39 ? 19.225 16.486 -0.691 1.00 3.44 39 THR A C 12
ATOM 11339 O O . THR A 1 39 ? 18.847 16.122 -1.804 1.00 1.33 39 THR A O 12
ATOM 11350 N N . GLU A 1 40 ? 20.028 15.755 0.076 1.00 41.03 40 GLU A N 12
ATOM 11351 C CA . GLU A 1 40 ? 20.524 14.454 -0.358 1.00 72.24 40 GLU A CA 12
ATOM 11352 C C . GLU A 1 40 ? 19.374 13.472 -0.553 1.00 65.42 40 GLU A C 12
ATOM 11353 O O . GLU A 1 40 ? 18.629 13.178 0.383 1.00 72.24 40 GLU A O 12
ATOM 11365 N N . VAL A 1 41 ? 19.234 12.966 -1.774 1.00 31.30 41 VAL A N 12
ATOM 11366 C CA . VAL A 1 41 ? 18.174 12.016 -2.092 1.00 14.14 41 VAL A CA 12
ATOM 11367 C C . VAL A 1 41 ? 18.718 10.593 -2.167 1.00 4.33 41 VAL A C 12
ATOM 11368 O O . VAL A 1 41 ? 19.645 10.310 -2.924 1.00 72.44 41 VAL A O 12
ATOM 11381 N N . CYS A 1 42 ? 18.132 9.701 -1.375 1.00 44.44 42 CYS A N 12
ATOM 11382 C CA . CYS A 1 42 ? 18.556 8.307 -1.349 1.00 22.11 42 CYS A CA 12
ATOM 11383 C C . CYS A 1 42 ? 17.581 7.427 -2.126 1.00 14.13 42 CYS A C 12
ATOM 11384 O O . CYS A 1 42 ? 16.400 7.345 -1.790 1.00 52.43 42 CYS A O 12
ATOM 11391 N N . SER A 1 43 ? 18.085 6.773 -3.169 1.00 73.25 43 SER A N 12
ATOM 11392 C CA . SER A 1 43 ? 17.258 5.903 -3.997 1.00 24.12 43 SER A CA 12
ATOM 11393 C C . SER A 1 43 ? 17.913 4.537 -4.170 1.00 25.42 43 SER A C 12
ATOM 11394 O O . SER A 1 43 ? 19.030 4.305 -3.705 1.00 3.43 43 SER A O 12
ATOM 11402 N N . CYS A 1 44 ? 17.210 3.632 -4.844 1.00 2.51 44 CYS A N 12
ATOM 11403 C CA . CYS A 1 44 ? 17.721 2.286 -5.081 1.00 63.01 44 CYS A CA 12
ATOM 11404 C C . CYS A 1 44 ? 18.692 2.273 -6.259 1.00 22.02 44 CYS A C 12
ATOM 11405 O O . CYS A 1 44 ? 18.317 2.585 -7.388 1.00 63.41 44 CYS A O 12
ATOM 11412 N N . GLN A 1 45 ? 19.940 1.909 -5.984 1.00 72.45 45 GLN A N 12
ATOM 11413 C CA . GLN A 1 45 ? 20.965 1.855 -7.020 1.00 52.41 45 GLN A CA 12
ATOM 11414 C C . GLN A 1 45 ? 21.661 0.498 -7.027 1.00 21.43 45 GLN A C 12
ATOM 11415 O O . GLN A 1 45 ? 21.632 -0.229 -6.035 1.00 21.11 45 GLN A O 12
ATOM 11429 N N . GLN A 1 46 ? 22.285 0.165 -8.152 1.00 10.11 46 GLN A N 12
ATOM 11430 C CA . GLN A 1 46 ? 22.987 -1.106 -8.287 1.00 22.04 46 GLN A CA 12
ATOM 11431 C C . GLN A 1 46 ? 24.398 -1.012 -7.715 1.00 32.22 46 GLN A C 12
ATOM 11432 O O . GLN A 1 46 ? 24.960 0.072 -7.559 1.00 45.04 46 GLN A O 12
ATOM 11446 N N . PRO A 1 47 ? 24.985 -2.174 -7.391 1.00 61.10 47 PRO A N 12
ATOM 11447 C CA . PRO A 1 47 ? 26.337 -2.249 -6.830 1.00 2.54 47 PRO A CA 12
ATOM 11448 C C . PRO A 1 47 ? 27.409 -1.878 -7.850 1.00 44.14 47 PRO A C 12
ATOM 11449 O O . PRO A 1 47 ? 27.101 -1.486 -8.976 1.00 23.10 47 PRO A O 12
ATOM 11460 N N . LYS A 1 48 ? 28.670 -2.005 -7.450 1.00 55.02 48 LYS A N 12
ATOM 11461 C CA . LYS A 1 48 ? 29.788 -1.685 -8.328 1.00 24.45 48 LYS A CA 12
ATOM 11462 C C . LYS A 1 48 ? 29.779 -0.207 -8.705 1.00 43.21 48 LYS A C 12
ATOM 11463 O O . LYS A 1 48 ? 28.761 0.473 -8.567 1.00 62.52 48 LYS A O 12
ATOM 11482 N N . SER A 1 49 ? 30.918 0.284 -9.182 1.00 44.43 49 SER A N 12
ATOM 11483 C CA . SER A 1 49 ? 31.042 1.683 -9.577 1.00 63.41 49 SER A CA 12
ATOM 11484 C C . SER A 1 49 ? 30.569 2.607 -8.458 1.00 52.23 49 SER A C 12
ATOM 11485 O O . SER A 1 49 ? 29.432 3.080 -8.467 1.00 24.10 49 SER A O 12
ATOM 11493 N N . HIS A 1 50 ? 31.450 2.859 -7.496 1.00 0.04 50 HIS A N 12
ATOM 11494 C CA . HIS A 1 50 ? 31.125 3.727 -6.369 1.00 74.44 50 HIS A CA 12
ATOM 11495 C C . HIS A 1 50 ? 31.353 5.192 -6.728 1.00 41.21 50 HIS A C 12
ATOM 11496 O O . HIS A 1 50 ? 30.402 5.946 -6.933 1.00 44.30 50 HIS A O 12
ATOM 11510 N N . LYS A 1 51 ? 32.618 5.588 -6.802 1.00 63.33 51 LYS A N 12
ATOM 11511 C CA . LYS A 1 51 ? 32.972 6.962 -7.138 1.00 62.23 51 LYS A CA 12
ATOM 11512 C C . LYS A 1 51 ? 32.247 7.948 -6.226 1.00 71.14 51 LYS A C 12
ATOM 11513 O O . LYS A 1 51 ? 31.865 9.038 -6.654 1.00 43.34 51 LYS A O 12
ATOM 11532 N N . ILE A 1 52 ? 32.064 7.559 -4.969 1.00 63.14 52 ILE A N 12
ATOM 11533 C CA . ILE A 1 52 ? 31.388 8.410 -3.998 1.00 12.23 52 ILE A CA 12
ATOM 11534 C C . ILE A 1 52 ? 32.333 8.819 -2.874 1.00 74.13 52 ILE A C 12
ATOM 11535 O O . ILE A 1 52 ? 32.051 9.750 -2.120 1.00 54.43 52 ILE A O 12
ATOM 11551 N N . ALA A 1 53 ? 33.457 8.117 -2.768 1.00 34.43 53 ALA A N 12
ATOM 11552 C CA . ALA A 1 53 ? 34.446 8.410 -1.737 1.00 55.45 53 ALA A CA 12
ATOM 11553 C C . ALA A 1 53 ? 35.861 8.347 -2.302 1.00 2.11 53 ALA A C 12
ATOM 11554 O O . ALA A 1 53 ? 36.747 7.729 -1.712 1.00 43.11 53 ALA A O 12
ATOM 11561 N N . GLU A 1 54 ? 36.065 8.990 -3.448 1.00 42.51 54 GLU A N 12
ATOM 11562 C CA . GLU A 1 54 ? 37.373 9.004 -4.092 1.00 62.42 54 GLU A CA 12
ATOM 11563 C C . GLU A 1 54 ? 38.201 10.193 -3.613 1.00 0.50 54 GLU A C 12
ATOM 11564 O O . GLU A 1 54 ? 38.630 11.028 -4.411 1.00 23.25 54 GLU A O 12
ATOM 11576 N N . LYS A 1 55 ? 38.423 10.264 -2.305 1.00 42.44 55 LYS A N 12
ATOM 11577 C CA . LYS A 1 55 ? 39.201 11.349 -1.718 1.00 25.43 55 LYS A CA 12
ATOM 11578 C C . LYS A 1 55 ? 40.463 10.814 -1.049 1.00 0.30 55 LYS A C 12
ATOM 11579 O O . LYS A 1 55 ? 40.552 9.628 -0.730 1.00 32.34 55 LYS A O 12
ATOM 11598 N N . ILE A 1 56 ? 41.434 11.696 -0.838 1.00 40.51 56 ILE A N 12
ATOM 11599 C CA . ILE A 1 56 ? 42.689 11.312 -0.204 1.00 62.10 56 ILE A CA 12
ATOM 11600 C C . ILE A 1 56 ? 43.401 12.524 0.387 1.00 63.50 56 ILE A C 12
ATOM 11601 O O . ILE A 1 56 ? 43.360 13.616 -0.180 1.00 51.35 56 ILE A O 12
ATOM 11617 N N . ILE A 1 57 ? 44.054 12.323 1.526 1.00 64.52 57 ILE A N 12
ATOM 11618 C CA . ILE A 1 57 ? 44.777 13.399 2.191 1.00 62.45 57 ILE A CA 12
ATOM 11619 C C . ILE A 1 57 ? 46.073 12.889 2.813 1.00 3.33 57 ILE A C 12
ATOM 11620 O O . ILE A 1 57 ? 46.321 11.683 2.852 1.00 51.35 57 ILE A O 12
ATOM 11636 N N . ASP A 1 58 ? 46.893 13.813 3.299 1.00 5.43 58 ASP A N 12
ATOM 11637 C CA . ASP A 1 58 ? 48.163 13.457 3.923 1.00 41.22 58 ASP A CA 12
ATOM 11638 C C . ASP A 1 58 ? 47.935 12.659 5.202 1.00 51.20 58 ASP A C 12
ATOM 11639 O O . ASP A 1 58 ? 47.046 12.975 5.994 1.00 0.34 58 ASP A O 12
ATOM 11648 N N . LYS A 1 59 ? 48.744 11.623 5.399 1.00 2.51 59 LYS A N 12
ATOM 11649 C CA . LYS A 1 59 ? 48.632 10.779 6.583 1.00 11.10 59 LYS A CA 12
ATOM 11650 C C . LYS A 1 59 ? 48.920 11.577 7.851 1.00 51.42 59 LYS A C 12
ATOM 11651 O O . LYS A 1 59 ? 50.065 11.938 8.120 1.00 73.11 59 LYS A O 12
ATOM 11670 N N . ALA A 1 60 ? 47.874 11.849 8.624 1.00 31.34 60 ALA A N 12
ATOM 11671 C CA . ALA A 1 60 ? 48.015 12.602 9.864 1.00 64.42 60 ALA A CA 12
ATOM 11672 C C . ALA A 1 60 ? 49.007 11.926 10.806 1.00 73.53 60 ALA A C 12
ATOM 11673 O O . ALA A 1 60 ? 49.208 10.712 10.746 1.00 63.20 60 ALA A O 12
ATOM 11680 N N . LYS A 1 61 ? 49.626 12.719 11.674 1.00 44.54 61 LYS A N 12
ATOM 11681 C CA . LYS A 1 61 ? 50.596 12.199 12.629 1.00 43.14 61 LYS A CA 12
ATOM 11682 C C . LYS A 1 61 ? 50.296 12.700 14.038 1.00 42.01 61 LYS A C 12
ATOM 11683 O O . LYS A 1 61 ? 49.978 13.873 14.237 1.00 53.30 61 LYS A O 12
ATOM 11702 N N . THR A 1 62 ? 50.400 11.805 15.015 1.00 55.23 62 THR A N 12
ATOM 11703 C CA . THR A 1 62 ? 50.140 12.156 16.405 1.00 55.23 62 THR A CA 12
ATOM 11704 C C . THR A 1 62 ? 51.376 12.762 17.060 1.00 52.40 62 THR A C 12
ATOM 11705 O O . THR A 1 62 ? 52.455 12.165 17.047 1.00 24.31 62 THR A O 12
ATOM 11716 N N . THR A 1 63 ? 51.215 13.950 17.634 1.00 50.34 63 THR A N 12
ATOM 11717 C CA . THR A 1 63 ? 52.319 14.636 18.293 1.00 11.35 63 THR A CA 12
ATOM 11718 C C . THR A 1 63 ? 52.736 13.909 19.566 1.00 41.42 63 THR A C 12
ATOM 11719 O O . THR A 1 63 ? 52.132 12.906 19.947 1.00 11.15 63 THR A O 12
ATOM 11730 N N . LEU A 1 64 ? 53.773 14.419 20.221 1.00 70.34 64 LEU A N 12
ATOM 11731 C CA . LEU A 1 64 ? 54.271 13.819 21.453 1.00 55.13 64 LEU A CA 12
ATOM 11732 C C . LEU A 1 64 ? 53.506 14.342 22.664 1.00 73.05 64 LEU A C 12
ATOM 11733 O O . LEU A 1 64 ? 52.390 13.905 22.943 1.00 33.22 64 LEU A O 12
ATOM 11749 N N . ALA A 1 1 ? 1.443 1.088 -3.534 1.00 14.01 1 ALA A N 13
ATOM 11750 C CA . ALA A 1 1 ? 1.285 0.488 -2.215 1.00 3.42 1 ALA A CA 13
ATOM 11751 C C . ALA A 1 1 ? 1.648 -0.993 -2.239 1.00 73.22 1 ALA A C 13
ATOM 11752 O O . ALA A 1 1 ? 2.141 -1.538 -1.251 1.00 13.11 1 ALA A O 13
ATOM 11759 N N . LYS A 1 2 ? 1.401 -1.640 -3.373 1.00 53.10 2 LYS A N 13
ATOM 11760 C CA . LYS A 1 2 ? 1.702 -3.059 -3.526 1.00 12.24 2 LYS A CA 13
ATOM 11761 C C . LYS A 1 2 ? 3.031 -3.257 -4.248 1.00 63.02 2 LYS A C 13
ATOM 11762 O O . LYS A 1 2 ? 3.784 -4.180 -3.939 1.00 75.41 2 LYS A O 13
ATOM 11781 N N . ALA A 1 3 ? 3.313 -2.386 -5.212 1.00 51.13 3 ALA A N 13
ATOM 11782 C CA . ALA A 1 3 ? 4.551 -2.465 -5.975 1.00 2.52 3 ALA A CA 13
ATOM 11783 C C . ALA A 1 3 ? 5.754 -2.109 -5.107 1.00 22.34 3 ALA A C 13
ATOM 11784 O O . ALA A 1 3 ? 5.684 -1.212 -4.268 1.00 53.13 3 ALA A O 13
ATOM 11791 N N . CYS A 1 4 ? 6.858 -2.820 -5.316 1.00 1.31 4 CYS A N 13
ATOM 11792 C CA . CYS A 1 4 ? 8.076 -2.580 -4.553 1.00 21.42 4 CYS A CA 13
ATOM 11793 C C . CYS A 1 4 ? 8.813 -1.350 -5.075 1.00 21.32 4 CYS A C 13
ATOM 11794 O O . CYS A 1 4 ? 8.289 -0.602 -5.900 1.00 23.23 4 CYS A O 13
ATOM 11801 N N . THR A 1 5 ? 10.034 -1.147 -4.589 1.00 60.33 5 THR A N 13
ATOM 11802 C CA . THR A 1 5 ? 10.843 -0.008 -5.005 1.00 44.34 5 THR A CA 13
ATOM 11803 C C . THR A 1 5 ? 12.011 -0.454 -5.878 1.00 62.45 5 THR A C 13
ATOM 11804 O O . THR A 1 5 ? 13.119 -0.695 -5.398 1.00 71.25 5 THR A O 13
ATOM 11815 N N . PRO A 1 6 ? 11.761 -0.566 -7.191 1.00 50.32 6 PRO A N 13
ATOM 11816 C CA . PRO A 1 6 ? 12.780 -0.981 -8.159 1.00 50.02 6 PRO A CA 13
ATOM 11817 C C . PRO A 1 6 ? 13.859 0.077 -8.355 1.00 71.14 6 PRO A C 13
ATOM 11818 O O . PRO A 1 6 ? 13.953 1.034 -7.584 1.00 33.32 6 PRO A O 13
ATOM 11829 N N . LEU A 1 7 ? 14.672 -0.097 -9.391 1.00 2.42 7 LEU A N 13
ATOM 11830 C CA . LEU A 1 7 ? 15.745 0.844 -9.689 1.00 11.32 7 LEU A CA 13
ATOM 11831 C C . LEU A 1 7 ? 15.181 2.193 -10.126 1.00 11.03 7 LEU A C 13
ATOM 11832 O O . LEU A 1 7 ? 14.064 2.274 -10.639 1.00 13.32 7 LEU A O 13
ATOM 11848 N N . LEU A 1 8 ? 15.960 3.249 -9.920 1.00 30.35 8 LEU A N 13
ATOM 11849 C CA . LEU A 1 8 ? 15.541 4.595 -10.295 1.00 54.44 8 LEU A CA 13
ATOM 11850 C C . LEU A 1 8 ? 14.337 5.039 -9.469 1.00 72.32 8 LEU A C 13
ATOM 11851 O O . LEU A 1 8 ? 13.504 5.818 -9.935 1.00 32.42 8 LEU A O 13
ATOM 11867 N N . HIS A 1 9 ? 14.253 4.540 -8.239 1.00 40.43 9 HIS A N 13
ATOM 11868 C CA . HIS A 1 9 ? 13.153 4.888 -7.347 1.00 23.22 9 HIS A CA 13
ATOM 11869 C C . HIS A 1 9 ? 13.668 5.194 -5.944 1.00 23.14 9 HIS A C 13
ATOM 11870 O O . HIS A 1 9 ? 14.535 4.494 -5.424 1.00 51.31 9 HIS A O 13
ATOM 11884 N N . ASP A 1 10 ? 13.127 6.245 -5.338 1.00 4.31 10 ASP A N 13
ATOM 11885 C CA . ASP A 1 10 ? 13.531 6.645 -3.995 1.00 0.42 10 ASP A CA 13
ATOM 11886 C C . ASP A 1 10 ? 13.417 5.475 -3.022 1.00 61.15 10 ASP A C 13
ATOM 11887 O O . ASP A 1 10 ? 12.504 4.656 -3.125 1.00 11.44 10 ASP A O 13
ATOM 11896 N N . CYS A 1 11 ? 14.351 5.402 -2.080 1.00 50.33 11 CYS A N 13
ATOM 11897 C CA . CYS A 1 11 ? 14.357 4.333 -1.090 1.00 53.43 11 CYS A CA 13
ATOM 11898 C C . CYS A 1 11 ? 14.607 4.888 0.309 1.00 12.31 11 CYS A C 13
ATOM 11899 O O . CYS A 1 11 ? 15.014 4.160 1.215 1.00 64.51 11 CYS A O 13
ATOM 11906 N N . SER A 1 12 ? 14.362 6.184 0.479 1.00 44.51 12 SER A N 13
ATOM 11907 C CA . SER A 1 12 ? 14.564 6.838 1.766 1.00 14.53 12 SER A CA 13
ATOM 11908 C C . SER A 1 12 ? 13.607 6.280 2.815 1.00 61.22 12 SER A C 13
ATOM 11909 O O . SER A 1 12 ? 13.859 6.378 4.017 1.00 51.12 12 SER A O 13
ATOM 11917 N N . HIS A 1 13 ? 12.507 5.695 2.353 1.00 1.31 13 HIS A N 13
ATOM 11918 C CA . HIS A 1 13 ? 11.512 5.120 3.251 1.00 33.11 13 HIS A CA 13
ATOM 11919 C C . HIS A 1 13 ? 12.108 3.969 4.057 1.00 35.43 13 HIS A C 13
ATOM 11920 O O . HIS A 1 13 ? 11.851 3.839 5.254 1.00 54.44 13 HIS A O 13
ATOM 11934 N N . ASP A 1 14 ? 12.902 3.136 3.393 1.00 73.21 14 ASP A N 13
ATOM 11935 C CA . ASP A 1 14 ? 13.534 1.997 4.048 1.00 51.22 14 ASP A CA 13
ATOM 11936 C C . ASP A 1 14 ? 14.657 1.430 3.186 1.00 73.23 14 ASP A C 13
ATOM 11937 O O . ASP A 1 14 ? 14.436 1.033 2.042 1.00 2.40 14 ASP A O 13
ATOM 11946 N N . ARG A 1 15 ? 15.864 1.397 3.743 1.00 21.32 15 ARG A N 13
ATOM 11947 C CA . ARG A 1 15 ? 17.023 0.881 3.024 1.00 34.43 15 ARG A CA 13
ATOM 11948 C C . ARG A 1 15 ? 16.749 -0.520 2.486 1.00 73.20 15 ARG A C 13
ATOM 11949 O O . ARG A 1 15 ? 17.273 -0.909 1.441 1.00 20.11 15 ARG A O 13
ATOM 11970 N N . HIS A 1 16 ? 15.924 -1.275 3.206 1.00 72.11 16 HIS A N 13
ATOM 11971 C CA . HIS A 1 16 ? 15.581 -2.633 2.800 1.00 70.30 16 HIS A CA 13
ATOM 11972 C C . HIS A 1 16 ? 14.213 -2.669 2.124 1.00 40.21 16 HIS A C 13
ATOM 11973 O O . HIS A 1 16 ? 13.486 -3.657 2.224 1.00 30.52 16 HIS A O 13
ATOM 11987 N N . SER A 1 17 ? 13.869 -1.584 1.438 1.00 12.25 17 SER A N 13
ATOM 11988 C CA . SER A 1 17 ? 12.587 -1.489 0.750 1.00 41.11 17 SER A CA 13
ATOM 11989 C C . SER A 1 17 ? 12.747 -1.774 -0.740 1.00 52.44 17 SER A C 13
ATOM 11990 O O . SER A 1 17 ? 11.803 -2.195 -1.409 1.00 24.21 17 SER A O 13
ATOM 11998 N N . CYS A 1 18 ? 13.949 -1.540 -1.254 1.00 2.32 18 CYS A N 13
ATOM 11999 C CA . CYS A 1 18 ? 14.237 -1.770 -2.664 1.00 63.44 18 CYS A CA 13
ATOM 12000 C C . CYS A 1 18 ? 13.966 -3.223 -3.045 1.00 71.45 18 CYS A C 13
ATOM 12001 O O . CYS A 1 18 ? 14.214 -4.139 -2.260 1.00 3.55 18 CYS A O 13
ATOM 12008 N N . CYS A 1 19 ? 13.454 -3.427 -4.254 1.00 74.11 19 CYS A N 13
ATOM 12009 C CA . CYS A 1 19 ? 13.148 -4.767 -4.740 1.00 14.05 19 CYS A CA 13
ATOM 12010 C C . CYS A 1 19 ? 14.352 -5.690 -4.582 1.00 21.04 19 CYS A C 13
ATOM 12011 O O . CYS A 1 19 ? 15.455 -5.241 -4.271 1.00 62.23 19 CYS A O 13
ATOM 12018 N N . ARG A 1 20 ? 14.133 -6.983 -4.799 1.00 61.30 20 ARG A N 13
ATOM 12019 C CA . ARG A 1 20 ? 15.199 -7.971 -4.680 1.00 40.12 20 ARG A CA 13
ATOM 12020 C C . ARG A 1 20 ? 15.214 -8.903 -5.887 1.00 32.05 20 ARG A C 13
ATOM 12021 O O . ARG A 1 20 ? 14.213 -9.044 -6.589 1.00 62.53 20 ARG A O 13
ATOM 12042 N N . GLY A 1 21 ? 16.358 -9.537 -6.124 1.00 52.13 21 GLY A N 13
ATOM 12043 C CA . GLY A 1 21 ? 16.482 -10.448 -7.248 1.00 13.11 21 GLY A CA 13
ATOM 12044 C C . GLY A 1 21 ? 17.051 -11.794 -6.843 1.00 61.44 21 GLY A C 13
ATOM 12045 O O . GLY A 1 21 ? 16.992 -12.175 -5.674 1.00 21.44 21 GLY A O 13
ATOM 12049 N N . ASP A 1 22 ? 17.602 -12.517 -7.812 1.00 44.30 22 ASP A N 13
ATOM 12050 C CA . ASP A 1 22 ? 18.183 -13.829 -7.551 1.00 51.53 22 ASP A CA 13
ATOM 12051 C C . ASP A 1 22 ? 19.701 -13.735 -7.430 1.00 32.12 22 ASP A C 13
ATOM 12052 O O . ASP A 1 22 ? 20.325 -14.524 -6.721 1.00 50.24 22 ASP A O 13
ATOM 12061 N N . MET A 1 23 ? 20.287 -12.769 -8.127 1.00 50.21 23 MET A N 13
ATOM 12062 C CA . MET A 1 23 ? 21.732 -12.573 -8.098 1.00 15.13 23 MET A CA 13
ATOM 12063 C C . MET A 1 23 ? 22.130 -11.627 -6.969 1.00 53.20 23 MET A C 13
ATOM 12064 O O . MET A 1 23 ? 22.837 -12.017 -6.040 1.00 74.21 23 MET A O 13
ATOM 12078 N N . PHE A 1 24 ? 21.671 -10.384 -7.056 1.00 4.32 24 PHE A N 13
ATOM 12079 C CA . PHE A 1 24 ? 21.979 -9.382 -6.042 1.00 34.14 24 PHE A CA 13
ATOM 12080 C C . PHE A 1 24 ? 20.818 -8.407 -5.868 1.00 52.45 24 PHE A C 13
ATOM 12081 O O . PHE A 1 24 ? 20.004 -8.225 -6.775 1.00 31.24 24 PHE A O 13
ATOM 12098 N N . LYS A 1 25 ? 20.747 -7.783 -4.698 1.00 44.41 25 LYS A N 13
ATOM 12099 C CA . LYS A 1 25 ? 19.687 -6.826 -4.404 1.00 64.34 25 LYS A CA 13
ATOM 12100 C C . LYS A 1 25 ? 20.153 -5.398 -4.671 1.00 63.21 25 LYS A C 13
ATOM 12101 O O . LYS A 1 25 ? 21.330 -5.079 -4.506 1.00 73.14 25 LYS A O 13
ATOM 12120 N N . TYR A 1 26 ? 19.222 -4.545 -5.084 1.00 41.45 26 TYR A N 13
ATOM 12121 C CA . TYR A 1 26 ? 19.538 -3.152 -5.375 1.00 12.20 26 TYR A CA 13
ATOM 12122 C C . TYR A 1 26 ? 20.106 -2.453 -4.144 1.00 44.32 26 TYR A C 13
ATOM 12123 O O . TYR A 1 26 ? 19.725 -2.755 -3.012 1.00 22.14 26 TYR A O 13
ATOM 12141 N N . VAL A 1 27 ? 21.020 -1.516 -4.373 1.00 60.43 27 VAL A N 13
ATOM 12142 C CA . VAL A 1 27 ? 21.640 -0.770 -3.283 1.00 74.20 27 VAL A CA 13
ATOM 12143 C C . VAL A 1 27 ? 21.108 0.657 -3.221 1.00 72.13 27 VAL A C 13
ATOM 12144 O O . VAL A 1 27 ? 20.838 1.276 -4.249 1.00 1.45 27 VAL A O 13
ATOM 12157 N N . CYS A 1 28 ? 20.960 1.175 -2.006 1.00 53.13 28 CYS A N 13
ATOM 12158 C CA . CYS A 1 28 ? 20.461 2.529 -1.807 1.00 53.25 28 CYS A CA 13
ATOM 12159 C C . CYS A 1 28 ? 21.578 3.553 -1.989 1.00 63.14 28 CYS A C 13
ATOM 12160 O O . CYS A 1 28 ? 22.470 3.669 -1.149 1.00 52.44 28 CYS A O 13
ATOM 12167 N N . ASP A 1 29 ? 21.521 4.292 -3.092 1.00 62.34 29 ASP A N 13
ATOM 12168 C CA . ASP A 1 29 ? 22.527 5.307 -3.384 1.00 22.41 29 ASP A CA 13
ATOM 12169 C C . ASP A 1 29 ? 21.993 6.704 -3.084 1.00 41.31 29 ASP A C 13
ATOM 12170 O O . ASP A 1 29 ? 20.964 7.116 -3.620 1.00 72.33 29 ASP A O 13
ATOM 12179 N N . CYS A 1 30 ? 22.698 7.428 -2.221 1.00 43.14 30 CYS A N 13
ATOM 12180 C CA . CYS A 1 30 ? 22.295 8.778 -1.845 1.00 45.55 30 CYS A CA 13
ATOM 12181 C C . CYS A 1 30 ? 23.127 9.819 -2.587 1.00 54.40 30 CYS A C 13
ATOM 12182 O O . CYS A 1 30 ? 24.340 9.666 -2.742 1.00 41.41 30 CYS A O 13
ATOM 12189 N N . PHE A 1 31 ? 22.469 10.880 -3.044 1.00 44.41 31 PHE A N 13
ATOM 12190 C CA . PHE A 1 31 ? 23.147 11.947 -3.769 1.00 64.44 31 PHE A CA 13
ATOM 12191 C C . PHE A 1 31 ? 22.515 13.302 -3.462 1.00 63.25 31 PHE A C 13
ATOM 12192 O O . PHE A 1 31 ? 21.666 13.416 -2.577 1.00 33.10 31 PHE A O 13
ATOM 12209 N N . TYR A 1 32 ? 22.935 14.324 -4.198 1.00 45.33 32 TYR A N 13
ATOM 12210 C CA . TYR A 1 32 ? 22.413 15.672 -4.003 1.00 60.34 32 TYR A CA 13
ATOM 12211 C C . TYR A 1 32 ? 21.894 16.250 -5.316 1.00 3.51 32 TYR A C 13
ATOM 12212 O O . TYR A 1 32 ? 22.361 15.908 -6.402 1.00 4.34 32 TYR A O 13
ATOM 12230 N N . PRO A 1 33 ? 20.904 17.150 -5.215 1.00 14.23 33 PRO A N 13
ATOM 12231 C CA . PRO A 1 33 ? 20.300 17.797 -6.383 1.00 22.13 33 PRO A CA 13
ATOM 12232 C C . PRO A 1 33 ? 21.252 18.775 -7.061 1.00 52.22 33 PRO A C 13
ATOM 12233 O O . PRO A 1 33 ? 20.930 19.348 -8.101 1.00 3.41 33 PRO A O 13
ATOM 12244 N N . GLU A 1 34 ? 22.425 18.963 -6.464 1.00 34.24 34 GLU A N 13
ATOM 12245 C CA . GLU A 1 34 ? 23.424 19.874 -7.011 1.00 24.34 34 GLU A CA 13
ATOM 12246 C C . GLU A 1 34 ? 22.935 21.318 -6.948 1.00 60.11 34 GLU A C 13
ATOM 12247 O O . GLU A 1 34 ? 23.321 22.152 -7.766 1.00 15.42 34 GLU A O 13
ATOM 12259 N N . GLY A 1 35 ? 22.082 21.606 -5.970 1.00 22.11 35 GLY A N 13
ATOM 12260 C CA . GLY A 1 35 ? 21.553 22.949 -5.818 1.00 52.00 35 GLY A CA 13
ATOM 12261 C C . GLY A 1 35 ? 21.059 23.222 -4.412 1.00 75.12 35 GLY A C 13
ATOM 12262 O O . GLY A 1 35 ? 21.531 24.146 -3.750 1.00 64.35 35 GLY A O 13
ATOM 12266 N N . GLU A 1 36 ? 20.105 22.417 -3.954 1.00 13.34 36 GLU A N 13
ATOM 12267 C CA . GLU A 1 36 ? 19.545 22.579 -2.617 1.00 24.24 36 GLU A CA 13
ATOM 12268 C C . GLU A 1 36 ? 20.160 21.577 -1.645 1.00 71.24 36 GLU A C 13
ATOM 12269 O O . GLU A 1 36 ? 19.713 20.434 -1.549 1.00 2.35 36 GLU A O 13
ATOM 12281 N N . ASP A 1 37 ? 21.187 22.014 -0.926 1.00 50.13 37 ASP A N 13
ATOM 12282 C CA . ASP A 1 37 ? 21.864 21.156 0.040 1.00 55.42 37 ASP A CA 13
ATOM 12283 C C . ASP A 1 37 ? 21.113 21.135 1.368 1.00 50.44 37 ASP A C 13
ATOM 12284 O O . ASP A 1 37 ? 21.686 21.416 2.422 1.00 75.13 37 ASP A O 13
ATOM 12293 N N . LYS A 1 38 ? 19.829 20.802 1.311 1.00 53.24 38 LYS A N 13
ATOM 12294 C CA . LYS A 1 38 ? 18.998 20.745 2.508 1.00 32.33 38 LYS A CA 13
ATOM 12295 C C . LYS A 1 38 ? 18.506 19.324 2.760 1.00 71.11 38 LYS A C 13
ATOM 12296 O O . LYS A 1 38 ? 18.170 18.963 3.888 1.00 35.44 38 LYS A O 13
ATOM 12315 N N . THR A 1 39 ? 18.466 18.519 1.703 1.00 54.25 39 THR A N 13
ATOM 12316 C CA . THR A 1 39 ? 18.016 17.137 1.810 1.00 73.54 39 THR A CA 13
ATOM 12317 C C . THR A 1 39 ? 18.741 16.243 0.810 1.00 3.44 39 THR A C 13
ATOM 12318 O O . THR A 1 39 ? 19.004 16.648 -0.321 1.00 1.33 39 THR A O 13
ATOM 12329 N N . GLU A 1 40 ? 19.061 15.025 1.236 1.00 41.03 40 GLU A N 13
ATOM 12330 C CA . GLU A 1 40 ? 19.756 14.074 0.377 1.00 72.24 40 GLU A CA 13
ATOM 12331 C C . GLU A 1 40 ? 18.767 13.135 -0.308 1.00 65.42 40 GLU A C 13
ATOM 12332 O O . GLU A 1 40 ? 17.844 12.618 0.323 1.00 72.24 40 GLU A O 13
ATOM 12344 N N . VAL A 1 41 ? 18.965 12.921 -1.605 1.00 31.30 41 VAL A N 13
ATOM 12345 C CA . VAL A 1 41 ? 18.091 12.045 -2.377 1.00 14.14 41 VAL A CA 13
ATOM 12346 C C . VAL A 1 41 ? 18.675 10.640 -2.482 1.00 4.33 41 VAL A C 13
ATOM 12347 O O . VAL A 1 41 ? 19.748 10.443 -3.053 1.00 72.44 41 VAL A O 13
ATOM 12360 N N . CYS A 1 42 ? 17.962 9.666 -1.927 1.00 44.44 42 CYS A N 13
ATOM 12361 C CA . CYS A 1 42 ? 18.408 8.278 -1.957 1.00 22.11 42 CYS A CA 13
ATOM 12362 C C . CYS A 1 42 ? 17.480 7.427 -2.819 1.00 14.13 42 CYS A C 13
ATOM 12363 O O . CYS A 1 42 ? 16.280 7.339 -2.556 1.00 52.43 42 CYS A O 13
ATOM 12370 N N . SER A 1 43 ? 18.043 6.804 -3.848 1.00 73.25 43 SER A N 13
ATOM 12371 C CA . SER A 1 43 ? 17.266 5.963 -4.751 1.00 24.12 43 SER A CA 13
ATOM 12372 C C . SER A 1 43 ? 17.933 4.604 -4.938 1.00 25.42 43 SER A C 13
ATOM 12373 O O . SER A 1 43 ? 19.067 4.392 -4.508 1.00 3.43 43 SER A O 13
ATOM 12381 N N . CYS A 1 44 ? 17.221 3.685 -5.580 1.00 2.51 44 CYS A N 13
ATOM 12382 C CA . CYS A 1 44 ? 17.741 2.345 -5.825 1.00 63.01 44 CYS A CA 13
ATOM 12383 C C . CYS A 1 44 ? 18.676 2.336 -7.031 1.00 22.02 44 CYS A C 13
ATOM 12384 O O . CYS A 1 44 ? 18.271 2.667 -8.144 1.00 63.41 44 CYS A O 13
ATOM 12391 N N . GLN A 1 45 ? 19.928 1.954 -6.799 1.00 72.45 45 GLN A N 13
ATOM 12392 C CA . GLN A 1 45 ? 20.920 1.902 -7.867 1.00 52.41 45 GLN A CA 13
ATOM 12393 C C . GLN A 1 45 ? 21.607 0.541 -7.905 1.00 21.43 45 GLN A C 13
ATOM 12394 O O . GLN A 1 45 ? 21.563 -0.215 -6.935 1.00 21.11 45 GLN A O 13
ATOM 12408 N N . GLN A 1 46 ? 22.242 0.236 -9.032 1.00 10.11 46 GLN A N 13
ATOM 12409 C CA . GLN A 1 46 ? 22.939 -1.034 -9.197 1.00 22.04 46 GLN A CA 13
ATOM 12410 C C . GLN A 1 46 ? 24.342 -0.968 -8.603 1.00 32.22 46 GLN A C 13
ATOM 12411 O O . GLN A 1 46 ? 24.910 0.108 -8.411 1.00 45.04 46 GLN A O 13
ATOM 12425 N N . PRO A 1 47 ? 24.915 -2.142 -8.305 1.00 61.10 47 PRO A N 13
ATOM 12426 C CA . PRO A 1 47 ? 26.260 -2.244 -7.729 1.00 2.54 47 PRO A CA 13
ATOM 12427 C C . PRO A 1 47 ? 27.347 -1.854 -8.723 1.00 44.14 47 PRO A C 13
ATOM 12428 O O . PRO A 1 47 ? 28.439 -2.423 -8.721 1.00 23.10 47 PRO A O 13
ATOM 12439 N N . LYS A 1 48 ? 27.044 -0.878 -9.573 1.00 55.02 48 LYS A N 13
ATOM 12440 C CA . LYS A 1 48 ? 27.997 -0.409 -10.572 1.00 24.45 48 LYS A CA 13
ATOM 12441 C C . LYS A 1 48 ? 28.807 0.769 -10.042 1.00 43.21 48 LYS A C 13
ATOM 12442 O O . LYS A 1 48 ? 28.365 1.915 -10.102 1.00 62.52 48 LYS A O 13
ATOM 12461 N N . SER A 1 49 ? 29.996 0.476 -9.524 1.00 44.43 49 SER A N 13
ATOM 12462 C CA . SER A 1 49 ? 30.868 1.512 -8.980 1.00 63.41 49 SER A CA 13
ATOM 12463 C C . SER A 1 49 ? 32.314 1.028 -8.921 1.00 52.23 49 SER A C 13
ATOM 12464 O O . SER A 1 49 ? 32.608 -0.015 -8.338 1.00 24.10 49 SER A O 13
ATOM 12472 N N . HIS A 1 50 ? 33.213 1.796 -9.528 1.00 0.04 50 HIS A N 13
ATOM 12473 C CA . HIS A 1 50 ? 34.629 1.448 -9.546 1.00 74.44 50 HIS A CA 13
ATOM 12474 C C . HIS A 1 50 ? 35.235 1.569 -8.150 1.00 41.21 50 HIS A C 13
ATOM 12475 O O . HIS A 1 50 ? 36.195 0.874 -7.817 1.00 44.30 50 HIS A O 13
ATOM 12489 N N . LYS A 1 51 ? 34.669 2.457 -7.340 1.00 63.33 51 LYS A N 13
ATOM 12490 C CA . LYS A 1 51 ? 35.152 2.670 -5.981 1.00 62.23 51 LYS A CA 13
ATOM 12491 C C . LYS A 1 51 ? 34.511 1.679 -5.014 1.00 71.14 51 LYS A C 13
ATOM 12492 O O . LYS A 1 51 ? 33.740 2.066 -4.134 1.00 43.34 51 LYS A O 13
ATOM 12511 N N . ILE A 1 52 ? 34.833 0.401 -5.183 1.00 63.14 52 ILE A N 13
ATOM 12512 C CA . ILE A 1 52 ? 34.290 -0.643 -4.324 1.00 12.23 52 ILE A CA 13
ATOM 12513 C C . ILE A 1 52 ? 34.528 -0.323 -2.852 1.00 74.13 52 ILE A C 13
ATOM 12514 O O . ILE A 1 52 ? 35.640 -0.471 -2.345 1.00 54.43 52 ILE A O 13
ATOM 12530 N N . ALA A 1 53 ? 33.475 0.116 -2.170 1.00 34.43 53 ALA A N 13
ATOM 12531 C CA . ALA A 1 53 ? 33.567 0.454 -0.755 1.00 55.45 53 ALA A CA 13
ATOM 12532 C C . ALA A 1 53 ? 34.410 1.706 -0.544 1.00 2.11 53 ALA A C 13
ATOM 12533 O O . ALA A 1 53 ? 33.878 2.791 -0.309 1.00 43.11 53 ALA A O 13
ATOM 12540 N N . GLU A 1 54 ? 35.728 1.549 -0.628 1.00 42.51 54 GLU A N 13
ATOM 12541 C CA . GLU A 1 54 ? 36.644 2.669 -0.445 1.00 62.42 54 GLU A CA 13
ATOM 12542 C C . GLU A 1 54 ? 36.439 3.321 0.919 1.00 0.50 54 GLU A C 13
ATOM 12543 O O . GLU A 1 54 ? 36.482 4.544 1.049 1.00 23.25 54 GLU A O 13
ATOM 12555 N N . LYS A 1 55 ? 36.215 2.495 1.936 1.00 42.44 55 LYS A N 13
ATOM 12556 C CA . LYS A 1 55 ? 36.004 2.988 3.291 1.00 25.43 55 LYS A CA 13
ATOM 12557 C C . LYS A 1 55 ? 37.177 2.619 4.194 1.00 0.30 55 LYS A C 13
ATOM 12558 O O . LYS A 1 55 ? 38.107 1.933 3.768 1.00 32.34 55 LYS A O 13
ATOM 12577 N N . ILE A 1 56 ? 37.125 3.076 5.441 1.00 40.51 56 ILE A N 13
ATOM 12578 C CA . ILE A 1 56 ? 38.182 2.790 6.403 1.00 62.10 56 ILE A CA 13
ATOM 12579 C C . ILE A 1 56 ? 37.720 3.070 7.828 1.00 63.50 56 ILE A C 13
ATOM 12580 O O . ILE A 1 56 ? 37.079 4.088 8.094 1.00 51.35 56 ILE A O 13
ATOM 12596 N N . ILE A 1 57 ? 38.049 2.164 8.741 1.00 64.52 57 ILE A N 13
ATOM 12597 C CA . ILE A 1 57 ? 37.669 2.315 10.140 1.00 62.45 57 ILE A CA 13
ATOM 12598 C C . ILE A 1 57 ? 38.834 1.981 11.065 1.00 3.33 57 ILE A C 13
ATOM 12599 O O . ILE A 1 57 ? 39.872 1.490 10.621 1.00 51.35 57 ILE A O 13
ATOM 12615 N N . ASP A 1 58 ? 38.654 2.249 12.354 1.00 5.43 58 ASP A N 13
ATOM 12616 C CA . ASP A 1 58 ? 39.690 1.974 13.343 1.00 41.22 58 ASP A CA 13
ATOM 12617 C C . ASP A 1 58 ? 39.120 2.034 14.757 1.00 51.20 58 ASP A C 13
ATOM 12618 O O . ASP A 1 58 ? 37.950 2.363 14.954 1.00 0.34 58 ASP A O 13
ATOM 12627 N N . LYS A 1 59 ? 39.954 1.712 15.741 1.00 2.51 59 LYS A N 13
ATOM 12628 C CA . LYS A 1 59 ? 39.535 1.728 17.136 1.00 11.10 59 LYS A CA 13
ATOM 12629 C C . LYS A 1 59 ? 40.719 1.478 18.063 1.00 51.42 59 LYS A C 13
ATOM 12630 O O . LYS A 1 59 ? 41.801 1.098 17.615 1.00 73.11 59 LYS A O 13
ATOM 12649 N N . ALA A 1 60 ? 40.508 1.692 19.358 1.00 31.34 60 ALA A N 13
ATOM 12650 C CA . ALA A 1 60 ? 41.558 1.485 20.348 1.00 64.42 60 ALA A CA 13
ATOM 12651 C C . ALA A 1 60 ? 41.092 0.544 21.454 1.00 73.53 60 ALA A C 13
ATOM 12652 O O . ALA A 1 60 ? 39.945 0.098 21.462 1.00 63.20 60 ALA A O 13
ATOM 12659 N N . LYS A 1 61 ? 41.990 0.244 22.386 1.00 44.54 61 LYS A N 13
ATOM 12660 C CA . LYS A 1 61 ? 41.672 -0.644 23.498 1.00 43.14 61 LYS A CA 13
ATOM 12661 C C . LYS A 1 61 ? 42.290 -0.135 24.795 1.00 42.01 61 LYS A C 13
ATOM 12662 O O . LYS A 1 61 ? 43.444 0.296 24.819 1.00 53.30 61 LYS A O 13
ATOM 12681 N N . THR A 1 62 ? 41.517 -0.188 25.875 1.00 55.23 62 THR A N 13
ATOM 12682 C CA . THR A 1 62 ? 41.988 0.268 27.177 1.00 55.23 62 THR A CA 13
ATOM 12683 C C . THR A 1 62 ? 42.027 -0.880 28.180 1.00 52.40 62 THR A C 13
ATOM 12684 O O . THR A 1 62 ? 41.144 -1.738 28.194 1.00 24.31 62 THR A O 13
ATOM 12695 N N . THR A 1 63 ? 43.057 -0.889 29.021 1.00 50.34 63 THR A N 13
ATOM 12696 C CA . THR A 1 63 ? 43.212 -1.932 30.028 1.00 11.35 63 THR A CA 13
ATOM 12697 C C . THR A 1 63 ? 42.673 -1.476 31.379 1.00 41.42 63 THR A C 13
ATOM 12698 O O . THR A 1 63 ? 42.275 -2.293 32.209 1.00 11.15 63 THR A O 13
ATOM 12709 N N . LEU A 1 64 ? 42.661 -0.164 31.593 1.00 70.34 64 LEU A N 13
ATOM 12710 C CA . LEU A 1 64 ? 42.169 0.402 32.845 1.00 55.13 64 LEU A CA 13
ATOM 12711 C C . LEU A 1 64 ? 40.656 0.247 32.956 1.00 73.05 64 LEU A C 13
ATOM 12712 O O . LEU A 1 64 ? 40.159 -0.489 33.809 1.00 33.22 64 LEU A O 13
ATOM 12728 N N . ALA A 1 1 ? 4.932 -7.476 -3.513 1.00 14.01 1 ALA A N 14
ATOM 12729 C CA . ALA A 1 1 ? 6.231 -7.973 -3.947 1.00 3.42 1 ALA A CA 14
ATOM 12730 C C . ALA A 1 1 ? 6.607 -7.405 -5.312 1.00 73.22 1 ALA A C 14
ATOM 12731 O O . ALA A 1 1 ? 7.787 -7.295 -5.646 1.00 13.11 1 ALA A O 14
ATOM 12738 N N . LYS A 1 2 ? 5.598 -7.048 -6.097 1.00 53.10 2 LYS A N 14
ATOM 12739 C CA . LYS A 1 2 ? 5.821 -6.490 -7.426 1.00 12.24 2 LYS A CA 14
ATOM 12740 C C . LYS A 1 2 ? 5.849 -4.966 -7.380 1.00 63.02 2 LYS A C 14
ATOM 12741 O O . LYS A 1 2 ? 6.494 -4.322 -8.208 1.00 75.41 2 LYS A O 14
ATOM 12760 N N . ALA A 1 3 ? 5.147 -4.396 -6.406 1.00 51.13 3 ALA A N 14
ATOM 12761 C CA . ALA A 1 3 ? 5.094 -2.947 -6.250 1.00 2.52 3 ALA A CA 14
ATOM 12762 C C . ALA A 1 3 ? 6.253 -2.445 -5.397 1.00 22.34 3 ALA A C 14
ATOM 12763 O O . ALA A 1 3 ? 6.224 -1.322 -4.889 1.00 53.13 3 ALA A O 14
ATOM 12770 N N . CYS A 1 4 ? 7.273 -3.281 -5.240 1.00 1.31 4 CYS A N 14
ATOM 12771 C CA . CYS A 1 4 ? 8.442 -2.922 -4.446 1.00 21.42 4 CYS A CA 14
ATOM 12772 C C . CYS A 1 4 ? 9.137 -1.693 -5.025 1.00 21.32 4 CYS A C 14
ATOM 12773 O O . CYS A 1 4 ? 8.614 -1.037 -5.926 1.00 23.23 4 CYS A O 14
ATOM 12780 N N . THR A 1 5 ? 10.319 -1.387 -4.500 1.00 60.33 5 THR A N 14
ATOM 12781 C CA . THR A 1 5 ? 11.086 -0.237 -4.963 1.00 44.34 5 THR A CA 14
ATOM 12782 C C . THR A 1 5 ? 12.315 -0.675 -5.750 1.00 62.45 5 THR A C 14
ATOM 12783 O O . THR A 1 5 ? 13.409 -0.830 -5.206 1.00 71.25 5 THR A O 14
ATOM 12794 N N . PRO A 1 6 ? 12.135 -0.883 -7.064 1.00 50.32 6 PRO A N 14
ATOM 12795 C CA . PRO A 1 6 ? 13.219 -1.307 -7.954 1.00 50.02 6 PRO A CA 14
ATOM 12796 C C . PRO A 1 6 ? 14.254 -0.207 -8.170 1.00 71.14 6 PRO A C 14
ATOM 12797 O O . PRO A 1 6 ? 14.264 0.798 -7.460 1.00 33.32 6 PRO A O 14
ATOM 12808 N N . LEU A 1 7 ? 15.124 -0.406 -9.155 1.00 2.42 7 LEU A N 14
ATOM 12809 C CA . LEU A 1 7 ? 16.164 0.569 -9.464 1.00 11.32 7 LEU A CA 14
ATOM 12810 C C . LEU A 1 7 ? 15.556 1.858 -10.009 1.00 11.03 7 LEU A C 14
ATOM 12811 O O . LEU A 1 7 ? 14.473 1.847 -10.596 1.00 13.32 7 LEU A O 14
ATOM 12827 N N . LEU A 1 8 ? 16.262 2.967 -9.813 1.00 30.35 8 LEU A N 14
ATOM 12828 C CA . LEU A 1 8 ? 15.793 4.265 -10.285 1.00 54.44 8 LEU A CA 14
ATOM 12829 C C . LEU A 1 8 ? 14.531 4.692 -9.544 1.00 72.32 8 LEU A C 14
ATOM 12830 O O . LEU A 1 8 ? 13.694 5.415 -10.086 1.00 32.42 8 LEU A O 14
ATOM 12846 N N . HIS A 1 9 ? 14.401 4.241 -8.300 1.00 40.43 9 HIS A N 14
ATOM 12847 C CA . HIS A 1 9 ? 13.241 4.580 -7.482 1.00 23.22 9 HIS A CA 14
ATOM 12848 C C . HIS A 1 9 ? 13.666 4.971 -6.071 1.00 23.14 9 HIS A C 14
ATOM 12849 O O . HIS A 1 9 ? 14.528 4.327 -5.471 1.00 51.31 9 HIS A O 14
ATOM 12863 N N . ASP A 1 10 ? 13.058 6.029 -5.546 1.00 4.31 10 ASP A N 14
ATOM 12864 C CA . ASP A 1 10 ? 13.374 6.506 -4.204 1.00 0.42 10 ASP A CA 14
ATOM 12865 C C . ASP A 1 10 ? 13.118 5.418 -3.167 1.00 61.15 10 ASP A C 14
ATOM 12866 O O . ASP A 1 10 ? 12.172 4.640 -3.289 1.00 11.44 10 ASP A O 14
ATOM 12875 N N . CYS A 1 11 ? 13.968 5.369 -2.146 1.00 50.33 11 CYS A N 14
ATOM 12876 C CA . CYS A 1 11 ? 13.836 4.375 -1.088 1.00 53.43 11 CYS A CA 14
ATOM 12877 C C . CYS A 1 11 ? 13.990 5.021 0.286 1.00 12.31 11 CYS A C 14
ATOM 12878 O O . CYS A 1 11 ? 14.320 4.351 1.265 1.00 64.51 11 CYS A O 14
ATOM 12885 N N . SER A 1 12 ? 13.748 6.327 0.351 1.00 44.51 12 SER A N 14
ATOM 12886 C CA . SER A 1 12 ? 13.865 7.065 1.603 1.00 14.53 12 SER A CA 14
ATOM 12887 C C . SER A 1 12 ? 12.975 6.448 2.680 1.00 61.22 12 SER A C 14
ATOM 12888 O O . SER A 1 12 ? 13.234 6.599 3.875 1.00 51.12 12 SER A O 14
ATOM 12896 N N . HIS A 1 13 ? 11.927 5.755 2.248 1.00 1.31 13 HIS A N 14
ATOM 12897 C CA . HIS A 1 13 ? 10.999 5.116 3.174 1.00 33.11 13 HIS A CA 14
ATOM 12898 C C . HIS A 1 13 ? 11.726 4.111 4.064 1.00 35.43 13 HIS A C 14
ATOM 12899 O O . HIS A 1 13 ? 11.480 4.042 5.268 1.00 54.44 13 HIS A O 14
ATOM 12913 N N . ASP A 1 14 ? 12.619 3.334 3.462 1.00 73.21 14 ASP A N 14
ATOM 12914 C CA . ASP A 1 14 ? 13.382 2.333 4.200 1.00 51.22 14 ASP A CA 14
ATOM 12915 C C . ASP A 1 14 ? 14.567 1.839 3.378 1.00 73.23 14 ASP A C 14
ATOM 12916 O O . ASP A 1 14 ? 14.402 1.361 2.255 1.00 2.40 14 ASP A O 14
ATOM 12925 N N . ARG A 1 15 ? 15.764 1.957 3.944 1.00 21.32 15 ARG A N 14
ATOM 12926 C CA . ARG A 1 15 ? 16.978 1.525 3.263 1.00 34.43 15 ARG A CA 14
ATOM 12927 C C . ARG A 1 15 ? 16.838 0.091 2.759 1.00 73.20 15 ARG A C 14
ATOM 12928 O O . ARG A 1 15 ? 17.377 -0.266 1.711 1.00 20.11 15 ARG A O 14
ATOM 12949 N N . HIS A 1 16 ? 16.110 -0.726 3.513 1.00 72.11 16 HIS A N 14
ATOM 12950 C CA . HIS A 1 16 ? 15.897 -2.122 3.143 1.00 70.30 16 HIS A CA 14
ATOM 12951 C C . HIS A 1 16 ? 14.534 -2.308 2.484 1.00 40.21 16 HIS A C 14
ATOM 12952 O O . HIS A 1 16 ? 13.878 -3.332 2.673 1.00 30.52 16 HIS A O 14
ATOM 12966 N N . SER A 1 17 ? 14.115 -1.311 1.711 1.00 12.25 17 SER A N 14
ATOM 12967 C CA . SER A 1 17 ? 12.827 -1.364 1.027 1.00 41.11 17 SER A CA 14
ATOM 12968 C C . SER A 1 17 ? 13.006 -1.752 -0.437 1.00 52.44 17 SER A C 14
ATOM 12969 O O . SER A 1 17 ? 12.123 -2.360 -1.043 1.00 24.21 17 SER A O 14
ATOM 12977 N N . CYS A 1 18 ? 14.154 -1.395 -1.002 1.00 2.32 18 CYS A N 14
ATOM 12978 C CA . CYS A 1 18 ? 14.451 -1.703 -2.395 1.00 63.44 18 CYS A CA 14
ATOM 12979 C C . CYS A 1 18 ? 14.229 -3.185 -2.684 1.00 71.45 18 CYS A C 14
ATOM 12980 O O . CYS A 1 18 ? 14.393 -4.031 -1.803 1.00 3.55 18 CYS A O 14
ATOM 12987 N N . CYS A 1 19 ? 13.857 -3.493 -3.921 1.00 74.11 19 CYS A N 14
ATOM 12988 C CA . CYS A 1 19 ? 13.613 -4.872 -4.327 1.00 14.05 19 CYS A CA 14
ATOM 12989 C C . CYS A 1 19 ? 14.849 -5.735 -4.090 1.00 21.04 19 CYS A C 14
ATOM 12990 O O . CYS A 1 19 ? 15.853 -5.266 -3.556 1.00 62.23 19 CYS A O 14
ATOM 12997 N N . ARG A 1 20 ? 14.766 -6.999 -4.494 1.00 61.30 20 ARG A N 14
ATOM 12998 C CA . ARG A 1 20 ? 15.877 -7.928 -4.326 1.00 40.12 20 ARG A CA 14
ATOM 12999 C C . ARG A 1 20 ? 16.195 -8.638 -5.638 1.00 32.05 20 ARG A C 14
ATOM 13000 O O . ARG A 1 20 ? 17.359 -8.855 -5.974 1.00 62.53 20 ARG A O 14
ATOM 13021 N N . GLY A 1 21 ? 15.151 -8.999 -6.378 1.00 52.13 21 GLY A N 14
ATOM 13022 C CA . GLY A 1 21 ? 15.340 -9.682 -7.646 1.00 13.11 21 GLY A CA 14
ATOM 13023 C C . GLY A 1 21 ? 16.010 -11.031 -7.482 1.00 61.44 21 GLY A C 14
ATOM 13024 O O . GLY A 1 21 ? 16.578 -11.327 -6.432 1.00 21.44 21 GLY A O 14
ATOM 13028 N N . ASP A 1 22 ? 15.943 -11.853 -8.524 1.00 44.30 22 ASP A N 14
ATOM 13029 C CA . ASP A 1 22 ? 16.548 -13.179 -8.492 1.00 51.53 22 ASP A CA 14
ATOM 13030 C C . ASP A 1 22 ? 18.016 -13.117 -8.903 1.00 32.12 22 ASP A C 14
ATOM 13031 O O . ASP A 1 22 ? 18.784 -14.041 -8.637 1.00 50.24 22 ASP A O 14
ATOM 13040 N N . MET A 1 23 ? 18.397 -12.022 -9.551 1.00 50.21 23 MET A N 14
ATOM 13041 C CA . MET A 1 23 ? 19.774 -11.839 -9.998 1.00 15.13 23 MET A CA 14
ATOM 13042 C C . MET A 1 23 ? 20.607 -11.149 -8.923 1.00 53.20 23 MET A C 14
ATOM 13043 O O . MET A 1 23 ? 21.453 -11.774 -8.282 1.00 74.21 23 MET A O 14
ATOM 13057 N N . PHE A 1 24 ? 20.364 -9.857 -8.730 1.00 4.32 24 PHE A N 14
ATOM 13058 C CA . PHE A 1 24 ? 21.093 -9.081 -7.734 1.00 34.14 24 PHE A CA 14
ATOM 13059 C C . PHE A 1 24 ? 20.160 -8.119 -7.005 1.00 52.45 24 PHE A C 14
ATOM 13060 O O . PHE A 1 24 ? 19.115 -7.733 -7.528 1.00 31.24 24 PHE A O 14
ATOM 13077 N N . LYS A 1 25 ? 20.547 -7.735 -5.793 1.00 44.41 25 LYS A N 14
ATOM 13078 C CA . LYS A 1 25 ? 19.747 -6.817 -4.990 1.00 64.34 25 LYS A CA 14
ATOM 13079 C C . LYS A 1 25 ? 20.246 -5.383 -5.144 1.00 63.21 25 LYS A C 14
ATOM 13080 O O . LYS A 1 25 ? 21.448 -5.124 -5.081 1.00 73.14 25 LYS A O 14
ATOM 13099 N N . TYR A 1 26 ? 19.316 -4.457 -5.344 1.00 41.45 26 TYR A N 14
ATOM 13100 C CA . TYR A 1 26 ? 19.662 -3.049 -5.508 1.00 12.20 26 TYR A CA 14
ATOM 13101 C C . TYR A 1 26 ? 20.071 -2.430 -4.176 1.00 44.32 26 TYR A C 14
ATOM 13102 O O . TYR A 1 26 ? 19.534 -2.779 -3.124 1.00 22.14 26 TYR A O 14
ATOM 13120 N N . VAL A 1 27 ? 21.026 -1.508 -4.228 1.00 60.43 27 VAL A N 14
ATOM 13121 C CA . VAL A 1 27 ? 21.508 -0.837 -3.026 1.00 74.20 27 VAL A CA 14
ATOM 13122 C C . VAL A 1 27 ? 21.003 0.600 -2.959 1.00 72.13 27 VAL A C 14
ATOM 13123 O O . VAL A 1 27 ? 21.037 1.329 -3.950 1.00 1.45 27 VAL A O 14
ATOM 13136 N N . CYS A 1 28 ? 20.536 1.002 -1.782 1.00 53.13 28 CYS A N 14
ATOM 13137 C CA . CYS A 1 28 ? 20.024 2.353 -1.583 1.00 53.25 28 CYS A CA 14
ATOM 13138 C C . CYS A 1 28 ? 21.161 3.370 -1.568 1.00 63.14 28 CYS A C 14
ATOM 13139 O O . CYS A 1 28 ? 21.946 3.425 -0.621 1.00 52.44 28 CYS A O 14
ATOM 13146 N N . ASP A 1 29 ? 21.243 4.173 -2.623 1.00 62.34 29 ASP A N 14
ATOM 13147 C CA . ASP A 1 29 ? 22.283 5.189 -2.733 1.00 22.41 29 ASP A CA 14
ATOM 13148 C C . ASP A 1 29 ? 21.699 6.586 -2.550 1.00 41.31 29 ASP A C 14
ATOM 13149 O O . ASP A 1 29 ? 20.618 6.889 -3.053 1.00 72.33 29 ASP A O 14
ATOM 13158 N N . CYS A 1 30 ? 22.421 7.433 -1.823 1.00 43.14 30 CYS A N 14
ATOM 13159 C CA . CYS A 1 30 ? 21.975 8.798 -1.572 1.00 45.55 30 CYS A CA 14
ATOM 13160 C C . CYS A 1 30 ? 22.909 9.807 -2.235 1.00 54.40 30 CYS A C 14
ATOM 13161 O O . CYS A 1 30 ? 24.129 9.640 -2.225 1.00 41.41 30 CYS A O 14
ATOM 13168 N N . PHE A 1 31 ? 22.327 10.853 -2.811 1.00 44.41 31 PHE A N 14
ATOM 13169 C CA . PHE A 1 31 ? 23.106 11.888 -3.480 1.00 64.44 31 PHE A CA 14
ATOM 13170 C C . PHE A 1 31 ? 22.456 13.258 -3.302 1.00 63.25 31 PHE A C 14
ATOM 13171 O O . PHE A 1 31 ? 21.511 13.413 -2.530 1.00 33.10 31 PHE A O 14
ATOM 13188 N N . TYR A 1 32 ? 22.972 14.248 -4.022 1.00 45.33 32 TYR A N 14
ATOM 13189 C CA . TYR A 1 32 ? 22.445 15.606 -3.942 1.00 60.34 32 TYR A CA 14
ATOM 13190 C C . TYR A 1 32 ? 22.218 16.184 -5.336 1.00 3.51 32 TYR A C 14
ATOM 13191 O O . TYR A 1 32 ? 22.874 15.807 -6.307 1.00 4.34 32 TYR A O 14
ATOM 13209 N N . PRO A 1 33 ? 21.267 17.124 -5.436 1.00 14.23 33 PRO A N 14
ATOM 13210 C CA . PRO A 1 33 ? 20.931 17.778 -6.705 1.00 22.13 33 PRO A CA 14
ATOM 13211 C C . PRO A 1 33 ? 22.038 18.707 -7.190 1.00 52.22 33 PRO A C 14
ATOM 13212 O O . PRO A 1 33 ? 21.950 19.277 -8.276 1.00 3.41 33 PRO A O 14
ATOM 13223 N N . GLU A 1 34 ? 23.079 18.855 -6.376 1.00 34.24 34 GLU A N 14
ATOM 13224 C CA . GLU A 1 34 ? 24.203 19.716 -6.723 1.00 24.34 34 GLU A CA 14
ATOM 13225 C C . GLU A 1 34 ? 23.773 21.180 -6.770 1.00 60.11 34 GLU A C 14
ATOM 13226 O O . GLU A 1 34 ? 24.357 21.987 -7.491 1.00 15.42 34 GLU A O 14
ATOM 13238 N N . GLY A 1 35 ? 22.745 21.514 -5.995 1.00 22.11 35 GLY A N 14
ATOM 13239 C CA . GLY A 1 35 ? 22.254 22.879 -5.962 1.00 52.00 35 GLY A CA 14
ATOM 13240 C C . GLY A 1 35 ? 21.592 23.224 -4.643 1.00 75.12 35 GLY A C 14
ATOM 13241 O O . GLY A 1 35 ? 22.003 24.166 -3.964 1.00 64.35 35 GLY A O 14
ATOM 13245 N N . GLU A 1 36 ? 20.564 22.464 -4.280 1.00 13.34 36 GLU A N 14
ATOM 13246 C CA . GLU A 1 36 ? 19.843 22.699 -3.034 1.00 24.24 36 GLU A CA 14
ATOM 13247 C C . GLU A 1 36 ? 20.297 21.724 -1.951 1.00 71.24 36 GLU A C 14
ATOM 13248 O O . GLU A 1 36 ? 19.823 20.590 -1.883 1.00 2.35 36 GLU A O 14
ATOM 13260 N N . ASP A 1 37 ? 21.219 22.174 -1.107 1.00 50.13 37 ASP A N 14
ATOM 13261 C CA . ASP A 1 37 ? 21.738 21.343 -0.027 1.00 55.42 37 ASP A CA 14
ATOM 13262 C C . ASP A 1 37 ? 20.796 21.360 1.172 1.00 50.44 37 ASP A C 14
ATOM 13263 O O . ASP A 1 37 ? 21.203 21.670 2.292 1.00 75.13 37 ASP A O 14
ATOM 13272 N N . LYS A 1 38 ? 19.533 21.027 0.930 1.00 53.24 38 LYS A N 14
ATOM 13273 C CA . LYS A 1 38 ? 18.530 21.003 1.989 1.00 32.33 38 LYS A CA 14
ATOM 13274 C C . LYS A 1 38 ? 18.023 19.585 2.227 1.00 71.11 38 LYS A C 14
ATOM 13275 O O . LYS A 1 38 ? 17.608 19.239 3.334 1.00 35.44 38 LYS A O 14
ATOM 13294 N N . THR A 1 39 ? 18.059 18.765 1.181 1.00 54.25 39 THR A N 14
ATOM 13295 C CA . THR A 1 39 ? 17.604 17.384 1.275 1.00 73.54 39 THR A CA 14
ATOM 13296 C C . THR A 1 39 ? 18.428 16.469 0.376 1.00 3.44 39 THR A C 14
ATOM 13297 O O . THR A 1 39 ? 18.845 16.867 -0.711 1.00 1.33 39 THR A O 14
ATOM 13308 N N . GLU A 1 40 ? 18.658 15.244 0.837 1.00 41.03 40 GLU A N 14
ATOM 13309 C CA . GLU A 1 40 ? 19.434 14.275 0.073 1.00 72.24 40 GLU A CA 14
ATOM 13310 C C . GLU A 1 40 ? 18.516 13.286 -0.641 1.00 65.42 40 GLU A C 14
ATOM 13311 O O . GLU A 1 40 ? 17.601 12.724 -0.039 1.00 72.24 40 GLU A O 14
ATOM 13323 N N . VAL A 1 41 ? 18.768 13.080 -1.930 1.00 31.30 41 VAL A N 14
ATOM 13324 C CA . VAL A 1 41 ? 17.966 12.160 -2.728 1.00 14.14 41 VAL A CA 14
ATOM 13325 C C . VAL A 1 41 ? 18.491 10.733 -2.614 1.00 4.33 41 VAL A C 14
ATOM 13326 O O . VAL A 1 41 ? 19.617 10.440 -3.014 1.00 72.44 41 VAL A O 14
ATOM 13339 N N . CYS A 1 42 ? 17.666 9.848 -2.064 1.00 44.44 42 CYS A N 14
ATOM 13340 C CA . CYS A 1 42 ? 18.044 8.451 -1.897 1.00 22.11 42 CYS A CA 14
ATOM 13341 C C . CYS A 1 42 ? 17.227 7.550 -2.819 1.00 14.13 42 CYS A C 14
ATOM 13342 O O . CYS A 1 42 ? 16.013 7.422 -2.662 1.00 52.43 42 CYS A O 14
ATOM 13349 N N . SER A 1 43 ? 17.901 6.930 -3.781 1.00 73.25 43 SER A N 14
ATOM 13350 C CA . SER A 1 43 ? 17.238 6.045 -4.731 1.00 24.12 43 SER A CA 14
ATOM 13351 C C . SER A 1 43 ? 17.965 4.707 -4.826 1.00 25.42 43 SER A C 14
ATOM 13352 O O . SER A 1 43 ? 19.084 4.558 -4.334 1.00 3.43 43 SER A O 14
ATOM 13360 N N . CYS A 1 44 ? 17.320 3.735 -5.462 1.00 2.51 44 CYS A N 14
ATOM 13361 C CA . CYS A 1 44 ? 17.903 2.407 -5.622 1.00 63.01 44 CYS A CA 14
ATOM 13362 C C . CYS A 1 44 ? 18.894 2.385 -6.782 1.00 22.02 44 CYS A C 14
ATOM 13363 O O . CYS A 1 44 ? 18.549 2.728 -7.912 1.00 63.41 44 CYS A O 14
ATOM 13370 N N . GLN A 1 45 ? 20.125 1.977 -6.493 1.00 72.45 45 GLN A N 14
ATOM 13371 C CA . GLN A 1 45 ? 21.166 1.910 -7.511 1.00 52.41 45 GLN A CA 14
ATOM 13372 C C . GLN A 1 45 ? 21.847 0.546 -7.505 1.00 21.43 45 GLN A C 14
ATOM 13373 O O . GLN A 1 45 ? 21.731 -0.211 -6.542 1.00 21.11 45 GLN A O 14
ATOM 13387 N N . GLN A 1 46 ? 22.557 0.239 -8.586 1.00 10.11 46 GLN A N 14
ATOM 13388 C CA . GLN A 1 46 ? 23.254 -1.036 -8.705 1.00 22.04 46 GLN A CA 14
ATOM 13389 C C . GLN A 1 46 ? 24.632 -0.965 -8.053 1.00 32.22 46 GLN A C 14
ATOM 13390 O O . GLN A 1 46 ? 25.193 0.110 -7.845 1.00 45.04 46 GLN A O 14
ATOM 13404 N N . PRO A 1 47 ? 25.190 -2.138 -7.718 1.00 61.10 47 PRO A N 14
ATOM 13405 C CA . PRO A 1 47 ? 26.508 -2.236 -7.084 1.00 2.54 47 PRO A CA 14
ATOM 13406 C C . PRO A 1 47 ? 27.638 -1.857 -8.035 1.00 44.14 47 PRO A C 14
ATOM 13407 O O . PRO A 1 47 ? 28.727 -2.429 -7.980 1.00 23.10 47 PRO A O 14
ATOM 13418 N N . LYS A 1 48 ? 27.373 -0.890 -8.906 1.00 55.02 48 LYS A N 14
ATOM 13419 C CA . LYS A 1 48 ? 28.367 -0.432 -9.869 1.00 24.45 48 LYS A CA 14
ATOM 13420 C C . LYS A 1 48 ? 28.950 -1.606 -10.649 1.00 43.21 48 LYS A C 14
ATOM 13421 O O . LYS A 1 48 ? 30.127 -1.935 -10.508 1.00 62.52 48 LYS A O 14
ATOM 13440 N N . SER A 1 49 ? 28.117 -2.233 -11.474 1.00 44.43 49 SER A N 14
ATOM 13441 C CA . SER A 1 49 ? 28.549 -3.372 -12.276 1.00 63.41 49 SER A CA 14
ATOM 13442 C C . SER A 1 49 ? 28.597 -3.007 -13.756 1.00 52.23 49 SER A C 14
ATOM 13443 O O . SER A 1 49 ? 27.849 -2.146 -14.220 1.00 24.10 49 SER A O 14
ATOM 13451 N N . HIS A 1 50 ? 29.484 -3.668 -14.494 1.00 0.04 50 HIS A N 14
ATOM 13452 C CA . HIS A 1 50 ? 29.631 -3.416 -15.923 1.00 74.44 50 HIS A CA 14
ATOM 13453 C C . HIS A 1 50 ? 30.616 -4.397 -16.551 1.00 41.21 50 HIS A C 14
ATOM 13454 O O . HIS A 1 50 ? 30.375 -4.927 -17.635 1.00 44.30 50 HIS A O 14
ATOM 13468 N N . LYS A 1 51 ? 31.727 -4.634 -15.861 1.00 63.33 51 LYS A N 14
ATOM 13469 C CA . LYS A 1 51 ? 32.750 -5.551 -16.349 1.00 62.23 51 LYS A CA 14
ATOM 13470 C C . LYS A 1 51 ? 33.781 -5.845 -15.263 1.00 71.14 51 LYS A C 14
ATOM 13471 O O . LYS A 1 51 ? 34.976 -5.615 -15.451 1.00 43.34 51 LYS A O 14
ATOM 13490 N N . ILE A 1 52 ? 33.310 -6.355 -14.130 1.00 63.14 52 ILE A N 14
ATOM 13491 C CA . ILE A 1 52 ? 34.192 -6.682 -13.017 1.00 12.23 52 ILE A CA 14
ATOM 13492 C C . ILE A 1 52 ? 34.191 -8.181 -12.736 1.00 74.13 52 ILE A C 14
ATOM 13493 O O . ILE A 1 52 ? 35.067 -8.694 -12.041 1.00 54.43 52 ILE A O 14
ATOM 13509 N N . ALA A 1 53 ? 33.201 -8.879 -13.284 1.00 34.43 53 ALA A N 14
ATOM 13510 C CA . ALA A 1 53 ? 33.087 -10.320 -13.096 1.00 55.45 53 ALA A CA 14
ATOM 13511 C C . ALA A 1 53 ? 33.629 -11.076 -14.305 1.00 2.11 53 ALA A C 14
ATOM 13512 O O . ALA A 1 53 ? 34.653 -11.753 -14.217 1.00 43.11 53 ALA A O 14
ATOM 13519 N N . GLU A 1 54 ? 32.935 -10.954 -15.432 1.00 42.51 54 GLU A N 14
ATOM 13520 C CA . GLU A 1 54 ? 33.347 -11.629 -16.659 1.00 62.42 54 GLU A CA 14
ATOM 13521 C C . GLU A 1 54 ? 33.548 -13.121 -16.417 1.00 0.50 54 GLU A C 14
ATOM 13522 O O . GLU A 1 54 ? 34.670 -13.583 -16.203 1.00 23.25 54 GLU A O 14
ATOM 13534 N N . LYS A 1 55 ? 32.453 -13.873 -16.454 1.00 42.44 55 LYS A N 14
ATOM 13535 C CA . LYS A 1 55 ? 32.506 -15.314 -16.240 1.00 25.43 55 LYS A CA 14
ATOM 13536 C C . LYS A 1 55 ? 32.331 -16.067 -17.556 1.00 0.30 55 LYS A C 14
ATOM 13537 O O . LYS A 1 55 ? 31.586 -15.631 -18.435 1.00 32.34 55 LYS A O 14
ATOM 13556 N N . ILE A 1 56 ? 33.018 -17.196 -17.683 1.00 40.51 56 ILE A N 14
ATOM 13557 C CA . ILE A 1 56 ? 32.934 -18.009 -18.890 1.00 62.10 56 ILE A CA 14
ATOM 13558 C C . ILE A 1 56 ? 31.740 -18.955 -18.835 1.00 63.50 56 ILE A C 14
ATOM 13559 O O . ILE A 1 56 ? 31.163 -19.304 -19.865 1.00 51.35 56 ILE A O 14
ATOM 13575 N N . ILE A 1 57 ? 31.374 -19.365 -17.625 1.00 64.52 57 ILE A N 14
ATOM 13576 C CA . ILE A 1 57 ? 30.246 -20.269 -17.434 1.00 62.45 57 ILE A CA 14
ATOM 13577 C C . ILE A 1 57 ? 28.921 -19.516 -17.493 1.00 3.33 57 ILE A C 14
ATOM 13578 O O . ILE A 1 57 ? 28.420 -19.042 -16.474 1.00 51.35 57 ILE A O 14
ATOM 13594 N N . ASP A 1 58 ? 28.361 -19.409 -18.693 1.00 5.43 58 ASP A N 14
ATOM 13595 C CA . ASP A 1 58 ? 27.092 -18.716 -18.884 1.00 41.22 58 ASP A CA 14
ATOM 13596 C C . ASP A 1 58 ? 26.011 -19.682 -19.357 1.00 51.20 58 ASP A C 14
ATOM 13597 O O . ASP A 1 58 ? 25.198 -19.348 -20.220 1.00 0.34 58 ASP A O 14
ATOM 13606 N N . LYS A 1 59 ? 26.006 -20.882 -18.788 1.00 2.51 59 LYS A N 14
ATOM 13607 C CA . LYS A 1 59 ? 25.025 -21.899 -19.150 1.00 11.10 59 LYS A CA 14
ATOM 13608 C C . LYS A 1 59 ? 24.134 -22.243 -17.962 1.00 51.42 59 LYS A C 14
ATOM 13609 O O . LYS A 1 59 ? 24.486 -23.082 -17.133 1.00 73.11 59 LYS A O 14
ATOM 13628 N N . ALA A 1 60 ? 22.978 -21.593 -17.885 1.00 31.34 60 ALA A N 14
ATOM 13629 C CA . ALA A 1 60 ? 22.036 -21.834 -16.800 1.00 64.42 60 ALA A CA 14
ATOM 13630 C C . ALA A 1 60 ? 20.750 -21.039 -17.003 1.00 73.53 60 ALA A C 14
ATOM 13631 O O . ALA A 1 60 ? 20.451 -20.117 -16.243 1.00 63.20 60 ALA A O 14
ATOM 13638 N N . LYS A 1 61 ? 19.992 -21.403 -18.031 1.00 44.54 61 LYS A N 14
ATOM 13639 C CA . LYS A 1 61 ? 18.737 -20.725 -18.335 1.00 43.14 61 LYS A CA 14
ATOM 13640 C C . LYS A 1 61 ? 17.543 -21.605 -17.977 1.00 42.01 61 LYS A C 14
ATOM 13641 O O . LYS A 1 61 ? 17.539 -22.806 -18.251 1.00 53.30 61 LYS A O 14
ATOM 13660 N N . THR A 1 62 ? 16.530 -21.000 -17.365 1.00 55.23 62 THR A N 14
ATOM 13661 C CA . THR A 1 62 ? 15.331 -21.729 -16.970 1.00 55.23 62 THR A CA 14
ATOM 13662 C C . THR A 1 62 ? 14.071 -20.959 -17.350 1.00 52.40 62 THR A C 14
ATOM 13663 O O . THR A 1 62 ? 13.896 -19.802 -16.963 1.00 24.31 62 THR A O 14
ATOM 13674 N N . THR A 1 63 ? 13.192 -21.608 -18.108 1.00 50.34 63 THR A N 14
ATOM 13675 C CA . THR A 1 63 ? 11.948 -20.985 -18.540 1.00 11.35 63 THR A CA 14
ATOM 13676 C C . THR A 1 63 ? 10.822 -22.007 -18.627 1.00 41.42 63 THR A C 14
ATOM 13677 O O . THR A 1 63 ? 11.022 -23.191 -18.353 1.00 11.15 63 THR A O 14
ATOM 13688 N N . LEU A 1 64 ? 9.637 -21.545 -19.012 1.00 70.34 64 LEU A N 14
ATOM 13689 C CA . LEU A 1 64 ? 8.478 -22.422 -19.136 1.00 55.13 64 LEU A CA 14
ATOM 13690 C C . LEU A 1 64 ? 8.421 -23.056 -20.523 1.00 73.05 64 LEU A C 14
ATOM 13691 O O . LEU A 1 64 ? 9.187 -22.692 -21.415 1.00 33.22 64 LEU A O 14
ATOM 13707 N N . ALA A 1 1 ? 6.588 -9.810 -5.111 1.00 14.01 1 ALA A N 15
ATOM 13708 C CA . ALA A 1 1 ? 6.565 -8.359 -4.975 1.00 3.42 1 ALA A CA 15
ATOM 13709 C C . ALA A 1 1 ? 6.780 -7.678 -6.322 1.00 73.22 1 ALA A C 15
ATOM 13710 O O . ALA A 1 1 ? 7.823 -7.844 -6.955 1.00 13.11 1 ALA A O 15
ATOM 13717 N N . LYS A 1 2 ? 5.786 -6.911 -6.758 1.00 53.10 2 LYS A N 15
ATOM 13718 C CA . LYS A 1 2 ? 5.865 -6.203 -8.030 1.00 12.24 2 LYS A CA 15
ATOM 13719 C C . LYS A 1 2 ? 5.830 -4.694 -7.817 1.00 63.02 2 LYS A C 15
ATOM 13720 O O . LYS A 1 2 ? 6.458 -3.938 -8.556 1.00 75.41 2 LYS A O 15
ATOM 13739 N N . ALA A 1 3 ? 5.090 -4.262 -6.799 1.00 51.13 3 ALA A N 15
ATOM 13740 C CA . ALA A 1 3 ? 4.976 -2.843 -6.487 1.00 2.52 3 ALA A CA 15
ATOM 13741 C C . ALA A 1 3 ? 6.099 -2.393 -5.559 1.00 22.34 3 ALA A C 15
ATOM 13742 O O . ALA A 1 3 ? 6.014 -1.338 -4.930 1.00 53.13 3 ALA A O 15
ATOM 13749 N N . CYS A 1 4 ? 7.151 -3.200 -5.476 1.00 1.31 4 CYS A N 15
ATOM 13750 C CA . CYS A 1 4 ? 8.291 -2.886 -4.623 1.00 21.42 4 CYS A CA 15
ATOM 13751 C C . CYS A 1 4 ? 9.030 -1.653 -5.136 1.00 21.32 4 CYS A C 15
ATOM 13752 O O . CYS A 1 4 ? 8.559 -0.963 -6.040 1.00 23.23 4 CYS A O 15
ATOM 13759 N N . THR A 1 5 ? 10.192 -1.379 -4.550 1.00 60.33 5 THR A N 15
ATOM 13760 C CA . THR A 1 5 ? 10.996 -0.230 -4.945 1.00 44.34 5 THR A CA 15
ATOM 13761 C C . THR A 1 5 ? 12.253 -0.667 -5.689 1.00 62.45 5 THR A C 15
ATOM 13762 O O . THR A 1 5 ? 13.321 -0.845 -5.102 1.00 71.25 5 THR A O 15
ATOM 13773 N N . PRO A 1 6 ? 12.126 -0.845 -7.012 1.00 50.32 6 PRO A N 15
ATOM 13774 C CA . PRO A 1 6 ? 13.243 -1.263 -7.865 1.00 50.02 6 PRO A CA 15
ATOM 13775 C C . PRO A 1 6 ? 14.298 -0.173 -8.013 1.00 71.14 6 PRO A C 15
ATOM 13776 O O . PRO A 1 6 ? 14.298 0.812 -7.273 1.00 33.32 6 PRO A O 15
ATOM 13787 N N . LEU A 1 7 ? 15.197 -0.353 -8.975 1.00 2.42 7 LEU A N 15
ATOM 13788 C CA . LEU A 1 7 ? 16.259 0.617 -9.220 1.00 11.32 7 LEU A CA 15
ATOM 13789 C C . LEU A 1 7 ? 15.689 1.923 -9.761 1.00 11.03 7 LEU A C 15
ATOM 13790 O O . LEU A 1 7 ? 14.599 1.948 -10.333 1.00 13.32 7 LEU A O 15
ATOM 13806 N N . LEU A 1 8 ? 16.433 3.009 -9.577 1.00 30.35 8 LEU A N 15
ATOM 13807 C CA . LEU A 1 8 ? 16.002 4.320 -10.049 1.00 54.44 8 LEU A CA 15
ATOM 13808 C C . LEU A 1 8 ? 14.727 4.763 -9.339 1.00 72.32 8 LEU A C 15
ATOM 13809 O O . LEU A 1 8 ? 13.907 5.486 -9.905 1.00 32.42 8 LEU A O 15
ATOM 13825 N N . HIS A 1 9 ? 14.568 4.326 -8.093 1.00 40.43 9 HIS A N 15
ATOM 13826 C CA . HIS A 1 9 ? 13.394 4.679 -7.304 1.00 23.22 9 HIS A CA 15
ATOM 13827 C C . HIS A 1 9 ? 13.792 5.087 -5.888 1.00 23.14 9 HIS A C 15
ATOM 13828 O O . HIS A 1 9 ? 14.668 4.473 -5.278 1.00 51.31 9 HIS A O 15
ATOM 13842 N N . ASP A 1 10 ? 13.146 6.127 -5.373 1.00 4.31 10 ASP A N 15
ATOM 13843 C CA . ASP A 1 10 ? 13.433 6.617 -4.030 1.00 0.42 10 ASP A CA 15
ATOM 13844 C C . ASP A 1 10 ? 13.326 5.491 -3.007 1.00 61.15 10 ASP A C 15
ATOM 13845 O O . ASP A 1 10 ? 12.516 4.576 -3.157 1.00 11.44 10 ASP A O 15
ATOM 13854 N N . CYS A 1 11 ? 14.148 5.564 -1.966 1.00 50.33 11 CYS A N 15
ATOM 13855 C CA . CYS A 1 11 ? 14.148 4.551 -0.917 1.00 53.43 11 CYS A CA 15
ATOM 13856 C C . CYS A 1 11 ? 14.319 5.191 0.458 1.00 12.31 11 CYS A C 15
ATOM 13857 O O . CYS A 1 11 ? 14.765 4.544 1.404 1.00 64.51 11 CYS A O 15
ATOM 13864 N N . SER A 1 12 ? 13.959 6.467 0.560 1.00 44.51 12 SER A N 15
ATOM 13865 C CA . SER A 1 12 ? 14.076 7.196 1.816 1.00 14.53 12 SER A CA 15
ATOM 13866 C C . SER A 1 12 ? 13.281 6.506 2.921 1.00 61.22 12 SER A C 15
ATOM 13867 O O . SER A 1 12 ? 13.677 6.517 4.087 1.00 51.12 12 SER A O 15
ATOM 13875 N N . HIS A 1 13 ? 12.157 5.904 2.544 1.00 1.31 13 HIS A N 15
ATOM 13876 C CA . HIS A 1 13 ? 11.305 5.207 3.502 1.00 33.11 13 HIS A CA 15
ATOM 13877 C C . HIS A 1 13 ? 12.072 4.084 4.194 1.00 35.43 13 HIS A C 15
ATOM 13878 O O . HIS A 1 13 ? 11.961 3.899 5.406 1.00 54.44 13 HIS A O 15
ATOM 13892 N N . ASP A 1 14 ? 12.848 3.337 3.416 1.00 73.21 14 ASP A N 15
ATOM 13893 C CA . ASP A 1 14 ? 13.633 2.233 3.955 1.00 51.22 14 ASP A CA 15
ATOM 13894 C C . ASP A 1 14 ? 14.693 1.781 2.954 1.00 73.23 14 ASP A C 15
ATOM 13895 O O . ASP A 1 14 ? 14.375 1.408 1.824 1.00 2.40 14 ASP A O 15
ATOM 13904 N N . ARG A 1 15 ? 15.953 1.820 3.376 1.00 21.32 15 ARG A N 15
ATOM 13905 C CA . ARG A 1 15 ? 17.059 1.417 2.516 1.00 34.43 15 ARG A CA 15
ATOM 13906 C C . ARG A 1 15 ? 16.968 -0.066 2.172 1.00 73.20 15 ARG A C 15
ATOM 13907 O O . ARG A 1 15 ? 17.530 -0.519 1.174 1.00 20.11 15 ARG A O 15
ATOM 13928 N N . HIS A 1 16 ? 16.256 -0.819 3.005 1.00 72.11 16 HIS A N 15
ATOM 13929 C CA . HIS A 1 16 ? 16.091 -2.252 2.789 1.00 70.30 16 HIS A CA 15
ATOM 13930 C C . HIS A 1 16 ? 14.742 -2.551 2.141 1.00 40.21 16 HIS A C 15
ATOM 13931 O O . HIS A 1 16 ? 14.368 -3.712 1.972 1.00 30.52 16 HIS A O 15
ATOM 13945 N N . SER A 1 17 ? 14.016 -1.498 1.783 1.00 12.25 17 SER A N 15
ATOM 13946 C CA . SER A 1 17 ? 12.706 -1.648 1.159 1.00 41.11 17 SER A CA 15
ATOM 13947 C C . SER A 1 17 ? 12.845 -1.976 -0.324 1.00 52.44 17 SER A C 15
ATOM 13948 O O . SER A 1 17 ? 11.947 -2.561 -0.930 1.00 24.21 17 SER A O 15
ATOM 13956 N N . CYS A 1 18 ? 13.978 -1.595 -0.904 1.00 2.32 18 CYS A N 15
ATOM 13957 C CA . CYS A 1 18 ? 14.238 -1.846 -2.317 1.00 63.44 18 CYS A CA 15
ATOM 13958 C C . CYS A 1 18 ? 14.005 -3.315 -2.659 1.00 71.45 18 CYS A C 15
ATOM 13959 O O . CYS A 1 18 ? 14.124 -4.190 -1.801 1.00 3.55 18 CYS A O 15
ATOM 13966 N N . CYS A 1 19 ? 13.674 -3.578 -3.918 1.00 74.11 19 CYS A N 15
ATOM 13967 C CA . CYS A 1 19 ? 13.424 -4.939 -4.376 1.00 14.05 19 CYS A CA 15
ATOM 13968 C C . CYS A 1 19 ? 14.641 -5.827 -4.131 1.00 21.04 19 CYS A C 15
ATOM 13969 O O . CYS A 1 19 ? 15.621 -5.400 -3.521 1.00 62.23 19 CYS A O 15
ATOM 13976 N N . ARG A 1 20 ? 14.570 -7.064 -4.614 1.00 61.30 20 ARG A N 15
ATOM 13977 C CA . ARG A 1 20 ? 15.665 -8.011 -4.447 1.00 40.12 20 ARG A CA 15
ATOM 13978 C C . ARG A 1 20 ? 16.040 -8.650 -5.782 1.00 32.05 20 ARG A C 15
ATOM 13979 O O . ARG A 1 20 ? 17.216 -8.740 -6.130 1.00 62.53 20 ARG A O 15
ATOM 14000 N N . GLY A 1 21 ? 15.030 -9.091 -6.525 1.00 52.13 21 GLY A N 15
ATOM 14001 C CA . GLY A 1 21 ? 15.273 -9.716 -7.812 1.00 13.11 21 GLY A CA 15
ATOM 14002 C C . GLY A 1 21 ? 16.082 -10.993 -7.693 1.00 61.44 21 GLY A C 15
ATOM 14003 O O . GLY A 1 21 ? 16.715 -11.242 -6.667 1.00 21.44 21 GLY A O 15
ATOM 14007 N N . ASP A 1 22 ? 16.059 -11.806 -8.744 1.00 44.30 22 ASP A N 15
ATOM 14008 C CA . ASP A 1 22 ? 16.796 -13.064 -8.753 1.00 51.53 22 ASP A CA 15
ATOM 14009 C C . ASP A 1 22 ? 18.233 -12.849 -9.215 1.00 32.12 22 ASP A C 15
ATOM 14010 O O . ASP A 1 22 ? 19.077 -13.736 -9.083 1.00 50.24 22 ASP A O 15
ATOM 14019 N N . MET A 1 23 ? 18.505 -11.667 -9.758 1.00 50.21 23 MET A N 15
ATOM 14020 C CA . MET A 1 23 ? 19.840 -11.337 -10.240 1.00 15.13 23 MET A CA 15
ATOM 14021 C C . MET A 1 23 ? 20.679 -10.708 -9.131 1.00 53.20 23 MET A C 15
ATOM 14022 O O . MET A 1 23 ? 21.596 -11.335 -8.600 1.00 74.21 23 MET A O 15
ATOM 14036 N N . PHE A 1 24 ? 20.357 -9.466 -8.784 1.00 4.32 24 PHE A N 15
ATOM 14037 C CA . PHE A 1 24 ? 21.081 -8.752 -7.739 1.00 34.14 24 PHE A CA 15
ATOM 14038 C C . PHE A 1 24 ? 20.138 -7.860 -6.937 1.00 52.45 24 PHE A C 15
ATOM 14039 O O . PHE A 1 24 ? 19.095 -7.434 -7.434 1.00 31.24 24 PHE A O 15
ATOM 14056 N N . LYS A 1 25 ? 20.513 -7.579 -5.694 1.00 44.41 25 LYS A N 15
ATOM 14057 C CA . LYS A 1 25 ? 19.703 -6.736 -4.821 1.00 64.34 25 LYS A CA 15
ATOM 14058 C C . LYS A 1 25 ? 20.131 -5.276 -4.926 1.00 63.21 25 LYS A C 15
ATOM 14059 O O . LYS A 1 25 ? 21.323 -4.967 -4.940 1.00 73.14 25 LYS A O 15
ATOM 14078 N N . TYR A 1 26 ? 19.151 -4.382 -4.998 1.00 41.45 26 TYR A N 15
ATOM 14079 C CA . TYR A 1 26 ? 19.427 -2.954 -5.102 1.00 12.20 26 TYR A CA 15
ATOM 14080 C C . TYR A 1 26 ? 19.767 -2.363 -3.737 1.00 44.32 26 TYR A C 15
ATOM 14081 O O . TYR A 1 26 ? 19.163 -2.719 -2.726 1.00 22.14 26 TYR A O 15
ATOM 14099 N N . VAL A 1 27 ? 20.740 -1.458 -3.718 1.00 60.43 27 VAL A N 15
ATOM 14100 C CA . VAL A 1 27 ? 21.162 -0.815 -2.479 1.00 74.20 27 VAL A CA 15
ATOM 14101 C C . VAL A 1 27 ? 20.779 0.660 -2.467 1.00 72.13 27 VAL A C 15
ATOM 14102 O O . VAL A 1 27 ? 20.916 1.357 -3.473 1.00 1.45 27 VAL A O 15
ATOM 14115 N N . CYS A 1 28 ? 20.299 1.133 -1.322 1.00 53.13 28 CYS A N 15
ATOM 14116 C CA . CYS A 1 28 ? 19.896 2.526 -1.177 1.00 53.25 28 CYS A CA 15
ATOM 14117 C C . CYS A 1 28 ? 21.112 3.448 -1.182 1.00 63.14 28 CYS A C 15
ATOM 14118 O O . CYS A 1 28 ? 22.030 3.287 -0.378 1.00 52.44 28 CYS A O 15
ATOM 14125 N N . ASP A 1 29 ? 21.111 4.413 -2.095 1.00 62.34 29 ASP A N 15
ATOM 14126 C CA . ASP A 1 29 ? 22.213 5.362 -2.205 1.00 22.41 29 ASP A CA 15
ATOM 14127 C C . ASP A 1 29 ? 21.694 6.796 -2.241 1.00 41.31 29 ASP A C 15
ATOM 14128 O O . ASP A 1 29 ? 20.726 7.100 -2.940 1.00 72.33 29 ASP A O 15
ATOM 14137 N N . CYS A 1 30 ? 22.343 7.674 -1.484 1.00 43.14 30 CYS A N 15
ATOM 14138 C CA . CYS A 1 30 ? 21.947 9.076 -1.427 1.00 45.55 30 CYS A CA 15
ATOM 14139 C C . CYS A 1 30 ? 22.937 9.952 -2.189 1.00 54.40 30 CYS A C 15
ATOM 14140 O O . CYS A 1 30 ? 24.147 9.732 -2.135 1.00 41.41 30 CYS A O 15
ATOM 14147 N N . PHE A 1 31 ? 22.414 10.947 -2.899 1.00 44.41 31 PHE A N 15
ATOM 14148 C CA . PHE A 1 31 ? 23.251 11.856 -3.673 1.00 64.44 31 PHE A CA 15
ATOM 14149 C C . PHE A 1 31 ? 22.666 13.265 -3.674 1.00 63.25 31 PHE A C 15
ATOM 14150 O O . PHE A 1 31 ? 21.540 13.482 -3.227 1.00 33.10 31 PHE A O 15
ATOM 14167 N N . TYR A 1 32 ? 23.440 14.219 -4.179 1.00 45.33 32 TYR A N 15
ATOM 14168 C CA . TYR A 1 32 ? 23.001 15.608 -4.237 1.00 60.34 32 TYR A CA 15
ATOM 14169 C C . TYR A 1 32 ? 22.743 16.040 -5.677 1.00 3.51 32 TYR A C 15
ATOM 14170 O O . TYR A 1 32 ? 23.584 16.664 -6.325 1.00 4.34 32 TYR A O 15
ATOM 14188 N N . PRO A 1 33 ? 21.552 15.700 -6.192 1.00 14.23 33 PRO A N 15
ATOM 14189 C CA . PRO A 1 33 ? 21.153 16.044 -7.560 1.00 22.13 33 PRO A CA 15
ATOM 14190 C C . PRO A 1 33 ? 20.914 17.539 -7.737 1.00 52.22 33 PRO A C 15
ATOM 14191 O O . PRO A 1 33 ? 19.777 17.979 -7.898 1.00 3.41 33 PRO A O 15
ATOM 14202 N N . GLU A 1 34 ? 21.994 18.314 -7.707 1.00 34.24 34 GLU A N 15
ATOM 14203 C CA . GLU A 1 34 ? 21.899 19.760 -7.865 1.00 24.34 34 GLU A CA 15
ATOM 14204 C C . GLU A 1 34 ? 21.125 20.384 -6.707 1.00 60.11 34 GLU A C 15
ATOM 14205 O O . GLU A 1 34 ? 20.491 21.427 -6.860 1.00 15.42 34 GLU A O 15
ATOM 14217 N N . GLY A 1 35 ? 21.182 19.736 -5.548 1.00 22.11 35 GLY A N 15
ATOM 14218 C CA . GLY A 1 35 ? 20.482 20.241 -4.381 1.00 52.00 35 GLY A CA 15
ATOM 14219 C C . GLY A 1 35 ? 21.131 19.804 -3.082 1.00 75.12 35 GLY A C 15
ATOM 14220 O O . GLY A 1 35 ? 20.467 19.259 -2.202 1.00 64.35 35 GLY A O 15
ATOM 14224 N N . GLU A 1 36 ? 22.433 20.044 -2.963 1.00 13.34 36 GLU A N 15
ATOM 14225 C CA . GLU A 1 36 ? 23.171 19.670 -1.762 1.00 24.24 36 GLU A CA 15
ATOM 14226 C C . GLU A 1 36 ? 22.870 20.630 -0.616 1.00 71.24 36 GLU A C 15
ATOM 14227 O O . GLU A 1 36 ? 23.040 20.290 0.554 1.00 2.35 36 GLU A O 15
ATOM 14239 N N . ASP A 1 37 ? 22.423 21.832 -0.962 1.00 50.13 37 ASP A N 15
ATOM 14240 C CA . ASP A 1 37 ? 22.096 22.844 0.037 1.00 55.42 37 ASP A CA 15
ATOM 14241 C C . ASP A 1 37 ? 20.619 22.781 0.412 1.00 50.44 37 ASP A C 15
ATOM 14242 O O . ASP A 1 37 ? 20.187 23.399 1.384 1.00 75.13 37 ASP A O 15
ATOM 14251 N N . LYS A 1 38 ? 19.847 22.031 -0.368 1.00 53.24 38 LYS A N 15
ATOM 14252 C CA . LYS A 1 38 ? 18.418 21.887 -0.120 1.00 32.33 38 LYS A CA 15
ATOM 14253 C C . LYS A 1 38 ? 18.120 20.572 0.594 1.00 71.11 38 LYS A C 15
ATOM 14254 O O . LYS A 1 38 ? 17.778 20.559 1.777 1.00 35.44 38 LYS A O 15
ATOM 14273 N N . THR A 1 39 ? 18.253 19.466 -0.132 1.00 54.25 39 THR A N 15
ATOM 14274 C CA . THR A 1 39 ? 18.000 18.147 0.432 1.00 73.54 39 THR A CA 15
ATOM 14275 C C . THR A 1 39 ? 18.671 17.056 -0.396 1.00 3.44 39 THR A C 15
ATOM 14276 O O . THR A 1 39 ? 18.929 17.239 -1.585 1.00 1.33 39 THR A O 15
ATOM 14287 N N . GLU A 1 40 ? 18.951 15.923 0.241 1.00 41.03 40 GLU A N 15
ATOM 14288 C CA . GLU A 1 40 ? 19.592 14.804 -0.438 1.00 72.24 40 GLU A CA 15
ATOM 14289 C C . GLU A 1 40 ? 18.555 13.794 -0.922 1.00 65.42 40 GLU A C 15
ATOM 14290 O O . GLU A 1 40 ? 17.567 13.526 -0.238 1.00 72.24 40 GLU A O 15
ATOM 14302 N N . VAL A 1 41 ? 18.789 13.238 -2.106 1.00 31.30 41 VAL A N 15
ATOM 14303 C CA . VAL A 1 41 ? 17.876 12.257 -2.682 1.00 14.14 41 VAL A CA 15
ATOM 14304 C C . VAL A 1 41 ? 18.440 10.846 -2.563 1.00 4.33 41 VAL A C 15
ATOM 14305 O O . VAL A 1 41 ? 19.555 10.571 -3.008 1.00 72.44 41 VAL A O 15
ATOM 14318 N N . CYS A 1 42 ? 17.662 9.952 -1.962 1.00 44.44 42 CYS A N 15
ATOM 14319 C CA . CYS A 1 42 ? 18.082 8.567 -1.784 1.00 22.11 42 CYS A CA 15
ATOM 14320 C C . CYS A 1 42 ? 17.250 7.630 -2.654 1.00 14.13 42 CYS A C 15
ATOM 14321 O O . CYS A 1 42 ? 16.040 7.503 -2.465 1.00 52.43 42 CYS A O 15
ATOM 14328 N N . SER A 1 43 ? 17.907 6.975 -3.605 1.00 73.25 43 SER A N 15
ATOM 14329 C CA . SER A 1 43 ? 17.227 6.052 -4.506 1.00 24.12 43 SER A CA 15
ATOM 14330 C C . SER A 1 43 ? 17.945 4.706 -4.547 1.00 25.42 43 SER A C 15
ATOM 14331 O O . SER A 1 43 ? 19.047 4.560 -4.017 1.00 3.43 43 SER A O 15
ATOM 14339 N N . CYS A 1 44 ? 17.313 3.725 -5.183 1.00 2.51 44 CYS A N 15
ATOM 14340 C CA . CYS A 1 44 ? 17.888 2.390 -5.293 1.00 63.01 44 CYS A CA 15
ATOM 14341 C C . CYS A 1 44 ? 18.920 2.335 -6.416 1.00 22.02 44 CYS A C 15
ATOM 14342 O O . CYS A 1 44 ? 18.602 2.587 -7.577 1.00 63.41 44 CYS A O 15
ATOM 14349 N N . GLN A 1 45 ? 20.157 2.004 -6.059 1.00 72.45 45 GLN A N 15
ATOM 14350 C CA . GLN A 1 45 ? 21.236 1.916 -7.036 1.00 52.41 45 GLN A CA 15
ATOM 14351 C C . GLN A 1 45 ? 21.880 0.534 -7.013 1.00 21.43 45 GLN A C 15
ATOM 14352 O O . GLN A 1 45 ? 21.909 -0.130 -5.978 1.00 21.11 45 GLN A O 15
ATOM 14366 N N . GLN A 1 46 ? 22.395 0.107 -8.162 1.00 10.11 46 GLN A N 15
ATOM 14367 C CA . GLN A 1 46 ? 23.037 -1.196 -8.274 1.00 22.04 46 GLN A CA 15
ATOM 14368 C C . GLN A 1 46 ? 24.554 -1.065 -8.197 1.00 32.22 46 GLN A C 15
ATOM 14369 O O . GLN A 1 46 ? 25.127 -0.022 -8.513 1.00 45.04 46 GLN A O 15
ATOM 14383 N N . PRO A 1 47 ? 25.222 -2.146 -7.767 1.00 61.10 47 PRO A N 15
ATOM 14384 C CA . PRO A 1 47 ? 26.682 -2.175 -7.639 1.00 2.54 47 PRO A CA 15
ATOM 14385 C C . PRO A 1 47 ? 27.383 -2.160 -8.993 1.00 44.14 47 PRO A C 15
ATOM 14386 O O . PRO A 1 47 ? 28.431 -2.782 -9.168 1.00 23.10 47 PRO A O 15
ATOM 14397 N N . LYS A 1 48 ? 26.799 -1.445 -9.948 1.00 55.02 48 LYS A N 15
ATOM 14398 C CA . LYS A 1 48 ? 27.368 -1.347 -11.287 1.00 24.45 48 LYS A CA 15
ATOM 14399 C C . LYS A 1 48 ? 28.748 -0.698 -11.246 1.00 43.21 48 LYS A C 15
ATOM 14400 O O . LYS A 1 48 ? 28.876 0.492 -10.959 1.00 62.52 48 LYS A O 15
ATOM 14419 N N . SER A 1 49 ? 29.777 -1.489 -11.533 1.00 44.43 49 SER A N 15
ATOM 14420 C CA . SER A 1 49 ? 31.148 -0.992 -11.527 1.00 63.41 49 SER A CA 15
ATOM 14421 C C . SER A 1 49 ? 31.410 -0.104 -12.740 1.00 52.23 49 SER A C 15
ATOM 14422 O O . SER A 1 49 ? 30.521 0.125 -13.559 1.00 24.10 49 SER A O 15
ATOM 14430 N N . HIS A 1 50 ? 32.638 0.393 -12.846 1.00 0.04 50 HIS A N 15
ATOM 14431 C CA . HIS A 1 50 ? 33.020 1.256 -13.959 1.00 74.44 50 HIS A CA 15
ATOM 14432 C C . HIS A 1 50 ? 32.828 0.539 -15.292 1.00 41.21 50 HIS A C 15
ATOM 14433 O O . HIS A 1 50 ? 32.635 1.175 -16.328 1.00 44.30 50 HIS A O 15
ATOM 14447 N N . LYS A 1 51 ? 32.884 -0.787 -15.258 1.00 63.33 51 LYS A N 15
ATOM 14448 C CA . LYS A 1 51 ? 32.716 -1.592 -16.462 1.00 62.23 51 LYS A CA 15
ATOM 14449 C C . LYS A 1 51 ? 33.831 -1.309 -17.464 1.00 71.14 51 LYS A C 15
ATOM 14450 O O . LYS A 1 51 ? 33.786 -0.319 -18.195 1.00 43.34 51 LYS A O 15
ATOM 14469 N N . ILE A 1 52 ? 34.829 -2.186 -17.495 1.00 63.14 52 ILE A N 15
ATOM 14470 C CA . ILE A 1 52 ? 35.954 -2.031 -18.410 1.00 12.23 52 ILE A CA 15
ATOM 14471 C C . ILE A 1 52 ? 35.529 -2.290 -19.852 1.00 74.13 52 ILE A C 15
ATOM 14472 O O . ILE A 1 52 ? 34.563 -3.007 -20.106 1.00 54.43 52 ILE A O 15
ATOM 14488 N N . ALA A 1 53 ? 36.261 -1.701 -20.792 1.00 34.43 53 ALA A N 15
ATOM 14489 C CA . ALA A 1 53 ? 35.962 -1.871 -22.209 1.00 55.45 53 ALA A CA 15
ATOM 14490 C C . ALA A 1 53 ? 36.002 -3.343 -22.606 1.00 2.11 53 ALA A C 15
ATOM 14491 O O . ALA A 1 53 ? 37.072 -3.902 -22.847 1.00 43.11 53 ALA A O 15
ATOM 14498 N N . GLU A 1 54 ? 34.829 -3.965 -22.672 1.00 42.51 54 GLU A N 15
ATOM 14499 C CA . GLU A 1 54 ? 34.732 -5.373 -23.038 1.00 62.42 54 GLU A CA 15
ATOM 14500 C C . GLU A 1 54 ? 33.980 -5.542 -24.355 1.00 0.50 54 GLU A C 15
ATOM 14501 O O . GLU A 1 54 ? 32.750 -5.602 -24.378 1.00 23.25 54 GLU A O 15
ATOM 14513 N N . LYS A 1 55 ? 34.727 -5.616 -25.451 1.00 42.44 55 LYS A N 15
ATOM 14514 C CA . LYS A 1 55 ? 34.134 -5.779 -26.773 1.00 25.43 55 LYS A CA 15
ATOM 14515 C C . LYS A 1 55 ? 33.377 -7.100 -26.872 1.00 0.30 55 LYS A C 15
ATOM 14516 O O . LYS A 1 55 ? 33.442 -7.932 -25.965 1.00 32.34 55 LYS A O 15
ATOM 14535 N N . ILE A 1 56 ? 32.664 -7.287 -27.976 1.00 40.51 56 ILE A N 15
ATOM 14536 C CA . ILE A 1 56 ? 31.899 -8.508 -28.194 1.00 62.10 56 ILE A CA 15
ATOM 14537 C C . ILE A 1 56 ? 32.269 -9.161 -29.521 1.00 63.50 56 ILE A C 15
ATOM 14538 O O . ILE A 1 56 ? 32.455 -8.479 -30.529 1.00 51.35 56 ILE A O 15
ATOM 14554 N N . ILE A 1 57 ? 32.374 -10.486 -29.513 1.00 64.52 57 ILE A N 15
ATOM 14555 C CA . ILE A 1 57 ? 32.719 -11.231 -30.718 1.00 62.45 57 ILE A CA 15
ATOM 14556 C C . ILE A 1 57 ? 31.478 -11.544 -31.545 1.00 3.33 57 ILE A C 15
ATOM 14557 O O . ILE A 1 57 ? 31.551 -11.674 -32.768 1.00 51.35 57 ILE A O 15
ATOM 14573 N N . ASP A 1 58 ? 30.339 -11.661 -30.872 1.00 5.43 58 ASP A N 15
ATOM 14574 C CA . ASP A 1 58 ? 29.079 -11.957 -31.546 1.00 41.22 58 ASP A CA 15
ATOM 14575 C C . ASP A 1 58 ? 29.134 -13.320 -32.227 1.00 51.20 58 ASP A C 15
ATOM 14576 O O . ASP A 1 58 ? 30.206 -13.904 -32.387 1.00 0.34 58 ASP A O 15
ATOM 14585 N N . LYS A 1 59 ? 27.971 -13.823 -32.627 1.00 2.51 59 LYS A N 15
ATOM 14586 C CA . LYS A 1 59 ? 27.885 -15.118 -33.293 1.00 11.10 59 LYS A CA 15
ATOM 14587 C C . LYS A 1 59 ? 27.832 -14.949 -34.808 1.00 51.42 59 LYS A C 15
ATOM 14588 O O . LYS A 1 59 ? 27.548 -13.862 -35.311 1.00 73.11 59 LYS A O 15
ATOM 14607 N N . ALA A 1 60 ? 28.106 -16.031 -35.529 1.00 31.34 60 ALA A N 15
ATOM 14608 C CA . ALA A 1 60 ? 28.085 -16.003 -36.986 1.00 64.42 60 ALA A CA 15
ATOM 14609 C C . ALA A 1 60 ? 26.656 -15.973 -37.514 1.00 73.53 60 ALA A C 15
ATOM 14610 O O . ALA A 1 60 ? 25.881 -16.905 -37.294 1.00 63.20 60 ALA A O 15
ATOM 14617 N N . LYS A 1 61 ? 26.310 -14.898 -38.214 1.00 44.54 61 LYS A N 15
ATOM 14618 C CA . LYS A 1 61 ? 24.973 -14.746 -38.775 1.00 43.14 61 LYS A CA 15
ATOM 14619 C C . LYS A 1 61 ? 24.927 -15.250 -40.214 1.00 42.01 61 LYS A C 15
ATOM 14620 O O . LYS A 1 61 ? 25.917 -15.765 -40.736 1.00 53.30 61 LYS A O 15
ATOM 14639 N N . THR A 1 62 ? 23.771 -15.096 -40.854 1.00 55.23 62 THR A N 15
ATOM 14640 C CA . THR A 1 62 ? 23.597 -15.534 -42.233 1.00 55.23 62 THR A CA 15
ATOM 14641 C C . THR A 1 62 ? 22.617 -14.633 -42.976 1.00 52.40 62 THR A C 15
ATOM 14642 O O . THR A 1 62 ? 21.551 -14.295 -42.459 1.00 24.31 62 THR A O 15
ATOM 14653 N N . THR A 1 63 ? 22.983 -14.245 -44.194 1.00 50.34 63 THR A N 15
ATOM 14654 C CA . THR A 1 63 ? 22.136 -13.384 -45.009 1.00 11.35 63 THR A CA 15
ATOM 14655 C C . THR A 1 63 ? 20.785 -14.036 -45.279 1.00 41.42 63 THR A C 15
ATOM 14656 O O . THR A 1 63 ? 19.738 -13.468 -44.969 1.00 11.15 63 THR A O 15
ATOM 14667 N N . LEU A 1 64 ? 20.817 -15.230 -45.858 1.00 70.34 64 LEU A N 15
ATOM 14668 C CA . LEU A 1 64 ? 19.593 -15.962 -46.169 1.00 55.13 64 LEU A CA 15
ATOM 14669 C C . LEU A 1 64 ? 19.912 -17.339 -46.741 1.00 73.05 64 LEU A C 15
ATOM 14670 O O . LEU A 1 64 ? 19.503 -18.361 -46.190 1.00 33.22 64 LEU A O 15
ATOM 14686 N N . ALA A 1 1 ? -1.777 -6.019 -3.875 1.00 14.01 1 ALA A N 16
ATOM 14687 C CA . ALA A 1 1 ? -0.423 -5.801 -3.384 1.00 3.42 1 ALA A CA 16
ATOM 14688 C C . ALA A 1 1 ? 0.167 -4.514 -3.950 1.00 73.22 1 ALA A C 16
ATOM 14689 O O . ALA A 1 1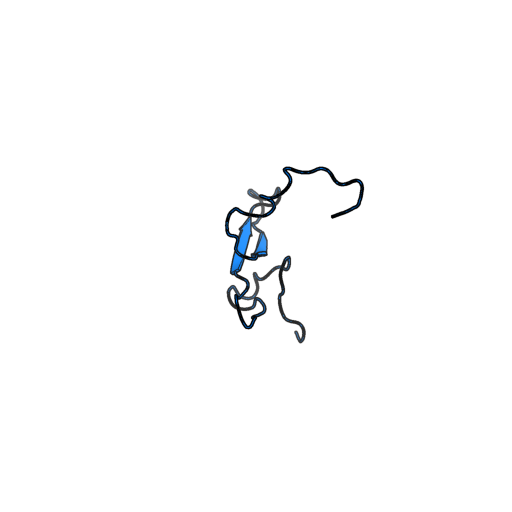 ? -0.076 -4.163 -5.106 1.00 13.11 1 ALA A O 16
ATOM 14696 N N . LYS A 1 2 ? 0.942 -3.812 -3.131 1.00 53.10 2 LYS A N 16
ATOM 14697 C CA . LYS A 1 2 ? 1.567 -2.563 -3.550 1.00 12.24 2 LYS A CA 16
ATOM 14698 C C . LYS A 1 2 ? 2.924 -2.825 -4.196 1.00 63.02 2 LYS A C 16
ATOM 14699 O O . LYS A 1 2 ? 3.666 -3.710 -3.769 1.00 75.41 2 LYS A O 16
ATOM 14718 N N . ALA A 1 3 ? 3.245 -2.048 -5.226 1.00 51.13 3 ALA A N 16
ATOM 14719 C CA . ALA A 1 3 ? 4.514 -2.192 -5.926 1.00 2.52 3 ALA A CA 16
ATOM 14720 C C . ALA A 1 3 ? 5.689 -1.898 -5.001 1.00 22.34 3 ALA A C 16
ATOM 14721 O O . ALA A 1 3 ? 5.530 -1.253 -3.964 1.00 53.13 3 ALA A O 16
ATOM 14728 N N . CYS A 1 4 ? 6.870 -2.373 -5.382 1.00 1.31 4 CYS A N 16
ATOM 14729 C CA . CYS A 1 4 ? 8.074 -2.161 -4.585 1.00 21.42 4 CYS A CA 16
ATOM 14730 C C . CYS A 1 4 ? 8.858 -0.956 -5.096 1.00 21.32 4 CYS A C 16
ATOM 14731 O O . CYS A 1 4 ? 8.377 -0.200 -5.941 1.00 23.23 4 CYS A O 16
ATOM 14738 N N . THR A 1 5 ? 10.069 -0.783 -4.577 1.00 60.33 5 THR A N 16
ATOM 14739 C CA . THR A 1 5 ? 10.922 0.329 -4.979 1.00 44.34 5 THR A CA 16
ATOM 14740 C C . THR A 1 5 ? 12.099 -0.154 -5.817 1.00 62.45 5 THR A C 16
ATOM 14741 O O . THR A 1 5 ? 13.189 -0.414 -5.309 1.00 71.25 5 THR A O 16
ATOM 14752 N N . PRO A 1 6 ? 11.877 -0.278 -7.135 1.00 50.32 6 PRO A N 16
ATOM 14753 C CA . PRO A 1 6 ? 12.909 -0.729 -8.072 1.00 50.02 6 PRO A CA 16
ATOM 14754 C C . PRO A 1 6 ? 14.016 0.302 -8.256 1.00 71.14 6 PRO A C 16
ATOM 14755 O O . PRO A 1 6 ? 14.123 1.258 -7.487 1.00 33.32 6 PRO A O 16
ATOM 14766 N N . LEU A 1 7 ? 14.840 0.103 -9.280 1.00 2.42 7 LEU A N 16
ATOM 14767 C CA . LEU A 1 7 ? 15.940 1.017 -9.565 1.00 11.32 7 LEU A CA 16
ATOM 14768 C C . LEU A 1 7 ? 15.416 2.375 -10.020 1.00 11.03 7 LEU A C 16
ATOM 14769 O O . LEU A 1 7 ? 14.304 2.481 -10.540 1.00 13.32 7 LEU A O 16
ATOM 14785 N N . LEU A 1 8 ? 16.223 3.411 -9.823 1.00 30.35 8 LEU A N 16
ATOM 14786 C CA . LEU A 1 8 ? 15.842 4.764 -10.215 1.00 54.44 8 LEU A CA 16
ATOM 14787 C C . LEU A 1 8 ? 14.644 5.248 -9.406 1.00 72.32 8 LEU A C 16
ATOM 14788 O O . LEU A 1 8 ? 13.829 6.033 -9.893 1.00 32.42 8 LEU A O 16
ATOM 14804 N N . HIS A 1 9 ? 14.543 4.776 -8.167 1.00 40.43 9 HIS A N 16
ATOM 14805 C CA . HIS A 1 9 ? 13.445 5.163 -7.289 1.00 23.22 9 HIS A CA 16
ATOM 14806 C C . HIS A 1 9 ? 13.958 5.496 -5.891 1.00 23.14 9 HIS A C 16
ATOM 14807 O O . HIS A 1 9 ? 14.837 4.812 -5.363 1.00 51.31 9 HIS A O 16
ATOM 14821 N N . ASP A 1 10 ? 13.407 6.549 -5.298 1.00 4.31 10 ASP A N 16
ATOM 14822 C CA . ASP A 1 10 ? 13.810 6.972 -3.962 1.00 0.42 10 ASP A CA 16
ATOM 14823 C C . ASP A 1 10 ? 13.727 5.811 -2.977 1.00 61.15 10 ASP A C 16
ATOM 14824 O O . ASP A 1 10 ? 12.865 4.940 -3.097 1.00 11.44 10 ASP A O 16
ATOM 14833 N N . CYS A 1 11 ? 14.630 5.803 -2.002 1.00 50.33 11 CYS A N 16
ATOM 14834 C CA . CYS A 1 11 ? 14.661 4.748 -0.996 1.00 53.43 11 CYS A CA 16
ATOM 14835 C C . CYS A 1 11 ? 14.970 5.322 0.384 1.00 12.31 11 CYS A C 16
ATOM 14836 O O . CYS A 1 11 ? 15.514 4.633 1.247 1.00 64.51 11 CYS A O 16
ATOM 14843 N N . SER A 1 12 ? 14.620 6.588 0.585 1.00 44.51 12 SER A N 16
ATOM 14844 C CA . SER A 1 12 ? 14.863 7.257 1.859 1.00 14.53 12 SER A CA 16
ATOM 14845 C C . SER A 1 12 ? 13.925 6.726 2.938 1.00 61.22 12 SER A C 16
ATOM 14846 O O . SER A 1 12 ? 14.226 6.800 4.130 1.00 51.12 12 SER A O 16
ATOM 14854 N N . HIS A 1 13 ? 12.787 6.189 2.513 1.00 1.31 13 HIS A N 16
ATOM 14855 C CA . HIS A 1 13 ? 11.803 5.644 3.442 1.00 33.11 13 HIS A CA 16
ATOM 14856 C C . HIS A 1 13 ? 12.381 4.464 4.215 1.00 35.43 13 HIS A C 16
ATOM 14857 O O . HIS A 1 13 ? 12.238 4.376 5.435 1.00 54.44 13 HIS A O 16
ATOM 14871 N N . ASP A 1 14 ? 13.036 3.556 3.497 1.00 73.21 14 ASP A N 16
ATOM 14872 C CA . ASP A 1 14 ? 13.635 2.380 4.115 1.00 51.22 14 ASP A CA 16
ATOM 14873 C C . ASP A 1 14 ? 14.666 1.744 3.186 1.00 73.23 14 ASP A C 16
ATOM 14874 O O . ASP A 1 14 ? 14.337 1.315 2.080 1.00 2.40 14 ASP A O 16
ATOM 14883 N N . ARG A 1 15 ? 15.912 1.688 3.643 1.00 21.32 15 ARG A N 16
ATOM 14884 C CA . ARG A 1 15 ? 16.991 1.107 2.852 1.00 34.43 15 ARG A CA 16
ATOM 14885 C C . ARG A 1 15 ? 16.670 -0.335 2.472 1.00 73.20 15 ARG A C 16
ATOM 14886 O O . ARG A 1 15 ? 17.194 -0.862 1.490 1.00 20.11 15 ARG A O 16
ATOM 14907 N N . HIS A 1 16 ? 15.805 -0.971 3.257 1.00 72.11 16 HIS A N 16
ATOM 14908 C CA . HIS A 1 16 ? 15.414 -2.353 3.004 1.00 70.30 16 HIS A CA 16
ATOM 14909 C C . HIS A 1 16 ? 14.066 -2.413 2.291 1.00 40.21 16 HIS A C 16
ATOM 14910 O O . HIS A 1 16 ? 13.341 -3.403 2.397 1.00 30.52 16 HIS A O 16
ATOM 14924 N N . SER A 1 17 ? 13.735 -1.349 1.568 1.00 12.25 17 SER A N 16
ATOM 14925 C CA . SER A 1 17 ? 12.472 -1.280 0.842 1.00 41.11 17 SER A CA 16
ATOM 14926 C C . SER A 1 17 ? 12.677 -1.593 -0.637 1.00 52.44 17 SER A C 16
ATOM 14927 O O . SER A 1 17 ? 11.779 -2.106 -1.305 1.00 24.21 17 SER A O 16
ATOM 14935 N N . CYS A 1 18 ? 13.866 -1.280 -1.142 1.00 2.32 18 CYS A N 16
ATOM 14936 C CA . CYS A 1 18 ? 14.191 -1.527 -2.541 1.00 63.44 18 CYS A CA 16
ATOM 14937 C C . CYS A 1 18 ? 13.887 -2.972 -2.924 1.00 71.45 18 CYS A C 16
ATOM 14938 O O . CYS A 1 18 ? 14.079 -3.891 -2.128 1.00 3.55 18 CYS A O 16
ATOM 14945 N N . CYS A 1 19 ? 13.411 -3.166 -4.150 1.00 74.11 19 CYS A N 16
ATOM 14946 C CA . CYS A 1 19 ? 13.080 -4.498 -4.640 1.00 14.05 19 CYS A CA 16
ATOM 14947 C C . CYS A 1 19 ? 14.250 -5.458 -4.443 1.00 21.04 19 CYS A C 16
ATOM 14948 O O . CYS A 1 19 ? 15.353 -5.043 -4.084 1.00 62.23 19 CYS A O 16
ATOM 14955 N N . ARG A 1 20 ? 14.001 -6.742 -4.678 1.00 61.30 20 ARG A N 16
ATOM 14956 C CA . ARG A 1 20 ? 15.033 -7.760 -4.525 1.00 40.12 20 ARG A CA 16
ATOM 14957 C C . ARG A 1 20 ? 15.083 -8.672 -5.748 1.00 32.05 20 ARG A C 16
ATOM 14958 O O . ARG A 1 20 ? 14.202 -8.626 -6.605 1.00 62.53 20 ARG A O 16
ATOM 14979 N N . GLY A 1 21 ? 16.122 -9.499 -5.821 1.00 52.13 21 GLY A N 16
ATOM 14980 C CA . GLY A 1 21 ? 16.268 -10.408 -6.943 1.00 13.11 21 GLY A CA 16
ATOM 14981 C C . GLY A 1 21 ? 16.906 -11.724 -6.543 1.00 61.44 21 GLY A C 16
ATOM 14982 O O . GLY A 1 21 ? 17.111 -11.987 -5.359 1.00 21.44 21 GLY A O 16
ATOM 14986 N N . ASP A 1 22 ? 17.219 -12.552 -7.534 1.00 44.30 22 ASP A N 16
ATOM 14987 C CA . ASP A 1 22 ? 17.836 -13.848 -7.279 1.00 51.53 22 ASP A CA 16
ATOM 14988 C C . ASP A 1 22 ? 19.356 -13.757 -7.387 1.00 32.12 22 ASP A C 16
ATOM 14989 O O . ASP A 1 22 ? 20.079 -14.553 -6.788 1.00 50.24 22 ASP A O 16
ATOM 14998 N N . MET A 1 23 ? 19.831 -12.783 -8.156 1.00 50.21 23 MET A N 16
ATOM 14999 C CA . MET A 1 23 ? 21.265 -12.588 -8.342 1.00 15.13 23 MET A CA 16
ATOM 15000 C C . MET A 1 23 ? 21.825 -11.637 -7.290 1.00 53.20 23 MET A C 16
ATOM 15001 O O . MET A 1 23 ? 22.617 -12.036 -6.436 1.00 74.21 23 MET A O 16
ATOM 15015 N N . PHE A 1 24 ? 21.411 -10.376 -7.358 1.00 4.32 24 PHE A N 16
ATOM 15016 C CA . PHE A 1 24 ? 21.873 -9.367 -6.413 1.00 34.14 24 PHE A CA 16
ATOM 15017 C C . PHE A 1 24 ? 20.753 -8.387 -6.072 1.00 52.45 24 PHE A C 16
ATOM 15018 O O . PHE A 1 24 ? 19.857 -8.145 -6.881 1.00 31.24 24 PHE A O 16
ATOM 15035 N N . LYS A 1 25 ? 20.812 -7.826 -4.870 1.00 44.41 25 LYS A N 16
ATOM 15036 C CA . LYS A 1 25 ? 19.805 -6.872 -4.420 1.00 64.34 25 LYS A CA 16
ATOM 15037 C C . LYS A 1 25 ? 20.251 -5.440 -4.698 1.00 63.21 25 LYS A C 16
ATOM 15038 O O . LYS A 1 25 ? 21.445 -5.147 -4.731 1.00 73.14 25 LYS A O 16
ATOM 15057 N N . TYR A 1 26 ? 19.282 -4.552 -4.896 1.00 41.45 26 TYR A N 16
ATOM 15058 C CA . TYR A 1 26 ? 19.575 -3.151 -5.172 1.00 12.20 26 TYR A CA 16
ATOM 15059 C C . TYR A 1 26 ? 20.144 -2.460 -3.936 1.00 44.32 26 TYR A C 16
ATOM 15060 O O . TYR A 1 26 ? 19.725 -2.730 -2.811 1.00 22.14 26 TYR A O 16
ATOM 15078 N N . VAL A 1 27 ? 21.100 -1.564 -4.155 1.00 60.43 27 VAL A N 16
ATOM 15079 C CA . VAL A 1 27 ? 21.727 -0.831 -3.061 1.00 74.20 27 VAL A CA 16
ATOM 15080 C C . VAL A 1 27 ? 21.357 0.648 -3.108 1.00 72.13 27 VAL A C 16
ATOM 15081 O O . VAL A 1 27 ? 21.331 1.259 -4.177 1.00 1.45 27 VAL A O 16
ATOM 15094 N N . CYS A 1 28 ? 21.074 1.218 -1.942 1.00 53.13 28 CYS A N 16
ATOM 15095 C CA . CYS A 1 28 ? 20.707 2.626 -1.848 1.00 53.25 28 CYS A CA 16
ATOM 15096 C C . CYS A 1 28 ? 21.908 3.522 -2.140 1.00 63.14 28 CYS A C 16
ATOM 15097 O O . CYS A 1 28 ? 22.988 3.329 -1.584 1.00 52.44 28 CYS A O 16
ATOM 15104 N N . ASP A 1 29 ? 21.708 4.502 -3.015 1.00 62.34 29 ASP A N 16
ATOM 15105 C CA . ASP A 1 29 ? 22.772 5.428 -3.380 1.00 22.41 29 ASP A CA 16
ATOM 15106 C C . ASP A 1 29 ? 22.301 6.874 -3.256 1.00 41.31 29 ASP A C 16
ATOM 15107 O O . ASP A 1 29 ? 21.329 7.279 -3.895 1.00 72.33 29 ASP A O 16
ATOM 15116 N N . CYS A 1 30 ? 22.995 7.648 -2.428 1.00 43.14 30 CYS A N 16
ATOM 15117 C CA . CYS A 1 30 ? 22.647 9.048 -2.218 1.00 45.55 30 CYS A CA 16
ATOM 15118 C C . CYS A 1 30 ? 23.545 9.962 -3.047 1.00 54.40 30 CYS A C 16
ATOM 15119 O O . CYS A 1 30 ? 24.739 9.702 -3.203 1.00 41.41 30 CYS A O 16
ATOM 15126 N N . PHE A 1 31 ? 22.964 11.034 -3.575 1.00 44.41 31 PHE A N 16
ATOM 15127 C CA . PHE A 1 31 ? 23.710 11.987 -4.388 1.00 64.44 31 PHE A CA 16
ATOM 15128 C C . PHE A 1 31 ? 23.185 13.404 -4.184 1.00 63.25 31 PHE A C 16
ATOM 15129 O O . PHE A 1 31 ? 22.056 13.602 -3.735 1.00 33.10 31 PHE A O 16
ATOM 15146 N N . TYR A 1 32 ? 24.013 14.389 -4.516 1.00 45.33 32 TYR A N 16
ATOM 15147 C CA . TYR A 1 32 ? 23.635 15.789 -4.368 1.00 60.34 32 TYR A CA 16
ATOM 15148 C C . TYR A 1 32 ? 23.483 16.460 -5.729 1.00 3.51 32 TYR A C 16
ATOM 15149 O O . TYR A 1 32 ? 24.409 17.087 -6.247 1.00 4.34 32 TYR A O 16
ATOM 15167 N N . PRO A 1 33 ? 22.288 16.327 -6.324 1.00 14.23 33 PRO A N 16
ATOM 15168 C CA . PRO A 1 33 ? 21.986 16.915 -7.632 1.00 22.13 33 PRO A CA 16
ATOM 15169 C C . PRO A 1 33 ? 21.899 18.436 -7.579 1.00 52.22 33 PRO A C 16
ATOM 15170 O O . PRO A 1 33 ? 21.073 19.044 -8.259 1.00 3.41 33 PRO A O 16
ATOM 15181 N N . GLU A 1 34 ? 22.758 19.045 -6.767 1.00 34.24 34 GLU A N 16
ATOM 15182 C CA . GLU A 1 34 ? 22.777 20.496 -6.625 1.00 24.34 34 GLU A CA 16
ATOM 15183 C C . GLU A 1 34 ? 21.365 21.044 -6.440 1.00 60.11 34 GLU A C 16
ATOM 15184 O O . GLU A 1 34 ? 21.071 22.176 -6.823 1.00 15.42 34 GLU A O 16
ATOM 15196 N N . GLY A 1 35 ? 20.493 20.230 -5.852 1.00 22.11 35 GLY A N 16
ATOM 15197 C CA . GLY A 1 35 ? 19.122 20.649 -5.627 1.00 52.00 35 GLY A CA 16
ATOM 15198 C C . GLY A 1 35 ? 18.593 20.204 -4.278 1.00 75.12 35 GLY A C 16
ATOM 15199 O O . GLY A 1 35 ? 17.428 20.434 -3.956 1.00 64.35 35 GLY A O 16
ATOM 15203 N N . GLU A 1 36 ? 19.451 19.565 -3.490 1.00 13.34 36 GLU A N 16
ATOM 15204 C CA . GLU A 1 36 ? 19.061 19.084 -2.170 1.00 24.24 36 GLU A CA 16
ATOM 15205 C C . GLU A 1 36 ? 19.569 20.021 -1.078 1.00 71.24 36 GLU A C 16
ATOM 15206 O O . GLU A 1 36 ? 20.710 19.907 -0.628 1.00 2.35 36 GLU A O 16
ATOM 15218 N N . ASP A 1 37 ? 18.715 20.947 -0.656 1.00 50.13 37 ASP A N 16
ATOM 15219 C CA . ASP A 1 37 ? 19.077 21.904 0.383 1.00 55.42 37 ASP A CA 16
ATOM 15220 C C . ASP A 1 37 ? 18.580 21.438 1.748 1.00 50.44 37 ASP A C 16
ATOM 15221 O O . ASP A 1 37 ? 18.600 22.193 2.720 1.00 75.13 37 ASP A O 16
ATOM 15230 N N . LYS A 1 38 ? 18.133 20.188 1.814 1.00 53.24 38 LYS A N 16
ATOM 15231 C CA . LYS A 1 38 ? 17.631 19.618 3.059 1.00 32.33 38 LYS A CA 16
ATOM 15232 C C . LYS A 1 38 ? 18.171 18.207 3.269 1.00 71.11 38 LYS A C 16
ATOM 15233 O O . LYS A 1 38 ? 18.587 17.848 4.371 1.00 35.44 38 LYS A O 16
ATOM 15252 N N . THR A 1 39 ? 18.162 17.410 2.204 1.00 54.25 39 THR A N 16
ATOM 15253 C CA . THR A 1 39 ? 18.651 16.040 2.272 1.00 73.54 39 THR A CA 16
ATOM 15254 C C . THR A 1 39 ? 18.976 15.502 0.883 1.00 3.44 39 THR A C 16
ATOM 15255 O O . THR A 1 39 ? 18.199 15.674 -0.056 1.00 1.33 39 THR A O 16
ATOM 15266 N N . GLU A 1 40 ? 20.129 14.852 0.759 1.00 41.03 40 GLU A N 16
ATOM 15267 C CA . GLU A 1 40 ? 20.555 14.289 -0.516 1.00 72.24 40 GLU A CA 16
ATOM 15268 C C . GLU A 1 40 ? 19.516 13.309 -1.053 1.00 65.42 40 GLU A C 16
ATOM 15269 O O . GLU A 1 40 ? 18.727 12.745 -0.295 1.00 72.24 40 GLU A O 16
ATOM 15281 N N . VAL A 1 41 ? 19.521 13.112 -2.368 1.00 31.30 41 VAL A N 16
ATOM 15282 C CA . VAL A 1 41 ? 18.580 12.201 -3.009 1.00 14.14 41 VAL A CA 16
ATOM 15283 C C . VAL A 1 41 ? 19.108 10.771 -3.002 1.00 4.33 41 VAL A C 16
ATOM 15284 O O . VAL A 1 41 ? 20.121 10.469 -3.634 1.00 72.44 41 VAL A O 16
ATOM 15297 N N . CYS A 1 42 ? 18.417 9.893 -2.284 1.00 44.44 42 CYS A N 16
ATOM 15298 C CA . CYS A 1 42 ? 18.816 8.494 -2.194 1.00 22.11 42 CYS A CA 16
ATOM 15299 C C . CYS A 1 42 ? 17.869 7.606 -2.998 1.00 14.13 42 CYS A C 16
ATOM 15300 O O . CYS A 1 42 ? 16.685 7.494 -2.677 1.00 52.43 42 CYS A O 16
ATOM 15307 N N . SER A 1 43 ? 18.399 6.978 -4.041 1.00 73.25 43 SER A N 16
ATOM 15308 C CA . SER A 1 43 ? 17.601 6.103 -4.892 1.00 24.12 43 SER A CA 16
ATOM 15309 C C . SER A 1 43 ? 18.224 4.711 -4.976 1.00 25.42 43 SER A C 16
ATOM 15310 O O . SER A 1 43 ? 19.355 4.497 -4.538 1.00 3.43 43 SER A O 16
ATOM 15318 N N . CYS A 1 44 ? 17.476 3.769 -5.540 1.00 2.51 44 CYS A N 16
ATOM 15319 C CA . CYS A 1 44 ? 17.951 2.398 -5.682 1.00 63.01 44 CYS A CA 16
ATOM 15320 C C . CYS A 1 44 ? 18.880 2.265 -6.885 1.00 22.02 44 CYS A C 16
ATOM 15321 O O . CYS A 1 44 ? 18.483 2.536 -8.019 1.00 63.41 44 CYS A O 16
ATOM 15328 N N . GLN A 1 45 ? 20.114 1.846 -6.631 1.00 72.45 45 GLN A N 16
ATOM 15329 C CA . GLN A 1 45 ? 21.099 1.679 -7.694 1.00 52.41 45 GLN A CA 16
ATOM 15330 C C . GLN A 1 45 ? 21.721 0.287 -7.644 1.00 21.43 45 GLN A C 16
ATOM 15331 O O . GLN A 1 45 ? 21.799 -0.330 -6.583 1.00 21.11 45 GLN A O 16
ATOM 15345 N N . GLN A 1 46 ? 22.163 -0.200 -8.800 1.00 10.11 46 GLN A N 16
ATOM 15346 C CA . GLN A 1 46 ? 22.777 -1.519 -8.886 1.00 22.04 46 GLN A CA 16
ATOM 15347 C C . GLN A 1 46 ? 24.297 -1.408 -8.957 1.00 32.22 46 GLN A C 16
ATOM 15348 O O . GLN A 1 46 ? 24.851 -0.384 -9.356 1.00 45.04 46 GLN A O 16
ATOM 15362 N N . PRO A 1 47 ? 24.988 -2.486 -8.559 1.00 61.10 47 PRO A N 16
ATOM 15363 C CA . PRO A 1 47 ? 26.453 -2.534 -8.568 1.00 2.54 47 PRO A CA 16
ATOM 15364 C C . PRO A 1 47 ? 27.024 -2.569 -9.981 1.00 44.14 47 PRO A C 16
ATOM 15365 O O . PRO A 1 47 ? 26.299 -2.388 -10.960 1.00 23.10 47 PRO A O 16
ATOM 15376 N N . LYS A 1 48 ? 28.327 -2.803 -10.082 1.00 55.02 48 LYS A N 16
ATOM 15377 C CA . LYS A 1 48 ? 28.997 -2.863 -11.377 1.00 24.45 48 LYS A CA 16
ATOM 15378 C C . LYS A 1 48 ? 28.777 -1.574 -12.162 1.00 43.21 48 LYS A C 16
ATOM 15379 O O . LYS A 1 48 ? 28.133 -0.643 -11.679 1.00 62.52 48 LYS A O 16
ATOM 15398 N N . SER A 1 49 ? 29.316 -1.528 -13.377 1.00 44.43 49 SER A N 16
ATOM 15399 C CA . SER A 1 49 ? 29.180 -0.353 -14.229 1.00 63.41 49 SER A CA 16
ATOM 15400 C C . SER A 1 49 ? 27.716 -0.094 -14.570 1.00 52.23 49 SER A C 16
ATOM 15401 O O . SER A 1 49 ? 26.824 -0.808 -14.109 1.00 24.10 49 SER A O 16
ATOM 15409 N N . HIS A 1 50 ? 27.476 0.932 -15.381 1.00 0.04 50 HIS A N 16
ATOM 15410 C CA . HIS A 1 50 ? 26.120 1.285 -15.785 1.00 74.44 50 HIS A CA 16
ATOM 15411 C C . HIS A 1 50 ? 26.000 1.330 -17.305 1.00 41.21 50 HIS A C 16
ATOM 15412 O O . HIS A 1 50 ? 26.209 2.372 -17.925 1.00 44.30 50 HIS A O 16
ATOM 15426 N N . LYS A 1 51 ? 25.663 0.190 -17.901 1.00 63.33 51 LYS A N 16
ATOM 15427 C CA . LYS A 1 51 ? 25.515 0.097 -19.348 1.00 62.23 51 LYS A CA 16
ATOM 15428 C C . LYS A 1 51 ? 26.836 0.394 -20.051 1.00 71.14 51 LYS A C 16
ATOM 15429 O O . LYS A 1 51 ? 27.188 1.554 -20.267 1.00 43.34 51 LYS A O 16
ATOM 15448 N N . ILE A 1 52 ? 27.561 -0.661 -20.406 1.00 63.14 52 ILE A N 16
ATOM 15449 C CA . ILE A 1 52 ? 28.842 -0.512 -21.086 1.00 12.23 52 ILE A CA 16
ATOM 15450 C C . ILE A 1 52 ? 28.746 -0.958 -22.541 1.00 74.13 52 ILE A C 16
ATOM 15451 O O . ILE A 1 52 ? 29.619 -0.653 -23.353 1.00 54.43 52 ILE A O 16
ATOM 15467 N N . ALA A 1 53 ? 27.678 -1.680 -22.864 1.00 34.43 53 ALA A N 16
ATOM 15468 C CA . ALA A 1 53 ? 27.465 -2.164 -24.222 1.00 55.45 53 ALA A CA 16
ATOM 15469 C C . ALA A 1 53 ? 26.004 -2.533 -24.451 1.00 2.11 53 ALA A C 16
ATOM 15470 O O . ALA A 1 53 ? 25.444 -3.362 -23.734 1.00 43.11 53 ALA A O 16
ATOM 15477 N N . GLU A 1 54 ? 25.392 -1.911 -25.454 1.00 42.51 54 GLU A N 16
ATOM 15478 C CA . GLU A 1 54 ? 23.994 -2.174 -25.776 1.00 62.42 54 GLU A CA 16
ATOM 15479 C C . GLU A 1 54 ? 23.593 -1.477 -27.073 1.00 0.50 54 GLU A C 16
ATOM 15480 O O . GLU A 1 54 ? 23.256 -0.293 -27.076 1.00 23.25 54 GLU A O 16
ATOM 15492 N N . LYS A 1 55 ? 23.634 -2.220 -28.174 1.00 42.44 55 LYS A N 16
ATOM 15493 C CA . LYS A 1 55 ? 23.275 -1.676 -29.478 1.00 25.43 55 LYS A CA 16
ATOM 15494 C C . LYS A 1 55 ? 22.334 -2.619 -30.221 1.00 0.30 55 LYS A C 16
ATOM 15495 O O . LYS A 1 55 ? 22.444 -3.840 -30.104 1.00 32.34 55 LYS A O 16
ATOM 15514 N N . ILE A 1 56 ? 21.411 -2.045 -30.985 1.00 40.51 56 ILE A N 16
ATOM 15515 C CA . ILE A 1 56 ? 20.453 -2.834 -31.748 1.00 62.10 56 ILE A CA 16
ATOM 15516 C C . ILE A 1 56 ? 21.082 -3.375 -33.027 1.00 63.50 56 ILE A C 16
ATOM 15517 O O . ILE A 1 56 ? 21.955 -2.739 -33.618 1.00 51.35 56 ILE A O 16
ATOM 15533 N N . ILE A 1 57 ? 20.632 -4.552 -33.451 1.00 64.52 57 ILE A N 16
ATOM 15534 C CA . ILE A 1 57 ? 21.148 -5.177 -34.661 1.00 62.45 57 ILE A CA 16
ATOM 15535 C C . ILE A 1 57 ? 20.026 -5.467 -35.652 1.00 3.33 57 ILE A C 16
ATOM 15536 O O . ILE A 1 57 ? 20.104 -5.095 -36.822 1.00 51.35 57 ILE A O 16
ATOM 15552 N N . ASP A 1 58 ? 18.981 -6.135 -35.174 1.00 5.43 58 ASP A N 16
ATOM 15553 C CA . ASP A 1 58 ? 17.841 -6.474 -36.016 1.00 41.22 58 ASP A CA 16
ATOM 15554 C C . ASP A 1 58 ? 17.066 -5.221 -36.413 1.00 51.20 58 ASP A C 16
ATOM 15555 O O . ASP A 1 58 ? 17.195 -4.172 -35.781 1.00 0.34 58 ASP A O 16
ATOM 15564 N N . LYS A 1 59 ? 16.262 -5.336 -37.464 1.00 2.51 59 LYS A N 16
ATOM 15565 C CA . LYS A 1 59 ? 15.466 -4.214 -37.946 1.00 11.10 59 LYS A CA 16
ATOM 15566 C C . LYS A 1 59 ? 14.164 -4.093 -37.161 1.00 51.42 59 LYS A C 16
ATOM 15567 O O . LYS A 1 59 ? 13.243 -4.888 -37.343 1.00 73.11 59 LYS A O 16
ATOM 15586 N N . ALA A 1 60 ? 14.095 -3.093 -36.289 1.00 31.34 60 ALA A N 16
ATOM 15587 C CA . ALA A 1 60 ? 12.903 -2.866 -35.480 1.00 64.42 60 ALA A CA 16
ATOM 15588 C C . ALA A 1 60 ? 11.660 -2.749 -36.354 1.00 73.53 60 ALA A C 16
ATOM 15589 O O . ALA A 1 60 ? 11.755 -2.536 -37.563 1.00 63.20 60 ALA A O 16
ATOM 15596 N N . LYS A 1 61 ? 10.492 -2.889 -35.735 1.00 44.54 61 LYS A N 16
ATOM 15597 C CA . LYS A 1 61 ? 9.228 -2.799 -36.456 1.00 43.14 61 LYS A CA 16
ATOM 15598 C C . LYS A 1 61 ? 8.685 -1.374 -36.423 1.00 42.01 61 LYS A C 16
ATOM 15599 O O . LYS A 1 61 ? 8.949 -0.617 -35.489 1.00 53.30 61 LYS A O 16
ATOM 15618 N N . THR A 1 62 ? 7.922 -1.012 -37.451 1.00 55.23 62 THR A N 16
ATOM 15619 C CA . THR A 1 62 ? 7.341 0.321 -37.540 1.00 55.23 62 THR A CA 16
ATOM 15620 C C . THR A 1 62 ? 5.843 0.288 -37.262 1.00 52.40 62 THR A C 16
ATOM 15621 O O . THR A 1 62 ? 5.182 -0.727 -37.482 1.00 24.31 62 THR A O 16
ATOM 15632 N N . THR A 1 63 ? 5.311 1.406 -36.778 1.00 50.34 63 THR A N 16
ATOM 15633 C CA . THR A 1 63 ? 3.890 1.505 -36.470 1.00 11.35 63 THR A CA 16
ATOM 15634 C C . THR A 1 63 ? 3.238 2.647 -37.240 1.00 41.42 63 THR A C 16
ATOM 15635 O O . THR A 1 63 ? 3.667 3.799 -37.143 1.00 11.15 63 THR A O 16
ATOM 15646 N N . LEU A 1 64 ? 2.200 2.324 -38.003 1.00 70.34 64 LEU A N 16
ATOM 15647 C CA . LEU A 1 64 ? 1.488 3.325 -38.790 1.00 55.13 64 LEU A CA 16
ATOM 15648 C C . LEU A 1 64 ? 0.242 3.811 -38.054 1.00 73.05 64 LEU A C 16
ATOM 15649 O O . LEU A 1 64 ? -0.316 4.857 -38.383 1.00 33.22 64 LEU A O 16
ATOM 15665 N N . ALA A 1 1 ? 2.727 -4.434 -11.619 1.00 14.01 1 ALA A N 17
ATOM 15666 C CA . ALA A 1 1 ? 2.019 -3.552 -10.700 1.00 3.42 1 ALA A CA 17
ATOM 15667 C C . ALA A 1 1 ? 2.550 -3.699 -9.278 1.00 73.22 1 ALA A C 17
ATOM 15668 O O . ALA A 1 1 ? 1.826 -3.482 -8.307 1.00 13.11 1 ALA A O 17
ATOM 15675 N N . LYS A 1 2 ? 3.821 -4.070 -9.163 1.00 53.10 2 LYS A N 17
ATOM 15676 C CA . LYS A 1 2 ? 4.452 -4.247 -7.859 1.00 12.24 2 LYS A CA 17
ATOM 15677 C C . LYS A 1 2 ? 4.616 -2.907 -7.148 1.00 63.02 2 LYS A C 17
ATOM 15678 O O . LYS A 1 2 ? 5.056 -1.926 -7.748 1.00 75.41 2 LYS A O 17
ATOM 15697 N N . ALA A 1 3 ? 4.261 -2.874 -5.869 1.00 51.13 3 ALA A N 17
ATOM 15698 C CA . ALA A 1 3 ? 4.373 -1.655 -5.076 1.00 2.52 3 ALA A CA 17
ATOM 15699 C C . ALA A 1 3 ? 5.758 -1.534 -4.449 1.00 22.34 3 ALA A C 17
ATOM 15700 O O . ALA A 1 3 ? 5.953 -0.785 -3.491 1.00 53.13 3 ALA A O 17
ATOM 15707 N N . CYS A 1 4 ? 6.717 -2.273 -4.996 1.00 1.31 4 CYS A N 17
ATOM 15708 C CA . CYS A 1 4 ? 8.084 -2.249 -4.491 1.00 21.42 4 CYS A CA 17
ATOM 15709 C C . CYS A 1 4 ? 8.825 -1.010 -4.984 1.00 21.32 4 CYS A C 17
ATOM 15710 O O . CYS A 1 4 ? 8.220 -0.087 -5.530 1.00 23.23 4 CYS A O 17
ATOM 15717 N N . THR A 1 5 ? 10.139 -0.996 -4.789 1.00 60.33 5 THR A N 17
ATOM 15718 C CA . THR A 1 5 ? 10.964 0.129 -5.213 1.00 44.34 5 THR A CA 17
ATOM 15719 C C . THR A 1 5 ? 12.185 -0.346 -5.991 1.00 62.45 5 THR A C 17
ATOM 15720 O O . THR A 1 5 ? 13.246 -0.612 -5.426 1.00 71.25 5 THR A O 17
ATOM 15731 N N . PRO A 1 6 ? 12.036 -0.457 -7.319 1.00 50.32 6 PRO A N 17
ATOM 15732 C CA . PRO A 1 6 ? 13.118 -0.900 -8.203 1.00 50.02 6 PRO A CA 17
ATOM 15733 C C . PRO A 1 6 ? 14.234 0.133 -8.316 1.00 71.14 6 PRO A C 17
ATOM 15734 O O . PRO A 1 6 ? 14.309 1.071 -7.521 1.00 33.32 6 PRO A O 17
ATOM 15745 N N . LEU A 1 7 ? 15.099 -0.043 -9.309 1.00 2.42 7 LEU A N 17
ATOM 15746 C CA . LEU A 1 7 ? 16.212 0.874 -9.526 1.00 11.32 7 LEU A CA 17
ATOM 15747 C C . LEU A 1 7 ? 15.710 2.236 -9.998 1.00 11.03 7 LEU A C 17
ATOM 15748 O O . LEU A 1 7 ? 14.650 2.339 -10.615 1.00 13.32 7 LEU A O 17
ATOM 15764 N N . LEU A 1 8 ? 16.481 3.278 -9.705 1.00 30.35 8 LEU A N 17
ATOM 15765 C CA . LEU A 1 8 ? 16.116 4.634 -10.100 1.00 54.44 8 LEU A CA 17
ATOM 15766 C C . LEU A 1 8 ? 14.845 5.086 -9.389 1.00 72.32 8 LEU A C 17
ATOM 15767 O O . LEU A 1 8 ? 14.056 5.858 -9.934 1.00 32.42 8 LEU A O 17
ATOM 15783 N N . HIS A 1 9 ? 14.655 4.603 -8.165 1.00 40.43 9 HIS A N 17
ATOM 15784 C CA . HIS A 1 9 ? 13.481 4.960 -7.376 1.00 23.22 9 HIS A CA 17
ATOM 15785 C C . HIS A 1 9 ? 13.871 5.290 -5.939 1.00 23.14 9 HIS A C 17
ATOM 15786 O O . HIS A 1 9 ? 14.741 4.641 -5.357 1.00 51.31 9 HIS A O 17
ATOM 15800 N N . ASP A 1 10 ? 13.224 6.303 -5.373 1.00 4.31 10 ASP A N 17
ATOM 15801 C CA . ASP A 1 10 ? 13.505 6.719 -4.003 1.00 0.42 10 ASP A CA 17
ATOM 15802 C C . ASP A 1 10 ? 13.438 5.530 -3.050 1.00 61.15 10 ASP A C 17
ATOM 15803 O O . ASP A 1 10 ? 12.497 4.737 -3.094 1.00 11.44 10 ASP A O 17
ATOM 15812 N N . CYS A 1 11 ? 14.444 5.410 -2.189 1.00 50.33 11 CYS A N 17
ATOM 15813 C CA . CYS A 1 11 ? 14.502 4.318 -1.226 1.00 53.43 11 CYS A CA 17
ATOM 15814 C C . CYS A 1 11 ? 14.479 4.851 0.204 1.00 12.31 11 CYS A C 17
ATOM 15815 O O . CYS A 1 11 ? 14.758 4.121 1.154 1.00 64.51 11 CYS A O 17
ATOM 15822 N N . SER A 1 12 ? 14.146 6.130 0.347 1.00 44.51 12 SER A N 17
ATOM 15823 C CA . SER A 1 12 ? 14.090 6.763 1.660 1.00 14.53 12 SER A CA 17
ATOM 15824 C C . SER A 1 12 ? 13.071 6.066 2.555 1.00 61.22 12 SER A C 17
ATOM 15825 O O . SER A 1 12 ? 13.123 6.182 3.781 1.00 51.12 12 SER A O 17
ATOM 15833 N N . HIS A 1 13 ? 12.144 5.343 1.936 1.00 1.31 13 HIS A N 17
ATOM 15834 C CA . HIS A 1 13 ? 11.112 4.626 2.676 1.00 33.11 13 HIS A CA 17
ATOM 15835 C C . HIS A 1 13 ? 11.710 3.449 3.441 1.00 35.43 13 HIS A C 17
ATOM 15836 O O . HIS A 1 13 ? 11.474 3.291 4.639 1.00 54.44 13 HIS A O 17
ATOM 15850 N N . ASP A 1 14 ? 12.484 2.626 2.742 1.00 73.21 14 ASP A N 17
ATOM 15851 C CA . ASP A 1 14 ? 13.116 1.465 3.355 1.00 51.22 14 ASP A CA 17
ATOM 15852 C C . ASP A 1 14 ? 14.217 0.909 2.458 1.00 73.23 14 ASP A C 17
ATOM 15853 O O . ASP A 1 14 ? 13.971 0.541 1.309 1.00 2.40 14 ASP A O 17
ATOM 15862 N N . ARG A 1 15 ? 15.435 0.852 2.990 1.00 21.32 15 ARG A N 17
ATOM 15863 C CA . ARG A 1 15 ? 16.575 0.344 2.238 1.00 34.43 15 ARG A CA 17
ATOM 15864 C C . ARG A 1 15 ? 16.383 -1.128 1.888 1.00 73.20 15 ARG A C 17
ATOM 15865 O O . ARG A 1 15 ? 16.963 -1.629 0.924 1.00 20.11 15 ARG A O 17
ATOM 15886 N N . HIS A 1 16 ? 15.564 -1.817 2.678 1.00 72.11 16 HIS A N 17
ATOM 15887 C CA . HIS A 1 16 ? 15.296 -3.233 2.451 1.00 70.30 16 HIS A CA 17
ATOM 15888 C C . HIS A 1 16 ? 13.972 -3.424 1.718 1.00 40.21 16 HIS A C 17
ATOM 15889 O O . HIS A 1 16 ? 13.516 -4.551 1.523 1.00 30.52 16 HIS A O 17
ATOM 15903 N N . SER A 1 17 ? 13.358 -2.316 1.315 1.00 12.25 17 SER A N 17
ATOM 15904 C CA . SER A 1 17 ? 12.084 -2.361 0.608 1.00 41.11 17 SER A CA 17
ATOM 15905 C C . SER A 1 17 ? 12.302 -2.445 -0.899 1.00 52.44 17 SER A C 17
ATOM 15906 O O . SER A 1 17 ? 11.453 -2.950 -1.635 1.00 24.21 17 SER A O 17
ATOM 15914 N N . CYS A 1 18 ? 13.447 -1.949 -1.354 1.00 2.32 18 CYS A N 17
ATOM 15915 C CA . CYS A 1 18 ? 13.780 -1.967 -2.773 1.00 63.44 18 CYS A CA 17
ATOM 15916 C C . CYS A 1 18 ? 13.629 -3.372 -3.350 1.00 71.45 18 CYS A C 17
ATOM 15917 O O . CYS A 1 18 ? 13.942 -4.363 -2.690 1.00 3.55 18 CYS A O 17
ATOM 15924 N N . CYS A 1 19 ? 13.145 -3.449 -4.585 1.00 74.11 19 CYS A N 17
ATOM 15925 C CA . CYS A 1 19 ? 12.952 -4.731 -5.252 1.00 14.05 19 CYS A CA 17
ATOM 15926 C C . CYS A 1 19 ? 14.217 -5.581 -5.174 1.00 21.04 19 CYS A C 17
ATOM 15927 O O . CYS A 1 19 ? 15.282 -5.095 -4.794 1.00 62.23 19 CYS A O 17
ATOM 15934 N N . ARG A 1 20 ? 14.090 -6.854 -5.537 1.00 61.30 20 ARG A N 17
ATOM 15935 C CA . ARG A 1 20 ? 15.221 -7.773 -5.508 1.00 40.12 20 ARG A CA 17
ATOM 15936 C C . ARG A 1 20 ? 15.350 -8.519 -6.831 1.00 32.05 20 ARG A C 17
ATOM 15937 O O . ARG A 1 20 ? 14.359 -8.768 -7.516 1.00 62.53 20 ARG A O 17
ATOM 15958 N N . GLY A 1 21 ? 16.582 -8.873 -7.188 1.00 52.13 21 GLY A N 17
ATOM 15959 C CA . GLY A 1 21 ? 16.818 -9.587 -8.430 1.00 13.11 21 GLY A CA 17
ATOM 15960 C C . GLY A 1 21 ? 17.224 -11.029 -8.201 1.00 61.44 21 GLY A C 17
ATOM 15961 O O . GLY A 1 21 ? 16.966 -11.592 -7.138 1.00 21.44 21 GLY A O 17
ATOM 15965 N N . ASP A 1 22 ? 17.859 -11.628 -9.202 1.00 44.30 22 ASP A N 17
ATOM 15966 C CA . ASP A 1 22 ? 18.301 -13.015 -9.106 1.00 51.53 22 ASP A CA 17
ATOM 15967 C C . ASP A 1 22 ? 19.780 -13.090 -8.740 1.00 32.12 22 ASP A C 17
ATOM 15968 O O . ASP A 1 22 ? 20.239 -14.079 -8.171 1.00 50.24 22 ASP A O 17
ATOM 15977 N N . MET A 1 23 ? 20.521 -12.038 -9.075 1.00 50.21 23 MET A N 17
ATOM 15978 C CA . MET A 1 23 ? 21.949 -11.985 -8.781 1.00 15.13 23 MET A CA 17
ATOM 15979 C C . MET A 1 23 ? 22.202 -11.319 -7.433 1.00 53.20 23 MET A C 17
ATOM 15980 O O . MET A 1 23 ? 22.595 -11.975 -6.468 1.00 74.21 23 MET A O 17
ATOM 15994 N N . PHE A 1 24 ? 21.975 -10.010 -7.373 1.00 4.32 24 PHE A N 17
ATOM 15995 C CA . PHE A 1 24 ? 22.181 -9.255 -6.142 1.00 34.14 24 PHE A CA 17
ATOM 15996 C C . PHE A 1 24 ? 21.032 -8.278 -5.906 1.00 52.45 24 PHE A C 17
ATOM 15997 O O . PHE A 1 24 ? 20.270 -7.965 -6.820 1.00 31.24 24 PHE A O 17
ATOM 16014 N N . LYS A 1 25 ? 20.916 -7.800 -4.672 1.00 44.41 25 LYS A N 17
ATOM 16015 C CA . LYS A 1 25 ? 19.862 -6.858 -4.313 1.00 64.34 25 LYS A CA 17
ATOM 16016 C C . LYS A 1 25 ? 20.343 -5.418 -4.468 1.00 63.21 25 LYS A C 17
ATOM 16017 O O . LYS A 1 25 ? 21.508 -5.112 -4.213 1.00 73.14 25 LYS A O 17
ATOM 16036 N N . TYR A 1 26 ? 19.439 -4.540 -4.886 1.00 41.45 26 TYR A N 17
ATOM 16037 C CA . TYR A 1 26 ? 19.771 -3.133 -5.075 1.00 12.20 26 TYR A CA 17
ATOM 16038 C C . TYR A 1 26 ? 20.049 -2.453 -3.738 1.00 44.32 26 TYR A C 17
ATOM 16039 O O . TYR A 1 26 ? 19.420 -2.765 -2.727 1.00 22.14 26 TYR A O 17
ATOM 16057 N N . VAL A 1 27 ? 20.996 -1.521 -3.740 1.00 60.43 27 VAL A N 17
ATOM 16058 C CA . VAL A 1 27 ? 21.357 -0.794 -2.528 1.00 74.20 27 VAL A CA 17
ATOM 16059 C C . VAL A 1 27 ? 20.859 0.646 -2.583 1.00 72.13 27 VAL A C 17
ATOM 16060 O O . VAL A 1 27 ? 20.350 1.101 -3.607 1.00 1.45 27 VAL A O 17
ATOM 16073 N N . CYS A 1 28 ? 21.010 1.360 -1.472 1.00 53.13 28 CYS A N 17
ATOM 16074 C CA . CYS A 1 28 ? 20.577 2.750 -1.391 1.00 53.25 28 CYS A CA 17
ATOM 16075 C C . CYS A 1 28 ? 21.726 3.698 -1.723 1.00 63.14 28 CYS A C 17
ATOM 16076 O O . CYS A 1 28 ? 22.824 3.574 -1.180 1.00 52.44 28 CYS A O 17
ATOM 16083 N N . ASP A 1 29 ? 21.464 4.645 -2.618 1.00 62.34 29 ASP A N 17
ATOM 16084 C CA . ASP A 1 29 ? 22.475 5.615 -3.023 1.00 22.41 29 ASP A CA 17
ATOM 16085 C C . ASP A 1 29 ? 21.931 7.037 -2.926 1.00 41.31 29 ASP A C 17
ATOM 16086 O O . ASP A 1 29 ? 20.958 7.387 -3.595 1.00 72.33 29 ASP A O 17
ATOM 16095 N N . CYS A 1 30 ? 22.565 7.853 -2.090 1.00 43.14 30 CYS A N 17
ATOM 16096 C CA . CYS A 1 30 ? 22.146 9.237 -1.905 1.00 45.55 30 CYS A CA 17
ATOM 16097 C C . CYS A 1 30 ? 23.022 10.184 -2.720 1.00 54.40 30 CYS A C 17
ATOM 16098 O O . CYS A 1 30 ? 24.232 9.988 -2.830 1.00 41.41 30 CYS A O 17
ATOM 16105 N N . PHE A 1 31 ? 22.401 11.211 -3.290 1.00 44.41 31 PHE A N 17
ATOM 16106 C CA . PHE A 1 31 ? 23.122 12.189 -4.096 1.00 64.44 31 PHE A CA 17
ATOM 16107 C C . PHE A 1 31 ? 22.524 13.583 -3.924 1.00 63.25 31 PHE A C 17
ATOM 16108 O O . PHE A 1 31 ? 21.479 13.749 -3.294 1.00 33.10 31 PHE A O 17
ATOM 16125 N N . TYR A 1 32 ? 23.196 14.581 -4.486 1.00 45.33 32 TYR A N 17
ATOM 16126 C CA . TYR A 1 32 ? 22.733 15.962 -4.394 1.00 60.34 32 TYR A CA 17
ATOM 16127 C C . TYR A 1 32 ? 22.249 16.466 -5.749 1.00 3.51 32 TYR A C 17
ATOM 16128 O O . TYR A 1 32 ? 22.969 17.146 -6.481 1.00 4.34 32 TYR A O 17
ATOM 16146 N N . PRO A 1 33 ? 20.998 16.127 -6.093 1.00 14.23 33 PRO A N 17
ATOM 16147 C CA . PRO A 1 33 ? 20.387 16.536 -7.361 1.00 22.13 33 PRO A CA 17
ATOM 16148 C C . PRO A 1 33 ? 20.099 18.033 -7.411 1.00 52.22 33 PRO A C 17
ATOM 16149 O O . PRO A 1 33 ? 18.944 18.454 -7.367 1.00 3.41 33 PRO A O 17
ATOM 16160 N N . GLU A 1 34 ? 21.159 18.832 -7.503 1.00 34.24 34 GLU A N 17
ATOM 16161 C CA . GLU A 1 34 ? 21.018 20.282 -7.557 1.00 24.34 34 GLU A CA 17
ATOM 16162 C C . GLU A 1 34 ? 20.424 20.821 -6.258 1.00 60.11 34 GLU A C 17
ATOM 16163 O O . GLU A 1 34 ? 19.740 21.843 -6.253 1.00 15.42 34 GLU A O 17
ATOM 16175 N N . GLY A 1 35 ? 20.691 20.123 -5.158 1.00 22.11 35 GLY A N 17
ATOM 16176 C CA . GLY A 1 35 ? 20.175 20.546 -3.870 1.00 52.00 35 GLY A CA 17
ATOM 16177 C C . GLY A 1 35 ? 21.090 20.159 -2.724 1.00 75.12 35 GLY A C 17
ATOM 16178 O O . GLY A 1 35 ? 20.625 19.841 -1.630 1.00 64.35 35 GLY A O 17
ATOM 16182 N N . GLU A 1 36 ? 22.395 20.187 -2.977 1.00 13.34 36 GLU A N 17
ATOM 16183 C CA . GLU A 1 36 ? 23.377 19.834 -1.958 1.00 24.24 36 GLU A CA 17
ATOM 16184 C C . GLU A 1 36 ? 23.261 20.758 -0.748 1.00 71.24 36 GLU A C 17
ATOM 16185 O O . GLU A 1 36 ? 23.696 20.415 0.352 1.00 2.35 36 GLU A O 17
ATOM 16197 N N . ASP A 1 37 ? 22.672 21.929 -0.960 1.00 50.13 37 ASP A N 17
ATOM 16198 C CA . ASP A 1 37 ? 22.497 22.902 0.112 1.00 55.42 37 ASP A CA 17
ATOM 16199 C C . ASP A 1 37 ? 21.087 22.830 0.687 1.00 50.44 37 ASP A C 17
ATOM 16200 O O . ASP A 1 37 ? 20.818 23.355 1.769 1.00 75.13 37 ASP A O 17
ATOM 16209 N N . LYS A 1 38 ? 20.188 22.179 -0.043 1.00 53.24 38 LYS A N 17
ATOM 16210 C CA . LYS A 1 38 ? 18.804 22.037 0.393 1.00 32.33 38 LYS A CA 17
ATOM 16211 C C . LYS A 1 38 ? 18.565 20.662 1.008 1.00 71.11 38 LYS A C 17
ATOM 16212 O O . LYS A 1 38 ? 18.395 20.533 2.220 1.00 35.44 38 LYS A O 17
ATOM 16231 N N . THR A 1 39 ? 18.554 19.635 0.163 1.00 54.25 39 THR A N 17
ATOM 16232 C CA . THR A 1 39 ? 18.336 18.270 0.622 1.00 73.54 39 THR A CA 17
ATOM 16233 C C . THR A 1 39 ? 18.892 17.258 -0.373 1.00 3.44 39 THR A C 17
ATOM 16234 O O . THR A 1 39 ? 19.102 17.578 -1.543 1.00 1.33 39 THR A O 17
ATOM 16245 N N . GLU A 1 40 ? 19.127 16.039 0.099 1.00 41.03 40 GLU A N 17
ATOM 16246 C CA . GLU A 1 40 ? 19.659 14.980 -0.752 1.00 72.24 40 GLU A CA 17
ATOM 16247 C C . GLU A 1 40 ? 18.582 13.950 -1.077 1.00 65.42 40 GLU A C 17
ATOM 16248 O O . GLU A 1 40 ? 17.597 13.816 -0.353 1.00 72.24 40 GLU A O 17
ATOM 16260 N N . VAL A 1 41 ? 18.778 13.224 -2.174 1.00 31.30 41 VAL A N 17
ATOM 16261 C CA . VAL A 1 41 ? 17.825 12.204 -2.595 1.00 14.14 41 VAL A CA 17
ATOM 16262 C C . VAL A 1 41 ? 18.478 10.827 -2.643 1.00 4.33 41 VAL A C 17
ATOM 16263 O O . VAL A 1 41 ? 19.542 10.653 -3.237 1.00 72.44 41 VAL A O 17
ATOM 16276 N N . CYS A 1 42 ? 17.833 9.851 -2.013 1.00 44.44 42 CYS A N 17
ATOM 16277 C CA . CYS A 1 42 ? 18.349 8.488 -1.982 1.00 22.11 42 CYS A CA 17
ATOM 16278 C C . CYS A 1 42 ? 17.455 7.549 -2.787 1.00 14.13 42 CYS A C 17
ATOM 16279 O O . CYS A 1 42 ? 16.254 7.453 -2.538 1.00 52.43 42 CYS A O 17
ATOM 16286 N N . SER A 1 43 ? 18.050 6.859 -3.755 1.00 73.25 43 SER A N 17
ATOM 16287 C CA . SER A 1 43 ? 17.309 5.931 -4.600 1.00 24.12 43 SER A CA 17
ATOM 16288 C C . SER A 1 43 ? 18.014 4.580 -4.673 1.00 25.42 43 SER A C 17
ATOM 16289 O O . SER A 1 43 ? 19.128 4.421 -4.173 1.00 3.43 43 SER A O 17
ATOM 16297 N N . CYS A 1 44 ? 17.357 3.610 -5.300 1.00 2.51 44 CYS A N 17
ATOM 16298 C CA . CYS A 1 44 ? 17.919 2.272 -5.440 1.00 63.01 44 CYS A CA 17
ATOM 16299 C C . CYS A 1 44 ? 18.917 2.218 -6.594 1.00 22.02 44 CYS A C 17
ATOM 16300 O O . CYS A 1 44 ? 18.579 2.539 -7.733 1.00 63.41 44 CYS A O 17
ATOM 16307 N N . GLN A 1 45 ? 20.144 1.810 -6.290 1.00 72.45 45 GLN A N 17
ATOM 16308 C CA . GLN A 1 45 ? 21.189 1.715 -7.302 1.00 52.41 45 GLN A CA 17
ATOM 16309 C C . GLN A 1 45 ? 21.908 0.373 -7.217 1.00 21.43 45 GLN A C 17
ATOM 16310 O O . GLN A 1 45 ? 21.894 -0.285 -6.177 1.00 21.11 45 GLN A O 17
ATOM 16324 N N . GLN A 1 46 ? 22.534 -0.028 -8.319 1.00 10.11 46 GLN A N 17
ATOM 16325 C CA . GLN A 1 46 ? 23.258 -1.292 -8.369 1.00 22.04 46 GLN A CA 17
ATOM 16326 C C . GLN A 1 46 ? 24.656 -1.145 -7.777 1.00 32.22 46 GLN A C 17
ATOM 16327 O O . GLN A 1 46 ? 25.199 -0.045 -7.673 1.00 45.04 46 GLN A O 17
ATOM 16341 N N . PRO A 1 47 ? 25.253 -2.278 -7.378 1.00 61.10 47 PRO A N 17
ATOM 16342 C CA . PRO A 1 47 ? 26.595 -2.300 -6.789 1.00 2.54 47 PRO A CA 17
ATOM 16343 C C . PRO A 1 47 ? 27.680 -1.971 -7.808 1.00 44.14 47 PRO A C 17
ATOM 16344 O O . PRO A 1 47 ? 28.783 -2.516 -7.754 1.00 23.10 47 PRO A O 17
ATOM 16355 N N . LYS A 1 48 ? 27.362 -1.075 -8.737 1.00 55.02 48 LYS A N 17
ATOM 16356 C CA . LYS A 1 48 ? 28.311 -0.672 -9.769 1.00 24.45 48 LYS A CA 17
ATOM 16357 C C . LYS A 1 48 ? 27.976 0.718 -10.300 1.00 43.21 48 LYS A C 17
ATOM 16358 O O . LYS A 1 48 ? 26.830 1.162 -10.231 1.00 62.52 48 LYS A O 17
ATOM 16377 N N . SER A 1 49 ? 28.985 1.401 -10.833 1.00 44.43 49 SER A N 17
ATOM 16378 C CA . SER A 1 49 ? 28.799 2.742 -11.374 1.00 63.41 49 SER A CA 17
ATOM 16379 C C . SER A 1 49 ? 28.504 2.687 -12.870 1.00 52.23 49 SER A C 17
ATOM 16380 O O . SER A 1 49 ? 28.559 1.623 -13.487 1.00 24.10 49 SER A O 17
ATOM 16388 N N . HIS A 1 50 ? 28.191 3.844 -13.448 1.00 0.04 50 HIS A N 17
ATOM 16389 C CA . HIS A 1 50 ? 27.889 3.929 -14.872 1.00 74.44 50 HIS A CA 17
ATOM 16390 C C . HIS A 1 50 ? 28.119 5.344 -15.392 1.00 41.21 50 HIS A C 17
ATOM 16391 O O . HIS A 1 50 ? 27.171 6.069 -15.693 1.00 44.30 50 HIS A O 17
ATOM 16405 N N . LYS A 1 51 ? 29.386 5.732 -15.496 1.00 63.33 51 LYS A N 17
ATOM 16406 C CA . LYS A 1 51 ? 29.743 7.059 -15.981 1.00 62.23 51 LYS A CA 17
ATOM 16407 C C . LYS A 1 51 ? 31.153 7.065 -16.564 1.00 71.14 51 LYS A C 17
ATOM 16408 O O . LYS A 1 51 ? 32.000 7.860 -16.156 1.00 43.34 51 LYS A O 17
ATOM 16427 N N . ILE A 1 52 ? 31.397 6.175 -17.519 1.00 63.14 52 ILE A N 17
ATOM 16428 C CA . ILE A 1 52 ? 32.703 6.080 -18.159 1.00 12.23 52 ILE A CA 17
ATOM 16429 C C . ILE A 1 52 ? 32.614 6.420 -19.644 1.00 74.13 52 ILE A C 17
ATOM 16430 O O . ILE A 1 52 ? 33.627 6.678 -20.293 1.00 54.43 52 ILE A O 17
ATOM 16446 N N . ALA A 1 53 ? 31.394 6.422 -20.172 1.00 34.43 53 ALA A N 17
ATOM 16447 C CA . ALA A 1 53 ? 31.173 6.734 -21.579 1.00 55.45 53 ALA A CA 17
ATOM 16448 C C . ALA A 1 53 ? 29.961 7.643 -21.754 1.00 2.11 53 ALA A C 17
ATOM 16449 O O . ALA A 1 53 ? 28.999 7.286 -22.434 1.00 43.11 53 ALA A O 17
ATOM 16456 N N . GLU A 1 54 ? 30.015 8.819 -21.136 1.00 42.51 54 GLU A N 17
ATOM 16457 C CA . GLU A 1 54 ? 28.919 9.778 -21.224 1.00 62.42 54 GLU A CA 17
ATOM 16458 C C . GLU A 1 54 ? 29.161 10.779 -22.351 1.00 0.50 54 GLU A C 17
ATOM 16459 O O . GLU A 1 54 ? 28.219 11.318 -22.931 1.00 23.25 54 GLU A O 17
ATOM 16471 N N . LYS A 1 55 ? 30.432 11.022 -22.654 1.00 42.44 55 LYS A N 17
ATOM 16472 C CA . LYS A 1 55 ? 30.801 11.957 -23.711 1.00 25.43 55 LYS A CA 17
ATOM 16473 C C . LYS A 1 55 ? 31.977 11.424 -24.523 1.00 0.30 55 LYS A C 17
ATOM 16474 O O . LYS A 1 55 ? 32.726 10.566 -24.057 1.00 32.34 55 LYS A O 17
ATOM 16493 N N . ILE A 1 56 ? 32.132 11.939 -25.738 1.00 40.51 56 ILE A N 17
ATOM 16494 C CA . ILE A 1 56 ? 33.219 11.516 -26.612 1.00 62.10 56 ILE A CA 17
ATOM 16495 C C . ILE A 1 56 ? 34.504 12.274 -26.299 1.00 63.50 56 ILE A C 17
ATOM 16496 O O . ILE A 1 56 ? 34.503 13.217 -25.507 1.00 51.35 56 ILE A O 17
ATOM 16512 N N . ILE A 1 57 ? 35.598 11.858 -26.927 1.00 64.52 57 ILE A N 17
ATOM 16513 C CA . ILE A 1 57 ? 36.891 12.500 -26.717 1.00 62.45 57 ILE A CA 17
ATOM 16514 C C . ILE A 1 57 ? 37.181 13.522 -27.811 1.00 3.33 57 ILE A C 17
ATOM 16515 O O . ILE A 1 57 ? 36.588 13.477 -28.889 1.00 51.35 57 ILE A O 17
ATOM 16531 N N . ASP A 1 58 ? 38.098 14.439 -27.527 1.00 5.43 58 ASP A N 17
ATOM 16532 C CA . ASP A 1 58 ? 38.471 15.471 -28.488 1.00 41.22 58 ASP A CA 17
ATOM 16533 C C . ASP A 1 58 ? 39.984 15.652 -28.532 1.00 51.20 58 ASP A C 17
ATOM 16534 O O . ASP A 1 58 ? 40.731 14.883 -27.925 1.00 0.34 58 ASP A O 17
ATOM 16543 N N . LYS A 1 59 ? 40.432 16.674 -29.254 1.00 2.51 59 LYS A N 17
ATOM 16544 C CA . LYS A 1 59 ? 41.857 16.957 -29.379 1.00 11.10 59 LYS A CA 17
ATOM 16545 C C . LYS A 1 59 ? 42.442 17.397 -28.040 1.00 51.42 59 LYS A C 17
ATOM 16546 O O . LYS A 1 59 ? 41.714 17.815 -27.141 1.00 73.11 59 LYS A O 17
ATOM 16565 N N . ALA A 1 60 ? 43.763 17.301 -27.917 1.00 31.34 60 ALA A N 17
ATOM 16566 C CA . ALA A 1 60 ? 44.446 17.693 -26.690 1.00 64.42 60 ALA A CA 17
ATOM 16567 C C . ALA A 1 60 ? 45.937 17.896 -26.933 1.00 73.53 60 ALA A C 17
ATOM 16568 O O . ALA A 1 60 ? 46.460 17.534 -27.988 1.00 63.20 60 ALA A O 17
ATOM 16575 N N . LYS A 1 61 ? 46.618 18.480 -25.952 1.00 44.54 61 LYS A N 17
ATOM 16576 C CA . LYS A 1 61 ? 48.050 18.731 -26.058 1.00 43.14 61 LYS A CA 17
ATOM 16577 C C . LYS A 1 61 ? 48.696 18.788 -24.678 1.00 42.01 61 LYS A C 17
ATOM 16578 O O . LYS A 1 61 ? 48.691 19.829 -24.020 1.00 53.30 61 LYS A O 17
ATOM 16597 N N . THR A 1 62 ? 49.254 17.661 -24.244 1.00 55.23 62 THR A N 17
ATOM 16598 C CA . THR A 1 62 ? 49.904 17.582 -22.943 1.00 55.23 62 THR A CA 17
ATOM 16599 C C . THR A 1 62 ? 51.005 16.528 -22.941 1.00 52.40 62 THR A C 17
ATOM 16600 O O . THR A 1 62 ? 50.972 15.579 -23.725 1.00 24.31 62 THR A O 17
ATOM 16611 N N . THR A 1 63 ? 51.982 16.700 -22.055 1.00 50.34 63 THR A N 17
ATOM 16612 C CA . THR A 1 63 ? 53.093 15.762 -21.952 1.00 11.35 63 THR A CA 17
ATOM 16613 C C . THR A 1 63 ? 52.966 14.893 -20.706 1.00 41.42 63 THR A C 17
ATOM 16614 O O . THR A 1 63 ? 52.209 15.213 -19.788 1.00 11.15 63 THR A O 17
ATOM 16625 N N . LEU A 1 64 ? 53.709 13.793 -20.680 1.00 70.34 64 LEU A N 17
ATOM 16626 C CA . LEU A 1 64 ? 53.679 12.877 -19.545 1.00 55.13 64 LEU A CA 17
ATOM 16627 C C . LEU A 1 64 ? 54.016 13.605 -18.248 1.00 73.05 64 LEU A C 17
ATOM 16628 O O . LEU A 1 64 ? 54.904 14.458 -18.215 1.00 33.22 64 LEU A O 17
ATOM 16644 N N . ALA A 1 1 ? 4.040 -6.765 -4.227 1.00 14.01 1 ALA A N 18
ATOM 16645 C CA . ALA A 1 1 ? 5.410 -7.117 -4.578 1.00 3.42 1 ALA A CA 18
ATOM 16646 C C . ALA A 1 1 ? 5.891 -6.317 -5.784 1.00 73.22 1 ALA A C 18
ATOM 16647 O O . ALA A 1 1 ? 7.050 -5.906 -5.848 1.00 13.11 1 ALA A O 18
ATOM 16654 N N . LYS A 1 2 ? 4.994 -6.099 -6.740 1.00 53.10 2 LYS A N 18
ATOM 16655 C CA . LYS A 1 2 ? 5.325 -5.348 -7.944 1.00 12.24 2 LYS A CA 18
ATOM 16656 C C . LYS A 1 2 ? 5.385 -3.851 -7.652 1.00 63.02 2 LYS A C 18
ATOM 16657 O O . LYS A 1 2 ? 6.005 -3.089 -8.394 1.00 75.41 2 LYS A O 18
ATOM 16676 N N . ALA A 1 3 ? 4.740 -3.439 -6.567 1.00 51.13 3 ALA A N 18
ATOM 16677 C CA . ALA A 1 3 ? 4.724 -2.034 -6.175 1.00 2.52 3 ALA A CA 18
ATOM 16678 C C . ALA A 1 3 ? 5.928 -1.693 -5.303 1.00 22.34 3 ALA A C 18
ATOM 16679 O O . ALA A 1 3 ? 5.937 -0.677 -4.609 1.00 53.13 3 ALA A O 18
ATOM 16686 N N . CYS A 1 4 ? 6.944 -2.549 -5.344 1.00 1.31 4 CYS A N 18
ATOM 16687 C CA . CYS A 1 4 ? 8.152 -2.340 -4.556 1.00 21.42 4 CYS A CA 18
ATOM 16688 C C . CYS A 1 4 ? 8.928 -1.127 -5.064 1.00 21.32 4 CYS A C 18
ATOM 16689 O O . CYS A 1 4 ? 8.439 -0.368 -5.900 1.00 23.23 4 CYS A O 18
ATOM 16696 N N . THR A 1 5 ? 10.143 -0.953 -4.552 1.00 60.33 5 THR A N 18
ATOM 16697 C CA . THR A 1 5 ? 10.986 0.167 -4.950 1.00 44.34 5 THR A CA 18
ATOM 16698 C C . THR A 1 5 ? 12.159 -0.305 -5.802 1.00 62.45 5 THR A C 18
ATOM 16699 O O . THR A 1 5 ? 13.247 -0.590 -5.300 1.00 71.25 5 THR A O 18
ATOM 16710 N N . PRO A 1 6 ? 11.937 -0.390 -7.122 1.00 50.32 6 PRO A N 18
ATOM 16711 C CA . PRO A 1 6 ? 12.965 -0.827 -8.071 1.00 50.02 6 PRO A CA 18
ATOM 16712 C C . PRO A 1 6 ? 14.083 0.199 -8.226 1.00 71.14 6 PRO A C 18
ATOM 16713 O O . PRO A 1 6 ? 14.180 1.150 -7.448 1.00 33.32 6 PRO A O 18
ATOM 16724 N N . LEU A 1 7 ? 14.924 0.002 -9.236 1.00 2.42 7 LEU A N 18
ATOM 16725 C CA . LEU A 1 7 ? 16.036 0.911 -9.494 1.00 11.32 7 LEU A CA 18
ATOM 16726 C C . LEU A 1 7 ? 15.529 2.280 -9.936 1.00 11.03 7 LEU A C 18
ATOM 16727 O O . LEU A 1 7 ? 14.393 2.416 -10.391 1.00 13.32 7 LEU A O 18
ATOM 16743 N N . LEU A 1 8 ? 16.379 3.291 -9.801 1.00 30.35 8 LEU A N 18
ATOM 16744 C CA . LEU A 1 8 ? 16.018 4.651 -10.189 1.00 54.44 8 LEU A CA 18
ATOM 16745 C C . LEU A 1 8 ? 14.751 5.103 -9.472 1.00 72.32 8 LEU A C 18
ATOM 16746 O O . LEU A 1 8 ? 13.977 5.902 -10.002 1.00 32.42 8 LEU A O 18
ATOM 16762 N N . HIS A 1 9 ? 14.544 4.590 -8.264 1.00 40.43 9 HIS A N 18
ATOM 16763 C CA . HIS A 1 9 ? 13.371 4.943 -7.472 1.00 23.22 9 HIS A CA 18
ATOM 16764 C C . HIS A 1 9 ? 13.767 5.292 -6.041 1.00 23.14 9 HIS A C 18
ATOM 16765 O O . HIS A 1 9 ? 14.648 4.661 -5.459 1.00 51.31 9 HIS A O 18
ATOM 16779 N N . ASP A 1 10 ? 13.109 6.301 -5.480 1.00 4.31 10 ASP A N 18
ATOM 16780 C CA . ASP A 1 10 ? 13.392 6.734 -4.116 1.00 0.42 10 ASP A CA 18
ATOM 16781 C C . ASP A 1 10 ? 13.081 5.623 -3.118 1.00 61.15 10 ASP A C 18
ATOM 16782 O O . ASP A 1 10 ? 12.086 4.910 -3.256 1.00 11.44 10 ASP A O 18
ATOM 16791 N N . CYS A 1 11 ? 13.938 5.480 -2.114 1.00 50.33 11 CYS A N 18
ATOM 16792 C CA . CYS A 1 11 ? 13.758 4.455 -1.093 1.00 53.43 11 CYS A CA 18
ATOM 16793 C C . CYS A 1 11 ? 14.014 5.024 0.300 1.00 12.31 11 CYS A C 18
ATOM 16794 O O . CYS A 1 11 ? 14.429 4.305 1.209 1.00 64.51 11 CYS A O 18
ATOM 16801 N N . SER A 1 12 ? 13.761 6.319 0.460 1.00 44.51 12 SER A N 18
ATOM 16802 C CA . SER A 1 12 ? 13.968 6.985 1.740 1.00 14.53 12 SER A CA 18
ATOM 16803 C C . SER A 1 12 ? 13.113 6.346 2.830 1.00 61.22 12 SER A C 18
ATOM 16804 O O . SER A 1 12 ? 13.459 6.388 4.012 1.00 51.12 12 SER A O 18
ATOM 16812 N N . HIS A 1 13 ? 11.995 5.752 2.424 1.00 1.31 13 HIS A N 18
ATOM 16813 C CA . HIS A 1 13 ? 11.089 5.102 3.365 1.00 33.11 13 HIS A CA 18
ATOM 16814 C C . HIS A 1 13 ? 11.778 3.932 4.061 1.00 35.43 13 HIS A C 18
ATOM 16815 O O . HIS A 1 13 ? 11.542 3.674 5.242 1.00 54.44 13 HIS A O 18
ATOM 16829 N N . ASP A 1 14 ? 12.629 3.228 3.324 1.00 73.21 14 ASP A N 18
ATOM 16830 C CA . ASP A 1 14 ? 13.353 2.086 3.871 1.00 51.22 14 ASP A CA 18
ATOM 16831 C C . ASP A 1 14 ? 14.514 1.694 2.964 1.00 73.23 14 ASP A C 18
ATOM 16832 O O . ASP A 1 14 ? 14.323 1.408 1.781 1.00 2.40 14 ASP A O 18
ATOM 16841 N N . ARG A 1 15 ? 15.719 1.683 3.524 1.00 21.32 15 ARG A N 18
ATOM 16842 C CA . ARG A 1 15 ? 16.912 1.329 2.765 1.00 34.43 15 ARG A CA 18
ATOM 16843 C C . ARG A 1 15 ? 16.852 -0.126 2.306 1.00 73.20 15 ARG A C 18
ATOM 16844 O O . ARG A 1 15 ? 17.586 -0.534 1.405 1.00 20.11 15 ARG A O 18
ATOM 16865 N N . HIS A 1 16 ? 15.973 -0.903 2.931 1.00 72.11 16 HIS A N 18
ATOM 16866 C CA . HIS A 1 16 ? 15.817 -2.311 2.587 1.00 70.30 16 HIS A CA 18
ATOM 16867 C C . HIS A 1 16 ? 14.510 -2.545 1.837 1.00 40.21 16 HIS A C 18
ATOM 16868 O O . HIS A 1 16 ? 14.161 -3.681 1.517 1.00 30.52 16 HIS A O 18
ATOM 16882 N N . SER A 1 17 ? 13.791 -1.462 1.558 1.00 12.25 17 SER A N 18
ATOM 16883 C CA . SER A 1 17 ? 12.520 -1.550 0.850 1.00 41.11 17 SER A CA 18
ATOM 16884 C C . SER A 1 17 ? 12.742 -1.833 -0.633 1.00 52.44 17 SER A C 18
ATOM 16885 O O . SER A 1 17 ? 11.860 -2.352 -1.317 1.00 24.21 17 SER A O 18
ATOM 16893 N N . CYS A 1 18 ? 13.929 -1.489 -1.122 1.00 2.32 18 CYS A N 18
ATOM 16894 C CA . CYS A 1 18 ? 14.271 -1.704 -2.523 1.00 63.44 18 CYS A CA 18
ATOM 16895 C C . CYS A 1 18 ? 13.997 -3.148 -2.934 1.00 71.45 18 CYS A C 18
ATOM 16896 O O . CYS A 1 18 ? 14.243 -4.080 -2.168 1.00 3.55 18 CYS A O 18
ATOM 16903 N N . CYS A 1 19 ? 13.487 -3.326 -4.148 1.00 74.11 19 CYS A N 18
ATOM 16904 C CA . CYS A 1 19 ? 13.180 -4.655 -4.662 1.00 14.05 19 CYS A CA 18
ATOM 16905 C C . CYS A 1 19 ? 14.378 -5.587 -4.510 1.00 21.04 19 CYS A C 18
ATOM 16906 O O . CYS A 1 19 ? 15.484 -5.147 -4.195 1.00 62.23 19 CYS A O 18
ATOM 16913 N N . ARG A 1 20 ? 14.151 -6.877 -4.737 1.00 61.30 20 ARG A N 18
ATOM 16914 C CA . ARG A 1 20 ? 15.211 -7.872 -4.626 1.00 40.12 20 ARG A CA 18
ATOM 16915 C C . ARG A 1 20 ? 15.215 -8.800 -5.836 1.00 32.05 20 ARG A C 18
ATOM 16916 O O . ARG A 1 20 ? 14.307 -8.759 -6.666 1.00 62.53 20 ARG A O 18
ATOM 16937 N N . GLY A 1 21 ? 16.245 -9.635 -5.931 1.00 52.13 21 GLY A N 18
ATOM 16938 C CA . GLY A 1 21 ? 16.348 -10.561 -7.044 1.00 13.11 21 GLY A CA 18
ATOM 16939 C C . GLY A 1 21 ? 17.021 -11.863 -6.654 1.00 61.44 21 GLY A C 18
ATOM 16940 O O . GLY A 1 21 ? 17.259 -12.118 -5.474 1.00 21.44 21 GLY A O 18
ATOM 16944 N N . ASP A 1 22 ? 17.327 -12.689 -7.648 1.00 44.30 22 ASP A N 18
ATOM 16945 C CA . ASP A 1 22 ? 17.977 -13.972 -7.403 1.00 51.53 22 ASP A CA 18
ATOM 16946 C C . ASP A 1 22 ? 19.482 -13.870 -7.628 1.00 32.12 22 ASP A C 18
ATOM 16947 O O . ASP A 1 22 ? 20.256 -14.648 -7.070 1.00 50.24 22 ASP A O 18
ATOM 16956 N N . MET A 1 23 ? 19.889 -12.908 -8.448 1.00 50.21 23 MET A N 18
ATOM 16957 C CA . MET A 1 23 ? 21.302 -12.706 -8.746 1.00 15.13 23 MET A CA 18
ATOM 16958 C C . MET A 1 23 ? 21.931 -11.728 -7.758 1.00 53.20 23 MET A C 18
ATOM 16959 O O . MET A 1 23 ? 22.760 -12.112 -6.931 1.00 74.21 23 MET A O 18
ATOM 16973 N N . PHE A 1 24 ? 21.534 -10.463 -7.849 1.00 4.32 24 PHE A N 18
ATOM 16974 C CA . PHE A 1 24 ? 22.060 -9.431 -6.963 1.00 34.14 24 PHE A CA 18
ATOM 16975 C C . PHE A 1 24 ? 20.942 -8.518 -6.469 1.00 52.45 24 PHE A C 18
ATOM 16976 O O . PHE A 1 24 ? 19.940 -8.317 -7.154 1.00 31.24 24 PHE A O 18
ATOM 16993 N N . LYS A 1 25 ? 21.122 -7.967 -5.273 1.00 44.41 25 LYS A N 18
ATOM 16994 C CA . LYS A 1 25 ? 20.131 -7.074 -4.684 1.00 64.34 25 LYS A CA 18
ATOM 16995 C C . LYS A 1 25 ? 20.535 -5.615 -4.868 1.00 63.21 25 LYS A C 18
ATOM 16996 O O . LYS A 1 25 ? 21.708 -5.265 -4.739 1.00 73.14 25 LYS A O 18
ATOM 17015 N N . TYR A 1 26 ? 19.556 -4.769 -5.171 1.00 41.45 26 TYR A N 18
ATOM 17016 C CA . TYR A 1 26 ? 19.811 -3.347 -5.374 1.00 12.20 26 TYR A CA 18
ATOM 17017 C C . TYR A 1 26 ? 20.263 -2.685 -4.076 1.00 44.32 26 TYR A C 18
ATOM 17018 O O . TYR A 1 26 ? 19.874 -3.098 -2.984 1.00 22.14 26 TYR A O 18
ATOM 17036 N N . VAL A 1 27 ? 21.090 -1.651 -4.205 1.00 60.43 27 VAL A N 18
ATOM 17037 C CA . VAL A 1 27 ? 21.596 -0.928 -3.044 1.00 74.20 27 VAL A CA 18
ATOM 17038 C C . VAL A 1 27 ? 21.096 0.513 -3.034 1.00 72.13 27 VAL A C 18
ATOM 17039 O O . VAL A 1 27 ? 21.208 1.228 -4.031 1.00 1.45 27 VAL A O 18
ATOM 17052 N N . CYS A 1 28 ? 20.546 0.935 -1.900 1.00 53.13 28 CYS A N 18
ATOM 17053 C CA . CYS A 1 28 ? 20.030 2.291 -1.759 1.00 53.25 28 CYS A CA 18
ATOM 17054 C C . CYS A 1 28 ? 21.169 3.297 -1.635 1.00 63.14 28 CYS A C 18
ATOM 17055 O O . CYS A 1 28 ? 21.811 3.399 -0.589 1.00 52.44 28 CYS A O 18
ATOM 17062 N N . ASP A 1 29 ? 21.416 4.038 -2.709 1.00 62.34 29 ASP A N 18
ATOM 17063 C CA . ASP A 1 29 ? 22.477 5.039 -2.722 1.00 22.41 29 ASP A CA 18
ATOM 17064 C C . ASP A 1 29 ? 21.908 6.438 -2.511 1.00 41.31 29 ASP A C 18
ATOM 17065 O O . ASP A 1 29 ? 20.817 6.754 -2.987 1.00 72.33 29 ASP A O 18
ATOM 17074 N N . CYS A 1 30 ? 22.653 7.272 -1.794 1.00 43.14 30 CYS A N 18
ATOM 17075 C CA . CYS A 1 30 ? 22.223 8.638 -1.518 1.00 45.55 30 CYS A CA 18
ATOM 17076 C C . CYS A 1 30 ? 23.141 9.646 -2.203 1.00 54.40 30 CYS A C 18
ATOM 17077 O O . CYS A 1 30 ? 24.360 9.472 -2.232 1.00 41.41 30 CYS A O 18
ATOM 17084 N N . PHE A 1 31 ? 22.547 10.700 -2.752 1.00 44.41 31 PHE A N 18
ATOM 17085 C CA . PHE A 1 31 ? 23.311 11.737 -3.437 1.00 64.44 31 PHE A CA 18
ATOM 17086 C C . PHE A 1 31 ? 22.674 13.108 -3.231 1.00 63.25 31 PHE A C 18
ATOM 17087 O O . PHE A 1 31 ? 21.722 13.253 -2.465 1.00 33.10 31 PHE A O 18
ATOM 17104 N N . TYR A 1 32 ? 23.207 14.110 -3.920 1.00 45.33 32 TYR A N 18
ATOM 17105 C CA . TYR A 1 32 ? 22.694 15.470 -3.811 1.00 60.34 32 TYR A CA 18
ATOM 17106 C C . TYR A 1 32 ? 22.119 15.945 -5.143 1.00 3.51 32 TYR A C 18
ATOM 17107 O O . TYR A 1 32 ? 22.547 15.523 -6.218 1.00 4.34 32 TYR A O 18
ATOM 17125 N N . PRO A 1 33 ? 21.127 16.843 -5.072 1.00 14.23 33 PRO A N 18
ATOM 17126 C CA . PRO A 1 33 ? 20.472 17.396 -6.261 1.00 22.13 33 PRO A CA 18
ATOM 17127 C C . PRO A 1 33 ? 21.389 18.327 -7.047 1.00 52.22 33 PRO A C 18
ATOM 17128 O O . PRO A 1 33 ? 21.027 18.808 -8.120 1.00 3.41 33 PRO A O 18
ATOM 17139 N N . GLU A 1 34 ? 22.578 18.574 -6.507 1.00 34.24 34 GLU A N 18
ATOM 17140 C CA . GLU A 1 34 ? 23.546 19.447 -7.159 1.00 24.34 34 GLU A CA 18
ATOM 17141 C C . GLU A 1 34 ? 23.034 20.884 -7.211 1.00 60.11 34 GLU A C 18
ATOM 17142 O O . GLU A 1 34 ? 23.441 21.670 -8.067 1.00 15.42 34 GLU A O 18
ATOM 17154 N N . GLY A 1 35 ? 22.138 21.221 -6.288 1.00 22.11 35 GLY A N 18
ATOM 17155 C CA . GLY A 1 35 ? 21.585 22.562 -6.247 1.00 52.00 35 GLY A CA 18
ATOM 17156 C C . GLY A 1 35 ? 20.995 22.905 -4.893 1.00 75.12 35 GLY A C 18
ATOM 17157 O O . GLY A 1 35 ? 21.370 23.905 -4.282 1.00 64.35 35 GLY A O 18
ATOM 17161 N N . GLU A 1 36 ? 20.072 22.072 -4.423 1.00 13.34 36 GLU A N 18
ATOM 17162 C CA . GLU A 1 36 ? 19.429 22.294 -3.133 1.00 24.24 36 GLU A CA 18
ATOM 17163 C C . GLU A 1 36 ? 20.046 21.405 -2.057 1.00 71.24 36 GLU A C 18
ATOM 17164 O O . GLU A 1 36 ? 19.701 20.230 -1.934 1.00 2.35 36 GLU A O 18
ATOM 17176 N N . ASP A 1 37 ? 20.962 21.974 -1.281 1.00 50.13 37 ASP A N 18
ATOM 17177 C CA . ASP A 1 37 ? 21.628 21.235 -0.215 1.00 55.42 37 ASP A CA 18
ATOM 17178 C C . ASP A 1 37 ? 20.794 21.252 1.062 1.00 50.44 37 ASP A C 18
ATOM 17179 O O . ASP A 1 37 ? 21.278 21.632 2.128 1.00 75.13 37 ASP A O 18
ATOM 17188 N N . LYS A 1 38 ? 19.536 20.840 0.946 1.00 53.24 38 LYS A N 18
ATOM 17189 C CA . LYS A 1 38 ? 18.633 20.807 2.090 1.00 32.33 38 LYS A CA 18
ATOM 17190 C C . LYS A 1 38 ? 18.271 19.372 2.457 1.00 71.11 38 LYS A C 18
ATOM 17191 O O . LYS A 1 38 ? 18.021 19.062 3.622 1.00 35.44 38 LYS A O 18
ATOM 17210 N N . THR A 1 39 ? 18.246 18.498 1.455 1.00 54.25 39 THR A N 18
ATOM 17211 C CA . THR A 1 39 ? 17.915 17.095 1.673 1.00 73.54 39 THR A CA 18
ATOM 17212 C C . THR A 1 39 ? 18.699 16.192 0.727 1.00 3.44 39 THR A C 18
ATOM 17213 O O . THR A 1 39 ? 18.998 16.575 -0.404 1.00 1.33 39 THR A O 18
ATOM 17224 N N . GLU A 1 40 ? 19.027 14.993 1.197 1.00 41.03 40 GLU A N 18
ATOM 17225 C CA . GLU A 1 40 ? 19.777 14.036 0.391 1.00 72.24 40 GLU A CA 18
ATOM 17226 C C . GLU A 1 40 ? 18.834 13.077 -0.330 1.00 65.42 40 GLU A C 18
ATOM 17227 O O . GLU A 1 40 ? 17.947 12.483 0.282 1.00 72.24 40 GLU A O 18
ATOM 17239 N N . VAL A 1 41 ? 19.034 12.932 -1.637 1.00 31.30 41 VAL A N 18
ATOM 17240 C CA . VAL A 1 41 ? 18.203 12.045 -2.443 1.00 14.14 41 VAL A CA 18
ATOM 17241 C C . VAL A 1 41 ? 18.721 10.611 -2.393 1.00 4.33 41 VAL A C 18
ATOM 17242 O O . VAL A 1 41 ? 19.832 10.325 -2.842 1.00 72.44 41 VAL A O 18
ATOM 17255 N N . CYS A 1 42 ? 17.910 9.714 -1.845 1.00 44.44 42 CYS A N 18
ATOM 17256 C CA . CYS A 1 42 ? 18.284 8.309 -1.737 1.00 22.11 42 CYS A CA 18
ATOM 17257 C C . CYS A 1 42 ? 17.435 7.446 -2.666 1.00 14.13 42 CYS A C 18
ATOM 17258 O O . CYS A 1 42 ? 16.224 7.326 -2.484 1.00 52.43 42 CYS A O 18
ATOM 17265 N N . SER A 1 43 ? 18.081 6.848 -3.662 1.00 73.25 43 SER A N 18
ATOM 17266 C CA . SER A 1 43 ? 17.386 5.998 -4.623 1.00 24.12 43 SER A CA 18
ATOM 17267 C C . SER A 1 43 ? 18.077 4.644 -4.750 1.00 25.42 43 SER A C 18
ATOM 17268 O O . SER A 1 43 ? 19.204 4.463 -4.288 1.00 3.43 43 SER A O 18
ATOM 17276 N N . CYS A 1 44 ? 17.392 3.695 -5.380 1.00 2.51 44 CYS A N 18
ATOM 17277 C CA . CYS A 1 44 ? 17.937 2.357 -5.568 1.00 63.01 44 CYS A CA 18
ATOM 17278 C C . CYS A 1 44 ? 18.892 2.320 -6.758 1.00 22.02 44 CYS A C 18
ATOM 17279 O O . CYS A 1 44 ? 18.504 2.619 -7.887 1.00 63.41 44 CYS A O 18
ATOM 17286 N N . GLN A 1 45 ? 20.142 1.953 -6.494 1.00 72.45 45 GLN A N 18
ATOM 17287 C CA . GLN A 1 45 ? 21.153 1.878 -7.542 1.00 52.41 45 GLN A CA 18
ATOM 17288 C C . GLN A 1 45 ? 21.780 0.489 -7.597 1.00 21.43 45 GLN A C 18
ATOM 17289 O O . GLN A 1 45 ? 21.867 -0.203 -6.582 1.00 21.11 45 GLN A O 18
ATOM 17303 N N . GLN A 1 46 ? 22.214 0.086 -8.787 1.00 10.11 46 GLN A N 18
ATOM 17304 C CA . GLN A 1 46 ? 22.831 -1.222 -8.972 1.00 22.04 46 GLN A CA 18
ATOM 17305 C C . GLN A 1 46 ? 24.351 -1.104 -9.020 1.00 32.22 46 GLN A C 18
ATOM 17306 O O . GLN A 1 46 ? 24.907 -0.056 -9.348 1.00 45.04 46 GLN A O 18
ATOM 17320 N N . PRO A 1 47 ? 25.041 -2.203 -8.683 1.00 61.10 47 PRO A N 18
ATOM 17321 C CA . PRO A 1 47 ? 26.506 -2.249 -8.679 1.00 2.54 47 PRO A CA 18
ATOM 17322 C C . PRO A 1 47 ? 27.092 -2.194 -10.086 1.00 44.14 47 PRO A C 18
ATOM 17323 O O . PRO A 1 47 ? 28.114 -2.818 -10.369 1.00 23.10 47 PRO A O 18
ATOM 17334 N N . LYS A 1 48 ? 26.438 -1.442 -10.964 1.00 55.02 48 LYS A N 18
ATOM 17335 C CA . LYS A 1 48 ? 26.893 -1.304 -12.343 1.00 24.45 48 LYS A CA 18
ATOM 17336 C C . LYS A 1 48 ? 26.785 0.145 -12.808 1.00 43.21 48 LYS A C 18
ATOM 17337 O O . LYS A 1 48 ? 25.722 0.591 -13.239 1.00 62.52 48 LYS A O 18
ATOM 17356 N N . SER A 1 49 ? 27.892 0.874 -12.720 1.00 44.43 49 SER A N 18
ATOM 17357 C CA . SER A 1 49 ? 27.922 2.273 -13.130 1.00 63.41 49 SER A CA 18
ATOM 17358 C C . SER A 1 49 ? 28.032 2.392 -14.647 1.00 52.23 49 SER A C 18
ATOM 17359 O O . SER A 1 49 ? 29.010 2.929 -15.170 1.00 24.10 49 SER A O 18
ATOM 17367 N N . HIS A 1 50 ? 27.023 1.888 -15.349 1.00 0.04 50 HIS A N 18
ATOM 17368 C CA . HIS A 1 50 ? 27.005 1.937 -16.807 1.00 74.44 50 HIS A CA 18
ATOM 17369 C C . HIS A 1 50 ? 25.889 2.850 -17.306 1.00 41.21 50 HIS A C 18
ATOM 17370 O O . HIS A 1 50 ? 24.730 2.441 -17.392 1.00 44.30 50 HIS A O 18
ATOM 17384 N N . LYS A 1 51 ? 26.245 4.087 -17.633 1.00 63.33 51 LYS A N 18
ATOM 17385 C CA . LYS A 1 51 ? 25.275 5.058 -18.124 1.00 62.23 51 LYS A CA 18
ATOM 17386 C C . LYS A 1 51 ? 24.498 4.499 -19.312 1.00 71.14 51 LYS A C 18
ATOM 17387 O O . LYS A 1 51 ? 23.335 4.113 -19.179 1.00 43.34 51 LYS A O 18
ATOM 17406 N N . ILE A 1 52 ? 25.146 4.456 -20.471 1.00 63.14 52 ILE A N 18
ATOM 17407 C CA . ILE A 1 52 ? 24.518 3.941 -21.680 1.00 12.23 52 ILE A CA 18
ATOM 17408 C C . ILE A 1 52 ? 23.291 4.765 -22.055 1.00 74.13 52 ILE A C 18
ATOM 17409 O O . ILE A 1 52 ? 22.181 4.242 -22.145 1.00 54.43 52 ILE A O 18
ATOM 17425 N N . ALA A 1 53 ? 23.499 6.060 -22.276 1.00 34.43 53 ALA A N 18
ATOM 17426 C CA . ALA A 1 53 ? 22.411 6.957 -22.646 1.00 55.45 53 ALA A CA 18
ATOM 17427 C C . ALA A 1 53 ? 22.923 8.374 -22.878 1.00 2.11 53 ALA A C 18
ATOM 17428 O O . ALA A 1 53 ? 22.877 8.885 -23.997 1.00 43.11 53 ALA A O 18
ATOM 17435 N N . GLU A 1 54 ? 23.411 9.004 -21.814 1.00 42.51 54 GLU A N 18
ATOM 17436 C CA . GLU A 1 54 ? 23.930 10.364 -21.903 1.00 62.42 54 GLU A CA 18
ATOM 17437 C C . GLU A 1 54 ? 22.913 11.293 -22.560 1.00 0.50 54 GLU A C 18
ATOM 17438 O O . GLU A 1 54 ? 23.185 11.895 -23.599 1.00 23.25 54 GLU A O 18
ATOM 17450 N N . LYS A 1 55 ? 21.738 11.403 -21.948 1.00 42.44 55 LYS A N 18
ATOM 17451 C CA . LYS A 1 55 ? 20.680 12.258 -22.471 1.00 25.43 55 LYS A CA 18
ATOM 17452 C C . LYS A 1 55 ? 21.139 13.710 -22.544 1.00 0.30 55 LYS A C 18
ATOM 17453 O O . LYS A 1 55 ? 21.704 14.241 -21.588 1.00 32.34 55 LYS A O 18
ATOM 17472 N N . ILE A 1 56 ? 20.892 14.347 -23.684 1.00 40.51 56 ILE A N 18
ATOM 17473 C CA . ILE A 1 56 ? 21.278 15.739 -23.879 1.00 62.10 56 ILE A CA 18
ATOM 17474 C C . ILE A 1 56 ? 20.273 16.469 -24.765 1.00 63.50 56 ILE A C 18
ATOM 17475 O O . ILE A 1 56 ? 19.801 15.925 -25.763 1.00 51.35 56 ILE A O 18
ATOM 17491 N N . ILE A 1 57 ? 19.953 17.703 -24.393 1.00 64.52 57 ILE A N 18
ATOM 17492 C CA . ILE A 1 57 ? 19.007 18.509 -25.155 1.00 62.45 57 ILE A CA 18
ATOM 17493 C C . ILE A 1 57 ? 19.555 19.909 -25.406 1.00 3.33 57 ILE A C 18
ATOM 17494 O O . ILE A 1 57 ? 20.671 20.234 -24.998 1.00 51.35 57 ILE A O 18
ATOM 17510 N N . ASP A 1 58 ? 18.764 20.737 -26.080 1.00 5.43 58 ASP A N 18
ATOM 17511 C CA . ASP A 1 58 ? 19.168 22.105 -26.385 1.00 41.22 58 ASP A CA 18
ATOM 17512 C C . ASP A 1 58 ? 17.988 23.062 -26.251 1.00 51.20 58 ASP A C 18
ATOM 17513 O O . ASP A 1 58 ? 17.058 23.034 -27.058 1.00 0.34 58 ASP A O 18
ATOM 17522 N N . LYS A 1 59 ? 18.032 23.909 -25.229 1.00 2.51 59 LYS A N 18
ATOM 17523 C CA . LYS A 1 59 ? 16.967 24.876 -24.990 1.00 11.10 59 LYS A CA 18
ATOM 17524 C C . LYS A 1 59 ? 16.870 25.875 -26.139 1.00 51.42 59 LYS A C 18
ATOM 17525 O O . LYS A 1 59 ? 17.780 25.978 -26.961 1.00 73.11 59 LYS A O 18
ATOM 17544 N N . ALA A 1 60 ? 15.762 26.606 -26.188 1.00 31.34 60 ALA A N 18
ATOM 17545 C CA . ALA A 1 60 ? 15.549 27.598 -27.236 1.00 64.42 60 ALA A CA 18
ATOM 17546 C C . ALA A 1 60 ? 14.479 28.606 -26.827 1.00 73.53 60 ALA A C 18
ATOM 17547 O O . ALA A 1 60 ? 13.387 28.229 -26.401 1.00 63.20 60 ALA A O 18
ATOM 17554 N N . LYS A 1 61 ? 14.800 29.888 -26.959 1.00 44.54 61 LYS A N 18
ATOM 17555 C CA . LYS A 1 61 ? 13.867 30.951 -26.605 1.00 43.14 61 LYS A CA 18
ATOM 17556 C C . LYS A 1 61 ? 13.196 31.523 -27.849 1.00 42.01 61 LYS A C 18
ATOM 17557 O O . LYS A 1 61 ? 13.834 31.699 -28.887 1.00 53.30 61 LYS A O 18
ATOM 17576 N N . THR A 1 62 ? 11.903 31.813 -27.737 1.00 55.23 62 THR A N 18
ATOM 17577 C CA . THR A 1 62 ? 11.145 32.366 -28.854 1.00 55.23 62 THR A CA 18
ATOM 17578 C C . THR A 1 62 ? 10.917 33.862 -28.676 1.00 52.40 62 THR A C 18
ATOM 17579 O O . THR A 1 62 ? 10.124 34.285 -27.833 1.00 24.31 62 THR A O 18
ATOM 17590 N N . THR A 1 63 ? 11.617 34.662 -29.474 1.00 50.34 63 THR A N 18
ATOM 17591 C CA . THR A 1 63 ? 11.491 36.112 -29.405 1.00 11.35 63 THR A CA 18
ATOM 17592 C C . THR A 1 63 ? 10.385 36.613 -30.327 1.00 41.42 63 THR A C 18
ATOM 17593 O O . THR A 1 63 ? 9.884 35.872 -31.172 1.00 11.15 63 THR A O 18
ATOM 17604 N N . LEU A 1 64 ? 10.008 37.876 -30.159 1.00 70.34 64 LEU A N 18
ATOM 17605 C CA . LEU A 1 64 ? 8.960 38.477 -30.977 1.00 55.13 64 LEU A CA 18
ATOM 17606 C C . LEU A 1 64 ? 9.538 39.045 -32.269 1.00 73.05 64 LEU A C 18
ATOM 17607 O O . LEU A 1 64 ? 10.546 39.752 -32.254 1.00 33.22 64 LEU A O 18
ATOM 17623 N N . ALA A 1 1 ? -0.889 -3.230 -2.052 1.00 14.01 1 ALA A N 19
ATOM 17624 C CA . ALA A 1 1 ? 0.009 -3.151 -3.198 1.00 3.42 1 ALA A CA 19
ATOM 17625 C C . ALA A 1 1 ? 1.229 -4.045 -3.001 1.00 73.22 1 ALA A C 19
ATOM 17626 O O . ALA A 1 1 ? 1.875 -4.010 -1.954 1.00 13.11 1 ALA A O 19
ATOM 17633 N N . LYS A 1 2 ? 1.538 -4.846 -4.015 1.00 53.10 2 LYS A N 19
ATOM 17634 C CA . LYS A 1 2 ? 2.682 -5.750 -3.955 1.00 12.24 2 LYS A CA 19
ATOM 17635 C C . LYS A 1 2 ? 3.865 -5.183 -4.731 1.00 63.02 2 LYS A C 19
ATOM 17636 O O . LYS A 1 2 ? 4.787 -5.912 -5.096 1.00 75.41 2 LYS A O 19
ATOM 17655 N N . ALA A 1 3 ? 3.833 -3.878 -4.980 1.00 51.13 3 ALA A N 19
ATOM 17656 C CA . ALA A 1 3 ? 4.905 -3.212 -5.711 1.00 2.52 3 ALA A CA 19
ATOM 17657 C C . ALA A 1 3 ? 6.049 -2.828 -4.778 1.00 22.34 3 ALA A C 19
ATOM 17658 O O . ALA A 1 3 ? 5.833 -2.200 -3.741 1.00 53.13 3 ALA A O 19
ATOM 17665 N N . CYS A 1 4 ? 7.265 -3.209 -5.153 1.00 1.31 4 CYS A N 19
ATOM 17666 C CA . CYS A 1 4 ? 8.443 -2.905 -4.350 1.00 21.42 4 CYS A CA 19
ATOM 17667 C C . CYS A 1 4 ? 9.159 -1.667 -4.880 1.00 21.32 4 CYS A C 19
ATOM 17668 O O . CYS A 1 4 ? 8.647 -0.967 -5.756 1.00 23.23 4 CYS A O 19
ATOM 17675 N N . THR A 1 5 ? 10.346 -1.401 -4.345 1.00 60.33 5 THR A N 19
ATOM 17676 C CA . THR A 1 5 ? 11.132 -0.247 -4.763 1.00 44.34 5 THR A CA 19
ATOM 17677 C C . THR A 1 5 ? 12.351 -0.676 -5.572 1.00 62.45 5 THR A C 19
ATOM 17678 O O . THR A 1 5 ? 13.441 -0.877 -5.037 1.00 71.25 5 THR A O 19
ATOM 17689 N N . PRO A 1 6 ? 12.166 -0.818 -6.892 1.00 50.32 6 PRO A N 19
ATOM 17690 C CA . PRO A 1 6 ? 13.241 -1.224 -7.804 1.00 50.02 6 PRO A CA 19
ATOM 17691 C C . PRO A 1 6 ? 14.299 -0.139 -7.970 1.00 71.14 6 PRO A C 19
ATOM 17692 O O . PRO A 1 6 ? 14.327 0.837 -7.218 1.00 33.32 6 PRO A O 19
ATOM 17703 N N . LEU A 1 7 ? 15.168 -0.313 -8.959 1.00 2.42 7 LEU A N 19
ATOM 17704 C CA . LEU A 1 7 ? 16.229 0.652 -9.226 1.00 11.32 7 LEU A CA 19
ATOM 17705 C C . LEU A 1 7 ? 15.651 1.973 -9.723 1.00 11.03 7 LEU A C 19
ATOM 17706 O O . LEU A 1 7 ? 14.561 2.009 -10.295 1.00 13.32 7 LEU A O 19
ATOM 17722 N N . LEU A 1 8 ? 16.389 3.056 -9.505 1.00 30.35 8 LEU A N 19
ATOM 17723 C CA . LEU A 1 8 ? 15.951 4.379 -9.932 1.00 54.44 8 LEU A CA 19
ATOM 17724 C C . LEU A 1 8 ? 14.680 4.796 -9.200 1.00 72.32 8 LEU A C 19
ATOM 17725 O O . LEU A 1 8 ? 13.861 5.545 -9.733 1.00 32.42 8 LEU A O 19
ATOM 17741 N N . HIS A 1 9 ? 14.522 4.307 -7.974 1.00 40.43 9 HIS A N 19
ATOM 17742 C CA . HIS A 1 9 ? 13.351 4.631 -7.167 1.00 23.22 9 HIS A CA 19
ATOM 17743 C C . HIS A 1 9 ? 13.757 4.986 -5.739 1.00 23.14 9 HIS A C 19
ATOM 17744 O O . HIS A 1 9 ? 14.635 4.349 -5.157 1.00 51.31 9 HIS A O 19
ATOM 17758 N N . ASP A 1 10 ? 13.112 6.005 -5.182 1.00 4.31 10 ASP A N 19
ATOM 17759 C CA . ASP A 1 10 ? 13.405 6.444 -3.823 1.00 0.42 10 ASP A CA 19
ATOM 17760 C C . ASP A 1 10 ? 13.143 5.323 -2.822 1.00 61.15 10 ASP A C 19
ATOM 17761 O O . ASP A 1 10 ? 12.186 4.561 -2.962 1.00 11.44 10 ASP A O 19
ATOM 17770 N N . CYS A 1 11 ? 13.999 5.229 -1.809 1.00 50.33 11 CYS A N 19
ATOM 17771 C CA . CYS A 1 11 ? 13.863 4.201 -0.785 1.00 53.43 11 CYS A CA 19
ATOM 17772 C C . CYS A 1 11 ? 14.168 4.768 0.599 1.00 12.31 11 CYS A C 19
ATOM 17773 O O . CYS A 1 11 ? 14.610 4.047 1.493 1.00 64.51 11 CYS A O 19
ATOM 17780 N N . SER A 1 12 ? 13.927 6.065 0.767 1.00 44.51 12 SER A N 19
ATOM 17781 C CA . SER A 1 12 ? 14.180 6.730 2.039 1.00 14.53 12 SER A CA 19
ATOM 17782 C C . SER A 1 12 ? 13.314 6.134 3.144 1.00 61.22 12 SER A C 19
ATOM 17783 O O . SER A 1 12 ? 13.656 6.208 4.325 1.00 51.12 12 SER A O 19
ATOM 17791 N N . HIS A 1 13 ? 12.188 5.544 2.753 1.00 1.31 13 HIS A N 19
ATOM 17792 C CA . HIS A 1 13 ? 11.272 4.935 3.710 1.00 33.11 13 HIS A CA 19
ATOM 17793 C C . HIS A 1 13 ? 11.966 3.829 4.499 1.00 35.43 13 HIS A C 19
ATOM 17794 O O . HIS A 1 13 ? 11.752 3.684 5.703 1.00 54.44 13 HIS A O 19
ATOM 17808 N N . ASP A 1 14 ? 12.798 3.052 3.813 1.00 73.21 14 ASP A N 19
ATOM 17809 C CA . ASP A 1 14 ? 13.524 1.960 4.450 1.00 51.22 14 ASP A CA 19
ATOM 17810 C C . ASP A 1 14 ? 14.660 1.469 3.557 1.00 73.23 14 ASP A C 19
ATOM 17811 O O . ASP A 1 14 ? 14.431 1.029 2.430 1.00 2.40 14 ASP A O 19
ATOM 17820 N N . ARG A 1 15 ? 15.884 1.547 4.068 1.00 21.32 15 ARG A N 19
ATOM 17821 C CA . ARG A 1 15 ? 17.055 1.114 3.317 1.00 34.43 15 ARG A CA 19
ATOM 17822 C C . ARG A 1 15 ? 16.890 -0.323 2.835 1.00 73.20 15 ARG A C 19
ATOM 17823 O O . ARG A 1 15 ? 17.446 -0.713 1.808 1.00 20.11 15 ARG A O 19
ATOM 17844 N N . HIS A 1 16 ? 16.123 -1.109 3.583 1.00 72.11 16 HIS A N 19
ATOM 17845 C CA . HIS A 1 16 ? 15.884 -2.505 3.232 1.00 70.30 16 HIS A CA 19
ATOM 17846 C C . HIS A 1 16 ? 14.524 -2.671 2.563 1.00 40.21 16 HIS A C 19
ATOM 17847 O O . HIS A 1 16 ? 13.884 -3.716 2.685 1.00 30.52 16 HIS A O 19
ATOM 17861 N N . SER A 1 17 ? 14.087 -1.635 1.854 1.00 12.25 17 SER A N 19
ATOM 17862 C CA . SER A 1 17 ? 12.800 -1.665 1.168 1.00 41.11 17 SER A CA 19
ATOM 17863 C C . SER A 1 17 ? 12.982 -1.979 -0.314 1.00 52.44 17 SER A C 19
ATOM 17864 O O . SER A 1 17 ? 12.081 -2.514 -0.962 1.00 24.21 17 SER A O 19
ATOM 17872 N N . CYS A 1 18 ? 14.153 -1.644 -0.845 1.00 2.32 18 CYS A N 19
ATOM 17873 C CA . CYS A 1 18 ? 14.455 -1.889 -2.250 1.00 63.44 18 CYS A CA 19
ATOM 17874 C C . CYS A 1 18 ? 14.221 -3.354 -2.609 1.00 71.45 18 CYS A C 19
ATOM 17875 O O . CYS A 1 18 ? 14.377 -4.243 -1.770 1.00 3.55 18 CYS A O 19
ATOM 17882 N N . CYS A 1 19 ? 13.848 -3.598 -3.860 1.00 74.11 19 CYS A N 19
ATOM 17883 C CA . CYS A 1 19 ? 13.591 -4.954 -4.332 1.00 14.05 19 CYS A CA 19
ATOM 17884 C C . CYS A 1 19 ? 14.827 -5.832 -4.158 1.00 21.04 19 CYS A C 19
ATOM 17885 O O . CYS A 1 19 ? 15.818 -5.415 -3.557 1.00 62.23 19 CYS A O 19
ATOM 17892 N N . ARG A 1 20 ? 14.761 -7.049 -4.687 1.00 61.30 20 ARG A N 19
ATOM 17893 C CA . ARG A 1 20 ? 15.873 -7.987 -4.590 1.00 40.12 20 ARG A CA 19
ATOM 17894 C C . ARG A 1 20 ? 16.241 -8.537 -5.965 1.00 32.05 20 ARG A C 19
ATOM 17895 O O . ARG A 1 20 ? 17.233 -9.251 -6.114 1.00 62.53 20 ARG A O 19
ATOM 17916 N N . GLY A 1 21 ? 15.435 -8.202 -6.967 1.00 52.13 21 GLY A N 19
ATOM 17917 C CA . GLY A 1 21 ? 15.692 -8.672 -8.315 1.00 13.11 21 GLY A CA 19
ATOM 17918 C C . GLY A 1 21 ? 15.726 -10.185 -8.406 1.00 61.44 21 GLY A C 19
ATOM 17919 O O . GLY A 1 21 ? 15.675 -10.875 -7.388 1.00 21.44 21 GLY A O 19
ATOM 17923 N N . ASP A 1 22 ? 15.810 -10.701 -9.627 1.00 44.30 22 ASP A N 19
ATOM 17924 C CA . ASP A 1 22 ? 15.850 -12.142 -9.847 1.00 51.53 22 ASP A CA 19
ATOM 17925 C C . ASP A 1 22 ? 17.210 -12.714 -9.456 1.00 32.12 22 ASP A C 19
ATOM 17926 O O . ASP A 1 22 ? 17.293 -13.713 -8.743 1.00 50.24 22 ASP A O 19
ATOM 17935 N N . MET A 1 23 ? 18.274 -12.073 -9.931 1.00 50.21 23 MET A N 19
ATOM 17936 C CA . MET A 1 23 ? 19.629 -12.518 -9.632 1.00 15.13 23 MET A CA 19
ATOM 17937 C C . MET A 1 23 ? 20.446 -11.390 -9.008 1.00 53.20 23 MET A C 19
ATOM 17938 O O . MET A 1 23 ? 21.274 -11.625 -8.127 1.00 74.21 23 MET A O 19
ATOM 17952 N N . PHE A 1 24 ? 20.208 -10.168 -9.469 1.00 4.32 24 PHE A N 19
ATOM 17953 C CA . PHE A 1 24 ? 20.923 -9.004 -8.957 1.00 34.14 24 PHE A CA 19
ATOM 17954 C C . PHE A 1 24 ? 20.070 -8.245 -7.945 1.00 52.45 24 PHE A C 19
ATOM 17955 O O . PHE A 1 24 ? 18.916 -7.913 -8.212 1.00 31.24 24 PHE A O 19
ATOM 17972 N N . LYS A 1 25 ? 20.648 -7.976 -6.778 1.00 44.41 25 LYS A N 19
ATOM 17973 C CA . LYS A 1 25 ? 19.944 -7.256 -5.723 1.00 64.34 25 LYS A CA 19
ATOM 17974 C C . LYS A 1 25 ? 20.339 -5.782 -5.713 1.00 63.21 25 LYS A C 19
ATOM 17975 O O . LYS A 1 25 ? 21.523 -5.447 -5.752 1.00 73.14 25 LYS A O 19
ATOM 17994 N N . TYR A 1 26 ? 19.341 -4.907 -5.662 1.00 41.45 26 TYR A N 19
ATOM 17995 C CA . TYR A 1 26 ? 19.584 -3.470 -5.647 1.00 12.20 26 TYR A CA 19
ATOM 17996 C C . TYR A 1 26 ? 19.938 -2.992 -4.243 1.00 44.32 26 TYR A C 19
ATOM 17997 O O . TYR A 1 26 ? 19.433 -3.515 -3.250 1.00 22.14 26 TYR A O 19
ATOM 18015 N N . VAL A 1 27 ? 20.812 -1.991 -4.168 1.00 60.43 27 VAL A N 19
ATOM 18016 C CA . VAL A 1 27 ? 21.233 -1.439 -2.886 1.00 74.20 27 VAL A CA 19
ATOM 18017 C C . VAL A 1 27 ? 20.841 0.029 -2.765 1.00 72.13 27 VAL A C 19
ATOM 18018 O O . VAL A 1 27 ? 21.005 0.807 -3.705 1.00 1.45 27 VAL A O 19
ATOM 18031 N N . CYS A 1 28 ? 20.321 0.402 -1.600 1.00 53.13 28 CYS A N 19
ATOM 18032 C CA . CYS A 1 28 ? 19.905 1.777 -1.353 1.00 53.25 28 CYS A CA 19
ATOM 18033 C C . CYS A 1 28 ? 21.114 2.701 -1.243 1.00 63.14 28 CYS A C 19
ATOM 18034 O O . CYS A 1 28 ? 21.968 2.523 -0.374 1.00 52.44 28 CYS A O 19
ATOM 18041 N N . ASP A 1 29 ? 21.181 3.687 -2.131 1.00 62.34 29 ASP A N 19
ATOM 18042 C CA . ASP A 1 29 ? 22.285 4.640 -2.133 1.00 22.41 29 ASP A CA 19
ATOM 18043 C C . ASP A 1 29 ? 21.770 6.068 -1.983 1.00 41.31 29 ASP A C 19
ATOM 18044 O O . ASP A 1 29 ? 20.769 6.446 -2.594 1.00 72.33 29 ASP A O 19
ATOM 18053 N N . CYS A 1 30 ? 22.460 6.858 -1.168 1.00 43.14 30 CYS A N 19
ATOM 18054 C CA . CYS A 1 30 ? 22.073 8.245 -0.937 1.00 45.55 30 CYS A CA 19
ATOM 18055 C C . CYS A 1 30 ? 23.116 9.203 -1.504 1.00 54.40 30 CYS A C 19
ATOM 18056 O O . CYS A 1 30 ? 24.319 8.951 -1.418 1.00 41.41 30 CYS A O 19
ATOM 18063 N N . PHE A 1 31 ? 22.648 10.303 -2.085 1.00 44.41 31 PHE A N 19
ATOM 18064 C CA . PHE A 1 31 ? 23.539 11.299 -2.667 1.00 64.44 31 PHE A CA 19
ATOM 18065 C C . PHE A 1 31 ? 22.969 12.704 -2.497 1.00 63.25 31 PHE A C 19
ATOM 18066 O O . PHE A 1 31 ? 21.983 12.904 -1.788 1.00 33.10 31 PHE A O 19
ATOM 18083 N N . TYR A 1 32 ? 23.598 13.674 -3.152 1.00 45.33 32 TYR A N 19
ATOM 18084 C CA . TYR A 1 32 ? 23.158 15.061 -3.071 1.00 60.34 32 TYR A CA 19
ATOM 18085 C C . TYR A 1 32 ? 22.887 15.629 -4.461 1.00 3.51 32 TYR A C 19
ATOM 18086 O O . TYR A 1 32 ? 23.575 15.314 -5.433 1.00 4.34 32 TYR A O 19
ATOM 18104 N N . PRO A 1 33 ? 21.860 16.487 -4.560 1.00 14.23 33 PRO A N 19
ATOM 18105 C CA . PRO A 1 33 ? 21.476 17.118 -5.825 1.00 22.13 33 PRO A CA 19
ATOM 18106 C C . PRO A 1 33 ? 22.502 18.140 -6.299 1.00 52.22 33 PRO A C 19
ATOM 18107 O O . PRO A 1 33 ? 22.361 18.723 -7.374 1.00 3.41 33 PRO A O 19
ATOM 18118 N N . GLU A 1 34 ? 23.536 18.352 -5.491 1.00 34.24 34 GLU A N 19
ATOM 18119 C CA . GLU A 1 34 ? 24.587 19.306 -5.830 1.00 24.34 34 GLU A CA 19
ATOM 18120 C C . GLU A 1 34 ? 24.059 20.736 -5.781 1.00 60.11 34 GLU A C 19
ATOM 18121 O O . GLU A 1 34 ? 24.522 21.606 -6.518 1.00 15.42 34 GLU A O 19
ATOM 18133 N N . GLY A 1 35 ? 23.084 20.973 -4.908 1.00 22.11 35 GLY A N 19
ATOM 18134 C CA . GLY A 1 35 ? 22.509 22.299 -4.779 1.00 52.00 35 GLY A CA 19
ATOM 18135 C C . GLY A 1 35 ? 22.245 22.680 -3.336 1.00 75.12 35 GLY A C 19
ATOM 18136 O O . GLY A 1 35 ? 22.310 21.835 -2.444 1.00 64.35 35 GLY A O 19
ATOM 18140 N N . GLU A 1 36 ? 21.950 23.954 -3.106 1.00 13.34 36 GLU A N 19
ATOM 18141 C CA . GLU A 1 36 ? 21.679 24.444 -1.759 1.00 24.24 36 GLU A CA 19
ATOM 18142 C C . GLU A 1 36 ? 20.177 24.569 -1.517 1.00 71.24 36 GLU A C 19
ATOM 18143 O O . GLU A 1 36 ? 19.724 24.612 -0.374 1.00 2.35 36 GLU A O 19
ATOM 18155 N N . ASP A 1 37 ? 19.412 24.626 -2.602 1.00 50.13 37 ASP A N 19
ATOM 18156 C CA . ASP A 1 37 ? 17.962 24.744 -2.509 1.00 55.42 37 ASP A CA 19
ATOM 18157 C C . ASP A 1 37 ? 17.299 23.370 -2.572 1.00 50.44 37 ASP A C 19
ATOM 18158 O O . ASP A 1 37 ? 16.109 23.257 -2.863 1.00 75.13 37 ASP A O 19
ATOM 18167 N N . LYS A 1 38 ? 18.079 22.331 -2.299 1.00 53.24 38 LYS A N 19
ATOM 18168 C CA . LYS A 1 38 ? 17.570 20.965 -2.324 1.00 32.33 38 LYS A CA 19
ATOM 18169 C C . LYS A 1 38 ? 18.154 20.144 -1.178 1.00 71.11 38 LYS A C 19
ATOM 18170 O O . LYS A 1 38 ? 19.005 20.625 -0.428 1.00 35.44 38 LYS A O 19
ATOM 18189 N N . THR A 1 39 ? 17.696 18.904 -1.051 1.00 54.25 39 THR A N 19
ATOM 18190 C CA . THR A 1 39 ? 18.173 18.016 0.003 1.00 73.54 39 THR A CA 19
ATOM 18191 C C . THR A 1 39 ? 18.695 16.706 -0.576 1.00 3.44 39 THR A C 19
ATOM 18192 O O . THR A 1 39 ? 18.558 16.448 -1.771 1.00 1.33 39 THR A O 19
ATOM 18203 N N . GLU A 1 40 ? 19.292 15.883 0.281 1.00 41.03 40 GLU A N 19
ATOM 18204 C CA . GLU A 1 40 ? 19.833 14.598 -0.148 1.00 72.24 40 GLU A CA 19
ATOM 18205 C C . GLU A 1 40 ? 18.753 13.745 -0.807 1.00 65.42 40 GLU A C 19
ATOM 18206 O O . GLU A 1 40 ? 17.560 13.957 -0.591 1.00 72.24 40 GLU A O 19
ATOM 18218 N N . VAL A 1 41 ? 19.181 12.778 -1.612 1.00 31.30 41 VAL A N 19
ATOM 18219 C CA . VAL A 1 41 ? 18.252 11.892 -2.303 1.00 14.14 41 VAL A CA 19
ATOM 18220 C C . VAL A 1 41 ? 18.689 10.436 -2.182 1.00 4.33 41 VAL A C 19
ATOM 18221 O O . VAL A 1 41 ? 19.779 10.064 -2.620 1.00 72.44 41 VAL A O 19
ATOM 18234 N N . CYS A 1 42 ? 17.832 9.614 -1.586 1.00 44.44 42 CYS A N 19
ATOM 18235 C CA . CYS A 1 42 ? 18.127 8.198 -1.406 1.00 22.11 42 CYS A CA 19
ATOM 18236 C C . CYS A 1 42 ? 17.327 7.346 -2.389 1.00 14.13 42 CYS A C 19
ATOM 18237 O O . CYS A 1 42 ? 16.106 7.238 -2.280 1.00 52.43 42 CYS A O 19
ATOM 18244 N N . SER A 1 43 ? 18.025 6.745 -3.346 1.00 73.25 43 SER A N 19
ATOM 18245 C CA . SER A 1 43 ? 17.380 5.906 -4.350 1.00 24.12 43 SER A CA 19
ATOM 18246 C C . SER A 1 43 ? 18.086 4.558 -4.466 1.00 25.42 43 SER A C 19
ATOM 18247 O O . SER A 1 43 ? 19.202 4.384 -3.975 1.00 3.43 43 SER A O 19
ATOM 18255 N N . CYS A 1 44 ? 17.426 3.607 -5.119 1.00 2.51 44 CYS A N 19
ATOM 18256 C CA . CYS A 1 44 ? 17.989 2.273 -5.301 1.00 63.01 44 CYS A CA 19
ATOM 18257 C C . CYS A 1 44 ? 18.985 2.256 -6.457 1.00 22.02 44 CYS A C 19
ATOM 18258 O O . CYS A 1 44 ? 18.646 2.612 -7.585 1.00 63.41 44 CYS A O 19
ATOM 18265 N N . GLN A 1 45 ? 20.213 1.840 -6.166 1.00 72.45 45 GLN A N 19
ATOM 18266 C CA . GLN A 1 45 ? 21.258 1.777 -7.181 1.00 52.41 45 GLN A CA 19
ATOM 18267 C C . GLN A 1 45 ? 21.876 0.384 -7.240 1.00 21.43 45 GLN A C 19
ATOM 18268 O O . GLN A 1 45 ? 21.907 -0.333 -6.241 1.00 21.11 45 GLN A O 19
ATOM 18282 N N . GLN A 1 46 ? 22.365 0.009 -8.417 1.00 10.11 46 GLN A N 19
ATOM 18283 C CA . GLN A 1 46 ? 22.982 -1.299 -8.606 1.00 22.04 46 GLN A CA 19
ATOM 18284 C C . GLN A 1 46 ? 24.502 -1.195 -8.569 1.00 32.22 46 GLN A C 19
ATOM 18285 O O . GLN A 1 46 ? 25.085 -0.149 -8.857 1.00 45.04 46 GLN A O 19
ATOM 18299 N N . PRO A 1 47 ? 25.164 -2.304 -8.207 1.00 61.10 47 PRO A N 19
ATOM 18300 C CA . PRO A 1 47 ? 26.626 -2.362 -8.124 1.00 2.54 47 PRO A CA 19
ATOM 18301 C C . PRO A 1 47 ? 27.287 -2.299 -9.496 1.00 44.14 47 PRO A C 19
ATOM 18302 O O . PRO A 1 47 ? 28.321 -2.927 -9.729 1.00 23.10 47 PRO A O 19
ATOM 18313 N N . LYS A 1 48 ? 26.686 -1.537 -10.403 1.00 55.02 48 LYS A N 19
ATOM 18314 C CA . LYS A 1 48 ? 27.218 -1.389 -11.752 1.00 24.45 48 LYS A CA 19
ATOM 18315 C C . LYS A 1 48 ? 28.666 -0.913 -11.719 1.00 43.21 48 LYS A C 19
ATOM 18316 O O . LYS A 1 48 ? 29.509 -1.406 -12.468 1.00 62.52 48 LYS A O 19
ATOM 18335 N N . SER A 1 49 ? 28.949 0.047 -10.844 1.00 44.43 49 SER A N 19
ATOM 18336 C CA . SER A 1 49 ? 30.295 0.591 -10.714 1.00 63.41 49 SER A CA 19
ATOM 18337 C C . SER A 1 49 ? 31.054 -0.101 -9.586 1.00 52.23 49 SER A C 19
ATOM 18338 O O . SER A 1 49 ? 31.670 0.552 -8.743 1.00 24.10 49 SER A O 19
ATOM 18346 N N . HIS A 1 50 ? 31.007 -1.430 -9.577 1.00 0.04 50 HIS A N 19
ATOM 18347 C CA . HIS A 1 50 ? 31.689 -2.212 -8.554 1.00 74.44 50 HIS A CA 19
ATOM 18348 C C . HIS A 1 50 ? 31.618 -3.704 -8.872 1.00 41.21 50 HIS A C 19
ATOM 18349 O O . HIS A 1 50 ? 30.611 -4.359 -8.603 1.00 44.30 50 HIS A O 19
ATOM 18363 N N . LYS A 1 51 ? 32.693 -4.233 -9.446 1.00 63.33 51 LYS A N 19
ATOM 18364 C CA . LYS A 1 51 ? 32.753 -5.646 -9.801 1.00 62.23 51 LYS A CA 19
ATOM 18365 C C . LYS A 1 51 ? 33.699 -6.400 -8.871 1.00 71.14 51 LYS A C 19
ATOM 18366 O O . LYS A 1 51 ? 33.258 -7.127 -7.981 1.00 43.34 51 LYS A O 19
ATOM 18385 N N . ILE A 1 52 ? 34.998 -6.221 -9.085 1.00 63.14 52 ILE A N 19
ATOM 18386 C CA . ILE A 1 52 ? 36.004 -6.883 -8.264 1.00 12.23 52 ILE A CA 19
ATOM 18387 C C . ILE A 1 52 ? 35.750 -8.384 -8.187 1.00 74.13 52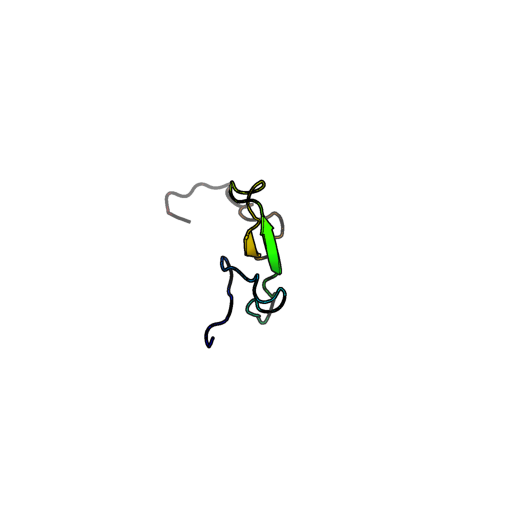 ILE A C 19
ATOM 18388 O O . ILE A 1 52 ? 35.404 -8.912 -7.130 1.00 54.43 52 ILE A O 19
ATOM 18404 N N . ALA A 1 53 ? 35.925 -9.068 -9.313 1.00 34.43 53 ALA A N 19
ATOM 18405 C CA . ALA A 1 53 ? 35.718 -10.510 -9.372 1.00 55.45 53 ALA A CA 19
ATOM 18406 C C . ALA A 1 53 ? 34.309 -10.881 -8.925 1.00 2.11 53 ALA A C 19
ATOM 18407 O O . ALA A 1 53 ? 34.119 -11.444 -7.848 1.00 43.11 53 ALA A O 19
ATOM 18414 N N . GLU A 1 54 ? 33.324 -10.560 -9.759 1.00 42.51 54 GLU A N 19
ATOM 18415 C CA . GLU A 1 54 ? 31.932 -10.859 -9.446 1.00 62.42 54 GLU A CA 19
ATOM 18416 C C . GLU A 1 54 ? 31.491 -12.158 -10.115 1.00 0.50 54 GLU A C 19
ATOM 18417 O O . GLU A 1 54 ? 31.344 -12.223 -11.336 1.00 23.25 54 GLU A O 19
ATOM 18429 N N . LYS A 1 55 ? 31.283 -13.191 -9.306 1.00 42.44 55 LYS A N 19
ATOM 18430 C CA . LYS A 1 55 ? 30.860 -14.490 -9.817 1.00 25.43 55 LYS A CA 19
ATOM 18431 C C . LYS A 1 55 ? 29.339 -14.574 -9.894 1.00 0.30 55 LYS A C 19
ATOM 18432 O O . LYS A 1 55 ? 28.632 -13.836 -9.206 1.00 32.34 55 LYS A O 19
ATOM 18451 N N . ILE A 1 56 ? 28.841 -15.477 -10.732 1.00 40.51 56 ILE A N 19
ATOM 18452 C CA . ILE A 1 56 ? 27.405 -15.658 -10.896 1.00 62.10 56 ILE A CA 19
ATOM 18453 C C . ILE A 1 56 ? 26.992 -17.090 -10.577 1.00 63.50 56 ILE A C 19
ATOM 18454 O O . ILE A 1 56 ? 27.829 -17.929 -10.244 1.00 51.35 56 ILE A O 19
ATOM 18470 N N . ILE A 1 57 ? 25.696 -17.364 -10.682 1.00 64.52 57 ILE A N 19
ATOM 18471 C CA . ILE A 1 57 ? 25.172 -18.695 -10.407 1.00 62.45 57 ILE A CA 19
ATOM 18472 C C . ILE A 1 57 ? 24.304 -19.193 -11.558 1.00 3.33 57 ILE A C 19
ATOM 18473 O O . ILE A 1 57 ? 23.494 -18.445 -12.107 1.00 51.35 57 ILE A O 19
ATOM 18489 N N . ASP A 1 58 ? 24.476 -20.460 -11.917 1.00 5.43 58 ASP A N 19
ATOM 18490 C CA . ASP A 1 58 ? 23.706 -21.060 -13.001 1.00 41.22 58 ASP A CA 19
ATOM 18491 C C . ASP A 1 58 ? 22.252 -21.264 -12.587 1.00 51.20 58 ASP A C 19
ATOM 18492 O O . ASP A 1 58 ? 21.967 -21.914 -11.581 1.00 0.34 58 ASP A O 19
ATOM 18501 N N . LYS A 1 59 ? 21.335 -20.703 -13.368 1.00 2.51 59 LYS A N 19
ATOM 18502 C CA . LYS A 1 59 ? 19.910 -20.822 -13.084 1.00 11.10 59 LYS A CA 19
ATOM 18503 C C . LYS A 1 59 ? 19.126 -21.135 -14.355 1.00 51.42 59 LYS A C 19
ATOM 18504 O O . LYS A 1 59 ? 19.039 -20.306 -15.261 1.00 73.11 59 LYS A O 19
ATOM 18523 N N . ALA A 1 60 ? 18.557 -22.334 -14.413 1.00 31.34 60 ALA A N 19
ATOM 18524 C CA . ALA A 1 60 ? 17.776 -22.753 -15.571 1.00 64.42 60 ALA A CA 19
ATOM 18525 C C . ALA A 1 60 ? 16.405 -22.087 -15.580 1.00 73.53 60 ALA A C 19
ATOM 18526 O O . ALA A 1 60 ? 15.971 -21.524 -14.576 1.00 63.20 60 ALA A O 19
ATOM 18533 N N . LYS A 1 61 ? 15.728 -22.154 -16.721 1.00 44.54 61 LYS A N 19
ATOM 18534 C CA . LYS A 1 61 ? 14.405 -21.557 -16.862 1.00 43.14 61 LYS A CA 19
ATOM 18535 C C . LYS A 1 61 ? 13.324 -22.503 -16.345 1.00 42.01 61 LYS A C 19
ATOM 18536 O O . LYS A 1 61 ? 13.623 -23.547 -15.766 1.00 53.30 61 LYS A O 19
ATOM 18555 N N . THR A 1 62 ? 12.066 -22.130 -16.560 1.00 55.23 62 THR A N 19
ATOM 18556 C CA . THR A 1 62 ? 10.942 -22.944 -16.116 1.00 55.23 62 THR A CA 19
ATOM 18557 C C . THR A 1 62 ? 10.116 -23.432 -17.301 1.00 52.40 62 THR A C 19
ATOM 18558 O O . THR A 1 62 ? 10.184 -22.868 -18.394 1.00 24.31 62 THR A O 19
ATOM 18569 N N . THR A 1 63 ? 9.332 -24.484 -17.078 1.00 50.34 63 THR A N 19
ATOM 18570 C CA . THR A 1 63 ? 8.493 -25.047 -18.127 1.00 11.35 63 THR A CA 19
ATOM 18571 C C . THR A 1 63 ? 7.029 -24.678 -17.918 1.00 41.42 63 THR A C 19
ATOM 18572 O O . THR A 1 63 ? 6.652 -24.163 -16.864 1.00 11.15 63 THR A O 19
ATOM 18583 N N . LEU A 1 64 ? 6.207 -24.942 -18.928 1.00 70.34 64 LEU A N 19
ATOM 18584 C CA . LEU A 1 64 ? 4.783 -24.637 -18.854 1.00 55.13 64 LEU A CA 19
ATOM 18585 C C . LEU A 1 64 ? 4.121 -25.398 -17.710 1.00 73.05 64 LEU A C 19
ATOM 18586 O O . LEU A 1 64 ? 3.978 -24.876 -16.604 1.00 33.22 64 LEU A O 19
ATOM 18602 N N . ALA A 1 1 ? 2.065 -7.584 -2.390 1.00 14.01 1 ALA A N 20
ATOM 18603 C CA . ALA A 1 1 ? 0.880 -7.267 -3.178 1.00 3.42 1 ALA A CA 20
ATOM 18604 C C . ALA A 1 1 ? 1.069 -5.967 -3.952 1.00 73.22 1 ALA A C 20
ATOM 18605 O O . ALA A 1 1 ? 0.606 -5.835 -5.086 1.00 13.11 1 ALA A O 20
ATOM 18612 N N . LYS A 1 2 ? 1.749 -5.008 -3.334 1.00 53.10 2 LYS A N 20
ATOM 18613 C CA . LYS A 1 2 ? 2.000 -3.718 -3.965 1.00 12.24 2 LYS A CA 20
ATOM 18614 C C . LYS A 1 2 ? 3.367 -3.699 -4.640 1.00 63.02 2 LYS A C 20
ATOM 18615 O O . LYS A 1 2 ? 4.246 -4.493 -4.307 1.00 75.41 2 LYS A O 20
ATOM 18634 N N . ALA A 1 3 ? 3.540 -2.785 -5.589 1.00 51.13 3 ALA A N 20
ATOM 18635 C CA . ALA A 1 3 ? 4.801 -2.661 -6.309 1.00 2.52 3 ALA A CA 20
ATOM 18636 C C . ALA A 1 3 ? 5.936 -2.279 -5.366 1.00 22.34 3 ALA A C 20
ATOM 18637 O O . ALA A 1 3 ? 5.809 -1.350 -4.567 1.00 53.13 3 ALA A O 20
ATOM 18644 N N . CYS A 1 4 ? 7.048 -3.002 -5.461 1.00 1.31 4 CYS A N 20
ATOM 18645 C CA . CYS A 1 4 ? 8.206 -2.740 -4.615 1.00 21.42 4 CYS A CA 20
ATOM 18646 C C . CYS A 1 4 ? 8.955 -1.498 -5.088 1.00 21.32 4 CYS A C 20
ATOM 18647 O O . CYS A 1 4 ? 8.484 -0.769 -5.962 1.00 23.23 4 CYS A O 20
ATOM 18654 N N . THR A 1 5 ? 10.126 -1.262 -4.504 1.00 60.33 5 THR A N 20
ATOM 18655 C CA . THR A 1 5 ? 10.941 -0.109 -4.863 1.00 44.34 5 THR A CA 20
ATOM 18656 C C . THR A 1 5 ? 12.186 -0.534 -5.633 1.00 62.45 5 THR A C 20
ATOM 18657 O O . THR A 1 5 ? 13.259 -0.736 -5.063 1.00 71.25 5 THR A O 20
ATOM 18668 N N . PRO A 1 6 ? 12.044 -0.674 -6.960 1.00 50.32 6 PRO A N 20
ATOM 18669 C CA . PRO A 1 6 ? 13.148 -1.075 -7.836 1.00 50.02 6 PRO A CA 20
ATOM 18670 C C . PRO A 1 6 ? 14.211 0.012 -7.966 1.00 71.14 6 PRO A C 20
ATOM 18671 O O . PRO A 1 6 ? 14.237 0.965 -7.186 1.00 33.32 6 PRO A O 20
ATOM 18682 N N . LEU A 1 7 ? 15.085 -0.138 -8.955 1.00 2.42 7 LEU A N 20
ATOM 18683 C CA . LEU A 1 7 ? 16.150 0.832 -9.187 1.00 11.32 7 LEU A CA 20
ATOM 18684 C C . LEU A 1 7 ? 15.579 2.165 -9.662 1.00 11.03 7 LEU A C 20
ATOM 18685 O O . LEU A 1 7 ? 14.483 2.219 -10.221 1.00 13.32 7 LEU A O 20
ATOM 18701 N N . LEU A 1 8 ? 16.329 3.238 -9.436 1.00 30.35 8 LEU A N 20
ATOM 18702 C CA . LEU A 1 8 ? 15.899 4.571 -9.842 1.00 54.44 8 LEU A CA 20
ATOM 18703 C C . LEU A 1 8 ? 14.671 5.012 -9.052 1.00 72.32 8 LEU A C 20
ATOM 18704 O O . LEU A 1 8 ? 13.837 5.768 -9.551 1.00 32.42 8 LEU A O 20
ATOM 18720 N N . HIS A 1 9 ? 14.567 4.535 -7.815 1.00 40.43 9 HIS A N 20
ATOM 18721 C CA . HIS A 1 9 ? 13.441 4.882 -6.955 1.00 23.22 9 HIS A CA 20
ATOM 18722 C C . HIS A 1 9 ? 13.920 5.223 -5.547 1.00 23.14 9 HIS A C 20
ATOM 18723 O O . HIS A 1 9 ? 14.800 4.556 -5.001 1.00 51.31 9 HIS A O 20
ATOM 18737 N N . ASP A 1 10 ? 13.335 6.263 -4.964 1.00 4.31 10 ASP A N 20
ATOM 18738 C CA . ASP A 1 10 ? 13.701 6.692 -3.619 1.00 0.42 10 ASP A CA 20
ATOM 18739 C C . ASP A 1 10 ? 13.626 5.528 -2.637 1.00 61.15 10 ASP A C 20
ATOM 18740 O O . ASP A 1 10 ? 12.799 4.627 -2.788 1.00 11.44 10 ASP A O 20
ATOM 18749 N N . CYS A 1 11 ? 14.495 5.549 -1.632 1.00 50.33 11 CYS A N 20
ATOM 18750 C CA . CYS A 1 11 ? 14.529 4.495 -0.626 1.00 53.43 11 CYS A CA 20
ATOM 18751 C C . CYS A 1 11 ? 14.740 5.079 0.767 1.00 12.31 11 CYS A C 20
ATOM 18752 O O . CYS A 1 11 ? 15.138 4.374 1.693 1.00 64.51 11 CYS A O 20
ATOM 18759 N N . SER A 1 12 ? 14.468 6.372 0.908 1.00 44.51 12 SER A N 20
ATOM 18760 C CA . SER A 1 12 ? 14.631 7.053 2.187 1.00 14.53 12 SER A CA 20
ATOM 18761 C C . SER A 1 12 ? 13.810 6.368 3.275 1.00 61.22 12 SER A C 20
ATOM 18762 O O . SER A 1 12 ? 14.150 6.432 4.458 1.00 51.12 12 SER A O 20
ATOM 18770 N N . HIS A 1 13 ? 12.729 5.711 2.867 1.00 1.31 13 HIS A N 20
ATOM 18771 C CA . HIS A 1 13 ? 11.859 5.013 3.807 1.00 33.11 13 HIS A CA 20
ATOM 18772 C C . HIS A 1 13 ? 12.590 3.840 4.453 1.00 35.43 13 HIS A C 20
ATOM 18773 O O . HIS A 1 13 ? 12.482 3.618 5.661 1.00 54.44 13 HIS A O 20
ATOM 18787 N N . ASP A 1 14 ? 13.330 3.091 3.644 1.00 73.21 14 ASP A N 20
ATOM 18788 C CA . ASP A 1 14 ? 14.078 1.940 4.138 1.00 51.22 14 ASP A CA 20
ATOM 18789 C C . ASP A 1 14 ? 15.180 1.548 3.158 1.00 73.23 14 ASP A C 20
ATOM 18790 O O . ASP A 1 14 ? 14.906 1.191 2.012 1.00 2.40 14 ASP A O 20
ATOM 18799 N N . ARG A 1 15 ? 16.425 1.618 3.616 1.00 21.32 15 ARG A N 20
ATOM 18800 C CA . ARG A 1 15 ? 17.568 1.272 2.780 1.00 34.43 15 ARG A CA 20
ATOM 18801 C C . ARG A 1 15 ? 17.498 -0.187 2.341 1.00 73.20 15 ARG A C 20
ATOM 18802 O O . ARG A 1 15 ? 18.165 -0.592 1.388 1.00 20.11 15 ARG A O 20
ATOM 18823 N N . HIS A 1 16 ? 16.687 -0.973 3.042 1.00 72.11 16 HIS A N 20
ATOM 18824 C CA . HIS A 1 16 ? 16.530 -2.388 2.724 1.00 70.30 16 HIS A CA 20
ATOM 18825 C C . HIS A 1 16 ? 15.108 -2.686 2.258 1.00 40.21 16 HIS A C 20
ATOM 18826 O O . HIS A 1 16 ? 14.623 -3.809 2.389 1.00 30.52 16 HIS A O 20
ATOM 18840 N N . SER A 1 17 ? 14.444 -1.671 1.713 1.00 12.25 17 SER A N 20
ATOM 18841 C CA . SER A 1 17 ? 13.076 -1.823 1.232 1.00 41.11 17 SER A CA 20
ATOM 18842 C C . SER A 1 17 ? 13.054 -2.080 -0.271 1.00 52.44 17 SER A C 20
ATOM 18843 O O . SER A 1 17 ? 12.088 -2.625 -0.806 1.00 24.21 17 SER A O 20
ATOM 18851 N N . CYS A 1 18 ? 14.126 -1.684 -0.949 1.00 2.32 18 CYS A N 20
ATOM 18852 C CA . CYS A 1 18 ? 14.232 -1.869 -2.390 1.00 63.44 18 CYS A CA 20
ATOM 18853 C C . CYS A 1 18 ? 13.957 -3.320 -2.773 1.00 71.45 18 CYS A C 20
ATOM 18854 O O . CYS A 1 18 ? 14.068 -4.225 -1.946 1.00 3.55 18 CYS A O 20
ATOM 18861 N N . CYS A 1 19 ? 13.597 -3.535 -4.034 1.00 74.11 19 CYS A N 20
ATOM 18862 C CA . CYS A 1 19 ? 13.304 -4.875 -4.529 1.00 14.05 19 CYS A CA 20
ATOM 18863 C C . CYS A 1 19 ? 14.500 -5.801 -4.331 1.00 21.04 19 CYS A C 20
ATOM 18864 O O . CYS A 1 19 ? 15.502 -5.417 -3.727 1.00 62.23 19 CYS A O 20
ATOM 18871 N N . ARG A 1 20 ? 14.388 -7.022 -4.843 1.00 61.30 20 ARG A N 20
ATOM 18872 C CA . ARG A 1 20 ? 15.459 -8.004 -4.721 1.00 40.12 20 ARG A CA 20
ATOM 18873 C C . ARG A 1 20 ? 15.793 -8.616 -6.079 1.00 32.05 20 ARG A C 20
ATOM 18874 O O . ARG A 1 20 ? 16.959 -8.817 -6.410 1.00 62.53 20 ARG A O 20
ATOM 18895 N N . GLY A 1 21 ? 14.757 -8.910 -6.860 1.00 52.13 21 GLY A N 20
ATOM 18896 C CA . GLY A 1 21 ? 14.961 -9.496 -8.172 1.00 13.11 21 GLY A CA 20
ATOM 18897 C C . GLY A 1 21 ? 15.647 -10.845 -8.103 1.00 61.44 21 GLY A C 20
ATOM 18898 O O . GLY A 1 21 ? 16.213 -11.210 -7.073 1.00 21.44 21 GLY A O 20
ATOM 18902 N N . ASP A 1 22 ? 15.594 -11.591 -9.202 1.00 44.30 22 ASP A N 20
ATOM 18903 C CA . ASP A 1 22 ? 16.216 -12.909 -9.262 1.00 51.53 22 ASP A CA 20
ATOM 18904 C C . ASP A 1 22 ? 17.703 -12.795 -9.582 1.00 32.12 22 ASP A C 20
ATOM 18905 O O . ASP A 1 22 ? 18.456 -13.756 -9.428 1.00 50.24 22 ASP A O 20
ATOM 18914 N N . MET A 1 23 ? 18.119 -11.614 -10.027 1.00 50.21 23 MET A N 20
ATOM 18915 C CA . MET A 1 23 ? 19.517 -11.375 -10.368 1.00 15.13 23 MET A CA 20
ATOM 18916 C C . MET A 1 23 ? 20.292 -10.867 -9.156 1.00 53.20 23 MET A C 20
ATOM 18917 O O . MET A 1 23 ? 21.101 -11.592 -8.577 1.00 74.21 23 MET A O 20
ATOM 18931 N N . PHE A 1 24 ? 20.040 -9.618 -8.779 1.00 4.32 24 PHE A N 20
ATOM 18932 C CA . PHE A 1 24 ? 20.716 -9.013 -7.637 1.00 34.14 24 PHE A CA 20
ATOM 18933 C C . PHE A 1 24 ? 19.805 -8.012 -6.932 1.00 52.45 24 PHE A C 20
ATOM 18934 O O . PHE A 1 24 ? 18.887 -7.458 -7.538 1.00 31.24 24 PHE A O 20
ATOM 18951 N N . LYS A 1 25 ? 20.064 -7.786 -5.650 1.00 44.41 25 LYS A N 20
ATOM 18952 C CA . LYS A 1 25 ? 19.269 -6.851 -4.861 1.00 64.34 25 LYS A CA 20
ATOM 18953 C C . LYS A 1 25 ? 19.837 -5.439 -4.956 1.00 63.21 25 LYS A C 20
ATOM 18954 O O . LYS A 1 25 ? 21.052 -5.243 -4.906 1.00 73.14 25 LYS A O 20
ATOM 18973 N N . TYR A 1 26 ? 18.952 -4.459 -5.091 1.00 41.45 26 TYR A N 20
ATOM 18974 C CA . TYR A 1 26 ? 19.365 -3.064 -5.194 1.00 12.20 26 TYR A CA 20
ATOM 18975 C C . TYR A 1 26 ? 19.740 -2.505 -3.825 1.00 44.32 26 TYR A C 20
ATOM 18976 O O . TYR A 1 26 ? 19.115 -2.831 -2.816 1.00 22.14 26 TYR A O 20
ATOM 18994 N N . VAL A 1 27 ? 20.765 -1.658 -3.799 1.00 60.43 27 VAL A N 20
ATOM 18995 C CA . VAL A 1 27 ? 21.224 -1.051 -2.556 1.00 74.20 27 VAL A CA 20
ATOM 18996 C C . VAL A 1 27 ? 20.899 0.438 -2.518 1.00 72.13 27 VAL A C 20
ATOM 18997 O O . VAL A 1 27 ? 21.029 1.138 -3.523 1.00 1.45 27 VAL A O 20
ATOM 19010 N N . CYS A 1 28 ? 20.475 0.917 -1.353 1.00 53.13 28 CYS A N 20
ATOM 19011 C CA . CYS A 1 28 ? 20.131 2.323 -1.184 1.00 53.25 28 CYS A CA 20
ATOM 19012 C C . CYS A 1 28 ? 21.379 3.199 -1.233 1.00 63.14 28 CYS A C 20
ATOM 19013 O O . CYS A 1 28 ? 22.304 3.024 -0.438 1.00 52.44 28 CYS A O 20
ATOM 19020 N N . ASP A 1 29 ? 21.398 4.140 -2.170 1.00 62.34 29 ASP A N 20
ATOM 19021 C CA . ASP A 1 29 ? 22.532 5.044 -2.323 1.00 22.41 29 ASP A CA 20
ATOM 19022 C C . ASP A 1 29 ? 22.083 6.498 -2.235 1.00 41.31 29 ASP A C 20
ATOM 19023 O O . ASP A 1 29 ? 21.132 6.907 -2.901 1.00 72.33 29 ASP A O 20
ATOM 19032 N N . CYS A 1 30 ? 22.773 7.277 -1.407 1.00 43.14 30 CYS A N 20
ATOM 19033 C CA . CYS A 1 30 ? 22.444 8.686 -1.230 1.00 45.55 30 CYS A CA 20
ATOM 19034 C C . CYS A 1 30 ? 23.477 9.575 -1.919 1.00 54.40 30 CYS A C 20
ATOM 19035 O O . CYS A 1 30 ? 24.680 9.331 -1.831 1.00 41.41 30 CYS A O 20
ATOM 19042 N N . PHE A 1 31 ? 22.995 10.608 -2.603 1.00 44.41 31 PHE A N 20
ATOM 19043 C CA . PHE A 1 31 ? 23.875 11.535 -3.307 1.00 64.44 31 PHE A CA 20
ATOM 19044 C C . PHE A 1 31 ? 23.317 12.954 -3.263 1.00 63.25 31 PHE A C 20
ATOM 19045 O O . PHE A 1 31 ? 22.182 13.173 -2.843 1.00 33.10 31 PHE A O 20
ATOM 19062 N N . TYR A 1 32 ? 24.124 13.914 -3.700 1.00 45.33 32 TYR A N 20
ATOM 19063 C CA . TYR A 1 32 ? 23.714 15.313 -3.708 1.00 60.34 32 TYR A CA 20
ATOM 19064 C C . TYR A 1 32 ? 23.514 15.813 -5.136 1.00 3.51 32 TYR A C 20
ATOM 19065 O O . TYR A 1 32 ? 24.389 16.445 -5.728 1.00 4.34 32 TYR A O 20
ATOM 19083 N N . PRO A 1 33 ? 22.334 15.525 -5.703 1.00 14.23 33 PRO A N 20
ATOM 19084 C CA . PRO A 1 33 ? 21.988 15.938 -7.067 1.00 22.13 33 PRO A CA 20
ATOM 19085 C C . PRO A 1 33 ? 21.789 17.445 -7.183 1.00 52.22 33 PRO A C 20
ATOM 19086 O O . PRO A 1 33 ? 20.673 17.916 -7.405 1.00 3.41 33 PRO A O 20
ATOM 19097 N N . GLU A 1 34 ? 22.876 18.195 -7.034 1.00 34.24 34 GLU A N 20
ATOM 19098 C CA . GLU A 1 34 ? 22.817 19.650 -7.123 1.00 24.34 34 GLU A CA 20
ATOM 19099 C C . GLU A 1 34 ? 21.679 20.202 -6.269 1.00 60.11 34 GLU A C 20
ATOM 19100 O O . GLU A 1 34 ? 21.093 21.233 -6.590 1.00 15.42 34 GLU A O 20
ATOM 19112 N N . GLY A 1 35 ? 21.374 19.505 -5.178 1.00 22.11 35 GLY A N 20
ATOM 19113 C CA . GLY A 1 35 ? 20.308 19.940 -4.295 1.00 52.00 35 GLY A CA 20
ATOM 19114 C C . GLY A 1 35 ? 20.745 21.051 -3.361 1.00 75.12 35 GLY A C 20
ATOM 19115 O O . GLY A 1 35 ? 21.050 20.805 -2.194 1.00 64.35 35 GLY A O 20
ATOM 19119 N N . GLU A 1 36 ? 20.777 22.276 -3.876 1.00 13.34 36 GLU A N 20
ATOM 19120 C CA . GLU A 1 36 ? 21.182 23.428 -3.079 1.00 24.24 36 GLU A CA 20
ATOM 19121 C C . GLU A 1 36 ? 20.126 23.764 -2.030 1.00 71.24 36 GLU A C 20
ATOM 19122 O O . GLU A 1 36 ? 20.451 24.071 -0.883 1.00 2.35 36 GLU A O 20
ATOM 19134 N N . ASP A 1 37 ? 18.862 23.703 -2.432 1.00 50.13 37 ASP A N 20
ATOM 19135 C CA . ASP A 1 37 ? 17.757 23.999 -1.528 1.00 55.42 37 ASP A CA 20
ATOM 19136 C C . ASP A 1 37 ? 17.123 22.714 -1.003 1.00 50.44 37 ASP A C 20
ATOM 19137 O O . ASP A 1 37 ? 16.304 22.743 -0.085 1.00 75.13 37 ASP A O 20
ATOM 19146 N N . LYS A 1 38 ? 17.508 21.588 -1.593 1.00 53.24 38 LYS A N 20
ATOM 19147 C CA . LYS A 1 38 ? 16.979 20.292 -1.188 1.00 32.33 38 LYS A CA 20
ATOM 19148 C C . LYS A 1 38 ? 17.960 19.566 -0.273 1.00 71.11 38 LYS A C 20
ATOM 19149 O O . LYS A 1 38 ? 18.914 20.162 0.230 1.00 35.44 38 LYS A O 20
ATOM 19168 N N . THR A 1 39 ? 17.722 18.275 -0.061 1.00 54.25 39 THR A N 20
ATOM 19169 C CA . THR A 1 39 ? 18.585 17.469 0.792 1.00 73.54 39 THR A CA 20
ATOM 19170 C C . THR A 1 39 ? 19.122 16.255 0.041 1.00 3.44 39 THR A C 20
ATOM 19171 O O . THR A 1 39 ? 18.805 16.049 -1.130 1.00 1.33 39 THR A O 20
ATOM 19182 N N . GLU A 1 40 ? 19.938 15.457 0.723 1.00 41.03 40 GLU A N 20
ATOM 19183 C CA . GLU A 1 40 ? 20.520 14.265 0.118 1.00 72.24 40 GLU A CA 20
ATOM 19184 C C . GLU A 1 40 ? 19.429 13.332 -0.403 1.00 65.42 40 GLU A C 20
ATOM 19185 O O . GLU A 1 40 ? 18.520 12.950 0.334 1.00 72.24 40 GLU A O 20
ATOM 19197 N N . VAL A 1 41 ? 19.529 12.968 -1.677 1.00 31.30 41 VAL A N 20
ATOM 19198 C CA . VAL A 1 41 ? 18.554 12.080 -2.298 1.00 14.14 41 VAL A CA 20
ATOM 19199 C C . VAL A 1 41 ? 19.025 10.630 -2.256 1.00 4.33 41 VAL A C 20
ATOM 19200 O O . VAL A 1 41 ? 20.084 10.296 -2.787 1.00 72.44 41 VAL A O 20
ATOM 19213 N N . CYS A 1 42 ? 18.231 9.774 -1.621 1.00 44.44 42 CYS A N 20
ATOM 19214 C CA . CYS A 1 42 ? 18.567 8.360 -1.510 1.00 22.11 42 CYS A CA 20
ATOM 19215 C C . CYS A 1 42 ? 17.675 7.516 -2.417 1.00 14.13 42 CYS A C 20
ATOM 19216 O O . CYS A 1 42 ? 16.465 7.432 -2.209 1.00 52.43 42 CYS A O 20
ATOM 19223 N N . SER A 1 43 ? 18.283 6.894 -3.421 1.00 73.25 43 SER A N 20
ATOM 19224 C CA . SER A 1 43 ? 17.544 6.059 -4.362 1.00 24.12 43 SER A CA 20
ATOM 19225 C C . SER A 1 43 ? 18.163 4.668 -4.457 1.00 25.42 43 SER A C 20
ATOM 19226 O O . SER A 1 43 ? 19.268 4.432 -3.966 1.00 3.43 43 SER A O 20
ATOM 19234 N N . CYS A 1 44 ? 17.445 3.749 -5.093 1.00 2.51 44 CYS A N 20
ATOM 19235 C CA . CYS A 1 44 ? 17.921 2.381 -5.254 1.00 63.01 44 CYS A CA 20
ATOM 19236 C C . CYS A 1 44 ? 18.921 2.285 -6.403 1.00 22.02 44 CYS A C 20
ATOM 19237 O O . CYS A 1 44 ? 18.594 2.589 -7.550 1.00 63.41 44 CYS A O 20
ATOM 19244 N N . GLN A 1 45 ? 20.140 1.860 -6.085 1.00 72.45 45 GLN A N 20
ATOM 19245 C CA . GLN A 1 45 ? 21.187 1.723 -7.091 1.00 52.41 45 GLN A CA 20
ATOM 19246 C C . GLN A 1 45 ? 21.832 0.344 -7.022 1.00 21.43 45 GLN A C 20
ATOM 19247 O O . GLN A 1 45 ? 21.858 -0.287 -5.966 1.00 21.11 45 GLN A O 20
ATOM 19261 N N . GLN A 1 46 ? 22.352 -0.119 -8.155 1.00 10.11 46 GLN A N 20
ATOM 19262 C CA . GLN A 1 46 ? 22.997 -1.425 -8.222 1.00 22.04 46 GLN A CA 20
ATOM 19263 C C . GLN A 1 46 ? 24.515 -1.285 -8.192 1.00 32.22 46 GLN A C 20
ATOM 19264 O O . GLN A 1 46 ? 25.074 -0.244 -8.539 1.00 45.04 46 GLN A O 20
ATOM 19278 N N . PRO A 1 47 ? 25.201 -2.356 -7.766 1.00 61.10 47 PRO A N 20
ATOM 19279 C CA . PRO A 1 47 ? 26.664 -2.378 -7.681 1.00 2.54 47 PRO A CA 20
ATOM 19280 C C . PRO A 1 47 ? 27.324 -2.378 -9.055 1.00 44.14 47 PRO A C 20
ATOM 19281 O O . PRO A 1 47 ? 28.368 -3.000 -9.254 1.00 23.10 47 PRO A O 20
ATOM 19292 N N . LYS A 1 48 ? 26.711 -1.678 -10.003 1.00 55.02 48 LYS A N 20
ATOM 19293 C CA . LYS A 1 48 ? 27.239 -1.596 -11.360 1.00 24.45 48 LYS A CA 20
ATOM 19294 C C . LYS A 1 48 ? 27.517 -2.987 -11.920 1.00 43.21 48 LYS A C 20
ATOM 19295 O O . LYS A 1 48 ? 28.625 -3.507 -11.791 1.00 62.52 48 LYS A O 20
ATOM 19314 N N . SER A 1 49 ? 26.505 -3.582 -12.543 1.00 44.43 49 SER A N 20
ATOM 19315 C CA . SER A 1 49 ? 26.640 -4.913 -13.122 1.00 63.41 49 SER A CA 20
ATOM 19316 C C . SER A 1 49 ? 25.885 -5.011 -14.443 1.00 52.23 49 SER A C 20
ATOM 19317 O O . SER A 1 49 ? 25.385 -4.011 -14.961 1.00 24.10 49 SER A O 20
ATOM 19325 N N . HIS A 1 50 ? 25.806 -6.222 -14.986 1.00 0.04 50 HIS A N 20
ATOM 19326 C CA . HIS A 1 50 ? 25.112 -6.451 -16.247 1.00 74.44 50 HIS A CA 20
ATOM 19327 C C . HIS A 1 50 ? 25.910 -5.886 -17.417 1.00 41.21 50 HIS A C 20
ATOM 19328 O O . HIS A 1 50 ? 26.441 -6.634 -18.240 1.00 44.30 50 HIS A O 20
ATOM 19342 N N . LYS A 1 51 ? 25.991 -4.561 -17.488 1.00 63.33 51 LYS A N 20
ATOM 19343 C CA . LYS A 1 51 ? 26.724 -3.895 -18.557 1.00 62.23 51 LYS A CA 20
ATOM 19344 C C . LYS A 1 51 ? 26.883 -2.407 -18.262 1.00 71.14 51 LYS A C 20
ATOM 19345 O O . LYS A 1 51 ? 25.961 -1.620 -18.481 1.00 43.34 51 LYS A O 20
ATOM 19364 N N . ILE A 1 52 ? 28.055 -2.028 -17.765 1.00 63.14 52 ILE A N 20
ATOM 19365 C CA . ILE A 1 52 ? 28.334 -0.634 -17.444 1.00 12.23 52 ILE A CA 20
ATOM 19366 C C . ILE A 1 52 ? 29.766 -0.459 -16.947 1.00 74.13 52 ILE A C 20
ATOM 19367 O O . ILE A 1 52 ? 30.169 -1.070 -15.958 1.00 54.43 52 ILE A O 20
ATOM 19383 N N . ALA A 1 53 ? 30.529 0.379 -17.642 1.00 34.43 53 ALA A N 20
ATOM 19384 C CA . ALA A 1 53 ? 31.914 0.637 -17.269 1.00 55.45 53 ALA A CA 20
ATOM 19385 C C . ALA A 1 53 ? 32.784 -0.592 -17.509 1.00 2.11 53 ALA A C 20
ATOM 19386 O O . ALA A 1 53 ? 33.524 -0.658 -18.490 1.00 43.11 53 ALA A O 20
ATOM 19393 N N . GLU A 1 54 ? 32.692 -1.563 -16.605 1.00 42.51 54 GLU A N 20
ATOM 19394 C CA . GLU A 1 54 ? 33.473 -2.788 -16.719 1.00 62.42 54 GLU A CA 20
ATOM 19395 C C . GLU A 1 54 ? 32.912 -3.692 -17.813 1.00 0.50 54 GLU A C 20
ATOM 19396 O O . GLU A 1 54 ? 33.660 -4.281 -18.593 1.00 23.25 54 GLU A O 20
ATOM 19408 N N . LYS A 1 55 ? 31.588 -3.797 -17.864 1.00 42.44 55 LYS A N 20
ATOM 19409 C CA . LYS A 1 55 ? 30.924 -4.627 -18.863 1.00 25.43 55 LYS A CA 20
ATOM 19410 C C . LYS A 1 55 ? 31.297 -6.096 -18.683 1.00 0.30 55 LYS A C 20
ATOM 19411 O O . LYS A 1 55 ? 31.247 -6.878 -19.633 1.00 32.34 55 LYS A O 20
ATOM 19430 N N . ILE A 1 56 ? 31.669 -6.463 -17.462 1.00 40.51 56 ILE A N 20
ATOM 19431 C CA . ILE A 1 56 ? 32.047 -7.837 -17.160 1.00 62.10 56 ILE A CA 20
ATOM 19432 C C . ILE A 1 56 ? 30.828 -8.752 -17.147 1.00 63.50 56 ILE A C 20
ATOM 19433 O O . ILE A 1 56 ? 29.760 -8.374 -16.664 1.00 51.35 56 ILE A O 20
ATOM 19449 N N . ILE A 1 57 ? 30.995 -9.959 -17.677 1.00 64.52 57 ILE A N 20
ATOM 19450 C CA . ILE A 1 57 ? 29.909 -10.929 -17.724 1.00 62.45 57 ILE A CA 20
ATOM 19451 C C . ILE A 1 57 ? 29.787 -11.683 -16.404 1.00 3.33 57 ILE A C 20
ATOM 19452 O O . ILE A 1 57 ? 30.483 -12.673 -16.175 1.00 51.35 57 ILE A O 20
ATOM 19468 N N . ASP A 1 58 ? 28.899 -11.209 -15.538 1.00 5.43 58 ASP A N 20
ATOM 19469 C CA . ASP A 1 58 ? 28.684 -11.839 -14.240 1.00 41.22 58 ASP A CA 20
ATOM 19470 C C . ASP A 1 58 ? 27.469 -12.761 -14.279 1.00 51.20 58 ASP A C 20
ATOM 19471 O O . ASP A 1 58 ? 26.492 -12.550 -13.560 1.00 0.34 58 ASP A O 20
ATOM 19480 N N . LYS A 1 59 ? 27.535 -13.784 -15.124 1.00 2.51 59 LYS A N 20
ATOM 19481 C CA . LYS A 1 59 ? 26.442 -14.738 -15.258 1.00 11.10 59 LYS A CA 20
ATOM 19482 C C . LYS A 1 59 ? 26.799 -16.070 -14.604 1.00 51.42 59 LYS A C 20
ATOM 19483 O O . LYS A 1 59 ? 27.688 -16.781 -15.071 1.00 73.11 59 LYS A O 20
ATOM 19502 N N . ALA A 1 60 ? 26.100 -16.400 -13.524 1.00 31.34 60 ALA A N 20
ATOM 19503 C CA . ALA A 1 60 ? 26.341 -17.646 -12.809 1.00 64.42 60 ALA A CA 20
ATOM 19504 C C . ALA A 1 60 ? 25.129 -18.568 -12.887 1.00 73.53 60 ALA A C 20
ATOM 19505 O O . ALA A 1 60 ? 23.994 -18.109 -13.021 1.00 63.20 60 ALA A O 20
ATOM 19512 N N . LYS A 1 61 ? 25.375 -19.871 -12.804 1.00 44.54 61 LYS A N 20
ATOM 19513 C CA . LYS A 1 61 ? 24.304 -20.858 -12.865 1.00 43.14 61 LYS A CA 20
ATOM 19514 C C . LYS A 1 61 ? 24.307 -21.741 -11.621 1.00 42.01 61 LYS A C 20
ATOM 19515 O O . LYS A 1 61 ? 25.217 -22.546 -11.420 1.00 53.30 61 LYS A O 20
ATOM 19534 N N . THR A 1 62 ? 23.282 -21.587 -10.789 1.00 55.23 62 THR A N 20
ATOM 19535 C CA . THR A 1 62 ? 23.166 -22.370 -9.565 1.00 55.23 62 THR A CA 20
ATOM 19536 C C . THR A 1 62 ? 22.824 -23.823 -9.873 1.00 52.40 62 THR A C 20
ATOM 19537 O O . THR A 1 62 ? 22.194 -24.123 -10.888 1.00 24.31 62 THR A O 20
ATOM 19548 N N . THR A 1 63 ? 23.241 -24.724 -8.989 1.00 50.34 63 THR A N 20
ATOM 19549 C CA . THR A 1 63 ? 22.980 -26.148 -9.167 1.00 11.35 63 THR A CA 20
ATOM 19550 C C . THR A 1 63 ? 22.276 -26.733 -7.948 1.00 41.42 63 THR A C 20
ATOM 19551 O O . THR A 1 63 ? 22.791 -26.669 -6.831 1.00 11.15 63 THR A O 20
ATOM 19562 N N . LEU A 1 64 ? 21.097 -27.303 -8.169 1.00 70.34 64 LEU A N 20
ATOM 19563 C CA . LEU A 1 64 ? 20.323 -27.903 -7.087 1.00 55.13 64 LEU A CA 20
ATOM 19564 C C . LEU A 1 64 ? 20.130 -29.398 -7.318 1.00 73.05 64 LEU A C 20
ATOM 19565 O O . LEU A 1 64 ? 20.466 -29.920 -8.382 1.00 33.22 64 LEU A O 20
#

Organism: Alopecosa marikovskyi (NCBI:txid2066572)

Secondary structure (DSSP, 8-state):
--S-B-TTSB-TT-TT-B---SS---EEEEE-SS-TTT--EEEEE----S-S----SS--SS--

B-factor: mean 37.57, std 22.95, range [0.04, 75.41]

Sequence (64 aa):
AKACTPLLHDCSHDRHSCCRGDMFKYVCDCFYPEGEDKTEVCSCQQPKSHKIAEKIIDKAKTTLAKACTPLLHDCSHDRHSCCRGDMFKYVCDCFYPEGEDKTEVCSCQQPKSHKIAEKIIDKAKTTLAKACTPLLHDCSHDRHSCCRGDMFKYVCDCFYPEGEDKTEVCSCQQPKSHKIAEKIIDKAKTTLAKACTPLLHDCSHDRHSCCRGDMFKYVCDCFYPEGEDKTEVCSCQQPKSHKIAEKIIDKAKTTLAKACTPLLHDCSHDRHSCCRGDMFKYVCDCFYPEGEDKTEVCSCQQPKSHKIAEKIIDKAKTTLAKACTPLLHDCSHDRHSCCRGDMFKYVCDCFYPEGEDKTEVCSCQQPKSHKIAEKIIDKAKTTLAKACTPLLHDCSHDRHSCCRGDMFKYVCDCFYPEGEDKTEVCSCQQPKSHKIAEKIIDKAKTTLAKACTPLLHDCSHDRHSCCRGDMFKYVCDCFYPEGEDKTEVCSCQQPKSHKIAEKIIDKAKTTLAKACTPLLHDCSHDRHSCCRGDMFKYVCDCFYPEGEDKTEVCSCQQPKSHKIAEKIIDKAKTTLAKACTPLLHDCSHDRHSCCRGDMFKYVCDCFYPEGEDKTEVCSCQQPKSHKIAEKIIDKAKTTLAKACTPLLHDCSHDRHSCCRGDMFKYVCDCFYPEGEDKTEVCSCQQPKSHKIAEKIIDKAKTTLAKACTPLLHDCSHDRHSCCRGDMFKYVCDCFYPEGEDKTEVCSCQQPKSHKIAEKIIDKAKTTLAKACTPLLHDCSHDRHSCCRGDMFKYVCDCFYPEGEDKTEVCSCQQPKSHKIAEKIIDKAKTTLAKACTPLLHDCSHDRHSCCRGDMFKYVCDCFYPEGEDKTEVCSCQQPKSHKIAEKIIDKAKTTLAKACTPLLHDCSHDRHSCCRGDMFKYVCDCFYPEGEDKTEVCSCQQPKSHKIAEKIIDKAKTTLAKACTPLLHDCSHDRHSCCRGDMFKYVCDCFYPEGEDKTEVCSCQQPKSHKIAEKIIDKAKTTLAKACTPLLHDCSHDRHSCCRGDMFKYVCDCFYPEGEDKTEVCSCQQPKSHKIAEKIIDKAKTTLAKACTPLLHDCSHDRHSCCRGDMFKYVCDCFYPEGEDKTEVCSCQQPKSHKIAEKIIDKAKTTLAKACTPLLHDCSHDRHSCCRGDMFKYVCDCFYPEGEDKTEVCSCQQPKSHKIAEKIIDKAKTTLAKACTPLLHDCSHDRHSCCRGDMFKYVCDCFYPEGEDKTEVCSCQQPKSHKIAEKIIDKAKTTL

Radius of gyration: 16.67 Å; Cα contacts (8 Å, |Δi|>4): 82; chains: 1; bounding box: 36×37×43 Å